Protein AF-0000000074266202 (afdb_homodimer)

Radius of gyration: 32.57 Å; Cα contacts (8 Å, |Δi|>4): 2449; chains: 2; bounding box: 79×122×85 Å

Sequence (1128 aa):
MTNYSHSHICQCLSRIATAHRASSLTIAGNRRQTGEQFVNSVLALARGLLDLGLLPGDVVVISASNSDWYLEWLLAVAFVGGIAAPLNYRWSFEEAISAMVAVQPVMLVIDESCCQWYSKLRNTDIPSLRWQVLIGSHRPGYDKTRGALTTEELKKYHVVSLPLDFLHAPEDAALICFTSGTTGRPKGVVITHSALIVQTLAKVANVGYSEDDVYLHTAPLCHIGGLSSAIAMLMLGARHILIPKFEVKSAVEAIDLYGVTSLITVPAMMADLVSLIRERDNGKRRESVKKILNGGGGLPLELIKDAMKFFPRAKLVSAYGMTETCSSLTFLMLCDPTGETSIPHFQSYAQSNCHSIYQPEGVCVGKPAPHVEMKICLDDSSHVGRILTRGPHLMLRYYDKISPRPSNDVNEVWFDTGDIGSIDDNGNLWLVGRSNGRIKSGGENIYPEEVERILLQHPGVKGCAVVAIPDSRLTEKAVACVQLEEDWQWHETSRELLDGKIKQHLYTAILRKHCNDCNLTGFKIPKEFFKWGKPFPVTTTGKLKRDAIRNEVISQFGLLRSTLMTNYSHSHICQCLSRIATAHRASSLTIAGNRRQTGEQFVNSVLALARGLLDLGLLPGDVVVISASNSDWYLEWLLAVAFVGGIAAPLNYRWSFEEAISAMVAVQPVMLVIDESCCQWYSKLRNTDIPSLRWQVLIGSHRPGYDKTRGALTTEELKKYHVVSLPLDFLHAPEDAALICFTSGTTGRPKGVVITHSALIVQTLAKVANVGYSEDDVYLHTAPLCHIGGLSSAIAMLMLGARHILIPKFEVKSAVEAIDLYGVTSLITVPAMMADLVSLIRERDNGKRRESVKKILNGGGGLPLELIKDAMKFFPRAKLVSAYGMTETCSSLTFLMLCDPTGETSIPHFQSYAQSNCHSIYQPEGVCVGKPAPHVEMKICLDDSSHVGRILTRGPHLMLRYYDKISPRPSNDVNEVWFDTGDIGSIDDNGNLWLVGRSNGRIKSGGENIYPEEVERILLQHPGVKGCAVVAIPDSRLTEKAVACVQLEEDWQWHETSRELLDGKIKQHLYTAILRKHCNDCNLTGFKIPKEFFKWGKPFPVTTTGKLKRDAIRNEVISQFGLLRSTL

Solvent-accessible surface area (backbone atoms only — not comparable to full-atom values): 58442 Å² total; per-residue (Å²): 128,48,66,23,27,52,52,51,72,62,46,20,46,52,52,23,41,47,39,24,38,88,38,73,28,39,38,36,84,92,44,72,31,27,16,35,56,47,44,51,50,23,52,19,38,26,51,26,40,49,73,73,59,60,44,55,53,40,30,35,31,34,29,46,55,39,38,65,63,51,55,33,49,52,44,16,37,31,33,51,2,14,22,36,28,38,36,61,50,83,53,51,55,68,57,50,48,53,43,41,66,52,62,51,25,37,28,42,37,34,30,77,70,35,52,81,42,50,65,55,44,75,76,48,88,56,87,49,50,76,45,39,33,44,46,80,90,64,56,82,80,65,58,76,46,93,82,49,43,42,57,67,69,40,25,66,84,46,86,69,84,71,74,94,73,64,47,62,14,72,92,42,35,34,36,31,42,59,42,84,36,95,83,67,53,61,42,37,31,29,33,33,22,52,16,53,50,52,40,26,35,49,42,26,44,72,65,58,61,48,47,82,34,31,30,40,46,45,47,54,55,41,38,48,63,32,31,45,51,50,50,31,35,46,34,44,48,21,28,38,38,34,42,52,62,74,40,61,68,60,50,54,50,45,38,67,76,67,48,26,20,30,38,52,38,35,47,70,52,48,52,46,45,53,51,50,36,50,67,73,45,78,50,56,62,38,67,51,28,38,28,36,41,29,29,94,50,77,70,55,68,69,56,51,54,50,47,45,61,35,24,55,50,24,30,34,32,36,36,36,63,41,69,58,33,52,18,64,46,19,45,26,76,64,40,54,67,85,60,77,62,79,56,63,46,58,64,42,39,69,67,44,92,45,77,50,57,64,43,75,79,24,34,54,37,23,31,58,44,58,67,48,26,64,47,68,48,60,83,61,102,49,86,46,18,42,37,28,36,33,15,39,37,35,34,54,45,61,64,49,61,74,50,68,63,72,75,75,62,89,78,49,49,50,40,74,72,51,33,25,20,35,66,47,69,80,39,34,34,27,43,31,36,43,60,90,59,48,30,52,37,67,91,37,82,32,41,35,52,34,49,31,56,54,52,54,67,39,86,53,34,67,42,60,48,48,34,61,38,85,30,94,84,30,58,20,40,46,33,34,35,33,22,64,28,92,72,37,43,83,44,94,60,83,71,70,72,67,70,79,73,82,63,54,71,45,35,62,69,58,54,52,49,49,40,48,73,64,64,48,58,71,90,59,53,53,80,43,71,40,84,40,92,64,83,78,60,52,45,99,86,63,47,75,40,58,65,62,52,33,54,52,49,47,52,51,48,51,50,51,52,69,73,93,128,48,66,23,28,52,55,50,72,61,47,21,45,54,52,22,41,48,38,24,38,86,39,72,28,38,40,36,83,89,44,73,32,26,17,34,56,47,43,51,50,23,51,17,37,26,50,26,41,50,72,74,59,60,43,56,53,41,29,35,33,36,30,46,55,38,38,65,64,52,56,35,49,52,45,18,36,32,31,50,2,14,23,34,27,38,36,61,51,82,52,51,55,67,55,50,48,53,42,40,67,52,62,50,25,37,29,42,37,34,30,78,68,34,51,80,43,51,65,56,45,77,77,46,89,55,88,51,50,75,44,41,33,43,44,80,90,64,55,79,81,65,59,74,49,92,82,48,41,41,59,65,69,40,25,66,83,44,85,69,86,71,74,94,71,63,45,63,13,72,93,41,35,34,34,31,42,60,42,82,36,92,86,65,53,61,42,38,32,28,32,31,24,52,17,53,51,53,39,25,36,49,42,27,43,73,67,59,61,49,47,82,34,30,32,39,46,44,47,54,56,42,38,46,64,30,31,46,50,49,50,30,35,46,33,43,48,20,28,40,38,35,42,52,63,76,39,60,68,60,50,54,49,46,38,67,74,66,49,25,20,30,39,52,38,35,47,68,54,47,52,45,46,51,51,49,35,50,68,72,45,79,51,56,61,38,68,51,28,37,30,38,41,30,29,93,50,78,69,55,68,69,55,51,54,49,46,44,60,36,24,56,50,24,29,33,32,38,36,37,64,41,68,59,33,50,18,63,48,19,47,25,76,64,40,53,66,84,60,78,60,78,56,63,46,58,65,40,40,68,67,44,91,46,76,52,58,64,42,77,79,23,36,53,37,23,32,59,43,58,68,48,26,65,45,67,49,61,83,62,102,48,86,46,18,42,36,29,35,33,15,40,37,35,33,56,44,60,63,50,61,72,52,80,64,69,77,73,60,90,79,47,50,49,41,75,70,52,33,24,20,34,67,46,67,81,39,33,34,26,43,32,35,44,59,90,60,50,29,52,36,68,91,38,82,32,42,36,51,35,50,31,56,56,52,52,66,40,86,52,33,64,42,62,49,49,34,62,39,85,30,94,85,31,58,20,40,46,32,32,35,34,22,63,28,91,72,36,42,82,43,94,62,84,71,70,73,67,71,79,74,82,62,52,71,45,36,61,68,56,55,51,48,47,40,49,75,65,65,47,57,72,89,59,52,53,80,42,70,41,86,39,92,61,84,78,59,52,45,97,86,64,46,74,39,59,65,63,52,33,53,52,48,48,53,52,47,51,50,50,52,69,72,93

Organism: Cucurbita moschata (NCBI:txid3662)

Secondary structure (DSSP, 8-state):
--TTS---GGGHHHHHHHHTSSSEEEEETTEEEEHHHHHHHHHHHHHHHHHHT--TT-EEEEE--S-HHHHHHHHHHHHBT-EEEEPPTT--HHHHHHHHHHH--SEEEE-GGGHHHHHHHTTS--TT--EEEE-S---TTTTTSTT-EEHHHHHTT--S---S--B--GGGEEEEEEE--TTSS-EEEEEEHHHHHHHHHHHHHHH---TT-EEEE-S-TTSHHHHHHHHHHHHHT-EEEE-SS--HHHHHHHHHHHT--EEEE-HHHHHHHHHHHHHHSTT---TT--EEEE-SSPPPHHHHHHHHHHSTT-EEEEEEEEGGGTEEEEEEEEE-TTS-S-S--HHHHHHSS---SEETTEEEEEEE-TT-EEEEE--SS-S-EEEEEESTTS-SEESS---SSS---TTTTSEEEEEEEEE-TT--EEEEEESTT-EEETTEEE-HHHHHHHHHTSTTEEEEEEEEEEETTTEEEEEEEEEEPTTEEE-SSGGGGGSSS--EEE-HHHHHHHHHHTT--GGGS-SEEEE--SPPPB-TTS-B-HHHHHHHHHHHHHHHHH--/--TTS---GGGHHHHHHHHTSSSEEEEETTEEEEHHHHHHHHHHHHHHHHHHT--TT-EEEEE--S-HHHHHHHHHHHHBT-EEEEPPTT--HHHHHHHHHHH--SEEEE-GGGHHHHHHHTTS--TT--EEEE-S---HHHHTSTT-EEHHHHHTT--S---S--B--GGGEEEEEEE--TTSS-EEEEEEHHHHHHHHHHHHHHH---TT-EEEE-S-TTSHHHHHHHHHHHHHT-EEEE-SS--HHHHHHHHHHHT--EEEE-HHHHHHHHHHHHHHSTT---TT--EEEE-SSPPPHHHHHHHHHHSTT-EEEEEEEEGGGTEEEEEEEEE-TTS-S-S--HHHHHHS----SEETTEEEEEEE-TT-EEEEE--SS-S-EEEEEESTTS-SEESS---SSS---TTTTSEEEEEEEEE-TT--EEEEEESTT-EEETTEEE-HHHHHHHHHTSTTEEEEEEEEEEETTTEEEEEEEEEEPTTEEE-SSGGGGGSSS--EEE-HHHHHHHHHHTT--GGGS-SEEEE--SPPPB-TTS-B-HHHHHHHHHHHHHHHHH--

pLDDT: mean 84.91, std 16.02, range [32.81, 98.88]

Structure (mmCIF, N/CA/C/O backbone):
data_AF-0000000074266202-model_v1
#
loop_
_entity.id
_entity.type
_entity.pdbx_description
1 polymer '2-succinylbenzoate--CoA ligase, chloroplastic/peroxisomal isoform X3'
#
loop_
_atom_site.group_PDB
_atom_site.id
_atom_site.type_symbol
_atom_site.label_atom_id
_atom_site.label_alt_id
_atom_site.label_comp_id
_atom_site.label_asym_id
_atom_site.label_entity_id
_atom_site.label_seq_id
_atom_site.pdbx_PDB_ins_code
_atom_site.Cartn_x
_atom_site.Cartn_y
_atom_site.Cartn_z
_atom_site.occupancy
_atom_site.B_iso_or_equiv
_atom_site.auth_seq_id
_atom_site.auth_comp_id
_atom_site.auth_asym_id
_atom_site.auth_atom_id
_atom_site.pdbx_PDB_model_num
ATOM 1 N N . MET A 1 1 ? -0.576 14.391 -16.078 1 46.5 1 MET A N 1
ATOM 2 C CA . MET A 1 1 ? -0.196 14.07 -14.703 1 46.5 1 MET A CA 1
ATOM 3 C C . MET A 1 1 ? 1.068 14.82 -14.305 1 46.5 1 MET A C 1
ATOM 5 O O . MET A 1 1 ? 1.944 15.062 -15.133 1 46.5 1 MET A O 1
ATOM 9 N N . THR A 1 2 ? 0.992 15.57 -13.188 1 60.81 2 THR A N 1
ATOM 10 C CA . THR A 1 2 ? 2.176 16.266 -12.695 1 60.81 2 THR A CA 1
ATOM 11 C C . THR A 1 2 ? 3.34 15.297 -12.516 1 60.81 2 THR A C 1
ATOM 13 O O . THR A 1 2 ? 3.131 14.102 -12.312 1 60.81 2 THR A O 1
ATOM 16 N N . ASN A 1 3 ? 4.508 15.68 -12.766 1 79.06 3 ASN A N 1
ATOM 17 C CA . ASN A 1 3 ? 5.723 14.875 -12.859 1 79.06 3 ASN A CA 1
ATOM 18 C C . ASN A 1 3 ? 6.133 14.32 -11.5 1 79.06 3 ASN A C 1
ATOM 20 O O . ASN A 1 3 ? 6.812 13.289 -11.422 1 79.06 3 ASN A O 1
ATOM 24 N N . TYR A 1 4 ? 5.457 14.812 -10.445 1 88.38 4 TYR A N 1
ATOM 25 C CA . TYR A 1 4 ? 5.965 14.383 -9.148 1 88.38 4 TYR A CA 1
ATOM 26 C C . TYR A 1 4 ? 5.129 13.242 -8.586 1 88.38 4 TYR A C 1
ATOM 28 O O . TYR A 1 4 ? 5.535 12.586 -7.625 1 88.38 4 TYR A O 1
ATOM 36 N N . SER A 1 5 ? 4.02 12.906 -9.164 1 90.56 5 SER A N 1
ATOM 37 C CA . SER A 1 5 ? 3.115 11.938 -8.562 1 90.56 5 SER A CA 1
ATOM 38 C C . SER A 1 5 ? 3.25 10.57 -9.234 1 90.56 5 SER A C 1
ATOM 40 O O . SER A 1 5 ? 2.537 9.625 -8.875 1 90.56 5 SER A O 1
ATOM 42 N N . HIS A 1 6 ? 4.168 10.43 -10.102 1 90.81 6 HIS A N 1
ATOM 43 C CA . HIS A 1 6 ? 4.332 9.164 -10.812 1 90.81 6 HIS A CA 1
ATOM 44 C C . HIS A 1 6 ? 5.039 8.133 -9.938 1 90.81 6 HIS A C 1
ATOM 46 O O . HIS A 1 6 ? 5.941 8.484 -9.172 1 90.81 6 HIS A O 1
ATOM 52 N N . SER A 1 7 ? 4.633 6.926 -10.094 1 94.12 7 SER A N 1
ATOM 53 C CA . SER A 1 7 ? 5.262 5.812 -9.398 1 94.12 7 SER A CA 1
ATOM 54 C C . SER A 1 7 ? 6.531 5.355 -10.109 1 94.12 7 SER A C 1
ATOM 56 O O . SER A 1 7 ? 6.578 5.316 -11.344 1 94.12 7 SER A O 1
ATOM 58 N N . HIS A 1 8 ? 7.523 5.062 -9.367 1 96.88 8 HIS A N 1
ATOM 59 C CA . HIS A 1 8 ? 8.75 4.527 -9.945 1 96.88 8 HIS A CA 1
ATOM 60 C C . HIS A 1 8 ? 9.516 3.689 -8.93 1 96.88 8 HIS A C 1
ATOM 62 O O . HIS A 1 8 ? 9.75 4.137 -7.801 1 96.88 8 HIS A O 1
ATOM 68 N N . ILE A 1 9 ? 9.961 2.541 -9.258 1 97.75 9 ILE A N 1
ATOM 69 C CA . ILE A 1 9 ? 10.586 1.64 -8.305 1 97.75 9 ILE A CA 1
ATOM 70 C C . ILE A 1 9 ? 11.938 2.203 -7.871 1 97.75 9 ILE A C 1
ATOM 72 O O . ILE A 1 9 ? 12.453 1.855 -6.809 1 97.75 9 ILE A O 1
ATOM 76 N N . CYS A 1 10 ? 12.586 3.107 -8.672 1 97.12 10 CYS A N 1
ATOM 77 C CA . CYS A 1 10 ? 13.875 3.689 -8.336 1 97.12 10 CYS A CA 1
ATOM 78 C C . CYS A 1 10 ? 13.734 4.738 -7.238 1 97.12 10 CYS A C 1
ATOM 80 O O . CYS A 1 10 ? 14.727 5.297 -6.777 1 97.12 10 CYS A O 1
ATOM 82 N N . GLN A 1 11 ? 12.523 4.953 -6.805 1 95 11 GLN A N 1
ATOM 83 C CA . GLN A 1 11 ? 12.305 5.852 -5.672 1 95 11 GLN A CA 1
ATOM 84 C C . GLN A 1 11 ? 13.023 5.34 -4.426 1 95 11 GLN A C 1
ATOM 86 O O . GLN A 1 11 ? 13.305 6.113 -3.506 1 95 11 GLN A O 1
ATOM 91 N N . CYS A 1 12 ? 13.336 4.125 -4.371 1 96 12 CYS A N 1
ATOM 92 C CA . CYS A 1 12 ? 14 3.512 -3.23 1 96 12 CYS A CA 1
ATOM 93 C C . CYS A 1 12 ? 15.438 4.012 -3.107 1 96 12 CYS A C 1
ATOM 95 O O . CYS A 1 12 ? 16.047 3.91 -2.039 1 96 12 CYS A O 1
ATOM 97 N N . LEU A 1 13 ? 16.031 4.539 -4.188 1 95.19 13 LEU A N 1
ATOM 98 C CA . LEU A 1 13 ? 17.453 4.879 -4.219 1 95.19 13 LEU A CA 1
ATOM 99 C C . LEU A 1 13 ? 17.766 5.992 -3.227 1 95.19 13 LEU A C 1
ATOM 101 O O . LEU A 1 13 ? 18.812 5.965 -2.566 1 95.19 13 LEU A O 1
ATOM 105 N N . SER A 1 14 ? 16.844 6.961 -3.061 1 91.69 14 SER A N 1
ATOM 106 C CA . SER A 1 14 ? 17.062 8.047 -2.113 1 91.69 14 SER A CA 1
ATOM 107 C C . SER A 1 14 ? 17.156 7.527 -0.684 1 91.69 14 SER A C 1
ATOM 109 O O . SER A 1 14 ? 18.047 7.918 0.068 1 91.69 14 SER A O 1
ATOM 111 N N . ARG A 1 15 ? 16.266 6.688 -0.346 1 92 15 ARG A N 1
ATOM 112 C CA . ARG A 1 15 ? 16.25 6.109 0.993 1 92 15 ARG A CA 1
ATOM 113 C C . ARG A 1 15 ? 17.516 5.277 1.243 1 92 15 ARG A C 1
ATOM 115 O O . ARG A 1 15 ? 18.125 5.379 2.307 1 92 15 ARG A O 1
ATOM 122 N N . ILE A 1 16 ? 17.859 4.445 0.306 1 93.44 16 ILE A N 1
ATOM 123 C CA . ILE A 1 16 ? 19.016 3.555 0.448 1 93.44 16 ILE A CA 1
ATOM 124 C C . ILE A 1 16 ? 20.297 4.379 0.577 1 93.44 16 ILE A C 1
ATOM 126 O O . ILE A 1 16 ? 21.172 4.035 1.361 1 93.44 16 ILE A O 1
ATOM 130 N N . ALA A 1 17 ? 20.344 5.449 -0.085 1 89.06 17 ALA A N 1
ATOM 131 C CA . ALA A 1 17 ? 21.531 6.301 -0.073 1 89.06 17 ALA A CA 1
ATOM 132 C C . ALA A 1 17 ? 21.656 7.043 1.254 1 89.06 17 ALA A C 1
ATOM 134 O O . ALA A 1 17 ? 22.766 7.41 1.662 1 89.06 17 ALA A O 1
ATOM 135 N N . THR A 1 18 ? 20.609 7.219 1.931 1 82.38 18 THR A N 1
ATOM 136 C CA . THR A 1 18 ? 20.625 8.055 3.125 1 82.38 18 THR A CA 1
ATOM 137 C C . THR A 1 18 ? 20.594 7.203 4.387 1 82.38 18 THR A C 1
ATOM 139 O O . THR A 1 18 ? 21.375 7.422 5.312 1 82.38 18 THR A O 1
ATOM 142 N N . ALA A 1 19 ? 19.719 6.273 4.508 1 77.69 19 ALA A N 1
ATOM 143 C CA . ALA A 1 19 ? 19.5 5.484 5.719 1 77.69 19 ALA A CA 1
ATOM 144 C C . ALA A 1 19 ? 20.547 4.367 5.832 1 77.69 19 ALA A C 1
ATOM 146 O O . ALA A 1 19 ? 20.844 3.898 6.93 1 77.69 19 ALA A O 1
ATOM 147 N N . HIS A 1 20 ? 21.094 3.926 4.793 1 74.56 20 HIS A N 1
ATOM 148 C CA . HIS A 1 20 ? 22.031 2.803 4.82 1 74.56 20 HIS A CA 1
ATOM 149 C C . HIS A 1 20 ? 23.391 3.207 4.281 1 74.56 20 HIS A C 1
ATOM 151 O O . HIS A 1 20 ? 24.078 2.402 3.648 1 74.56 20 HIS A O 1
ATOM 157 N N . ARG A 1 21 ? 23.641 4.348 4.621 1 79.81 21 ARG A N 1
ATOM 158 C CA . ARG A 1 21 ? 24.844 4.887 4.004 1 79.81 21 ARG A CA 1
ATOM 159 C C . ARG A 1 21 ? 26.062 4.023 4.332 1 79.81 21 ARG A C 1
ATOM 161 O O . ARG A 1 21 ? 26.781 3.6 3.432 1 79.81 21 ARG A O 1
ATOM 168 N N . ALA A 1 22 ? 26.203 3.648 5.578 1 84.19 22 ALA A N 1
ATOM 169 C CA . ALA A 1 22 ? 27.438 2.959 5.961 1 84.19 22 ALA A CA 1
ATOM 170 C C . ALA A 1 22 ? 27.156 1.517 6.371 1 84.19 22 ALA A C 1
ATOM 172 O O . ALA A 1 22 ? 28.078 0.753 6.66 1 84.19 22 ALA A O 1
ATOM 173 N N . SER A 1 23 ? 25.922 1.165 6.254 1 87.38 23 SER A N 1
ATOM 174 C CA . SER A 1 23 ? 25.547 -0.19 6.641 1 87.38 23 SER A CA 1
ATOM 175 C C . SER A 1 23 ? 25.469 -1.111 5.43 1 87.38 23 SER A C 1
ATOM 177 O O . SER A 1 23 ? 25.203 -0.656 4.312 1 87.38 23 SER A O 1
ATOM 179 N N . SER A 1 24 ? 25.719 -2.389 5.672 1 92.25 24 SER A N 1
ATOM 180 C CA . SER A 1 24 ? 25.656 -3.373 4.594 1 92.25 24 SER A CA 1
ATOM 181 C C . SER A 1 24 ? 24.234 -3.521 4.059 1 92.25 24 SER A C 1
ATOM 183 O O . SER A 1 24 ? 23.297 -3.758 4.824 1 92.25 24 SER A O 1
ATOM 185 N N . LEU A 1 25 ? 24.125 -3.361 2.791 1 96.5 25 LEU A N 1
ATOM 186 C CA . LEU A 1 25 ? 22.828 -3.527 2.135 1 96.5 25 LEU A CA 1
ATOM 187 C C . LEU A 1 25 ? 22.734 -4.891 1.46 1 96.5 25 LEU A C 1
ATOM 189 O O . LEU A 1 25 ? 21.75 -5.609 1.635 1 96.5 25 LEU A O 1
ATOM 193 N N . THR A 1 26 ? 23.75 -5.238 0.669 1 98.06 26 THR A N 1
ATOM 194 C CA . THR A 1 26 ? 23.75 -6.52 -0.024 1 98.06 26 THR A CA 1
ATOM 195 C C . THR A 1 26 ? 24.938 -7.371 0.399 1 98.06 26 THR A C 1
ATOM 197 O O . THR A 1 26 ? 26.031 -6.848 0.612 1 98.06 26 THR A O 1
ATOM 200 N N . ILE A 1 27 ? 24.75 -8.594 0.591 1 97.94 27 ILE A N 1
ATOM 201 C CA . ILE A 1 27 ? 25.797 -9.602 0.779 1 97.94 27 ILE A CA 1
ATOM 202 C C . ILE A 1 27 ? 25.578 -10.742 -0.214 1 97.94 27 ILE A C 1
ATOM 204 O O . ILE A 1 27 ? 24.531 -11.398 -0.209 1 97.94 27 ILE A O 1
ATOM 208 N N . ALA A 1 28 ? 26.469 -11 -1.101 1 96.19 28 ALA A N 1
ATOM 209 C CA . ALA A 1 28 ? 26.469 -12.07 -2.1 1 96.19 28 ALA A CA 1
ATOM 210 C C . ALA A 1 28 ? 27.812 -12.797 -2.127 1 96.19 28 ALA A C 1
ATOM 212 O O . ALA A 1 28 ? 28.766 -12.344 -2.77 1 96.19 28 ALA A O 1
ATOM 213 N N . GLY A 1 29 ? 27.859 -13.953 -1.586 1 91.81 29 GLY A N 1
ATOM 214 C CA . GLY A 1 29 ? 29.156 -14.602 -1.429 1 91.81 29 GLY A CA 1
ATOM 215 C C . GLY A 1 29 ? 30.156 -13.773 -0.65 1 91.81 29 GLY A C 1
ATOM 216 O O . GLY A 1 29 ? 29.891 -13.383 0.491 1 91.81 29 GLY A O 1
ATOM 217 N N . ASN A 1 30 ? 31.203 -13.406 -1.345 1 90.44 30 ASN A N 1
ATOM 218 C CA . ASN A 1 30 ? 32.25 -12.617 -0.688 1 90.44 30 ASN A CA 1
ATOM 219 C C . ASN A 1 30 ? 32.062 -11.125 -0.956 1 90.44 30 ASN A C 1
ATOM 221 O O . ASN A 1 30 ? 32.812 -10.297 -0.414 1 90.44 30 ASN A O 1
ATOM 225 N N . ARG A 1 31 ? 31.078 -10.836 -1.647 1 93.5 31 ARG A N 1
ATOM 226 C CA . ARG A 1 31 ? 30.859 -9.438 -1.98 1 93.5 31 ARG A CA 1
ATOM 227 C C . ARG A 1 31 ? 29.875 -8.797 -1.003 1 93.5 31 ARG A C 1
ATOM 229 O O . ARG A 1 31 ? 28.844 -9.391 -0.657 1 93.5 31 ARG A O 1
ATOM 236 N N . ARG A 1 32 ? 30.266 -7.586 -0.565 1 95.69 32 ARG A N 1
ATOM 237 C CA . ARG A 1 32 ? 29.438 -6.77 0.314 1 95.69 32 ARG A CA 1
ATOM 238 C C . ARG A 1 32 ? 29.359 -5.328 -0.18 1 95.69 32 ARG A C 1
ATOM 240 O O . ARG A 1 32 ? 30.375 -4.766 -0.606 1 95.69 32 ARG A O 1
ATOM 247 N N . GLN A 1 33 ? 28.172 -4.832 -0.217 1 95.56 33 GLN A N 1
ATOM 248 C CA . GLN A 1 33 ? 27.984 -3.43 -0.576 1 95.56 33 GLN A CA 1
ATOM 249 C C . GLN A 1 33 ? 27.156 -2.693 0.473 1 95.56 33 GLN A C 1
ATOM 251 O O . GLN A 1 33 ? 26.188 -3.236 0.989 1 95.56 33 GLN A O 1
ATOM 256 N N . THR A 1 34 ? 27.625 -1.485 0.819 1 94.94 34 THR A N 1
ATOM 257 C CA . THR A 1 34 ? 26.797 -0.575 1.602 1 94.94 34 THR A CA 1
ATOM 258 C C . THR A 1 34 ? 25.703 0.049 0.732 1 94.94 34 THR A C 1
ATOM 260 O O . THR A 1 34 ? 25.719 -0.091 -0.493 1 94.94 34 THR A O 1
ATOM 263 N N . GLY A 1 35 ? 24.781 0.687 1.397 1 94.44 35 GLY A N 1
ATOM 264 C CA . GLY A 1 35 ? 23.766 1.389 0.646 1 94.44 35 GLY A CA 1
ATOM 265 C C . GLY A 1 35 ? 24.328 2.408 -0.327 1 94.44 35 GLY A C 1
ATOM 266 O O . GLY A 1 35 ? 23.906 2.465 -1.485 1 94.44 35 GLY A O 1
ATOM 267 N N . GLU A 1 36 ? 25.219 3.162 0.08 1 92.06 36 GLU A N 1
ATOM 268 C CA . GLU A 1 36 ? 25.844 4.184 -0.757 1 92.06 36 GLU A CA 1
ATOM 269 C C . GLU A 1 36 ? 26.562 3.559 -1.951 1 92.06 36 GLU A C 1
ATOM 271 O O . GLU A 1 36 ? 26.438 4.043 -3.078 1 92.06 36 GLU A O 1
ATOM 276 N N . GLN A 1 37 ? 27.328 2.527 -1.663 1 93 37 GLN A N 1
ATOM 277 C CA . GLN A 1 37 ? 28.047 1.844 -2.734 1 93 37 GLN A CA 1
ATOM 278 C C . GLN A 1 37 ? 27.078 1.265 -3.762 1 93 37 GLN A C 1
ATOM 280 O O . GLN A 1 37 ? 27.312 1.358 -4.969 1 93 37 GLN A O 1
ATOM 285 N N . PHE A 1 38 ? 26.031 0.683 -3.293 1 95.69 38 PHE A N 1
ATOM 286 C CA . PHE A 1 38 ? 25.016 0.091 -4.168 1 95.69 38 PHE A CA 1
ATOM 287 C C . PHE A 1 38 ? 24.375 1.154 -5.051 1 95.69 38 PHE A C 1
ATOM 289 O O . PHE A 1 38 ? 24.266 0.977 -6.266 1 95.69 38 PHE A O 1
ATOM 296 N N . VAL A 1 39 ? 23.953 2.271 -4.461 1 94.94 39 VAL A N 1
ATOM 297 C CA . VAL A 1 39 ? 23.281 3.344 -5.195 1 94.94 39 VAL A CA 1
ATOM 298 C C . VAL A 1 39 ? 24.25 3.932 -6.227 1 94.94 39 VAL A C 1
ATOM 300 O O . VAL A 1 39 ? 23.859 4.164 -7.379 1 94.94 39 VAL A O 1
ATOM 303 N N . ASN A 1 40 ? 25.484 4.137 -5.844 1 92.81 40 ASN A N 1
ATOM 304 C CA . ASN A 1 40 ? 26.484 4.645 -6.777 1 92.81 40 ASN A CA 1
ATOM 305 C C . ASN A 1 40 ? 26.688 3.689 -7.949 1 92.81 40 ASN A C 1
ATOM 307 O O . ASN A 1 40 ? 26.859 4.125 -9.094 1 92.81 40 ASN A O 1
ATOM 311 N N . SER A 1 41 ? 26.688 2.426 -7.625 1 93.5 41 SER A N 1
ATOM 312 C CA . SER A 1 41 ? 26.844 1.421 -8.672 1 93.5 41 SER A CA 1
ATOM 313 C C . SER A 1 41 ? 25.672 1.449 -9.648 1 93.5 41 SER A C 1
ATOM 315 O O . SER A 1 41 ? 25.859 1.357 -10.859 1 93.5 41 SER A O 1
ATOM 317 N N . VAL A 1 42 ? 24.453 1.539 -9.164 1 95.81 42 VAL A N 1
ATOM 318 C CA . VAL A 1 42 ? 23.25 1.615 -9.984 1 95.81 42 VAL A CA 1
ATOM 319 C C . VAL A 1 42 ? 23.312 2.85 -10.883 1 95.81 42 VAL A C 1
ATOM 321 O O . VAL A 1 42 ? 23.047 2.768 -12.086 1 95.81 42 VAL A O 1
ATOM 324 N N . LEU A 1 43 ? 23.719 3.979 -10.297 1 94.69 43 LEU A N 1
ATOM 325 C CA . LEU A 1 43 ? 23.734 5.234 -11.039 1 94.69 43 LEU A CA 1
ATOM 326 C C . LEU A 1 43 ? 24.844 5.219 -12.102 1 94.69 43 LEU A C 1
ATOM 328 O O . LEU A 1 43 ? 24.656 5.738 -13.203 1 94.69 43 LEU A O 1
ATOM 332 N N . ALA A 1 44 ? 25.984 4.664 -11.758 1 94 44 ALA A N 1
ATOM 333 C CA . ALA A 1 44 ? 27.062 4.523 -12.734 1 94 44 ALA A CA 1
ATOM 334 C C . ALA A 1 44 ? 26.609 3.66 -13.914 1 94 44 ALA A C 1
ATOM 336 O O . ALA A 1 44 ? 26.891 3.988 -15.07 1 94 44 ALA A O 1
ATOM 337 N N . LEU A 1 45 ? 25.969 2.568 -13.594 1 94.69 45 LEU A N 1
ATOM 338 C CA . LEU A 1 45 ? 25.469 1.693 -14.648 1 94.69 45 LEU A CA 1
ATOM 339 C C . LEU A 1 45 ? 24.422 2.406 -15.484 1 94.69 45 LEU A C 1
ATOM 341 O O . LEU A 1 45 ? 24.422 2.289 -16.719 1 94.69 45 LEU A O 1
ATOM 345 N N . ALA A 1 46 ? 23.484 3.102 -14.875 1 95.69 46 ALA A N 1
ATOM 346 C CA . ALA A 1 46 ? 22.453 3.857 -15.586 1 95.69 46 ALA A CA 1
ATOM 347 C C . ALA A 1 46 ? 23.062 4.859 -16.547 1 95.69 46 ALA A C 1
ATOM 349 O O . ALA A 1 46 ? 22.625 4.98 -17.703 1 95.69 46 ALA A O 1
ATOM 350 N N . ARG A 1 47 ? 24.094 5.543 -16.109 1 93.69 47 ARG A N 1
ATOM 351 C CA . ARG A 1 47 ? 24.781 6.488 -16.969 1 93.69 47 ARG A CA 1
ATOM 352 C C . ARG A 1 47 ? 25.422 5.777 -18.156 1 93.69 47 ARG A C 1
ATOM 354 O O . ARG A 1 47 ? 25.375 6.273 -19.281 1 93.69 47 ARG A O 1
ATOM 361 N N . GLY A 1 48 ? 26.062 4.699 -17.812 1 93.94 48 GLY A N 1
ATOM 362 C CA . GLY A 1 48 ? 26.625 3.9 -18.891 1 93.94 48 GLY A CA 1
ATOM 363 C C . GLY A 1 48 ? 25.594 3.482 -19.922 1 93.94 48 GLY A C 1
ATOM 364 O O . GLY A 1 48 ? 25.875 3.484 -21.125 1 93.94 48 GLY A O 1
ATOM 365 N N . LEU A 1 49 ? 24.422 3.088 -19.5 1 95.69 49 LEU A N 1
ATOM 366 C CA . LEU A 1 49 ? 23.344 2.682 -20.391 1 95.69 49 LEU A CA 1
ATOM 367 C C . LEU A 1 49 ? 22.875 3.859 -21.234 1 95.69 49 LEU A C 1
ATOM 369 O O . LEU A 1 49 ? 22.609 3.703 -22.438 1 95.69 49 LEU A O 1
ATOM 373 N N . LEU A 1 50 ? 22.734 5.02 -20.625 1 93.31 50 LEU A N 1
ATOM 374 C CA . LEU A 1 50 ? 22.359 6.223 -21.375 1 93.31 50 LEU A CA 1
ATOM 375 C C . LEU A 1 50 ? 23.391 6.535 -22.453 1 93.31 50 LEU A C 1
ATOM 377 O O . LEU A 1 50 ? 23.031 6.832 -23.594 1 93.31 50 LEU A O 1
ATOM 381 N N . ASP A 1 51 ? 24.672 6.449 -22.094 1 92.25 51 ASP A N 1
ATOM 382 C CA . ASP A 1 51 ? 25.75 6.738 -23.031 1 92.25 51 ASP A CA 1
ATOM 383 C C . ASP A 1 51 ? 25.766 5.746 -24.188 1 92.25 51 ASP A C 1
ATOM 385 O O . ASP A 1 51 ? 26.141 6.098 -25.312 1 92.25 51 ASP A O 1
ATOM 389 N N . LEU A 1 52 ? 25.422 4.539 -23.812 1 93.44 52 LEU A N 1
ATOM 390 C CA . LEU A 1 52 ? 25.375 3.498 -24.844 1 93.44 52 LEU A CA 1
ATOM 391 C C . LEU A 1 52 ? 24.234 3.766 -25.828 1 93.44 52 LEU A C 1
ATOM 393 O O . LEU A 1 52 ? 24.297 3.309 -26.984 1 93.44 52 LEU A O 1
ATOM 397 N N . GLY A 1 53 ? 23.172 4.465 -25.328 1 95.62 53 GLY A N 1
ATOM 398 C CA . GLY A 1 53 ? 22.094 4.836 -26.219 1 95.62 53 GLY A CA 1
ATOM 399 C C . GLY A 1 53 ? 20.797 4.09 -25.922 1 95.62 53 GLY A C 1
ATOM 400 O O . GLY A 1 53 ? 19.906 4.023 -26.781 1 95.62 53 GLY A O 1
ATOM 401 N N . LEU A 1 54 ? 20.75 3.48 -24.812 1 97.06 54 LEU A N 1
ATOM 402 C CA . LEU A 1 54 ? 19.484 2.875 -24.422 1 97.06 54 LEU A CA 1
ATOM 403 C C . LEU A 1 54 ? 18.391 3.932 -24.297 1 97.06 54 LEU A C 1
ATOM 405 O O . LEU A 1 54 ? 18.625 5.012 -23.75 1 97.06 54 LEU A O 1
ATOM 409 N N . LEU A 1 55 ? 17.219 3.666 -24.797 1 97.62 55 LEU A N 1
ATOM 410 C CA . LEU A 1 55 ? 16.109 4.617 -24.812 1 97.62 55 LEU A CA 1
ATOM 411 C C . LEU A 1 55 ? 14.945 4.125 -23.953 1 97.62 55 LEU A C 1
ATOM 413 O O . LEU A 1 55 ? 14.805 2.922 -23.719 1 97.62 55 LEU A O 1
ATOM 417 N N . PRO A 1 56 ? 14.141 5.094 -23.453 1 97.81 56 PRO A N 1
ATOM 418 C CA . PRO A 1 56 ? 12.922 4.664 -22.766 1 97.81 56 PRO A CA 1
ATOM 419 C C . PRO A 1 56 ? 12.062 3.729 -23.609 1 97.81 56 PRO A C 1
ATOM 421 O O . PRO A 1 56 ? 11.836 3.998 -24.797 1 97.81 56 PRO A O 1
ATOM 424 N N . GLY A 1 57 ? 11.672 2.619 -23.016 1 97.75 57 GLY A N 1
ATOM 425 C CA . GLY A 1 57 ? 10.852 1.652 -23.734 1 97.75 57 GLY A CA 1
ATOM 426 C C . GLY A 1 57 ? 11.648 0.484 -24.281 1 97.75 57 GLY A C 1
ATOM 427 O O . GLY A 1 57 ? 11.086 -0.559 -24.625 1 97.75 57 GLY A O 1
ATOM 428 N N . ASP A 1 58 ? 12.961 0.634 -24.406 1 98.38 58 ASP A N 1
ATOM 429 C CA . ASP A 1 58 ? 13.812 -0.473 -24.844 1 98.38 58 ASP A CA 1
ATOM 430 C C . ASP A 1 58 ? 13.734 -1.636 -23.844 1 98.38 58 ASP A C 1
ATOM 432 O O . ASP A 1 58 ? 13.734 -1.426 -22.641 1 98.38 58 ASP A O 1
ATOM 436 N N . VAL A 1 59 ? 13.664 -2.846 -24.391 1 98.25 59 VAL A N 1
ATOM 437 C CA . VAL A 1 59 ? 13.602 -4.039 -23.547 1 98.25 59 VAL A CA 1
ATOM 438 C C . VAL A 1 59 ? 15 -4.605 -23.344 1 98.25 59 VAL A C 1
ATOM 440 O O . VAL A 1 59 ? 15.758 -4.777 -24.312 1 98.25 59 VAL A O 1
ATOM 443 N N . VAL A 1 60 ? 15.375 -4.84 -22.141 1 98.56 60 VAL A N 1
ATOM 444 C CA . VAL A 1 60 ? 16.625 -5.477 -21.75 1 98.56 60 VAL A CA 1
ATOM 445 C C . VAL A 1 60 ? 16.344 -6.84 -21.125 1 98.56 60 VAL A C 1
ATOM 447 O O . VAL A 1 60 ? 15.742 -6.922 -20.047 1 98.56 60 VAL A O 1
ATOM 450 N N . VAL A 1 61 ? 16.797 -7.883 -21.75 1 97.31 61 VAL A N 1
ATOM 451 C CA . VAL A 1 61 ? 16.609 -9.227 -21.219 1 97.31 61 VAL A CA 1
ATOM 452 C C . VAL A 1 61 ? 17.766 -9.578 -20.297 1 97.31 61 VAL A C 1
ATOM 454 O O . VAL A 1 61 ? 18.922 -9.312 -20.609 1 97.31 61 VAL A O 1
ATOM 457 N N . ILE A 1 62 ? 17.422 -10.117 -19.172 1 97.12 62 ILE A N 1
ATOM 458 C CA . ILE A 1 62 ? 18.406 -10.516 -18.188 1 97.12 62 ILE A CA 1
ATOM 459 C C . ILE A 1 62 ? 18.297 -12.008 -17.891 1 97.12 62 ILE A C 1
ATOM 461 O O . ILE A 1 62 ? 17.234 -12.477 -17.469 1 97.12 62 ILE A O 1
ATOM 465 N N . SER A 1 63 ? 19.281 -12.758 -18.172 1 93.88 63 SER A N 1
ATOM 466 C CA . SER A 1 63 ? 19.375 -14.172 -17.828 1 93.88 63 SER A CA 1
ATOM 467 C C . SER A 1 63 ? 20.562 -14.438 -16.906 1 93.88 63 SER A C 1
ATOM 469 O O . SER A 1 63 ? 21.688 -14.609 -17.375 1 93.88 63 SER A O 1
ATOM 471 N N . ALA A 1 64 ? 20.266 -14.492 -15.664 1 93.81 64 ALA A N 1
ATOM 472 C CA . ALA A 1 64 ? 21.312 -14.609 -14.656 1 93.81 64 ALA A CA 1
ATOM 473 C C . ALA A 1 64 ? 20.766 -15.195 -13.359 1 93.81 64 ALA A C 1
ATOM 475 O O . ALA A 1 64 ? 19.547 -15.234 -13.156 1 93.81 64 ALA A O 1
ATOM 476 N N . SER A 1 65 ? 21.656 -15.727 -12.555 1 93.38 65 SER A N 1
ATOM 477 C CA . SER A 1 65 ? 21.297 -16.172 -11.219 1 93.38 65 SER A CA 1
ATOM 478 C C . SER A 1 65 ? 21.109 -14.984 -10.273 1 93.38 65 SER A C 1
ATOM 480 O O . SER A 1 65 ? 21.484 -13.859 -10.602 1 93.38 65 SER A O 1
ATOM 482 N N . ASN A 1 66 ? 20.531 -15.266 -9.078 1 96.62 66 ASN A N 1
ATOM 483 C CA . ASN A 1 66 ? 20.391 -14.219 -8.07 1 96.62 66 ASN A CA 1
ATOM 484 C C . ASN A 1 66 ? 21.734 -13.602 -7.711 1 96.62 66 ASN A C 1
ATOM 486 O O . ASN A 1 66 ? 22.703 -14.32 -7.457 1 96.62 66 ASN A O 1
ATOM 490 N N . SER A 1 67 ? 21.828 -12.359 -7.719 1 96.81 67 SER A N 1
ATOM 491 C CA . SER A 1 67 ? 23.047 -11.648 -7.336 1 96.81 67 SER A CA 1
ATOM 492 C C . SER A 1 67 ? 22.75 -10.172 -7.07 1 96.81 67 SER A C 1
ATOM 494 O O . SER A 1 67 ? 21.656 -9.68 -7.371 1 96.81 67 SER A O 1
ATOM 496 N N . ASP A 1 68 ? 23.688 -9.508 -6.441 1 96.94 68 ASP A N 1
ATOM 497 C CA . ASP A 1 68 ? 23.578 -8.062 -6.27 1 96.94 68 ASP A CA 1
ATOM 498 C C . ASP A 1 68 ? 23.656 -7.344 -7.617 1 96.94 68 ASP A C 1
ATOM 500 O O . ASP A 1 68 ? 23.016 -6.312 -7.812 1 96.94 68 ASP A O 1
ATOM 504 N N . TRP A 1 69 ? 24.359 -7.953 -8.562 1 96.25 69 TRP A N 1
ATOM 505 C CA . TRP A 1 69 ? 24.391 -7.414 -9.922 1 96.25 69 TRP A CA 1
ATOM 506 C C . TRP A 1 69 ? 23 -7.422 -10.555 1 96.25 69 TRP A C 1
ATOM 508 O O . TRP A 1 69 ? 22.625 -6.473 -11.242 1 96.25 69 TRP A O 1
ATOM 518 N N . TYR A 1 70 ? 22.359 -8.523 -10.359 1 97.5 70 TYR A N 1
ATOM 519 C CA . TYR A 1 70 ? 21 -8.648 -10.883 1 97.5 70 TYR A CA 1
ATOM 520 C C . TYR A 1 70 ? 20.141 -7.484 -10.414 1 97.5 70 TYR A C 1
ATOM 522 O O . TYR A 1 70 ? 19.438 -6.855 -11.219 1 97.5 70 TYR A O 1
ATOM 530 N N . LEU A 1 71 ? 20.172 -7.137 -9.109 1 98.5 71 LEU A N 1
ATOM 531 C CA . LEU A 1 71 ? 19.391 -6.043 -8.539 1 98.5 71 LEU A CA 1
ATOM 532 C C . LEU A 1 71 ? 19.828 -4.703 -9.125 1 98.5 71 LEU A C 1
ATOM 534 O O . LEU A 1 71 ? 18.984 -3.855 -9.43 1 98.5 71 LEU A O 1
ATOM 538 N N . GLU A 1 72 ? 21.125 -4.527 -9.32 1 97.44 72 GLU A N 1
ATOM 539 C CA . GLU A 1 72 ? 21.641 -3.303 -9.922 1 97.44 72 GLU A CA 1
ATOM 540 C C . GLU A 1 72 ? 21.094 -3.104 -11.328 1 97.44 72 GLU A C 1
ATOM 542 O O . GLU A 1 72 ? 20.688 -1.998 -11.688 1 97.44 72 GLU A O 1
ATOM 547 N N . TRP A 1 73 ? 21.109 -4.148 -12.047 1 98.38 73 TRP A N 1
ATOM 548 C CA . TRP A 1 73 ? 20.656 -4.074 -13.438 1 98.38 73 TRP A CA 1
ATOM 549 C C . TRP A 1 73 ? 19.156 -3.783 -13.508 1 98.38 73 TRP A C 1
ATOM 551 O O . TRP A 1 73 ? 18.719 -2.986 -14.344 1 98.38 73 TRP A O 1
ATOM 561 N N . LEU A 1 74 ? 18.391 -4.453 -12.672 1 98.69 74 LEU A N 1
ATOM 562 C CA . LEU A 1 74 ? 16.953 -4.18 -12.641 1 98.69 74 LEU A CA 1
ATOM 563 C C . LEU A 1 74 ? 16.703 -2.691 -12.43 1 98.69 74 LEU A C 1
ATOM 565 O O . LEU A 1 74 ? 15.922 -2.082 -13.18 1 98.69 74 LEU A O 1
ATOM 569 N N . LEU A 1 75 ? 17.344 -2.072 -11.469 1 98.44 75 LEU A N 1
ATOM 570 C CA . LEU A 1 75 ? 17.109 -0.676 -11.117 1 98.44 75 LEU A CA 1
ATOM 571 C C . LEU A 1 75 ? 17.703 0.258 -12.164 1 98.44 75 LEU A C 1
ATOM 573 O O . LEU A 1 75 ? 17.094 1.267 -12.523 1 98.44 75 LEU A O 1
ATOM 577 N N . ALA A 1 76 ? 18.906 -0.073 -12.68 1 97.62 76 ALA A N 1
ATOM 578 C CA . ALA A 1 76 ? 19.547 0.791 -13.672 1 97.62 76 ALA A CA 1
ATOM 579 C C . ALA A 1 76 ? 18.719 0.856 -14.953 1 97.62 76 ALA A C 1
ATOM 581 O O . ALA A 1 76 ? 18.562 1.93 -15.539 1 97.62 76 ALA A O 1
ATOM 582 N N . VAL A 1 77 ? 18.234 -0.296 -15.398 1 98.75 77 VAL A N 1
ATOM 583 C CA . VAL A 1 77 ? 17.406 -0.341 -16.594 1 98.75 77 VAL A CA 1
ATOM 584 C C . VAL A 1 77 ? 16.141 0.499 -16.391 1 98.75 77 VAL A C 1
ATOM 586 O O . VAL A 1 77 ? 15.789 1.322 -17.234 1 98.75 77 VAL A O 1
ATOM 589 N N . ALA A 1 78 ? 15.477 0.34 -15.266 1 98.62 78 ALA A N 1
ATOM 590 C CA . ALA A 1 78 ? 14.281 1.117 -14.945 1 98.62 78 ALA A CA 1
ATOM 591 C C . ALA A 1 78 ? 14.609 2.607 -14.859 1 98.62 78 ALA A C 1
ATOM 593 O O . ALA A 1 78 ? 13.82 3.445 -15.312 1 98.62 78 ALA A O 1
ATOM 594 N N . PHE A 1 79 ? 15.758 2.898 -14.266 1 97.5 79 PHE A N 1
ATOM 595 C CA . PHE A 1 79 ? 16.172 4.281 -14.039 1 97.5 79 PHE A CA 1
ATOM 596 C C . PHE A 1 79 ? 16.203 5.059 -15.344 1 97.5 79 PHE A C 1
ATOM 598 O O . PHE A 1 79 ? 15.805 6.227 -15.391 1 97.5 79 PHE A O 1
ATOM 605 N N . VAL A 1 80 ? 16.625 4.488 -16.406 1 97.19 80 VAL A N 1
ATOM 606 C CA . VAL A 1 80 ? 16.781 5.191 -17.672 1 97.19 80 VAL A CA 1
ATOM 607 C C . VAL A 1 80 ? 15.547 4.977 -18.547 1 97.19 80 VAL A C 1
ATOM 609 O O . VAL A 1 80 ? 15.555 5.289 -19.734 1 97.19 80 VAL A O 1
ATOM 612 N N . GLY A 1 81 ? 14.5 4.355 -17.969 1 98.06 81 GLY A N 1
ATOM 613 C CA . GLY A 1 81 ? 13.227 4.211 -18.656 1 98.06 81 GLY A CA 1
ATOM 614 C C . GLY A 1 81 ? 13.148 2.951 -19.5 1 98.06 81 GLY A C 1
ATOM 615 O O . GLY A 1 81 ? 12.25 2.812 -20.344 1 98.06 81 GLY A O 1
ATOM 616 N N . GLY A 1 82 ? 14.109 2.057 -19.359 1 98.62 82 GLY A N 1
ATOM 617 C CA . GLY A 1 82 ? 14.023 0.762 -20.016 1 98.62 82 GLY A CA 1
ATOM 618 C C . GLY A 1 82 ? 13.094 -0.204 -19.312 1 98.62 82 GLY A C 1
ATOM 619 O O . GLY A 1 82 ? 12.578 0.102 -18.234 1 98.62 82 GLY A O 1
ATOM 620 N N . ILE A 1 83 ? 12.844 -1.344 -19.953 1 98.69 83 ILE A N 1
ATOM 621 C CA . ILE A 1 83 ? 12.016 -2.406 -19.391 1 98.69 83 ILE A CA 1
ATOM 622 C C . ILE A 1 83 ? 12.844 -3.684 -19.25 1 98.69 83 ILE A C 1
ATOM 624 O O . ILE A 1 83 ? 13.344 -4.223 -20.234 1 98.69 83 ILE A O 1
ATOM 628 N N . ALA A 1 84 ? 13.047 -4.121 -18.062 1 98.81 84 ALA A N 1
ATOM 629 C CA . ALA A 1 84 ? 13.766 -5.375 -17.828 1 98.81 84 ALA A CA 1
ATOM 630 C C . ALA A 1 84 ? 12.859 -6.578 -18.078 1 98.81 84 ALA A C 1
ATOM 632 O O . ALA A 1 84 ? 11.688 -6.562 -17.703 1 98.81 84 ALA A O 1
ATOM 633 N N . ALA A 1 85 ? 13.375 -7.551 -18.734 1 98.19 85 ALA A N 1
ATOM 634 C CA . ALA A 1 85 ? 12.68 -8.812 -18.984 1 98.19 85 ALA A CA 1
ATOM 635 C C . ALA A 1 85 ? 13.523 -10 -18.547 1 98.19 85 ALA A C 1
ATOM 637 O O . ALA A 1 85 ? 14.242 -10.602 -19.344 1 98.19 85 ALA A O 1
ATOM 638 N N . PRO A 1 86 ? 13.352 -10.461 -17.328 1 97.12 86 PRO A N 1
ATOM 639 C CA . PRO A 1 86 ? 14.125 -11.586 -16.828 1 97.12 86 PRO A CA 1
ATOM 640 C C . PRO A 1 86 ? 13.75 -12.914 -17.484 1 97.12 86 PRO A C 1
ATOM 642 O O . PRO A 1 86 ? 12.562 -13.219 -17.641 1 97.12 86 PRO A O 1
ATOM 645 N N . LEU A 1 87 ? 14.75 -13.617 -17.891 1 92.69 87 LEU A N 1
ATOM 646 C CA . LEU A 1 87 ? 14.562 -14.977 -18.391 1 92.69 87 LEU A CA 1
ATOM 647 C C . LEU A 1 87 ? 14.922 -16 -17.328 1 92.69 87 LEU A C 1
ATOM 649 O O . LEU A 1 87 ? 15.836 -15.789 -16.531 1 92.69 87 LEU A O 1
ATOM 653 N N . ASN A 1 88 ? 14.188 -17.047 -17.359 1 88.5 88 ASN A N 1
ATOM 654 C CA . ASN A 1 88 ? 14.562 -18.156 -16.484 1 88.5 88 ASN A CA 1
ATOM 655 C C . ASN A 1 88 ? 15.914 -18.75 -16.875 1 88.5 88 ASN A C 1
ATOM 657 O O . ASN A 1 88 ? 16.078 -19.266 -17.984 1 88.5 88 ASN A O 1
ATOM 661 N N . TYR A 1 89 ? 16.844 -18.688 -16.031 1 85.06 89 TYR A N 1
ATOM 662 C CA . TYR A 1 89 ? 18.203 -19.156 -16.344 1 85.06 89 TYR A CA 1
ATOM 663 C C . TYR A 1 89 ? 18.234 -20.656 -16.562 1 85.06 89 TYR A C 1
ATOM 665 O O . TYR A 1 89 ? 19.203 -21.188 -17.094 1 85.06 89 TYR A O 1
ATOM 673 N N . ARG A 1 90 ? 17.141 -21.359 -16.219 1 81.06 90 ARG A N 1
ATOM 674 C CA . ARG A 1 90 ? 17.062 -22.812 -16.391 1 81.06 90 ARG A CA 1
ATOM 675 C C . ARG A 1 90 ? 16.453 -23.172 -17.734 1 81.06 90 ARG A C 1
ATOM 677 O O . ARG A 1 90 ? 16.359 -24.344 -18.094 1 81.06 90 ARG A O 1
ATOM 684 N N . TRP A 1 91 ? 16.062 -22.203 -18.453 1 83.62 91 TRP A N 1
ATOM 685 C CA . TRP A 1 91 ? 15.391 -22.469 -19.734 1 83.62 91 TRP A CA 1
ATOM 686 C C . TRP A 1 91 ? 16.375 -23.031 -20.75 1 83.62 91 TRP A C 1
ATOM 688 O O . TRP A 1 91 ? 17.562 -22.75 -20.703 1 83.62 91 TRP A O 1
ATOM 698 N N . SER A 1 92 ? 15.812 -23.812 -21.641 1 80.56 92 SER A N 1
ATOM 699 C CA . SER A 1 92 ? 16.562 -24.266 -22.812 1 80.56 92 SER A CA 1
ATOM 700 C C . SER A 1 92 ? 16.812 -23.125 -23.781 1 80.56 92 SER A C 1
ATOM 702 O O . SER A 1 92 ? 16.234 -22.047 -23.641 1 80.56 92 SER A O 1
ATOM 704 N N . PHE A 1 93 ? 17.625 -23.438 -24.688 1 84.81 93 PHE A N 1
ATOM 705 C CA . PHE A 1 93 ? 17.922 -22.469 -25.734 1 84.81 93 PHE A CA 1
ATOM 706 C C . PHE A 1 93 ? 16.641 -22.078 -26.484 1 84.81 93 PHE A C 1
ATOM 708 O O . PHE A 1 93 ? 16.406 -20.906 -26.75 1 84.81 93 PHE A O 1
ATOM 715 N N . GLU A 1 94 ? 15.844 -23.062 -26.781 1 83.25 94 GLU A N 1
ATOM 716 C CA . GLU A 1 94 ? 14.625 -22.828 -27.562 1 83.25 94 GLU A CA 1
ATOM 717 C C . GLU A 1 94 ? 13.648 -21.938 -26.797 1 83.25 94 GLU A C 1
ATOM 719 O O . GLU A 1 94 ? 13.023 -21.047 -27.375 1 83.25 94 GLU A O 1
ATOM 724 N N . GLU A 1 95 ? 13.555 -22.203 -25.516 1 83.62 95 GLU A N 1
ATOM 725 C CA . GLU A 1 95 ? 12.672 -21.391 -24.672 1 83.62 95 GLU A CA 1
ATOM 726 C C . GLU A 1 95 ? 13.164 -19.953 -24.578 1 83.62 95 GLU A C 1
ATOM 728 O O . GLU A 1 95 ? 12.375 -19.016 -24.703 1 83.62 95 GLU A O 1
ATOM 733 N N . ALA A 1 96 ? 14.422 -19.766 -24.406 1 87.88 96 ALA A N 1
ATOM 734 C CA . ALA A 1 96 ? 15.016 -18.438 -24.281 1 87.88 96 ALA A CA 1
ATOM 735 C C . ALA A 1 96 ? 14.852 -17.641 -25.562 1 87.88 96 ALA A C 1
ATOM 737 O O . ALA A 1 96 ? 14.484 -16.453 -25.516 1 87.88 96 ALA A O 1
ATOM 738 N N . ILE A 1 97 ? 15.062 -18.312 -26.656 1 88.75 97 ILE A N 1
ATOM 739 C CA . ILE A 1 97 ? 14.969 -17.625 -27.953 1 88.75 97 ILE A CA 1
ATOM 740 C C . ILE A 1 97 ? 13.523 -17.25 -28.234 1 88.75 97 ILE A C 1
ATOM 742 O O . ILE A 1 97 ? 13.25 -16.156 -28.75 1 88.75 97 ILE A O 1
ATOM 746 N N . SER A 1 98 ? 12.664 -18.203 -27.906 1 86.81 98 SER A N 1
ATOM 747 C CA . SER A 1 98 ? 11.242 -17.922 -28.109 1 86.81 98 SER A CA 1
ATOM 748 C C . SER A 1 98 ? 10.82 -16.672 -27.328 1 86.81 98 SER A C 1
ATOM 750 O O . SER A 1 98 ? 10.086 -15.828 -27.859 1 86.81 98 SER A O 1
ATOM 752 N N . ALA A 1 99 ? 11.281 -16.547 -26.141 1 90.19 99 ALA A N 1
ATOM 753 C CA . ALA A 1 99 ? 10.969 -15.383 -25.312 1 90.19 99 ALA A CA 1
ATOM 754 C C . ALA A 1 99 ? 11.586 -14.117 -25.891 1 90.19 99 ALA A C 1
ATOM 756 O O . ALA A 1 99 ? 10.945 -13.07 -25.938 1 90.19 99 ALA A O 1
ATOM 757 N N . MET A 1 100 ? 12.781 -14.18 -26.375 1 92 100 MET A N 1
ATOM 758 C CA . MET A 1 100 ? 13.484 -13.016 -26.906 1 92 100 MET A CA 1
ATOM 759 C C . MET A 1 100 ? 12.828 -12.531 -28.203 1 92 100 MET A C 1
ATOM 761 O O . MET A 1 100 ? 12.711 -11.32 -28.422 1 92 100 MET A O 1
ATOM 765 N N . VAL A 1 101 ? 12.445 -13.469 -28.969 1 89.81 101 VAL A N 1
ATOM 766 C CA . VAL A 1 101 ? 11.773 -13.102 -30.219 1 89.81 101 VAL A CA 1
ATOM 767 C C . VAL A 1 101 ? 10.461 -12.391 -29.906 1 89.81 101 VAL A C 1
ATOM 769 O O . VAL A 1 101 ? 10.078 -11.445 -30.594 1 89.81 101 VAL A O 1
ATOM 772 N N . ALA A 1 102 ? 9.82 -12.852 -28.859 1 88.69 102 ALA A N 1
ATOM 773 C CA . ALA A 1 102 ? 8.516 -12.297 -28.484 1 88.69 102 ALA A CA 1
ATOM 774 C C . ALA A 1 102 ? 8.656 -10.852 -28.016 1 88.69 102 ALA A C 1
ATOM 776 O O . ALA A 1 102 ? 7.773 -10.023 -28.266 1 88.69 102 ALA A O 1
ATOM 777 N N . VAL A 1 103 ? 9.789 -10.5 -27.344 1 94.12 103 VAL A N 1
ATOM 778 C CA . VAL A 1 103 ? 9.852 -9.188 -26.719 1 94.12 103 VAL A CA 1
ATOM 779 C C . VAL A 1 103 ? 10.844 -8.297 -27.469 1 94.12 103 VAL A C 1
ATOM 781 O O . VAL A 1 103 ? 10.984 -7.113 -27.172 1 94.12 103 VAL A O 1
ATOM 784 N N . GLN A 1 104 ? 11.594 -8.844 -28.422 1 94.12 104 GLN A N 1
ATOM 785 C CA . GLN A 1 104 ? 12.516 -8.117 -29.281 1 94.12 104 GLN A CA 1
ATOM 786 C C . GLN A 1 104 ? 13.43 -7.211 -28.469 1 94.12 104 GLN A C 1
ATOM 788 O O . GLN A 1 104 ? 13.453 -5.996 -28.672 1 94.12 104 GLN A O 1
ATOM 793 N N . PRO A 1 105 ? 14.266 -7.801 -27.672 1 96.81 105 PRO A N 1
ATOM 794 C CA . PRO A 1 105 ? 15.141 -7.004 -26.812 1 96.81 105 PRO A CA 1
ATOM 795 C C . PRO A 1 105 ? 16.266 -6.328 -27.594 1 96.81 105 PRO A C 1
ATOM 797 O O . PRO A 1 105 ? 16.688 -6.828 -28.641 1 96.81 105 PRO A O 1
ATOM 800 N N . VAL A 1 106 ? 16.75 -5.203 -27.047 1 97.88 106 VAL A N 1
ATOM 801 C CA . VAL A 1 106 ? 17.891 -4.523 -27.656 1 97.88 106 VAL A CA 1
ATOM 802 C C . VAL A 1 106 ? 19.188 -4.965 -26.984 1 97.88 106 VAL A C 1
ATOM 804 O O . VAL A 1 106 ? 20.281 -4.762 -27.516 1 97.88 106 VAL A O 1
ATOM 807 N N . MET A 1 107 ? 19.031 -5.543 -25.812 1 96.94 107 MET A N 1
ATOM 808 C CA . MET A 1 107 ? 20.203 -5.922 -25.016 1 96.94 107 MET A CA 1
ATOM 809 C C . MET A 1 107 ? 19.953 -7.234 -24.281 1 96.94 107 MET A C 1
ATOM 811 O O . MET A 1 107 ? 18.844 -7.484 -23.797 1 96.94 107 MET A O 1
ATOM 815 N N . LEU A 1 108 ? 20.984 -8.039 -24.234 1 95 108 LEU A N 1
ATOM 816 C CA . LEU A 1 108 ? 21.016 -9.273 -23.453 1 95 108 LEU A CA 1
ATOM 817 C C . LEU A 1 108 ? 22.094 -9.211 -22.375 1 95 108 LEU A C 1
ATOM 819 O O . LEU A 1 108 ? 23.266 -9.008 -22.688 1 95 108 LEU A O 1
ATOM 823 N N . VAL A 1 109 ? 21.688 -9.32 -21.125 1 95.25 109 VAL A N 1
ATOM 824 C CA . VAL A 1 109 ? 22.578 -9.367 -19.984 1 95.25 109 VAL A CA 1
ATOM 825 C C . VAL A 1 109 ? 22.656 -10.789 -19.438 1 95.25 109 VAL A C 1
ATOM 827 O O . VAL A 1 109 ? 21.625 -11.367 -19.062 1 95.25 109 VAL A O 1
ATOM 830 N N . ILE A 1 110 ? 23.859 -11.367 -19.344 1 91.75 110 ILE A N 1
ATOM 831 C CA . ILE A 1 110 ? 23.969 -12.781 -19 1 91.75 110 ILE A CA 1
ATOM 832 C C . ILE A 1 110 ? 25.125 -12.984 -18.016 1 91.75 110 ILE A C 1
ATOM 834 O O . ILE A 1 110 ? 26.078 -12.203 -17.984 1 91.75 110 ILE A O 1
ATOM 838 N N . ASP A 1 111 ? 24.969 -13.914 -17.172 1 90.69 111 ASP A N 1
ATOM 839 C CA . ASP A 1 111 ? 26.078 -14.359 -16.328 1 90.69 111 ASP A CA 1
ATOM 840 C C . ASP A 1 111 ? 26.5 -15.789 -16.688 1 90.69 111 ASP A C 1
ATOM 842 O O . ASP A 1 111 ? 26.156 -16.297 -17.766 1 90.69 111 ASP A O 1
ATOM 846 N N . GLU A 1 112 ? 27.312 -16.438 -15.914 1 83.19 112 GLU A N 1
ATOM 847 C CA . GLU A 1 112 ? 27.922 -17.719 -16.234 1 83.19 112 GLU A CA 1
ATOM 848 C C . GLU A 1 112 ? 26.891 -18.844 -16.172 1 83.19 112 GLU A C 1
ATOM 850 O O . GLU A 1 112 ? 27.125 -19.938 -16.703 1 83.19 112 GLU A O 1
ATOM 855 N N . SER A 1 113 ? 25.766 -18.578 -15.609 1 78.19 113 SER A N 1
ATOM 856 C CA . SER A 1 113 ? 24.75 -19.609 -15.477 1 78.19 113 SER A CA 1
ATOM 857 C C . SER A 1 113 ? 24.156 -19.969 -16.828 1 78.19 113 SER A C 1
ATOM 859 O O . SER A 1 113 ? 23.547 -21.031 -16.984 1 78.19 113 SER A O 1
ATOM 861 N N . CYS A 1 114 ? 24.328 -19.188 -17.828 1 71.5 114 CYS A N 1
ATOM 862 C CA . CYS A 1 114 ? 23.688 -19.406 -19.125 1 71.5 114 CYS A CA 1
ATOM 863 C C . CYS A 1 114 ? 24.719 -19.828 -20.172 1 71.5 114 CYS A C 1
ATOM 865 O O . CYS A 1 114 ? 24.5 -19.672 -21.375 1 71.5 114 CYS A O 1
ATOM 867 N N . CYS A 1 115 ? 25.703 -20.266 -19.781 1 64.44 115 CYS A N 1
ATOM 868 C CA . CYS A 1 115 ? 26.828 -20.562 -20.672 1 64.44 115 CYS A CA 1
ATOM 869 C C . CYS A 1 115 ? 26.422 -21.578 -21.734 1 64.44 115 CYS A C 1
ATOM 871 O O . CYS A 1 115 ? 26.828 -21.469 -22.891 1 64.44 115 CYS A O 1
ATOM 873 N N . GLN A 1 116 ? 25.562 -22.453 -21.344 1 66.56 116 GLN A N 1
ATOM 874 C CA . GLN A 1 116 ? 25.297 -23.547 -22.266 1 66.56 116 GLN A CA 1
ATOM 875 C C . GLN A 1 116 ? 24.562 -23.062 -23.516 1 66.56 116 GLN A C 1
ATOM 877 O O . GLN A 1 116 ? 24.875 -23.484 -24.625 1 66.56 116 GLN A O 1
ATOM 882 N N . TRP A 1 117 ? 23.672 -22.078 -23.297 1 75.44 117 TRP A N 1
ATOM 883 C CA . TRP A 1 117 ? 22.938 -21.719 -24.5 1 75.44 117 TRP A CA 1
ATOM 884 C C . TRP A 1 117 ? 23.5 -20.438 -25.109 1 75.44 117 TRP A C 1
ATOM 886 O O . TRP A 1 117 ? 23.234 -20.125 -26.281 1 75.44 117 TRP A O 1
ATOM 896 N N . TYR A 1 118 ? 24.359 -19.812 -24.391 1 77.56 118 TYR A N 1
ATOM 897 C CA . TYR A 1 118 ? 24.938 -18.578 -24.906 1 77.56 118 TYR A CA 1
ATOM 898 C C . TYR A 1 118 ? 25.75 -18.844 -26.172 1 77.56 118 TYR A C 1
ATOM 900 O O . TYR A 1 118 ? 25.719 -18.047 -27.109 1 77.56 118 TYR A O 1
ATOM 908 N N . SER A 1 119 ? 26.375 -19.938 -26.188 1 74.94 119 SER A N 1
ATOM 909 C CA . SER A 1 119 ? 27.188 -20.297 -27.344 1 74.94 119 SER A CA 1
ATOM 910 C C . SER A 1 119 ? 26.312 -20.484 -28.578 1 74.94 119 SER A C 1
ATOM 912 O O . SER A 1 119 ? 26.719 -20.109 -29.688 1 74.94 119 SER A O 1
ATOM 914 N N . LYS A 1 120 ? 25.188 -20.984 -28.359 1 79.88 120 LYS A N 1
ATOM 915 C CA . LYS A 1 120 ? 24.25 -21.219 -29.453 1 79.88 120 LYS A CA 1
ATOM 916 C C . LYS A 1 120 ? 23.656 -19.891 -29.953 1 79.88 120 LYS A C 1
ATOM 918 O O . LYS A 1 120 ? 23.297 -19.781 -31.125 1 79.88 120 LYS A O 1
ATOM 923 N N . LEU A 1 121 ? 23.578 -19 -29.125 1 81.94 121 LEU A N 1
ATOM 924 C CA . LEU A 1 121 ? 23 -17.703 -29.453 1 81.94 121 LEU A CA 1
ATOM 925 C C . LEU A 1 121 ? 23.859 -16.969 -30.484 1 81.94 121 LEU A C 1
ATOM 927 O O . LEU A 1 121 ? 23.344 -16.203 -31.297 1 81.94 121 LEU A O 1
ATOM 931 N N . ARG A 1 122 ? 25.031 -17.188 -30.422 1 73.31 122 ARG A N 1
ATOM 932 C CA . ARG A 1 122 ? 25.969 -16.516 -31.328 1 73.31 122 ARG A CA 1
ATOM 933 C C . ARG A 1 122 ? 25.672 -16.891 -32.781 1 73.31 122 ARG A C 1
ATOM 935 O O . ARG A 1 122 ? 25.984 -16.125 -33.688 1 73.31 122 ARG A O 1
ATOM 942 N N . ASN A 1 123 ? 25.016 -17.969 -32.844 1 76.75 123 ASN A N 1
ATOM 943 C CA . ASN A 1 123 ? 24.719 -18.453 -34.188 1 76.75 123 ASN A CA 1
ATOM 944 C C . ASN A 1 123 ? 23.266 -18.141 -34.594 1 76.75 123 ASN A C 1
ATOM 946 O O . ASN A 1 123 ? 22.797 -18.609 -35.625 1 76.75 123 ASN A O 1
ATOM 950 N N . THR A 1 124 ? 22.656 -17.531 -33.719 1 80.56 124 THR A N 1
ATOM 951 C CA . THR A 1 124 ? 21.266 -17.172 -33.969 1 80.56 124 THR A CA 1
ATOM 952 C C . THR A 1 124 ? 21.094 -15.664 -34.094 1 80.56 124 THR A C 1
ATOM 954 O O . THR A 1 124 ? 21.578 -14.906 -33.25 1 80.56 124 THR A O 1
ATOM 957 N N . ASP A 1 125 ? 20.484 -15.328 -35.156 1 80.06 125 ASP A N 1
ATOM 958 C CA . ASP A 1 125 ? 20.297 -13.898 -35.406 1 80.06 125 ASP A CA 1
ATOM 959 C C . ASP A 1 125 ? 19.016 -13.383 -34.75 1 80.06 125 ASP A C 1
ATOM 961 O O . ASP A 1 125 ? 17.922 -13.836 -35.094 1 80.06 125 ASP A O 1
ATOM 965 N N . ILE A 1 126 ? 19.172 -12.602 -33.781 1 88.31 126 ILE A N 1
ATOM 966 C CA . ILE A 1 126 ? 18.078 -11.805 -33.25 1 88.31 126 ILE A CA 1
ATOM 967 C C . ILE A 1 126 ? 18.234 -10.352 -33.656 1 88.31 126 ILE A C 1
ATOM 969 O O . ILE A 1 126 ? 19 -9.602 -33.031 1 88.31 126 ILE A O 1
ATOM 973 N N . PRO A 1 127 ? 17.5 -9.898 -34.625 1 91.06 127 PRO A N 1
ATOM 974 C CA . PRO A 1 127 ? 17.75 -8.609 -35.281 1 91.06 127 PRO A CA 1
ATOM 975 C C . PRO A 1 127 ? 17.688 -7.441 -34.281 1 91.06 127 PRO A C 1
ATOM 977 O O . PRO A 1 127 ? 18.406 -6.445 -34.469 1 91.06 127 PRO A O 1
ATOM 980 N N . SER A 1 128 ? 16.859 -7.531 -33.281 1 94.06 128 SER A N 1
ATOM 981 C CA . SER A 1 128 ? 16.672 -6.414 -32.375 1 94.06 128 SER A CA 1
ATOM 982 C C . SER A 1 128 ? 17.859 -6.285 -31.406 1 94.06 128 SER A C 1
ATOM 984 O O . SER A 1 128 ? 18.047 -5.238 -30.781 1 94.06 128 SER A O 1
ATOM 986 N N . LEU A 1 129 ? 18.594 -7.328 -31.266 1 93.81 129 LEU A N 1
ATOM 987 C CA . LEU A 1 129 ? 19.656 -7.371 -30.266 1 93.81 129 LEU A CA 1
ATOM 988 C C . LEU A 1 129 ? 20.875 -6.566 -30.734 1 93.81 129 LEU A C 1
ATOM 990 O O . LEU A 1 129 ? 21.531 -6.93 -31.703 1 93.81 129 LEU A O 1
ATOM 994 N N . ARG A 1 130 ? 21.203 -5.547 -29.984 1 93.81 130 ARG A N 1
ATOM 995 C CA . ARG A 1 130 ? 22.328 -4.676 -30.328 1 93.81 130 ARG A CA 1
ATOM 996 C C . ARG A 1 130 ? 23.516 -4.922 -29.422 1 93.81 130 ARG A C 1
ATOM 998 O O . ARG A 1 130 ? 24.672 -4.801 -29.844 1 93.81 130 ARG A O 1
ATOM 1005 N N . TRP A 1 131 ? 23.188 -5.219 -28.156 1 93.38 131 TRP A N 1
ATOM 1006 C CA . TRP A 1 131 ? 24.281 -5.328 -27.188 1 93.38 131 TRP A CA 1
ATOM 1007 C C . TRP A 1 131 ? 24.156 -6.609 -26.375 1 93.38 131 TRP A C 1
ATOM 1009 O O . TRP A 1 131 ? 23.047 -7.062 -26.094 1 93.38 131 TRP A O 1
ATOM 1019 N N . GLN A 1 132 ? 25.25 -7.152 -26.062 1 91.31 132 GLN A N 1
ATOM 1020 C CA . GLN A 1 132 ? 25.375 -8.234 -25.094 1 91.31 132 GLN A CA 1
ATOM 1021 C C . GLN A 1 132 ? 26.312 -7.855 -23.953 1 91.31 132 GLN A C 1
ATOM 1023 O O . GLN A 1 132 ? 27.375 -7.273 -24.203 1 91.31 132 GLN A O 1
ATOM 1028 N N . VAL A 1 133 ? 25.859 -8.086 -22.734 1 92.38 133 VAL A N 1
ATOM 1029 C CA . VAL A 1 133 ? 26.656 -7.695 -21.578 1 92.38 133 VAL A CA 1
ATOM 1030 C C . VAL A 1 133 ? 26.828 -8.891 -20.641 1 92.38 133 VAL A C 1
ATOM 1032 O O . VAL A 1 133 ? 25.859 -9.57 -20.312 1 92.38 133 VAL A O 1
ATOM 1035 N N . LEU A 1 134 ? 28.047 -9.094 -20.234 1 89.31 134 LEU A N 1
ATOM 1036 C CA . LEU A 1 134 ? 28.359 -10.141 -19.266 1 89.31 134 LEU A CA 1
ATOM 1037 C C . LEU A 1 134 ? 28.453 -9.562 -17.859 1 89.31 134 LEU A C 1
ATOM 1039 O O . LEU A 1 134 ? 29.094 -8.531 -17.641 1 89.31 134 LEU A O 1
ATOM 1043 N N . ILE A 1 135 ? 27.734 -10.227 -16.938 1 88.88 135 ILE A N 1
ATOM 1044 C CA . ILE A 1 135 ? 27.812 -9.758 -15.562 1 88.88 135 ILE A CA 1
ATOM 1045 C C . ILE A 1 135 ? 28.422 -10.852 -14.688 1 88.88 135 ILE A C 1
ATOM 1047 O O . ILE A 1 135 ? 28.359 -12.039 -15.023 1 88.88 135 ILE A O 1
ATOM 1051 N N . GLY A 1 136 ? 29.047 -10.562 -13.531 1 78.31 136 GLY A N 1
ATOM 1052 C CA . GLY A 1 136 ? 29.672 -11.5 -12.617 1 78.31 136 GLY A CA 1
ATOM 1053 C C . GLY A 1 136 ? 31.172 -11.609 -12.828 1 78.31 136 GLY A C 1
ATOM 1054 O O . GLY A 1 136 ? 31.766 -10.789 -13.531 1 78.31 136 GLY A O 1
ATOM 1055 N N . SER A 1 137 ? 31.875 -12.547 -11.898 1 64.5 137 SER A N 1
ATOM 1056 C CA . SER A 1 137 ? 33.312 -12.711 -11.922 1 64.5 137 SER A CA 1
ATOM 1057 C C . SER A 1 137 ? 33.75 -13.656 -13.047 1 64.5 137 SER A C 1
ATOM 1059 O O . SER A 1 137 ? 33.5 -14.859 -12.984 1 64.5 137 SER A O 1
ATOM 1061 N N . HIS A 1 138 ? 33.406 -13.289 -14.242 1 57.38 138 HIS A N 1
ATOM 1062 C CA . HIS A 1 138 ? 33.625 -14.227 -15.328 1 57.38 138 HIS A CA 1
ATOM 1063 C C . HIS A 1 138 ? 35.094 -14.617 -15.398 1 57.38 138 HIS A C 1
ATOM 1065 O O . HIS A 1 138 ? 36 -13.781 -15.203 1 57.38 138 HIS A O 1
ATOM 1071 N N . ARG A 1 139 ? 35.281 -15.906 -15.219 1 49.09 139 ARG A N 1
ATOM 1072 C CA . ARG A 1 139 ? 36.594 -16.5 -15.406 1 49.09 139 ARG A CA 1
ATOM 1073 C C . ARG A 1 139 ? 37.281 -15.961 -16.656 1 49.09 139 ARG A C 1
ATOM 1075 O O . ARG A 1 139 ? 36.594 -15.586 -17.625 1 49.09 139 ARG A O 1
ATOM 1082 N N . PRO A 1 140 ? 38.5 -15.656 -16.594 1 47.78 140 PRO A N 1
ATOM 1083 C CA . PRO A 1 140 ? 39.312 -15.117 -17.688 1 47.78 140 PRO A CA 1
ATOM 1084 C C . PRO A 1 140 ? 38.906 -15.664 -19.047 1 47.78 140 PRO A C 1
ATOM 1086 O O . PRO A 1 140 ? 39 -14.961 -20.062 1 47.78 140 PRO A O 1
ATOM 1089 N N . GLY A 1 141 ? 38.312 -16.781 -19.141 1 46.41 141 GLY A N 1
ATOM 1090 C CA . GLY A 1 141 ? 38.062 -17.422 -20.422 1 46.41 141 GLY A CA 1
ATOM 1091 C C . GLY A 1 141 ? 36.781 -16.984 -21.094 1 46.41 141 GLY A C 1
ATOM 1092 O O . GLY A 1 141 ? 36.531 -17.297 -22.266 1 46.41 141 GLY A O 1
ATOM 1093 N N . TYR A 1 142 ? 35.812 -16.516 -20.359 1 50.66 142 TYR A N 1
ATOM 1094 C CA . TYR A 1 142 ? 34.531 -16.094 -20.891 1 50.66 142 TYR A CA 1
ATOM 1095 C C . TYR A 1 142 ? 34.625 -14.703 -21.531 1 50.66 142 TYR A C 1
ATOM 1097 O O . TYR A 1 142 ? 33.688 -14.227 -22.156 1 50.66 142 TYR A O 1
ATOM 1105 N N . ASP A 1 143 ? 35.594 -14 -21 1 48.84 143 ASP A N 1
ATOM 1106 C CA . ASP A 1 143 ? 35.781 -12.578 -21.297 1 48.84 143 ASP A CA 1
ATOM 1107 C C . ASP A 1 143 ? 35.562 -12.305 -22.781 1 48.84 143 ASP A C 1
ATOM 1109 O O . ASP A 1 143 ? 34.906 -11.328 -23.156 1 48.84 143 ASP A O 1
ATOM 1113 N N . LYS A 1 144 ? 36.719 -12.828 -23.422 1 47.97 144 LYS A N 1
ATOM 1114 C CA . LYS A 1 144 ? 37 -12.289 -24.75 1 47.97 144 LYS A CA 1
ATOM 1115 C C . LYS A 1 144 ? 36 -12.75 -25.781 1 47.97 144 LYS A C 1
ATOM 1117 O O . LYS A 1 144 ? 36.281 -12.75 -26.984 1 47.97 144 LYS A O 1
ATOM 1122 N N . THR A 1 145 ? 35.031 -13.383 -25.234 1 48.94 145 THR A N 1
ATOM 1123 C CA . THR A 1 145 ? 34.25 -13.656 -26.422 1 48.94 145 THR A CA 1
ATOM 1124 C C . THR A 1 145 ? 33.906 -12.367 -27.156 1 48.94 145 THR A C 1
ATOM 1126 O O . THR A 1 145 ? 33.906 -11.289 -26.562 1 48.94 145 THR A O 1
ATOM 1129 N N . ARG A 1 146 ? 33.438 -12.508 -28.516 1 55.28 146 ARG A N 1
ATOM 1130 C CA . ARG A 1 146 ? 33.188 -11.766 -29.734 1 55.28 146 ARG A CA 1
ATOM 1131 C C . ARG A 1 146 ? 32.25 -10.602 -29.516 1 55.28 146 ARG A C 1
ATOM 1133 O O . ARG A 1 146 ? 31.062 -10.672 -29.875 1 55.28 146 ARG A O 1
ATOM 1140 N N . GLY A 1 147 ? 32.719 -9.5 -28.75 1 71 147 GLY A N 1
ATOM 1141 C CA . GLY A 1 147 ? 31.953 -8.281 -28.922 1 71 147 GLY A CA 1
ATOM 1142 C C . GLY A 1 147 ? 31.031 -7.98 -27.766 1 71 147 GLY A C 1
ATOM 1143 O O . GLY A 1 147 ? 30.375 -6.938 -27.75 1 71 147 GLY A O 1
ATOM 1144 N N . ALA A 1 148 ? 31.094 -8.859 -26.641 1 81.75 148 ALA A N 1
ATOM 1145 C CA . ALA A 1 148 ? 30.234 -8.586 -25.5 1 81.75 148 ALA A CA 1
ATOM 1146 C C . ALA A 1 148 ? 30.875 -7.578 -24.562 1 81.75 148 ALA A C 1
ATOM 1148 O O . ALA A 1 148 ? 32.094 -7.578 -24.375 1 81.75 148 ALA A O 1
ATOM 1149 N N . LEU A 1 149 ? 30.094 -6.684 -23.969 1 87 149 LEU A N 1
ATOM 1150 C CA . LEU A 1 149 ? 30.531 -5.707 -22.984 1 87 149 LEU A CA 1
ATOM 1151 C C . LEU A 1 149 ? 30.484 -6.297 -21.578 1 87 149 LEU A C 1
ATOM 1153 O O . LEU A 1 149 ? 29.844 -7.332 -21.359 1 87 149 LEU A O 1
ATOM 1157 N N . THR A 1 150 ? 31.266 -5.707 -20.703 1 87.88 150 THR A N 1
ATOM 1158 C CA . THR A 1 150 ? 31.141 -6.031 -19.281 1 87.88 150 THR A CA 1
ATOM 1159 C C . THR A 1 150 ? 30.453 -4.891 -18.531 1 87.88 150 THR A C 1
ATOM 1161 O O . THR A 1 150 ? 30.484 -3.742 -18.984 1 87.88 150 THR A O 1
ATOM 1164 N N . THR A 1 151 ? 29.875 -5.266 -17.375 1 88.69 151 THR A N 1
ATOM 1165 C CA . THR A 1 151 ? 29.25 -4.242 -16.562 1 88.69 151 THR A CA 1
ATOM 1166 C C . THR A 1 151 ? 30.266 -3.184 -16.141 1 88.69 151 THR A C 1
ATOM 1168 O O . THR A 1 151 ? 29.938 -1.993 -16.094 1 88.69 151 THR A O 1
ATOM 1171 N N . GLU A 1 152 ? 31.469 -3.604 -15.867 1 86.19 152 GLU A N 1
ATOM 1172 C CA . GLU A 1 152 ? 32.531 -2.688 -15.445 1 86.19 152 GLU A CA 1
ATOM 1173 C C . GLU A 1 152 ? 32.875 -1.697 -16.562 1 86.19 152 GLU A C 1
ATOM 1175 O O . GLU A 1 152 ? 33.156 -0.532 -16.281 1 86.19 152 GLU A O 1
ATOM 1180 N N . GLU A 1 153 ? 32.812 -2.17 -17.75 1 86.69 153 GLU A N 1
ATOM 1181 C CA . GLU A 1 153 ? 33.094 -1.297 -18.891 1 86.69 153 GLU A CA 1
ATOM 1182 C C . GLU A 1 153 ? 32 -0.229 -19.016 1 86.69 153 GLU A C 1
ATOM 1184 O O . GLU A 1 153 ? 32.281 0.903 -19.422 1 86.69 153 GLU A O 1
ATOM 1189 N N . LEU A 1 154 ? 30.828 -0.592 -18.688 1 88.44 154 LEU A N 1
ATOM 1190 C CA . LEU A 1 154 ? 29.719 0.348 -18.781 1 88.44 154 LEU A CA 1
ATOM 1191 C C . LEU A 1 154 ? 29.781 1.393 -17.672 1 88.44 154 LEU A C 1
ATOM 1193 O O . LEU A 1 154 ? 29.422 2.551 -17.891 1 88.44 154 LEU A O 1
ATOM 1197 N N . LYS A 1 155 ? 30.266 1.031 -16.484 1 87.81 155 LYS A N 1
ATOM 1198 C CA . LYS A 1 155 ? 30.297 1.913 -15.328 1 87.81 155 LYS A CA 1
ATOM 1199 C C . LYS A 1 155 ? 31.484 2.873 -15.398 1 87.81 155 LYS A C 1
ATOM 1201 O O . LYS A 1 155 ? 31.5 3.895 -14.703 1 87.81 155 LYS A O 1
ATOM 1206 N N . LYS A 1 156 ? 32.656 2.559 -15.938 1 73.56 156 LYS A N 1
ATOM 1207 C CA . LYS A 1 156 ? 33.969 3.189 -15.844 1 73.56 156 LYS A CA 1
ATOM 1208 C C . LYS A 1 156 ? 33.875 4.703 -16.016 1 73.56 156 LYS A C 1
ATOM 1210 O O . LYS A 1 156 ? 34.594 5.457 -15.375 1 73.56 156 LYS A O 1
ATOM 1215 N N . TYR A 1 157 ? 33.188 5.227 -16.859 1 61.84 157 TYR A N 1
ATOM 1216 C CA . TYR A 1 157 ? 33.469 6.621 -17.188 1 61.84 157 TYR A CA 1
ATOM 1217 C C . TYR A 1 157 ? 32.656 7.555 -16.281 1 61.84 157 TYR A C 1
ATOM 1219 O O . TYR A 1 157 ? 32.688 8.773 -16.453 1 61.84 157 TYR A O 1
ATOM 1227 N N . HIS A 1 158 ? 31.969 7.059 -15.281 1 62.94 158 HIS A N 1
ATOM 1228 C CA . HIS A 1 158 ? 31.031 8.062 -14.781 1 62.94 158 HIS A CA 1
ATOM 1229 C C . HIS A 1 158 ? 31.109 8.18 -13.266 1 62.94 158 HIS A C 1
ATOM 1231 O O . HIS A 1 158 ? 30.859 7.211 -12.547 1 62.94 158 HIS A O 1
ATOM 1237 N N . VAL A 1 159 ? 32.125 9.062 -12.852 1 56.31 159 VAL A N 1
ATOM 1238 C CA . VAL A 1 159 ? 32.219 9.438 -11.445 1 56.31 159 VAL A CA 1
ATOM 1239 C C . VAL A 1 159 ? 31.047 10.344 -11.062 1 56.31 159 VAL A C 1
ATOM 1241 O O . VAL A 1 159 ? 30.922 10.742 -9.906 1 56.31 159 VAL A O 1
ATOM 1244 N N . VAL A 1 160 ? 30.266 10.883 -12.039 1 54.94 160 VAL A N 1
ATOM 1245 C CA . VAL A 1 160 ? 29.5 12.062 -11.68 1 54.94 160 VAL A CA 1
ATOM 1246 C C . VAL A 1 160 ? 28.188 11.648 -11.031 1 54.94 160 VAL A C 1
ATOM 1248 O O . VAL A 1 160 ? 27.609 10.625 -11.391 1 54.94 160 VAL A O 1
ATOM 1251 N N . SER A 1 161 ? 27.859 12.359 -10.031 1 62.97 161 SER A N 1
ATOM 1252 C CA . SER A 1 161 ? 26.641 12.273 -9.234 1 62.97 161 SER A CA 1
ATOM 1253 C C . SER A 1 161 ? 25.406 12.547 -10.086 1 62.97 161 SER A C 1
ATOM 1255 O O . SER A 1 161 ? 25.266 13.633 -10.656 1 62.97 161 SER A O 1
ATOM 1257 N N . LEU A 1 162 ? 24.812 11.617 -10.789 1 62.28 162 LEU A N 1
ATOM 1258 C CA . LEU A 1 162 ? 23.531 11.789 -11.477 1 62.28 162 LEU A CA 1
ATOM 1259 C C . LEU A 1 162 ? 22.438 12.172 -10.492 1 62.28 162 LEU A C 1
ATOM 1261 O O . LEU A 1 162 ? 22.328 11.586 -9.414 1 62.28 162 LEU A O 1
ATOM 1265 N N . PRO A 1 163 ? 21.75 13.328 -10.945 1 74.69 163 PRO A N 1
ATOM 1266 C CA . PRO A 1 163 ? 20.547 13.57 -10.148 1 74.69 163 PRO A CA 1
ATOM 1267 C C . PRO A 1 163 ? 19.562 12.398 -10.203 1 74.69 163 PRO A C 1
ATOM 1269 O O . PRO A 1 163 ? 19.562 11.625 -11.164 1 74.69 163 PRO A O 1
ATOM 1272 N N . LEU A 1 164 ? 18.906 12.172 -9.18 1 78.56 164 LEU A N 1
ATOM 1273 C CA . LEU A 1 164 ? 17.922 11.102 -9.109 1 78.56 164 LEU A CA 1
ATOM 1274 C C . LEU A 1 164 ? 16.688 11.453 -9.914 1 78.56 164 LEU A C 1
ATOM 1276 O O . LEU A 1 164 ? 15.578 11.492 -9.375 1 78.56 164 LEU A O 1
ATOM 1280 N N . ASP A 1 165 ? 16.922 11.688 -11.188 1 85.62 165 ASP A N 1
ATOM 1281 C CA . ASP A 1 165 ? 15.844 11.953 -12.125 1 85.62 165 ASP A CA 1
ATOM 1282 C C . ASP A 1 165 ? 15.617 10.758 -13.055 1 85.62 165 ASP A C 1
ATOM 1284 O O . ASP A 1 165 ? 16.312 10.609 -14.055 1 85.62 165 ASP A O 1
ATOM 1288 N N . PHE A 1 166 ? 14.812 9.93 -12.695 1 90 166 PHE A N 1
ATOM 1289 C CA . PHE A 1 166 ? 14.609 8.711 -13.477 1 90 166 PHE A CA 1
ATOM 1290 C C . PHE A 1 166 ? 13.547 8.922 -14.539 1 90 166 PHE A C 1
ATOM 1292 O O . PHE A 1 166 ? 12.68 9.797 -14.398 1 90 166 PHE A O 1
ATOM 1299 N N . LEU A 1 167 ? 13.688 8.219 -15.625 1 94.19 167 LEU A N 1
ATOM 1300 C CA . LEU A 1 167 ? 12.82 8.266 -16.797 1 94.19 167 LEU A CA 1
ATOM 1301 C C . LEU A 1 167 ? 11.773 7.152 -16.734 1 94.19 167 LEU A C 1
ATOM 1303 O O . LEU A 1 167 ? 11.812 6.301 -15.844 1 94.19 167 LEU A O 1
ATOM 1307 N N . HIS A 1 168 ? 10.82 7.25 -17.625 1 95 168 HIS A N 1
ATOM 1308 C CA . HIS A 1 168 ? 9.734 6.281 -17.656 1 95 168 HIS A CA 1
ATOM 1309 C C . HIS A 1 168 ? 9.602 5.641 -19.031 1 95 168 HIS A C 1
ATOM 1311 O O . HIS A 1 168 ? 9.758 6.316 -20.062 1 95 168 HIS A O 1
ATOM 1317 N N . ALA A 1 169 ? 9.375 4.34 -19.031 1 97 169 ALA A N 1
ATOM 1318 C CA . ALA A 1 169 ? 8.945 3.68 -20.266 1 97 169 ALA A CA 1
ATOM 1319 C C . ALA A 1 169 ? 7.496 4.035 -20.594 1 97 169 ALA A C 1
ATOM 1321 O O . ALA A 1 169 ? 6.758 4.523 -19.75 1 97 169 ALA A O 1
ATOM 1322 N N . PRO A 1 170 ? 7.121 3.84 -21.906 1 94.19 170 PRO A N 1
ATOM 1323 C CA . PRO A 1 170 ? 5.711 4.043 -22.234 1 94.19 170 PRO A CA 1
ATOM 1324 C C . PRO A 1 170 ? 4.766 3.273 -21.312 1 94.19 170 PRO A C 1
ATOM 1326 O O . PRO A 1 170 ? 5.059 2.135 -20.938 1 94.19 170 PRO A O 1
ATOM 1329 N N . GLU A 1 171 ? 3.682 3.92 -20.906 1 92.12 171 GLU A N 1
ATOM 1330 C CA . GLU A 1 171 ? 2.625 3.369 -20.062 1 92.12 171 GLU A CA 1
ATOM 1331 C C . GLU A 1 171 ? 3.168 2.959 -18.703 1 92.12 171 GLU A C 1
ATOM 1333 O O . GLU A 1 171 ? 2.572 2.125 -18.016 1 92.12 171 GLU A O 1
ATOM 1338 N N . ASP A 1 172 ? 4.371 3.408 -18.391 1 94.38 172 ASP A N 1
ATOM 1339 C CA . ASP A 1 172 ? 4.996 3.232 -17.078 1 94.38 172 ASP A CA 1
ATOM 1340 C C . ASP A 1 172 ? 5.379 1.771 -16.844 1 94.38 172 ASP A C 1
ATOM 1342 O O . ASP A 1 172 ? 5.371 1.296 -15.711 1 94.38 172 ASP A O 1
ATOM 1346 N N . ALA A 1 173 ? 5.641 1.045 -17.969 1 97 173 ALA A N 1
ATOM 1347 C CA . ALA A 1 173 ? 6.105 -0.337 -17.875 1 97 173 ALA A CA 1
ATOM 1348 C C . ALA A 1 173 ? 7.461 -0.411 -17.172 1 97 173 ALA A C 1
ATOM 1350 O O . ALA A 1 173 ? 8.344 0.415 -17.422 1 97 173 ALA A O 1
ATOM 1351 N N . ALA A 1 174 ? 7.594 -1.382 -16.266 1 98.25 174 ALA A N 1
ATOM 1352 C CA . ALA A 1 174 ? 8.852 -1.563 -15.555 1 98.25 174 ALA A CA 1
ATOM 1353 C C . ALA A 1 174 ? 9.5 -2.9 -15.906 1 98.25 174 ALA A C 1
ATOM 1355 O O . ALA A 1 174 ? 10.711 -2.984 -16.078 1 98.25 174 ALA A O 1
ATOM 1356 N N . LEU A 1 175 ? 8.656 -3.941 -16.031 1 98.38 175 LEU A N 1
ATOM 1357 C CA . LEU A 1 175 ? 9.125 -5.312 -16.203 1 98.38 175 LEU A CA 1
ATOM 1358 C C . LEU A 1 175 ? 8.258 -6.066 -17.203 1 98.38 175 LEU A C 1
ATOM 1360 O O . LEU A 1 175 ? 7.078 -5.746 -17.359 1 98.38 175 LEU A O 1
ATOM 1364 N N . ILE A 1 176 ? 8.898 -6.988 -17.859 1 97.56 176 ILE A N 1
ATOM 1365 C CA . ILE A 1 176 ? 8.18 -8.062 -18.547 1 97.56 176 ILE A CA 1
ATOM 1366 C C . ILE A 1 176 ? 8.539 -9.406 -17.922 1 97.56 176 ILE A C 1
ATOM 1368 O O . ILE A 1 176 ? 9.664 -9.891 -18.062 1 97.56 176 ILE A O 1
ATOM 1372 N N . CYS A 1 177 ? 7.617 -10.031 -17.219 1 96.38 177 CYS A N 1
ATOM 1373 C CA . CYS A 1 177 ? 7.828 -11.344 -16.609 1 96.38 177 CYS A CA 1
ATOM 1374 C C . CYS A 1 177 ? 7.164 -12.445 -17.422 1 96.38 177 CYS A C 1
ATOM 1376 O O . CYS A 1 177 ? 6.02 -12.297 -17.859 1 96.38 177 CYS A O 1
ATOM 1378 N N . PHE A 1 178 ? 7.844 -13.547 -17.578 1 91.31 178 PHE A N 1
ATOM 1379 C CA . PHE A 1 178 ? 7.336 -14.594 -18.453 1 91.31 178 PHE A CA 1
ATOM 1380 C C . PHE A 1 178 ? 6.602 -15.664 -17.656 1 91.31 178 PHE A C 1
ATOM 1382 O O . PHE A 1 178 ? 7.02 -16.016 -16.547 1 91.31 178 PHE A O 1
ATOM 1389 N N . THR A 1 179 ? 5.484 -16.125 -18.234 1 85.44 179 THR A N 1
ATOM 1390 C CA . THR A 1 179 ? 4.758 -17.266 -17.688 1 85.44 179 THR A CA 1
ATOM 1391 C C . THR A 1 179 ? 4.891 -18.469 -18.609 1 85.44 179 THR A C 1
ATOM 1393 O O . THR A 1 179 ? 5.242 -18.328 -19.781 1 85.44 179 THR A O 1
ATOM 1396 N N . SER A 1 180 ? 4.73 -19.766 -17.984 1 72.19 180 SER A N 1
ATOM 1397 C CA . SER A 1 180 ? 4.785 -20.984 -18.781 1 72.19 180 SER A CA 1
ATOM 1398 C C . SER A 1 180 ? 3.443 -21.266 -19.453 1 72.19 180 SER A C 1
ATOM 1400 O O . SER A 1 180 ? 2.412 -21.328 -18.781 1 72.19 180 SER A O 1
ATOM 1402 N N . GLY A 1 181 ? 3.078 -20.719 -20.547 1 57.28 181 GLY A N 1
ATOM 1403 C CA . GLY A 1 181 ? 1.805 -20.891 -21.219 1 57.28 181 GLY A CA 1
ATOM 1404 C C . GLY A 1 181 ? 1.451 -22.359 -21.453 1 57.28 181 GLY A C 1
ATOM 1405 O O . GLY A 1 181 ? 2.326 -23.219 -21.406 1 57.28 181 GLY A O 1
ATOM 1406 N N . THR A 1 182 ? 0.221 -22.656 -21.406 1 52.19 182 THR A N 1
ATOM 1407 C CA . THR A 1 182 ? -0.299 -24 -21.672 1 52.19 182 THR A CA 1
ATOM 1408 C C . THR A 1 182 ? 0.203 -24.516 -23.016 1 52.19 182 THR A C 1
ATOM 1410 O O . THR A 1 182 ? 0.356 -25.719 -23.188 1 52.19 182 THR A O 1
ATOM 1413 N N . THR A 1 183 ? 0.399 -23.5 -23.859 1 52.38 183 THR A N 1
ATOM 1414 C CA . THR A 1 183 ? 0.815 -23.891 -25.203 1 52.38 183 THR A CA 1
ATOM 1415 C C . THR A 1 183 ? 2.311 -24.188 -25.234 1 52.38 183 THR A C 1
ATOM 1417 O O . THR A 1 183 ? 2.848 -24.562 -26.281 1 52.38 183 THR A O 1
ATOM 1420 N N . GLY A 1 184 ? 2.869 -24.016 -24.156 1 60.53 184 GLY A N 1
ATOM 1421 C CA . GLY A 1 184 ? 4.289 -24.328 -24.094 1 60.53 184 GLY A CA 1
ATOM 1422 C C . GLY A 1 184 ? 5.172 -23.125 -24.359 1 60.53 184 GLY A C 1
ATOM 1423 O O . GLY A 1 184 ? 6.355 -23.125 -24.016 1 60.53 184 GLY A O 1
ATOM 1424 N N . ARG A 1 185 ? 4.656 -22.062 -25.031 1 71.25 185 ARG A N 1
ATOM 1425 C CA . ARG A 1 185 ? 5.488 -20.891 -25.281 1 71.25 185 ARG A CA 1
ATOM 1426 C C . ARG A 1 185 ? 5.355 -19.875 -24.156 1 71.25 185 ARG A C 1
ATOM 1428 O O . ARG A 1 185 ? 4.246 -19.594 -23.688 1 71.25 185 ARG A O 1
ATOM 1435 N N . PRO A 1 186 ? 6.465 -19.297 -23.812 1 80.88 186 PRO A N 1
ATOM 1436 C CA . PRO A 1 186 ? 6.41 -18.312 -22.734 1 80.88 186 PRO A CA 1
ATOM 1437 C C . PRO A 1 186 ? 5.664 -17.047 -23.125 1 80.88 186 PRO A C 1
ATOM 1439 O O . PRO A 1 186 ? 5.77 -16.594 -24.281 1 80.88 186 PRO A O 1
ATOM 1442 N N . LYS A 1 187 ? 4.785 -16.516 -22.266 1 86.31 187 LYS A N 1
ATOM 1443 C CA . LYS A 1 187 ? 4.062 -15.266 -22.469 1 86.31 187 LYS A CA 1
ATOM 1444 C C . LYS A 1 187 ? 4.633 -14.156 -21.594 1 86.31 187 LYS A C 1
ATOM 1446 O O . LYS A 1 187 ? 4.812 -14.344 -20.391 1 86.31 187 LYS A O 1
ATOM 1451 N N . GLY A 1 188 ? 4.961 -13.055 -22.25 1 93.19 188 GLY A N 1
ATOM 1452 C CA . GLY A 1 188 ? 5.469 -11.914 -21.5 1 93.19 188 GLY A CA 1
ATOM 1453 C C . GLY A 1 188 ? 4.375 -11.07 -20.875 1 93.19 188 GLY A C 1
ATOM 1454 O O . GLY A 1 188 ? 3.477 -10.602 -21.578 1 93.19 188 GLY A O 1
ATOM 1455 N N . VAL A 1 189 ? 4.391 -10.922 -19.594 1 95.12 189 VAL A N 1
ATOM 1456 C CA . VAL A 1 189 ? 3.426 -10.117 -18.844 1 95.12 189 VAL A CA 1
ATOM 1457 C C . VAL A 1 189 ? 4.031 -8.758 -18.516 1 95.12 189 VAL A C 1
ATOM 1459 O O . VAL A 1 189 ? 5.066 -8.672 -17.844 1 95.12 189 VAL A O 1
ATOM 1462 N N . VAL A 1 190 ? 3.404 -7.66 -18.984 1 96.88 190 VAL A N 1
ATOM 1463 C CA . VAL A 1 190 ? 3.938 -6.324 -18.75 1 96.88 190 VAL A CA 1
ATOM 1464 C C . VAL A 1 190 ? 3.471 -5.816 -17.375 1 96.88 190 VAL A C 1
ATOM 1466 O O . VAL A 1 190 ? 2.268 -5.691 -17.141 1 96.88 190 VAL A O 1
ATOM 1469 N N . ILE A 1 191 ? 4.414 -5.539 -16.484 1 97.69 191 ILE A N 1
ATOM 1470 C CA . ILE A 1 191 ? 4.145 -5.078 -15.133 1 97.69 191 ILE A CA 1
ATOM 1471 C C . ILE A 1 191 ? 4.602 -3.627 -14.984 1 97.69 191 ILE A C 1
ATOM 1473 O O . ILE A 1 191 ? 5.699 -3.268 -15.414 1 97.69 191 ILE A O 1
ATOM 1477 N N . THR A 1 192 ? 3.787 -2.807 -14.367 1 97.56 192 THR A N 1
ATOM 1478 C CA . THR A 1 192 ? 4.074 -1.383 -14.234 1 97.56 192 THR A CA 1
ATOM 1479 C C . THR A 1 192 ? 4.816 -1.102 -12.93 1 97.56 192 THR A C 1
ATOM 1481 O O . THR A 1 192 ? 4.824 -1.935 -12.023 1 97.56 192 THR A O 1
ATOM 1484 N N . HIS A 1 193 ? 5.43 0.125 -12.883 1 97.88 193 HIS A N 1
ATOM 1485 C CA . HIS A 1 193 ? 6.012 0.606 -11.633 1 97.88 193 HIS A CA 1
ATOM 1486 C C . HIS A 1 193 ? 4.973 0.648 -10.516 1 97.88 193 HIS A C 1
ATOM 1488 O O . HIS A 1 193 ? 5.246 0.221 -9.391 1 97.88 193 HIS A O 1
ATOM 1494 N N . SER A 1 194 ? 3.812 1.104 -10.836 1 96.69 194 SER A N 1
ATOM 1495 C CA . SER A 1 194 ? 2.746 1.265 -9.852 1 96.69 194 SER A CA 1
ATOM 1496 C C . SER A 1 194 ? 2.316 -0.082 -9.281 1 96.69 194 SER A C 1
ATOM 1498 O O . SER A 1 194 ? 2.096 -0.208 -8.078 1 96.69 194 SER A O 1
ATOM 1500 N N . ALA A 1 195 ? 2.18 -1.038 -10.109 1 97.69 195 ALA A N 1
ATOM 1501 C CA . ALA A 1 195 ? 1.782 -2.361 -9.641 1 97.69 195 ALA A CA 1
ATOM 1502 C C . ALA A 1 195 ? 2.807 -2.922 -8.656 1 97.69 195 ALA A C 1
ATOM 1504 O O . ALA A 1 195 ? 2.441 -3.531 -7.648 1 97.69 195 ALA A O 1
ATOM 1505 N N . LEU A 1 196 ? 4.066 -2.717 -8.93 1 98.31 196 LEU A N 1
ATOM 1506 C CA . LEU A 1 196 ? 5.133 -3.201 -8.062 1 98.31 196 LEU A CA 1
ATOM 1507 C C . LEU A 1 196 ? 5.098 -2.498 -6.707 1 98.31 196 LEU A C 1
ATOM 1509 O O . LEU A 1 196 ? 5.301 -3.129 -5.668 1 98.31 196 LEU A O 1
ATOM 1513 N N . ILE A 1 197 ? 4.812 -1.246 -6.723 1 97.5 197 ILE A N 1
ATOM 1514 C CA . ILE A 1 197 ? 4.758 -0.475 -5.484 1 97.5 197 ILE A CA 1
ATOM 1515 C C . ILE A 1 197 ? 3.551 -0.909 -4.656 1 97.5 197 ILE A C 1
ATOM 1517 O O . ILE A 1 197 ? 3.658 -1.1 -3.443 1 97.5 197 ILE A O 1
ATOM 1521 N N . VAL A 1 198 ? 2.434 -1.067 -5.301 1 97.06 198 VAL A N 1
ATOM 1522 C CA . VAL A 1 198 ? 1.228 -1.537 -4.625 1 97.06 198 VAL A CA 1
ATOM 1523 C C . VAL A 1 198 ? 1.479 -2.914 -4.02 1 97.06 198 VAL A C 1
ATOM 1525 O O . VAL A 1 198 ? 1.077 -3.182 -2.883 1 97.06 198 VAL A O 1
ATOM 1528 N N . GLN A 1 199 ? 2.129 -3.756 -4.73 1 97.25 199 GLN A N 1
ATOM 1529 C CA . GLN A 1 199 ? 2.453 -5.086 -4.23 1 97.25 199 GLN A CA 1
ATOM 1530 C C . GLN A 1 199 ? 3.398 -5.008 -3.033 1 97.25 199 GLN A C 1
ATOM 1532 O O . GLN A 1 199 ? 3.277 -5.793 -2.09 1 97.25 199 GLN A O 1
ATOM 1537 N N . THR A 1 200 ? 4.352 -4.125 -3.117 1 96.25 200 THR A N 1
ATOM 1538 C CA . THR A 1 200 ? 5.246 -3.889 -1.991 1 96.25 200 THR A CA 1
ATOM 1539 C C . THR A 1 200 ? 4.457 -3.553 -0.729 1 96.25 200 THR A C 1
ATOM 1541 O O . THR A 1 200 ? 4.641 -4.188 0.312 1 96.25 200 THR A O 1
ATOM 1544 N N . LEU A 1 201 ? 3.568 -2.682 -0.881 1 96.12 201 LEU A N 1
ATOM 1545 C CA . LEU A 1 201 ? 2.795 -2.236 0.273 1 96.12 201 LEU A CA 1
ATOM 1546 C C . LEU A 1 201 ? 1.903 -3.357 0.797 1 96.12 201 LEU A C 1
ATOM 1548 O O . LEU A 1 201 ? 1.701 -3.48 2.008 1 96.12 201 LEU A O 1
ATOM 1552 N N . ALA A 1 202 ? 1.39 -4.109 -0.082 1 96.56 202 ALA A N 1
ATOM 1553 C CA . ALA A 1 202 ? 0.582 -5.258 0.326 1 96.56 202 ALA A CA 1
ATOM 1554 C C . ALA A 1 202 ? 1.404 -6.242 1.151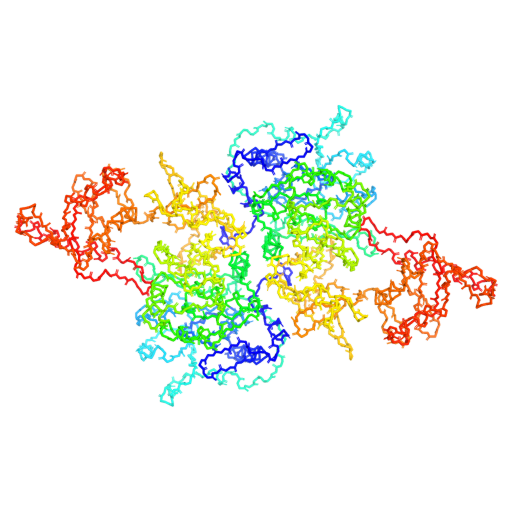 1 96.56 202 ALA A C 1
ATOM 1556 O O . ALA A 1 202 ? 0.927 -6.766 2.16 1 96.56 202 ALA A O 1
ATOM 1557 N N . LYS A 1 203 ? 2.602 -6.527 0.742 1 96.75 203 LYS A N 1
ATOM 1558 C CA . LYS A 1 203 ? 3.457 -7.469 1.459 1 96.75 203 LYS A CA 1
ATOM 1559 C C . LYS A 1 203 ? 3.893 -6.898 2.807 1 96.75 203 LYS A C 1
ATOM 1561 O O . LYS A 1 203 ? 4.023 -7.637 3.785 1 96.75 203 LYS A O 1
ATOM 1566 N N . VAL A 1 204 ? 4.141 -5.629 2.836 1 95.56 204 VAL A N 1
ATOM 1567 C CA . VAL A 1 204 ? 4.469 -4.988 4.105 1 95.56 204 VAL A CA 1
ATOM 1568 C C . VAL A 1 204 ? 3.289 -5.117 5.07 1 95.56 204 VAL A C 1
ATOM 1570 O O . VAL A 1 204 ? 3.471 -5.457 6.238 1 95.56 204 VAL A O 1
ATOM 1573 N N . ALA A 1 205 ? 2.145 -4.957 4.547 1 92.31 205 ALA A N 1
ATOM 1574 C CA . ALA A 1 205 ? 0.931 -4.957 5.359 1 92.31 205 ALA A CA 1
ATOM 1575 C C . ALA A 1 205 ? 0.609 -6.363 5.859 1 92.31 205 ALA A C 1
ATOM 1577 O O . ALA A 1 205 ? 0.166 -6.539 6.996 1 92.31 205 ALA A O 1
ATOM 1578 N N . ASN A 1 206 ? 0.847 -7.352 5.031 1 93 206 ASN A N 1
ATOM 1579 C CA . ASN A 1 206 ? 0.326 -8.68 5.336 1 93 206 ASN A CA 1
ATOM 1580 C C . ASN A 1 206 ? 1.418 -9.602 5.875 1 93 206 ASN A C 1
ATOM 1582 O O . ASN A 1 206 ? 1.153 -10.453 6.723 1 93 206 ASN A O 1
ATOM 1586 N N . VAL A 1 207 ? 2.604 -9.438 5.383 1 95.5 207 VAL A N 1
ATOM 1587 C CA . VAL A 1 207 ? 3.701 -10.305 5.789 1 95.5 207 VAL A CA 1
ATOM 1588 C C . VAL A 1 207 ? 4.473 -9.664 6.938 1 95.5 207 VAL A C 1
ATOM 1590 O O . VAL A 1 207 ? 5.074 -10.367 7.758 1 95.5 207 VAL A O 1
ATOM 1593 N N . GLY A 1 208 ? 4.48 -8.352 6.949 1 93.75 208 GLY A N 1
ATOM 1594 C CA . GLY A 1 208 ? 5.199 -7.625 7.984 1 93.75 208 GLY A CA 1
ATOM 1595 C C . GLY A 1 208 ? 6.637 -7.312 7.602 1 93.75 208 GLY A C 1
ATOM 1596 O O . GLY A 1 208 ? 7.5 -7.176 8.469 1 93.75 208 GLY A O 1
ATOM 1597 N N . TYR A 1 209 ? 6.914 -7.273 6.297 1 96.56 209 TYR A N 1
ATOM 1598 C CA . TYR A 1 209 ? 8.242 -6.844 5.871 1 96.56 209 TYR A CA 1
ATOM 1599 C C . TYR A 1 209 ? 8.578 -5.473 6.445 1 96.56 209 TYR A C 1
ATOM 1601 O O . TYR A 1 209 ? 7.711 -4.609 6.562 1 96.56 209 TYR A O 1
ATOM 1609 N N . SER A 1 210 ? 9.82 -5.297 6.77 1 93.94 210 SER A N 1
ATOM 1610 C CA . SER A 1 210 ? 10.25 -4.02 7.332 1 93.94 210 SER A CA 1
ATOM 1611 C C . SER A 1 210 ? 11.703 -3.723 6.977 1 93.94 210 SER A C 1
ATOM 1613 O O . SER A 1 210 ? 12.398 -4.57 6.406 1 93.94 210 SER A O 1
ATOM 1615 N N . GLU A 1 211 ? 12.133 -2.586 7.312 1 93.12 211 GLU A N 1
ATOM 1616 C CA . GLU A 1 211 ? 13.492 -2.152 7.004 1 93.12 211 GLU A CA 1
ATOM 1617 C C . GLU A 1 211 ? 14.516 -2.945 7.812 1 93.12 211 GLU A C 1
ATOM 1619 O O . GLU A 1 211 ? 15.695 -2.992 7.453 1 93.12 211 GLU A O 1
ATOM 1624 N N . ASP A 1 212 ? 14.055 -3.598 8.844 1 92.69 212 ASP A N 1
ATOM 1625 C CA . ASP A 1 212 ? 14.969 -4.316 9.727 1 92.69 212 ASP A CA 1
ATOM 1626 C C . ASP A 1 212 ? 15.211 -5.738 9.227 1 92.69 212 ASP A C 1
ATOM 1628 O O . ASP A 1 212 ? 16.031 -6.469 9.789 1 92.69 212 ASP A O 1
ATOM 1632 N N . ASP A 1 213 ? 14.602 -6.062 8.211 1 97.06 213 ASP A N 1
ATOM 1633 C CA . ASP A 1 213 ? 14.695 -7.441 7.742 1 97.06 213 ASP A CA 1
ATOM 1634 C C . ASP A 1 213 ? 16.062 -7.711 7.102 1 97.06 213 ASP A C 1
ATOM 1636 O O . ASP A 1 213 ? 16.609 -6.848 6.41 1 97.06 213 ASP A O 1
ATOM 1640 N N . VAL A 1 214 ? 16.578 -8.836 7.461 1 98.5 214 VAL A N 1
ATOM 1641 C CA . VAL A 1 214 ? 17.641 -9.5 6.715 1 98.5 214 VAL A CA 1
ATOM 1642 C C . VAL A 1 214 ? 17.047 -10.578 5.812 1 98.5 214 VAL A C 1
ATOM 1644 O O . VAL A 1 214 ? 16.734 -11.68 6.273 1 98.5 214 VAL A O 1
ATOM 1647 N N . TYR A 1 215 ? 16.922 -10.281 4.516 1 98.81 215 TYR A N 1
ATOM 1648 C CA . TYR A 1 215 ? 16.125 -11.086 3.604 1 98.81 215 TYR A CA 1
ATOM 1649 C C . TYR A 1 215 ? 17 -12.023 2.785 1 98.81 215 TYR A C 1
ATOM 1651 O O . TYR A 1 215 ? 17.906 -11.578 2.08 1 98.81 215 TYR A O 1
ATOM 1659 N N . LEU A 1 216 ? 16.719 -13.289 2.854 1 98.88 216 LEU A N 1
ATOM 1660 C CA . LEU A 1 216 ? 17.422 -14.289 2.057 1 98.88 216 LEU A CA 1
ATOM 1661 C C . LEU A 1 216 ? 16.688 -14.555 0.747 1 98.88 216 LEU A C 1
ATOM 1663 O O . LEU A 1 216 ? 15.539 -15 0.755 1 98.88 216 LEU A O 1
ATOM 1667 N N . HIS A 1 217 ? 17.344 -14.297 -0.344 1 98.62 217 HIS A N 1
ATOM 1668 C CA . HIS A 1 217 ? 16.766 -14.531 -1.656 1 98.62 217 HIS A CA 1
ATOM 1669 C C . HIS A 1 217 ? 16.828 -16.016 -2.035 1 98.62 217 HIS A C 1
ATOM 1671 O O . HIS A 1 217 ? 17.734 -16.422 -2.777 1 98.62 217 HIS A O 1
ATOM 1677 N N . THR A 1 218 ? 15.828 -16.703 -1.622 1 95.94 218 THR A N 1
ATOM 1678 C CA . THR A 1 218 ? 15.75 -18.125 -1.926 1 95.94 218 THR A CA 1
ATOM 1679 C C . THR A 1 218 ? 15.133 -18.359 -3.301 1 95.94 218 THR A C 1
ATOM 1681 O O . THR A 1 218 ? 15.586 -19.219 -4.059 1 95.94 218 THR A O 1
ATOM 1684 N N . ALA A 1 219 ? 14.125 -17.625 -3.623 1 94.19 219 ALA A N 1
ATOM 1685 C CA . ALA A 1 219 ? 13.43 -17.766 -4.898 1 94.19 219 ALA A CA 1
ATOM 1686 C C . ALA A 1 219 ? 14.164 -17.016 -6.012 1 94.19 219 ALA A C 1
ATOM 1688 O O . ALA A 1 219 ? 14.75 -15.961 -5.777 1 94.19 219 ALA A O 1
ATOM 1689 N N . PRO A 1 220 ? 14.102 -17.578 -7.211 1 93.94 220 PRO A N 1
ATOM 1690 C CA . PRO A 1 220 ? 14.766 -16.906 -8.328 1 93.94 220 PRO A CA 1
ATOM 1691 C C . PRO A 1 220 ? 14.188 -15.516 -8.609 1 93.94 220 PRO A C 1
ATOM 1693 O O . PRO A 1 220 ? 12.969 -15.32 -8.523 1 93.94 220 PRO A O 1
ATOM 1696 N N . LEU A 1 221 ? 15.039 -14.594 -9.023 1 97 221 LEU A N 1
ATOM 1697 C CA . LEU A 1 221 ? 14.648 -13.211 -9.305 1 97 221 LEU A CA 1
ATOM 1698 C C . LEU A 1 221 ? 13.969 -13.109 -10.664 1 97 221 LEU A C 1
ATOM 1700 O O . LEU A 1 221 ? 13.383 -12.078 -10.992 1 97 221 LEU A O 1
ATOM 1704 N N . CYS A 1 222 ? 13.969 -14.18 -11.445 1 94 222 CYS A N 1
ATOM 1705 C CA . CYS A 1 222 ? 13.273 -14.148 -12.727 1 94 222 CYS A CA 1
ATOM 1706 C C . CYS A 1 222 ? 11.789 -14.461 -12.562 1 94 222 CYS A C 1
ATOM 1708 O O . CYS A 1 222 ? 11 -14.25 -13.484 1 94 222 CYS A O 1
ATOM 1710 N N . HIS A 1 223 ? 11.445 -14.945 -11.383 1 93.06 223 HIS A N 1
ATOM 1711 C CA . HIS A 1 223 ? 10.047 -15.203 -11.07 1 93.06 223 HIS A CA 1
ATOM 1712 C C . HIS A 1 223 ? 9.43 -14.055 -10.281 1 93.06 223 HIS A C 1
ATOM 1714 O O . HIS A 1 223 ? 10.078 -13.484 -9.398 1 93.06 223 HIS A O 1
ATOM 1720 N N . ILE A 1 224 ? 8.156 -13.812 -10.555 1 96.81 224 ILE A N 1
ATOM 1721 C CA . ILE A 1 224 ? 7.496 -12.625 -10.016 1 96.81 224 ILE A CA 1
ATOM 1722 C C . ILE A 1 224 ? 7.469 -12.703 -8.484 1 96.81 224 ILE A C 1
ATOM 1724 O O . ILE A 1 224 ? 7.531 -11.672 -7.809 1 96.81 224 ILE A O 1
ATOM 1728 N N . GLY A 1 225 ? 7.348 -13.906 -7.906 1 95.69 225 GLY A N 1
ATOM 1729 C CA . GLY A 1 225 ? 7.359 -14.039 -6.457 1 95.69 225 GLY A CA 1
ATOM 1730 C C . GLY A 1 225 ? 8.641 -13.539 -5.828 1 95.69 225 GLY A C 1
ATOM 1731 O O . GLY A 1 225 ? 8.609 -12.703 -4.922 1 95.69 225 GLY A O 1
ATOM 1732 N N . GLY A 1 226 ? 9.789 -14.062 -6.312 1 96.69 226 GLY A N 1
ATOM 1733 C CA . GLY A 1 226 ? 11.078 -13.594 -5.836 1 96.69 226 GLY A CA 1
ATOM 1734 C C . GLY A 1 226 ? 11.344 -12.141 -6.172 1 96.69 226 GLY A C 1
ATOM 1735 O O . GLY A 1 226 ? 11.852 -11.383 -5.336 1 96.69 226 GLY A O 1
ATOM 1736 N N . LEU A 1 227 ? 10.977 -11.789 -7.336 1 98.06 227 LEU A N 1
ATOM 1737 C CA . LEU A 1 227 ? 11.258 -10.445 -7.836 1 98.06 227 LEU A CA 1
ATOM 1738 C C . LEU A 1 227 ? 10.469 -9.398 -7.059 1 98.06 227 LEU A C 1
ATOM 1740 O O . LEU A 1 227 ? 11.023 -8.359 -6.68 1 98.06 227 LEU A O 1
ATOM 1744 N N . SER A 1 228 ? 9.18 -9.609 -6.855 1 98.25 228 SER A N 1
ATOM 1745 C CA . SER A 1 228 ? 8.352 -8.648 -6.141 1 98.25 228 SER A CA 1
ATOM 1746 C C . SER A 1 228 ? 8.812 -8.484 -4.695 1 98.25 228 SER A C 1
ATOM 1748 O O . SER A 1 228 ? 8.766 -7.387 -4.145 1 98.25 228 SER A O 1
ATOM 1750 N N . SER A 1 229 ? 9.273 -9.531 -4.059 1 98.25 229 SER A N 1
ATOM 1751 C CA . SER A 1 229 ? 9.82 -9.43 -2.707 1 98.25 229 SER A CA 1
ATOM 1752 C C . SER A 1 229 ? 11.141 -8.672 -2.697 1 98.25 229 SER A C 1
ATOM 1754 O O . SER A 1 229 ? 11.422 -7.922 -1.762 1 98.25 229 SER A O 1
ATOM 1756 N N . ALA A 1 230 ? 11.922 -8.945 -3.695 1 98.62 230 ALA A N 1
ATOM 1757 C CA . ALA A 1 230 ? 13.18 -8.211 -3.807 1 98.62 230 ALA A CA 1
ATOM 1758 C C . ALA A 1 230 ? 12.93 -6.707 -3.922 1 98.62 230 ALA A C 1
ATOM 1760 O O . ALA A 1 230 ? 13.609 -5.906 -3.273 1 98.62 230 ALA A O 1
ATOM 1761 N N . ILE A 1 231 ? 11.984 -6.355 -4.742 1 98.69 231 ILE A N 1
ATOM 1762 C CA . ILE A 1 231 ? 11.633 -4.949 -4.914 1 98.69 231 ILE A CA 1
ATOM 1763 C C . ILE A 1 231 ? 11.109 -4.379 -3.6 1 98.69 231 ILE A C 1
ATOM 1765 O O . ILE A 1 231 ? 11.445 -3.258 -3.221 1 98.69 231 ILE A O 1
ATOM 1769 N N . ALA A 1 232 ? 10.258 -5.152 -2.932 1 98.31 232 ALA A N 1
ATOM 1770 C CA . ALA A 1 232 ? 9.75 -4.719 -1.633 1 98.31 232 ALA A CA 1
ATOM 1771 C C . ALA A 1 232 ? 10.898 -4.426 -0.668 1 98.31 232 ALA A C 1
ATOM 1773 O O . ALA A 1 232 ? 10.898 -3.393 0.007 1 98.31 232 ALA A O 1
ATOM 1774 N N . MET A 1 233 ? 11.875 -5.281 -0.605 1 98.19 233 MET A N 1
ATOM 1775 C CA . MET A 1 233 ? 13.008 -5.113 0.301 1 98.19 233 MET A CA 1
ATOM 1776 C C . MET A 1 233 ? 13.836 -3.891 -0.081 1 98.19 233 MET A C 1
ATOM 1778 O O . MET A 1 233 ? 14.336 -3.18 0.791 1 98.19 233 MET A O 1
ATOM 1782 N N . LEU A 1 234 ? 13.984 -3.689 -1.385 1 98.19 234 LEU A N 1
ATOM 1783 C CA . LEU A 1 234 ? 14.68 -2.494 -1.849 1 98.19 234 LEU A CA 1
ATOM 1784 C C . LEU A 1 234 ? 13.945 -1.232 -1.413 1 98.19 234 LEU A C 1
ATOM 1786 O O . LEU A 1 234 ? 14.562 -0.293 -0.904 1 98.19 234 LEU A O 1
ATOM 1790 N N . MET A 1 235 ? 12.664 -1.229 -1.574 1 97.06 235 MET A N 1
ATOM 1791 C CA . MET A 1 235 ? 11.859 -0.056 -1.249 1 97.06 235 MET A CA 1
ATOM 1792 C C . MET A 1 235 ? 11.875 0.215 0.252 1 97.06 235 MET A C 1
ATOM 1794 O O . MET A 1 235 ? 11.75 1.364 0.681 1 97.06 235 MET A O 1
ATOM 1798 N N . LEU A 1 236 ? 12.07 -0.816 1.025 1 96.06 236 LEU A N 1
ATOM 1799 C CA . LEU A 1 236 ? 12.117 -0.699 2.479 1 96.06 236 LEU A CA 1
ATOM 1800 C C . LEU A 1 236 ? 13.523 -0.338 2.947 1 96.06 236 LEU A C 1
ATOM 1802 O O . LEU A 1 236 ? 13.711 0.069 4.098 1 96.06 236 LEU A O 1
ATOM 1806 N N . GLY A 1 237 ? 14.492 -0.51 2.076 1 95.12 237 GLY A N 1
ATOM 1807 C CA . GLY A 1 237 ? 15.883 -0.332 2.475 1 95.12 237 GLY A CA 1
ATOM 1808 C C . GLY A 1 237 ? 16.391 -1.446 3.365 1 95.12 237 GLY A C 1
ATOM 1809 O O . GLY A 1 237 ? 17.281 -1.228 4.195 1 95.12 237 GLY A O 1
ATOM 1810 N N . ALA A 1 238 ? 15.828 -2.609 3.232 1 96.5 238 ALA A N 1
ATOM 1811 C CA . ALA A 1 238 ? 16.25 -3.756 4.035 1 96.5 238 ALA A CA 1
ATOM 1812 C C . ALA A 1 238 ? 17.516 -4.398 3.463 1 96.5 238 ALA A C 1
ATOM 1814 O O . ALA A 1 238 ? 17.969 -4.02 2.383 1 96.5 238 ALA A O 1
ATOM 1815 N N . ARG A 1 239 ? 18.047 -5.363 4.219 1 97.12 239 ARG A N 1
ATOM 1816 C CA . ARG A 1 239 ? 19.297 -6.023 3.812 1 97.12 239 ARG A CA 1
ATOM 1817 C C . ARG A 1 239 ? 19 -7.234 2.936 1 97.12 239 ARG A C 1
ATOM 1819 O O . ARG A 1 239 ? 18.047 -7.969 3.178 1 97.12 239 ARG A O 1
ATOM 1826 N N . HIS A 1 240 ? 19.891 -7.426 1.951 1 98.69 240 HIS A N 1
ATOM 1827 C CA . HIS A 1 240 ? 19.719 -8.508 0.983 1 98.69 240 HIS A CA 1
ATOM 1828 C C . HIS A 1 240 ? 20.844 -9.531 1.113 1 98.69 240 HIS A C 1
ATOM 1830 O O . HIS A 1 240 ? 22.016 -9.211 0.92 1 98.69 240 HIS A O 1
ATOM 1836 N N . ILE A 1 241 ? 20.5 -10.695 1.468 1 98.81 241 ILE A N 1
ATOM 1837 C CA . ILE A 1 241 ? 21.406 -11.836 1.385 1 98.81 241 ILE A CA 1
ATOM 1838 C C . ILE A 1 241 ? 21.109 -12.641 0.121 1 98.81 241 ILE A C 1
ATOM 1840 O O . ILE A 1 241 ? 20.031 -13.203 -0.028 1 98.81 241 ILE A O 1
ATOM 1844 N N . LEU A 1 242 ? 22.125 -12.758 -0.774 1 98.31 242 LEU A N 1
ATOM 1845 C CA . LEU A 1 242 ? 21.875 -13.367 -2.078 1 98.31 242 LEU A CA 1
ATOM 1846 C C . LEU A 1 242 ? 22.672 -14.664 -2.227 1 98.31 242 LEU A C 1
ATOM 1848 O O . LEU A 1 242 ? 23.891 -14.664 -2.086 1 98.31 242 LEU A O 1
ATOM 1852 N N . ILE A 1 243 ? 21.984 -15.703 -2.471 1 97.19 243 ILE A N 1
ATOM 1853 C CA . ILE A 1 243 ? 22.547 -16.953 -2.961 1 97.19 243 ILE A CA 1
ATOM 1854 C C . ILE A 1 243 ? 22.125 -17.188 -4.406 1 97.19 243 ILE A C 1
ATOM 1856 O O . ILE A 1 243 ? 21 -16.859 -4.785 1 97.19 243 ILE A O 1
ATOM 1860 N N . PRO A 1 244 ? 22.922 -17.672 -5.242 1 94.56 244 PRO A N 1
ATOM 1861 C CA . PRO A 1 244 ? 22.641 -17.719 -6.68 1 94.56 244 PRO A CA 1
ATOM 1862 C C . PRO A 1 244 ? 21.406 -18.547 -7.016 1 94.56 244 PRO A C 1
ATOM 1864 O O . PRO A 1 244 ? 20.641 -18.188 -7.918 1 94.56 244 PRO A O 1
ATOM 1867 N N . LYS A 1 245 ? 21.297 -19.672 -6.41 1 91.88 245 LYS A N 1
ATOM 1868 C CA . LYS A 1 245 ? 20.156 -20.562 -6.555 1 91.88 245 LYS A CA 1
ATOM 1869 C C . LYS A 1 245 ? 19.828 -21.25 -5.234 1 91.88 245 LYS A C 1
ATOM 1871 O O . LYS A 1 245 ? 20.672 -21.328 -4.336 1 91.88 245 LYS A O 1
ATOM 1876 N N . PHE A 1 246 ? 18.656 -21.75 -5.121 1 93.12 246 PHE A N 1
ATOM 1877 C CA . PHE A 1 246 ? 18.281 -22.453 -3.898 1 93.12 246 PHE A CA 1
ATOM 1878 C C . PHE A 1 246 ? 19 -23.797 -3.797 1 93.12 246 PHE A C 1
ATOM 1880 O O . PHE A 1 246 ? 18.828 -24.656 -4.664 1 93.12 246 PHE A O 1
ATOM 1887 N N . GLU A 1 247 ? 19.781 -23.875 -2.947 1 92.62 247 GLU A N 1
ATOM 1888 C CA . GLU A 1 247 ? 20.359 -25.094 -2.393 1 92.62 247 GLU A CA 1
ATOM 1889 C C . GLU A 1 247 ? 20.172 -25.172 -0.881 1 92.62 247 GLU A C 1
ATOM 1891 O O . GLU A 1 247 ? 20.609 -24.281 -0.151 1 92.62 247 GLU A O 1
ATOM 1896 N N . VAL A 1 248 ? 19.516 -26.188 -0.481 1 93.81 248 VAL A N 1
ATOM 1897 C CA . VAL A 1 248 ? 19 -26.219 0.879 1 93.81 248 VAL A CA 1
ATOM 1898 C C . VAL A 1 248 ? 20.141 -26.031 1.88 1 93.81 248 VAL A C 1
ATOM 1900 O O . VAL A 1 248 ? 19.969 -25.359 2.9 1 93.81 248 VAL A O 1
ATOM 1903 N N . LYS A 1 249 ? 21.297 -26.641 1.673 1 94.69 249 LYS A N 1
ATOM 1904 C CA . LYS A 1 249 ? 22.438 -26.5 2.586 1 94.69 249 LYS A CA 1
ATOM 1905 C C . LYS A 1 249 ? 22.906 -25.047 2.658 1 94.69 249 LYS A C 1
ATOM 1907 O O . LYS A 1 249 ? 23.125 -24.531 3.746 1 94.69 249 LYS A O 1
ATOM 1912 N N . SER A 1 250 ? 23 -24.469 1.468 1 95.69 250 SER A N 1
ATOM 1913 C CA . SER A 1 250 ? 23.422 -23.078 1.399 1 95.69 250 SER A CA 1
ATOM 1914 C C . SER A 1 250 ? 22.422 -22.156 2.086 1 95.69 250 SER A C 1
ATOM 1916 O O . SER A 1 250 ? 22.797 -21.172 2.723 1 95.69 250 SER A O 1
ATOM 1918 N N . ALA A 1 251 ? 21.219 -22.453 1.937 1 97.06 251 ALA A N 1
ATOM 1919 C CA . ALA A 1 251 ? 20.156 -21.641 2.543 1 97.06 251 ALA A CA 1
ATOM 1920 C C . ALA A 1 251 ? 20.219 -21.719 4.066 1 97.06 251 ALA A C 1
ATOM 1922 O O . ALA A 1 251 ? 20.188 -20.688 4.742 1 97.06 251 ALA A O 1
ATOM 1923 N N . VAL A 1 252 ? 20.344 -22.922 4.602 1 96.12 252 VAL A N 1
ATOM 1924 C CA . VAL A 1 252 ? 20.406 -23.109 6.047 1 96.12 252 VAL A CA 1
ATOM 1925 C C . VAL A 1 252 ? 21.656 -22.438 6.609 1 96.12 252 VAL A C 1
ATOM 1927 O O . VAL A 1 252 ? 21.609 -21.797 7.66 1 96.12 252 VAL A O 1
ATOM 1930 N N . GLU A 1 253 ? 22.734 -22.609 5.926 1 95.69 253 GLU A N 1
ATOM 1931 C CA . GLU A 1 253 ? 23.984 -21.969 6.348 1 95.69 253 GLU A CA 1
ATOM 1932 C C . GLU A 1 253 ? 23.844 -20.453 6.359 1 95.69 253 GLU A C 1
ATOM 1934 O O . GLU A 1 253 ? 24.312 -19.781 7.281 1 95.69 253 GLU A O 1
ATOM 1939 N N . ALA A 1 254 ? 23.234 -19.891 5.355 1 97.38 254 ALA A N 1
ATOM 1940 C CA . ALA A 1 254 ? 23.016 -18.438 5.285 1 97.38 254 ALA A CA 1
ATOM 1941 C C . ALA A 1 254 ? 22.125 -17.969 6.426 1 97.38 254 ALA A C 1
ATOM 1943 O O . ALA A 1 254 ? 22.359 -16.891 7 1 97.38 254 ALA A O 1
ATOM 1944 N N . ILE A 1 255 ? 21.078 -18.672 6.719 1 97.5 255 ILE A N 1
ATOM 1945 C CA . ILE A 1 255 ? 20.172 -18.328 7.812 1 97.5 255 ILE A CA 1
ATOM 1946 C C . ILE A 1 255 ? 20.969 -18.188 9.109 1 97.5 255 ILE A C 1
ATOM 1948 O O . ILE A 1 255 ? 20.812 -17.203 9.828 1 97.5 255 ILE A O 1
ATOM 1952 N N . ASP A 1 256 ? 21.828 -19.125 9.359 1 95.94 256 ASP A N 1
ATOM 1953 C CA . ASP A 1 256 ? 22.594 -19.141 10.602 1 95.94 256 ASP A CA 1
ATOM 1954 C C . ASP A 1 256 ? 23.688 -18.078 10.594 1 95.94 256 ASP A C 1
ATOM 1956 O O . ASP A 1 256 ? 23.859 -17.359 11.578 1 95.94 256 ASP A O 1
ATOM 1960 N N . LEU A 1 257 ? 24.375 -17.953 9.531 1 96.69 257 LEU A N 1
ATOM 1961 C CA . LEU A 1 257 ? 25.547 -17.094 9.438 1 96.69 257 LEU A CA 1
ATOM 1962 C C . LEU A 1 257 ? 25.141 -15.625 9.5 1 96.69 257 LEU A C 1
ATOM 1964 O O . LEU A 1 257 ? 25.844 -14.812 10.086 1 96.69 257 LEU A O 1
ATOM 1968 N N . TYR A 1 258 ? 23.969 -15.266 8.906 1 97.5 258 TYR A N 1
ATOM 1969 C CA . TYR A 1 258 ? 23.656 -13.852 8.742 1 97.5 258 TYR A CA 1
ATOM 1970 C C . TYR A 1 258 ? 22.469 -13.453 9.594 1 97.5 258 TYR A C 1
ATOM 1972 O O . TYR A 1 258 ? 22.047 -12.297 9.586 1 97.5 258 TYR A O 1
ATOM 1980 N N . GLY A 1 259 ? 21.922 -14.367 10.281 1 97.88 259 GLY A N 1
ATOM 1981 C CA . GLY A 1 259 ? 20.734 -14.047 11.07 1 97.88 259 GLY A CA 1
ATOM 1982 C C . GLY A 1 259 ? 19.547 -13.633 10.227 1 97.88 259 GLY A C 1
ATOM 1983 O O . GLY A 1 259 ? 18.938 -12.594 10.484 1 97.88 259 GLY A O 1
ATOM 1984 N N . VAL A 1 260 ? 19.281 -14.438 9.227 1 98.62 260 VAL A N 1
ATOM 1985 C CA . VAL A 1 260 ? 18.188 -14.148 8.305 1 98.62 260 VAL A CA 1
ATOM 1986 C C . VAL A 1 260 ? 16.875 -14.039 9.07 1 98.62 260 VAL A C 1
ATOM 1988 O O . VAL A 1 260 ? 16.594 -14.844 9.961 1 98.62 260 VAL A O 1
ATOM 1991 N N . THR A 1 261 ? 16.094 -12.984 8.742 1 98.56 261 THR A N 1
ATOM 1992 C CA . THR A 1 261 ? 14.828 -12.781 9.453 1 98.56 261 THR A CA 1
ATOM 1993 C C . THR A 1 261 ? 13.641 -13.094 8.547 1 98.56 261 THR A C 1
ATOM 1995 O O . THR A 1 261 ? 12.531 -13.32 9.031 1 98.56 261 THR A O 1
ATOM 1998 N N . SER A 1 262 ? 13.82 -13.047 7.266 1 98.69 262 SER A N 1
ATOM 1999 C CA . SER A 1 262 ? 12.711 -13.242 6.344 1 98.69 262 SER A CA 1
ATOM 2000 C C . SER A 1 262 ? 13.156 -13.977 5.082 1 98.69 262 SER A C 1
ATOM 2002 O O . SER A 1 262 ? 14.281 -13.797 4.621 1 98.69 262 SER A O 1
ATOM 2004 N N . LEU A 1 263 ? 12.289 -14.75 4.531 1 98.56 263 LEU A N 1
ATOM 2005 C CA . LEU A 1 263 ? 12.516 -15.414 3.25 1 98.56 263 LEU A CA 1
ATOM 2006 C C . LEU A 1 263 ? 11.203 -15.883 2.641 1 98.56 263 LEU A C 1
ATOM 2008 O O . LEU A 1 263 ? 10.172 -15.891 3.312 1 98.56 263 LEU A O 1
ATOM 2012 N N . ILE A 1 264 ? 11.258 -16.219 1.398 1 97.88 264 ILE A N 1
ATOM 2013 C CA . ILE A 1 264 ? 10.109 -16.797 0.704 1 97.88 264 ILE A CA 1
ATOM 2014 C C . ILE A 1 264 ? 10.375 -18.266 0.413 1 97.88 264 ILE A C 1
ATOM 2016 O O . ILE A 1 264 ? 11.523 -18.672 0.219 1 97.88 264 ILE A O 1
ATOM 2020 N N . THR A 1 265 ? 9.344 -19.031 0.4 1 95.56 265 THR A N 1
ATOM 2021 C CA . THR A 1 265 ? 9.453 -20.453 0.056 1 95.56 265 THR A CA 1
ATOM 2022 C C . THR A 1 265 ? 8.328 -20.859 -0.889 1 95.56 265 THR A C 1
ATOM 2024 O O . THR A 1 265 ? 7.355 -20.125 -1.066 1 95.56 265 THR A O 1
ATOM 2027 N N . VAL A 1 266 ? 8.578 -21.906 -1.562 1 90.19 266 VAL A N 1
ATOM 2028 C CA . VAL A 1 266 ? 7.527 -22.75 -2.125 1 90.19 266 VAL A CA 1
ATOM 2029 C C . VAL A 1 266 ? 7.477 -24.078 -1.374 1 90.19 266 VAL A C 1
ATOM 2031 O O . VAL A 1 266 ? 8.398 -24.422 -0.626 1 90.19 266 VAL A O 1
ATOM 2034 N N . PRO A 1 267 ? 6.445 -24.844 -1.493 1 85.56 267 PRO A N 1
ATOM 2035 C CA . PRO A 1 267 ? 6.309 -26.062 -0.7 1 85.56 267 PRO A CA 1
ATOM 2036 C C . PRO A 1 267 ? 7.523 -26.984 -0.813 1 85.56 267 PRO A C 1
ATOM 2038 O O . PRO A 1 267 ? 7.988 -27.516 0.193 1 85.56 267 PRO A O 1
ATOM 2041 N N . ALA A 1 268 ? 8.062 -27.078 -1.994 1 83.19 268 ALA A N 1
ATOM 2042 C CA . ALA A 1 268 ? 9.234 -27.938 -2.18 1 83.19 268 ALA A CA 1
ATOM 2043 C C . ALA A 1 268 ? 10.43 -27.406 -1.386 1 83.19 268 ALA A C 1
ATOM 2045 O O . ALA A 1 268 ? 11.172 -28.188 -0.782 1 83.19 268 ALA A O 1
ATOM 2046 N N . MET A 1 269 ? 10.625 -26.141 -1.376 1 91.62 269 MET A N 1
ATOM 2047 C CA . MET A 1 269 ? 11.703 -25.516 -0.614 1 91.62 269 MET A CA 1
ATOM 2048 C C . MET A 1 269 ? 11.508 -25.734 0.882 1 91.62 269 MET A C 1
ATOM 2050 O O . MET A 1 269 ? 12.461 -26.062 1.596 1 91.62 269 MET A O 1
ATOM 2054 N N . MET A 1 270 ? 10.273 -25.531 1.328 1 93 270 MET A N 1
ATOM 2055 C CA . MET A 1 270 ? 9.969 -25.734 2.742 1 93 270 MET A CA 1
ATOM 2056 C C . MET A 1 270 ? 10.242 -27.172 3.16 1 93 270 MET A C 1
ATOM 2058 O O . MET A 1 270 ? 10.82 -27.422 4.219 1 93 270 MET A O 1
ATOM 2062 N N . ALA A 1 271 ? 9.828 -28.125 2.35 1 87.38 271 ALA A N 1
ATOM 2063 C CA . ALA A 1 271 ? 10.07 -29.547 2.627 1 87.38 271 ALA A CA 1
ATOM 2064 C C . ALA A 1 271 ? 11.57 -29.828 2.74 1 87.38 271 ALA A C 1
ATOM 2066 O O . ALA A 1 271 ? 12 -30.547 3.639 1 87.38 271 ALA A O 1
ATOM 2067 N N . ASP A 1 272 ? 12.32 -29.25 1.814 1 90.75 272 ASP A N 1
ATOM 2068 C CA . ASP A 1 272 ? 13.773 -29.422 1.832 1 90.75 272 ASP A CA 1
ATOM 2069 C C . ASP A 1 272 ? 14.383 -28.844 3.107 1 90.75 272 ASP A C 1
ATOM 2071 O O . ASP A 1 272 ? 15.242 -29.469 3.729 1 90.75 272 ASP A O 1
ATOM 2075 N N . LEU A 1 273 ? 13.969 -27.672 3.479 1 94.81 273 LEU A N 1
ATOM 2076 C CA . LEU A 1 273 ? 14.477 -27.016 4.684 1 94.81 273 LEU A CA 1
ATOM 2077 C C . LEU A 1 273 ? 14.172 -27.859 5.922 1 94.81 273 LEU A C 1
ATOM 2079 O O . LEU A 1 273 ? 15.062 -28.109 6.73 1 94.81 273 LEU A O 1
ATOM 2083 N N . VAL A 1 274 ? 12.961 -28.297 6.02 1 93 274 VAL A N 1
ATOM 2084 C CA . VAL A 1 274 ? 12.508 -29.078 7.172 1 93 274 VAL A CA 1
ATOM 2085 C C . VAL A 1 274 ? 13.305 -30.375 7.254 1 93 274 VAL A C 1
ATOM 2087 O O . VAL A 1 274 ? 13.781 -30.75 8.328 1 93 274 VAL A O 1
ATOM 2090 N N . SER A 1 275 ? 13.414 -31.016 6.137 1 88.69 275 SER A N 1
ATOM 2091 C CA . SER A 1 275 ? 14.125 -32.281 6.09 1 88.69 275 SER A CA 1
ATOM 2092 C C . SER A 1 275 ? 15.578 -32.125 6.527 1 88.69 275 SER A C 1
ATOM 2094 O O . SER A 1 275 ? 16.078 -32.906 7.344 1 88.69 275 SER A O 1
ATOM 2096 N N . LEU A 1 276 ? 16.219 -31.188 5.977 1 91.44 276 LEU A N 1
ATOM 2097 C CA . LEU A 1 276 ? 17.625 -30.969 6.312 1 91.44 276 LEU A CA 1
ATOM 2098 C C . LEU A 1 276 ? 17.781 -30.609 7.785 1 91.44 276 LEU A C 1
ATOM 2100 O O . LEU A 1 276 ? 18.688 -31.094 8.461 1 91.44 276 LEU A O 1
ATOM 2104 N N . ILE A 1 277 ? 16.969 -29.75 8.25 1 92.69 277 ILE A N 1
ATOM 2105 C CA . ILE A 1 277 ? 17.062 -29.297 9.633 1 92.69 277 ILE A CA 1
ATOM 2106 C C . ILE A 1 277 ? 16.812 -30.469 10.586 1 92.69 277 ILE A C 1
ATOM 2108 O O . ILE A 1 277 ? 17.484 -30.594 11.602 1 92.69 277 ILE A O 1
ATOM 2112 N N . ARG A 1 278 ? 15.875 -31.297 10.273 1 89.25 278 ARG A N 1
ATOM 2113 C CA . ARG A 1 278 ? 15.57 -32.469 11.078 1 89.25 278 ARG A CA 1
ATOM 2114 C C . ARG A 1 278 ? 16.766 -33.406 11.148 1 89.25 278 ARG A C 1
ATOM 2116 O O . ARG A 1 278 ? 17.094 -33.938 12.219 1 89.25 278 ARG A O 1
ATOM 2123 N N . GLU A 1 279 ? 17.344 -33.656 10.133 1 87.62 279 GLU A N 1
ATOM 2124 C CA . GLU A 1 279 ? 18.422 -34.625 10.023 1 87.62 279 GLU A CA 1
ATOM 2125 C C . GLU A 1 279 ? 19.719 -34.062 10.609 1 87.62 279 GLU A C 1
ATOM 2127 O O . GLU A 1 279 ? 20.406 -34.781 11.359 1 87.62 279 GLU A O 1
ATOM 2132 N N . ARG A 1 280 ? 20.109 -33 10.172 1 77.12 280 ARG A N 1
ATOM 2133 C CA . ARG A 1 280 ? 21.453 -32.5 10.461 1 77.12 280 ARG A CA 1
ATOM 2134 C C . ARG A 1 280 ? 21.484 -31.781 11.805 1 77.12 280 ARG A C 1
ATOM 2136 O O . ARG A 1 280 ? 22.484 -31.828 12.516 1 77.12 280 ARG A O 1
ATOM 2143 N N . ASP A 1 281 ? 20.484 -31.125 12.086 1 70.19 281 ASP A N 1
ATOM 2144 C CA . ASP A 1 281 ? 20.656 -30.141 13.156 1 70.19 281 ASP A CA 1
ATOM 2145 C C . ASP A 1 281 ? 19.875 -30.547 14.406 1 70.19 281 ASP A C 1
ATOM 2147 O O . ASP A 1 281 ? 19.562 -29.703 15.25 1 70.19 281 ASP A O 1
ATOM 2151 N N . ASN A 1 282 ? 19.688 -31.906 14.422 1 72.06 282 ASN A N 1
ATOM 2152 C CA . ASN A 1 282 ? 18.938 -32.438 15.555 1 72.06 282 ASN A CA 1
ATOM 2153 C C . ASN A 1 282 ? 17.75 -31.562 15.906 1 72.06 282 ASN A C 1
ATOM 2155 O O . ASN A 1 282 ? 17.453 -31.328 17.078 1 72.06 282 ASN A O 1
ATOM 2159 N N . GLY A 1 283 ? 17.344 -30.844 14.867 1 74.38 283 GLY A N 1
ATOM 2160 C CA . GLY A 1 283 ? 16.125 -30.078 15.047 1 74.38 283 GLY A CA 1
ATOM 2161 C C . GLY A 1 283 ? 16.359 -28.703 15.672 1 74.38 283 GLY A C 1
ATOM 2162 O O . GLY A 1 283 ? 15.508 -28.188 16.391 1 74.38 283 GLY A O 1
ATOM 2163 N N . LYS A 1 284 ? 17.516 -28.156 15.383 1 85.88 284 LYS A N 1
ATOM 2164 C CA . LYS A 1 284 ? 17.828 -26.844 15.93 1 85.88 284 LYS A CA 1
ATOM 2165 C C . LYS A 1 284 ? 16.812 -25.812 15.469 1 85.88 284 LYS A C 1
ATOM 2167 O O . LYS A 1 284 ? 16.5 -25.719 14.273 1 85.88 284 LYS A O 1
ATOM 2172 N N . ARG A 1 285 ? 16.359 -25.031 16.359 1 89.94 285 ARG A N 1
ATOM 2173 C CA . ARG A 1 285 ? 15.383 -23.969 16.109 1 89.94 285 ARG A CA 1
ATOM 2174 C C . ARG A 1 285 ? 16.078 -22.703 15.602 1 89.94 285 ARG A C 1
ATOM 2176 O O . ARG A 1 285 ? 17.141 -22.344 16.094 1 89.94 285 ARG A O 1
ATOM 2183 N N . ARG A 1 286 ? 15.547 -22.219 14.594 1 94.12 286 ARG A N 1
ATOM 2184 C CA . ARG A 1 286 ? 16.062 -20.969 14.047 1 94.12 286 ARG A CA 1
ATOM 2185 C C . ARG A 1 286 ? 15.203 -19.781 14.453 1 94.12 286 ARG A C 1
ATOM 2187 O O . ARG A 1 286 ? 14.281 -19.406 13.734 1 94.12 286 ARG A O 1
ATOM 2194 N N . GLU A 1 287 ? 15.656 -19.109 15.445 1 94.62 287 GLU A N 1
ATOM 2195 C CA . GLU A 1 287 ? 14.859 -18.062 16.078 1 94.62 287 GLU A CA 1
ATOM 2196 C C . GLU A 1 287 ? 15.016 -16.734 15.344 1 94.62 287 GLU A C 1
ATOM 2198 O O . GLU A 1 287 ? 14.219 -15.812 15.539 1 94.62 287 GLU A O 1
ATOM 2203 N N . SER A 1 288 ? 16.016 -16.656 14.508 1 97.06 288 SER A N 1
ATOM 2204 C CA . SER A 1 288 ? 16.219 -15.398 13.797 1 97.06 288 SER A CA 1
ATOM 2205 C C . SER A 1 288 ? 15.125 -15.164 12.758 1 97.06 288 SER A C 1
ATOM 2207 O O . SER A 1 288 ? 14.789 -14.016 12.461 1 97.06 288 SER A O 1
ATOM 2209 N N . VAL A 1 289 ? 14.609 -16.266 12.211 1 97.88 289 VAL A N 1
ATOM 2210 C CA . VAL A 1 289 ? 13.594 -16.156 11.164 1 97.88 289 VAL A CA 1
ATOM 2211 C C . VAL A 1 289 ? 12.266 -15.742 11.781 1 97.88 289 VAL A C 1
ATOM 2213 O O . VAL A 1 289 ? 11.719 -16.453 12.633 1 97.88 289 VAL A O 1
ATOM 2216 N N . LYS A 1 290 ? 11.789 -14.641 11.273 1 97 290 LYS A N 1
ATOM 2217 C CA . LYS A 1 290 ? 10.578 -14.086 11.867 1 97 290 LYS A CA 1
ATOM 2218 C C . LYS A 1 290 ? 9.422 -14.109 10.867 1 97 290 LYS A C 1
ATOM 2220 O O . LYS A 1 290 ? 8.258 -13.992 11.258 1 97 290 LYS A O 1
ATOM 2225 N N . LYS A 1 291 ? 9.727 -14.188 9.602 1 97.88 291 LYS A N 1
ATOM 2226 C CA . LYS A 1 291 ? 8.703 -14.133 8.555 1 97.88 291 LYS A CA 1
ATOM 2227 C C . LYS A 1 291 ? 9.008 -15.125 7.438 1 97.88 291 LYS A C 1
ATOM 2229 O O . LYS A 1 291 ? 10.086 -15.086 6.844 1 97.88 291 LYS A O 1
ATOM 2234 N N . ILE A 1 292 ? 8.109 -15.938 7.074 1 98.12 292 ILE A N 1
ATOM 2235 C CA . ILE A 1 292 ? 8.188 -16.844 5.934 1 98.12 292 ILE A CA 1
ATOM 2236 C C . ILE A 1 292 ? 6.945 -16.688 5.062 1 98.12 292 ILE A C 1
ATOM 2238 O O . ILE A 1 292 ? 5.82 -16.891 5.531 1 98.12 292 ILE A O 1
ATOM 2242 N N . LEU A 1 293 ? 7.125 -16.25 3.893 1 98.25 293 LEU A N 1
ATOM 2243 C CA . LEU A 1 293 ? 6.055 -16.172 2.904 1 98.25 293 LEU A CA 1
ATOM 2244 C C . LEU A 1 293 ? 6.094 -17.359 1.95 1 98.25 293 LEU A C 1
ATOM 2246 O O . LEU A 1 293 ? 7.074 -17.547 1.229 1 98.25 293 LEU A O 1
ATOM 2250 N N . ASN A 1 294 ? 5.078 -18.094 1.955 1 95.56 294 ASN A N 1
ATOM 2251 C CA . ASN A 1 294 ? 4.98 -19.234 1.052 1 95.56 294 ASN A CA 1
ATOM 2252 C C . ASN A 1 294 ? 4.078 -18.938 -0.141 1 95.56 294 ASN A C 1
ATOM 2254 O O . ASN A 1 294 ? 3.014 -18.344 0.018 1 95.56 294 ASN A O 1
ATOM 2258 N N . GLY A 1 295 ? 4.59 -19.234 -1.278 1 92.69 295 GLY A N 1
ATOM 2259 C CA . GLY A 1 295 ? 3.809 -19.109 -2.498 1 92.69 295 GLY A CA 1
ATOM 2260 C C . GLY A 1 295 ? 3.961 -20.312 -3.424 1 92.69 295 GLY A C 1
ATOM 2261 O O . GLY A 1 295 ? 4.703 -21.25 -3.119 1 92.69 295 GLY A O 1
ATOM 2262 N N . GLY A 1 296 ? 3.189 -20.312 -4.512 1 85.31 296 GLY A N 1
ATOM 2263 C CA . GLY A 1 296 ? 3.32 -21.344 -5.535 1 85.31 296 GLY A CA 1
ATOM 2264 C C . GLY A 1 296 ? 2.566 -22.609 -5.199 1 85.31 296 GLY A C 1
ATOM 2265 O O . GLY A 1 296 ? 2.557 -23.562 -5.988 1 85.31 296 GLY A O 1
ATOM 2266 N N . GLY A 1 297 ? 2.023 -22.672 -4.074 1 81.94 297 GLY A N 1
ATOM 2267 C CA . GLY A 1 297 ? 1.259 -23.828 -3.641 1 81.94 297 GLY A CA 1
ATOM 2268 C C . GLY A 1 297 ? 0.961 -23.828 -2.154 1 81.94 297 GLY A C 1
ATOM 2269 O O . GLY A 1 297 ? 1.606 -23.109 -1.389 1 81.94 297 GLY A O 1
ATOM 2270 N N . GLY A 1 298 ? 0.008 -24.609 -1.797 1 82.5 298 GLY A N 1
ATOM 2271 C CA . GLY A 1 298 ? -0.318 -24.75 -0.386 1 82.5 298 GLY A CA 1
ATOM 2272 C C . GLY A 1 298 ? 0.659 -25.625 0.372 1 82.5 298 GLY A C 1
ATOM 2273 O O . GLY A 1 298 ? 1.335 -26.469 -0.222 1 82.5 298 GLY A O 1
ATOM 2274 N N . LEU A 1 299 ? 0.725 -25.391 1.646 1 82.44 299 LEU A N 1
ATOM 2275 C CA . LEU A 1 299 ? 1.556 -26.219 2.514 1 82.44 299 LEU A CA 1
ATOM 2276 C C . LEU A 1 299 ? 0.725 -27.312 3.178 1 82.44 299 LEU A C 1
ATOM 2278 O O . LEU A 1 299 ? -0.315 -27.031 3.777 1 82.44 299 LEU A O 1
ATOM 2282 N N . PRO A 1 300 ? 1.23 -28.562 3.035 1 76.06 300 PRO A N 1
ATOM 2283 C CA . PRO A 1 300 ? 0.568 -29.594 3.834 1 76.06 300 PRO A CA 1
ATOM 2284 C C . PRO A 1 300 ? 0.653 -29.328 5.336 1 76.06 300 PRO A C 1
ATOM 2286 O O . PRO A 1 300 ? 1.594 -28.672 5.797 1 76.06 300 PRO A O 1
ATOM 2289 N N . LEU A 1 301 ? -0.281 -29.828 6.062 1 78.5 301 LEU A N 1
ATOM 2290 C CA . LEU A 1 301 ? -0.395 -29.594 7.496 1 78.5 301 LEU A CA 1
ATOM 2291 C C . LEU A 1 301 ? 0.879 -30.016 8.219 1 78.5 301 LEU A C 1
ATOM 2293 O O . LEU A 1 301 ? 1.346 -29.312 9.125 1 78.5 301 LEU A O 1
ATOM 2297 N N . GLU A 1 302 ? 1.374 -31.141 7.816 1 79.44 302 GLU A N 1
ATOM 2298 C CA . GLU A 1 302 ? 2.58 -31.656 8.469 1 79.44 302 GLU A CA 1
ATOM 2299 C C . GLU A 1 302 ? 3.754 -30.703 8.266 1 79.44 302 GLU A C 1
ATOM 2301 O O . GLU A 1 302 ? 4.57 -30.516 9.172 1 79.44 302 GLU A O 1
ATOM 2306 N N . LEU A 1 303 ? 3.855 -30.125 7.121 1 85.81 303 LEU A N 1
ATOM 2307 C CA . LEU A 1 303 ? 4.93 -29.172 6.836 1 85.81 303 LEU A CA 1
ATOM 2308 C C . LEU A 1 303 ? 4.742 -27.891 7.629 1 85.81 303 LEU A C 1
ATOM 2310 O O . LEU A 1 303 ? 5.719 -27.25 8.039 1 85.81 303 LEU A O 1
ATOM 2314 N N . ILE A 1 304 ? 3.49 -27.453 7.801 1 89.75 304 ILE A N 1
ATOM 2315 C CA . ILE A 1 304 ? 3.186 -26.281 8.609 1 89.75 304 ILE A CA 1
ATOM 2316 C C . ILE A 1 304 ? 3.646 -26.516 10.047 1 89.75 304 ILE A C 1
ATOM 2318 O O . ILE A 1 304 ? 4.32 -25.656 10.633 1 89.75 304 ILE A O 1
ATOM 2322 N N . LYS A 1 305 ? 3.326 -27.656 10.578 1 87.31 305 LYS A N 1
ATOM 2323 C CA . LYS A 1 305 ? 3.711 -28 11.945 1 87.31 305 LYS A CA 1
ATOM 2324 C C . LYS A 1 305 ? 5.23 -28 12.102 1 87.31 305 LYS A C 1
ATOM 2326 O O . LYS A 1 305 ? 5.758 -27.469 13.078 1 87.31 305 LYS A O 1
ATOM 2331 N N . ASP A 1 306 ? 5.855 -28.656 11.148 1 90.56 306 ASP A N 1
ATOM 2332 C CA . ASP A 1 306 ? 7.312 -28.703 11.188 1 90.56 306 ASP A CA 1
ATOM 2333 C C . ASP A 1 306 ? 7.918 -27.312 11.086 1 90.56 306 ASP A C 1
ATOM 2335 O O . ASP A 1 306 ? 8.883 -26.984 11.789 1 90.56 306 ASP A O 1
ATOM 2339 N N . ALA A 1 307 ? 7.406 -26.516 10.164 1 93.19 307 ALA A N 1
ATOM 2340 C CA . ALA A 1 307 ? 7.895 -25.156 10.008 1 93.19 307 ALA A CA 1
ATOM 2341 C C . ALA A 1 307 ? 7.777 -24.375 11.32 1 93.19 307 ALA A C 1
ATOM 2343 O O . ALA A 1 307 ? 8.688 -23.641 11.695 1 93.19 307 ALA A O 1
ATOM 2344 N N . MET A 1 308 ? 6.707 -24.531 12.016 1 91.88 308 MET A N 1
ATOM 2345 C CA . MET A 1 308 ? 6.48 -23.844 13.281 1 91.88 308 MET A CA 1
ATOM 2346 C C . MET A 1 308 ? 7.484 -24.312 14.336 1 91.88 308 MET A C 1
ATOM 2348 O O . MET A 1 308 ? 7.898 -23.516 15.188 1 91.88 308 MET A O 1
ATOM 2352 N N . LYS A 1 309 ? 7.777 -25.531 14.273 1 92.25 309 LYS A N 1
ATOM 2353 C CA . LYS A 1 309 ? 8.727 -26.109 15.227 1 92.25 309 LYS A CA 1
ATOM 2354 C C . LYS A 1 309 ? 10.133 -25.562 14.984 1 92.25 309 LYS A C 1
ATOM 2356 O O . LYS A 1 309 ? 10.82 -25.156 15.93 1 92.25 309 LYS A O 1
ATOM 2361 N N . PHE A 1 310 ? 10.555 -25.547 13.758 1 94.88 310 PHE A N 1
ATOM 2362 C CA . PHE A 1 310 ? 11.938 -25.234 13.438 1 94.88 310 PHE A CA 1
ATOM 2363 C C . PHE A 1 310 ? 12.141 -23.719 13.336 1 94.88 310 PHE A C 1
ATOM 2365 O O . PHE A 1 310 ? 13.258 -23.234 13.469 1 94.88 310 PHE A O 1
ATOM 2372 N N . PHE A 1 311 ? 11.078 -22.984 13.047 1 96.38 311 PHE A N 1
ATOM 2373 C CA . PHE A 1 311 ? 11.078 -21.531 13.008 1 96.38 311 PHE A CA 1
ATOM 2374 C C . PHE A 1 311 ? 10.031 -20.969 13.961 1 96.38 311 PHE A C 1
ATOM 2376 O O . PHE A 1 311 ? 9.078 -20.312 13.531 1 96.38 311 PHE A O 1
ATOM 2383 N N . PRO A 1 312 ? 10.242 -21 15.211 1 94.12 312 PRO A N 1
ATOM 2384 C CA . PRO A 1 312 ? 9.195 -20.766 16.203 1 94.12 312 PRO A CA 1
ATOM 2385 C C . PRO A 1 312 ? 8.781 -19.297 16.297 1 94.12 312 PRO A C 1
ATOM 2387 O O . PRO A 1 312 ? 7.711 -18.969 16.812 1 94.12 312 PRO A O 1
ATOM 2390 N N . ARG A 1 313 ? 9.578 -18.422 15.797 1 94.56 313 ARG A N 1
ATOM 2391 C CA . ARG A 1 313 ? 9.25 -17 15.891 1 94.56 313 ARG A CA 1
ATOM 2392 C C . ARG A 1 313 ? 8.695 -16.469 14.57 1 94.56 313 ARG A C 1
ATOM 2394 O O . ARG A 1 313 ? 8.344 -15.297 14.461 1 94.56 313 ARG A O 1
ATOM 2401 N N . ALA A 1 314 ? 8.594 -17.328 13.617 1 95.94 314 ALA A N 1
ATOM 2402 C CA . ALA A 1 314 ? 8.242 -16.891 12.273 1 95.94 314 ALA A CA 1
ATOM 2403 C C . ALA A 1 314 ? 6.727 -16.828 12.094 1 95.94 314 ALA A C 1
ATOM 2405 O O . ALA A 1 314 ? 6.016 -17.781 12.43 1 95.94 314 ALA A O 1
ATOM 2406 N N . LYS A 1 315 ? 6.293 -15.695 11.617 1 94.81 315 LYS A N 1
ATOM 2407 C CA . LYS A 1 315 ? 4.988 -15.68 10.961 1 94.81 315 LYS A CA 1
ATOM 2408 C C . LYS A 1 315 ? 5.016 -16.484 9.672 1 94.81 315 LYS A C 1
ATOM 2410 O O . LYS A 1 315 ? 5.898 -16.297 8.828 1 94.81 315 LYS A O 1
ATOM 2415 N N . LEU A 1 316 ? 4.141 -17.438 9.562 1 95.25 316 LEU A N 1
ATOM 2416 C CA . LEU A 1 316 ? 4.008 -18.203 8.328 1 95.25 316 LEU A CA 1
ATOM 2417 C C . LEU A 1 316 ? 2.773 -17.766 7.547 1 95.25 316 LEU A C 1
ATOM 2419 O O . LEU A 1 316 ? 1.645 -17.953 8.008 1 95.25 316 LEU A O 1
ATOM 2423 N N . VAL A 1 317 ? 3 -17.172 6.383 1 96.38 317 VAL A N 1
ATOM 2424 C CA . VAL A 1 317 ? 1.928 -16.625 5.551 1 96.38 317 VAL A CA 1
ATOM 2425 C C . VAL A 1 317 ? 1.921 -17.344 4.199 1 96.38 317 VAL A C 1
ATOM 2427 O O . VAL A 1 317 ? 2.979 -17.578 3.605 1 96.38 317 VAL A O 1
ATOM 2430 N N . SER A 1 318 ? 0.768 -17.75 3.764 1 94.38 318 SER A N 1
ATOM 2431 C CA . SER A 1 318 ? 0.603 -18.281 2.416 1 94.38 318 SER A CA 1
ATOM 2432 C C . SER A 1 318 ? -0.054 -17.266 1.494 1 94.38 318 SER A C 1
ATOM 2434 O O . SER A 1 318 ? -1.009 -16.594 1.886 1 94.38 318 SER A O 1
ATOM 2436 N N . ALA A 1 319 ? 0.505 -17.125 0.34 1 97 319 ALA A N 1
ATOM 2437 C CA . ALA A 1 319 ? -0.065 -16.203 -0.637 1 97 319 ALA A CA 1
ATOM 2438 C C . ALA A 1 319 ? -0.501 -16.938 -1.899 1 97 319 ALA A C 1
ATOM 2440 O O . ALA A 1 319 ? 0.177 -17.859 -2.352 1 97 319 ALA A O 1
ATOM 2441 N N . TYR A 1 320 ? -1.683 -16.578 -2.379 1 96.56 320 TYR A N 1
ATOM 2442 C CA . TYR A 1 320 ? -2.16 -16.969 -3.703 1 96.56 320 TYR A CA 1
ATOM 2443 C C . TYR A 1 320 ? -2.039 -15.805 -4.684 1 96.56 320 TYR A C 1
ATOM 2445 O O . TYR A 1 320 ? -2.365 -14.664 -4.352 1 96.56 320 TYR A O 1
ATOM 2453 N N . GLY A 1 321 ? -1.498 -16.078 -5.859 1 96.5 321 GLY A N 1
ATOM 2454 C CA . GLY A 1 321 ? -1.327 -15.078 -6.902 1 96.5 321 GLY A CA 1
ATOM 2455 C C . GLY A 1 321 ? -0.728 -15.648 -8.18 1 96.5 321 GLY A C 1
ATOM 2456 O O . GLY A 1 321 ? -0.681 -16.859 -8.359 1 96.5 321 GLY A O 1
ATOM 2457 N N . MET A 1 322 ? -0.34 -14.812 -9.047 1 94.62 322 MET A N 1
ATOM 2458 C CA . MET A 1 322 ? 0.221 -15.164 -10.344 1 94.62 322 MET A CA 1
ATOM 2459 C C . MET A 1 322 ? 0.994 -14 -10.938 1 94.62 322 MET A C 1
ATOM 2461 O O . MET A 1 322 ? 0.973 -12.891 -10.398 1 94.62 322 MET A O 1
ATOM 2465 N N . THR A 1 323 ? 1.704 -14.258 -12.008 1 95.25 323 THR A N 1
ATOM 2466 C CA . THR A 1 323 ? 2.518 -13.227 -12.648 1 95.25 323 THR A CA 1
ATOM 2467 C C . THR A 1 323 ? 1.65 -12.062 -13.109 1 95.25 323 THR A C 1
ATOM 2469 O O . THR A 1 323 ? 2.016 -10.898 -12.93 1 95.25 323 THR A O 1
ATOM 2472 N N . GLU A 1 324 ? 0.453 -12.359 -13.641 1 95.62 324 GLU A N 1
ATOM 2473 C CA . GLU A 1 324 ? -0.463 -11.367 -14.195 1 95.62 324 GLU A CA 1
ATOM 2474 C C . GLU A 1 324 ? -0.957 -10.406 -13.117 1 95.62 324 GLU A C 1
ATOM 2476 O O . GLU A 1 324 ? -1.452 -9.32 -13.422 1 95.62 324 GLU A O 1
ATOM 2481 N N . THR A 1 325 ? -0.851 -10.766 -11.844 1 97.62 325 THR A N 1
ATOM 2482 C CA . THR A 1 325 ? -1.334 -9.938 -10.75 1 97.62 325 THR A CA 1
ATOM 2483 C C . THR A 1 325 ? -0.167 -9.328 -9.977 1 97.62 325 THR A C 1
ATOM 2485 O O . THR A 1 325 ? -0.326 -8.922 -8.82 1 97.62 325 THR A O 1
ATOM 2488 N N . CYS A 1 326 ? 0.989 -9.375 -10.609 1 97.94 326 CYS A N 1
ATOM 2489 C CA . CYS A 1 326 ? 2.201 -8.852 -9.984 1 97.94 326 CYS A CA 1
ATOM 2490 C C . CYS A 1 326 ? 2.496 -9.562 -8.672 1 97.94 326 CYS A C 1
ATOM 2492 O O . CYS A 1 326 ? 2.83 -8.922 -7.676 1 97.94 326 CYS A O 1
ATOM 2494 N N . SER A 1 327 ? 2.232 -10.883 -8.609 1 96.31 327 SER A N 1
ATOM 2495 C CA . SER A 1 327 ? 2.51 -11.789 -7.496 1 96.31 327 SER A CA 1
ATOM 2496 C C . SER A 1 327 ? 1.257 -12.039 -6.66 1 96.31 327 SER A C 1
ATOM 2498 O O . SER A 1 327 ? 0.314 -12.688 -7.125 1 96.31 327 SER A O 1
ATOM 2500 N N . SER A 1 328 ? 0.985 -11.453 -5.523 1 97.12 328 SER A N 1
ATOM 2501 C CA . SER A 1 328 ? 0.015 -11.93 -4.543 1 97.12 328 SER A CA 1
ATOM 2502 C C . SER A 1 328 ? -1.336 -11.25 -4.727 1 97.12 328 SER A C 1
ATOM 2504 O O . SER A 1 328 ? -1.403 -10.031 -4.906 1 97.12 328 SER A O 1
ATOM 2506 N N . LEU A 1 329 ? -2.414 -12.055 -4.668 1 97.31 329 LEU A N 1
ATOM 2507 C CA . LEU A 1 329 ? -3.799 -11.602 -4.621 1 97.31 329 LEU A CA 1
ATOM 2508 C C . LEU A 1 329 ? -4.352 -11.68 -3.199 1 97.31 329 LEU A C 1
ATOM 2510 O O . LEU A 1 329 ? -4.945 -10.719 -2.709 1 97.31 329 LEU A O 1
ATOM 2514 N N . THR A 1 330 ? -4.176 -12.859 -2.674 1 97.44 330 THR A N 1
ATOM 2515 C CA . THR A 1 330 ? -4.695 -13.102 -1.333 1 97.44 330 THR A CA 1
ATOM 2516 C C . THR A 1 330 ? -3.58 -13.539 -0.39 1 97.44 330 THR A C 1
ATOM 2518 O O . THR A 1 330 ? -2.516 -13.969 -0.838 1 97.44 330 THR A O 1
ATOM 2521 N N . PHE A 1 331 ? -3.779 -13.391 0.866 1 96.25 331 PHE A N 1
ATOM 2522 C CA . PHE A 1 331 ? -2.879 -13.805 1.933 1 96.25 331 PHE A CA 1
ATOM 2523 C C . PHE A 1 331 ? -3.629 -14.609 2.992 1 96.25 331 PHE A C 1
ATOM 2525 O O . PHE A 1 331 ? -4.762 -14.266 3.346 1 96.25 331 PHE A O 1
ATOM 2532 N N . LEU A 1 332 ? -3.037 -15.641 3.434 1 94.19 332 LEU A N 1
ATOM 2533 C CA . LEU A 1 332 ? -3.559 -16.484 4.508 1 94.19 332 LEU A CA 1
ATOM 2534 C C . LEU A 1 332 ? -2.525 -16.641 5.617 1 94.19 332 LEU A C 1
ATOM 2536 O O . LEU A 1 332 ? -1.444 -17.188 5.391 1 94.19 332 LEU A O 1
ATOM 2540 N N . MET A 1 333 ? -2.799 -16.125 6.781 1 92.75 333 MET A N 1
ATOM 2541 C CA . MET A 1 333 ? -1.932 -16.328 7.938 1 92.75 333 MET A CA 1
ATOM 2542 C C . MET A 1 333 ? -2.061 -17.766 8.461 1 92.75 333 MET A C 1
ATOM 2544 O O . MET A 1 333 ? -3.115 -18.141 8.969 1 92.75 333 MET A O 1
ATOM 2548 N N . LEU A 1 334 ? -1.045 -18.484 8.328 1 90.81 334 LEU A N 1
ATOM 2549 C CA . LEU A 1 334 ? -1.065 -19.875 8.766 1 90.81 334 LEU A CA 1
ATOM 2550 C C . LEU A 1 334 ? -0.656 -19.984 10.234 1 90.81 334 LEU A C 1
ATOM 2552 O O . LEU A 1 334 ? -1.181 -20.828 10.969 1 90.81 334 LEU A O 1
ATOM 2556 N N . CYS A 1 335 ? 0.294 -19.125 10.555 1 88.31 335 CYS A N 1
ATOM 2557 C CA . CYS A 1 335 ? 0.794 -19.078 11.922 1 88.31 335 CYS A CA 1
ATOM 2558 C C . CYS A 1 335 ? 1.28 -17.688 12.281 1 88.31 335 CYS A C 1
ATOM 2560 O O . CYS A 1 335 ? 1.905 -17.016 11.461 1 88.31 335 CYS A O 1
ATOM 2562 N N . ASP A 1 336 ? 0.876 -17.234 13.5 1 85.25 336 ASP A N 1
ATOM 2563 C CA . ASP A 1 336 ? 1.383 -16 14.07 1 85.25 336 ASP A CA 1
ATOM 2564 C C . ASP A 1 336 ? 1.785 -16.188 15.531 1 85.25 336 ASP A C 1
ATOM 2566 O O . ASP A 1 336 ? 0.926 -16.281 16.406 1 85.25 336 ASP A O 1
ATOM 2570 N N . PRO A 1 337 ? 3.016 -16.266 15.742 1 79.75 337 PRO A N 1
ATOM 2571 C CA . PRO A 1 337 ? 3.469 -16.547 17.109 1 79.75 337 PRO A CA 1
ATOM 2572 C C . PRO A 1 337 ? 3.088 -15.445 18.094 1 79.75 337 PRO A C 1
ATOM 2574 O O . PRO A 1 337 ? 3.072 -15.68 19.312 1 79.75 337 PRO A O 1
ATOM 2577 N N . THR A 1 338 ? 2.918 -14.188 17.609 1 69.25 338 THR A N 1
ATOM 2578 C CA . THR A 1 338 ? 2.604 -13.086 18.516 1 69.25 338 THR A CA 1
ATOM 2579 C C . THR A 1 338 ? 1.152 -13.164 18.984 1 69.25 338 THR A C 1
ATOM 2581 O O . THR A 1 338 ? 0.776 -12.531 19.969 1 69.25 338 THR A O 1
ATOM 2584 N N . GLY A 1 339 ? 0.388 -14.102 18.516 1 62.28 339 GLY A N 1
ATOM 2585 C CA . GLY A 1 339 ? -0.989 -14.32 18.922 1 62.28 339 GLY A CA 1
ATOM 2586 C C . GLY A 1 339 ? -1.938 -13.242 18.438 1 62.28 339 GLY A C 1
ATOM 2587 O O . GLY A 1 339 ? -3.08 -13.164 18.891 1 62.28 339 GLY A O 1
ATOM 2588 N N . GLU A 1 340 ? -1.513 -12.234 17.797 1 51.66 340 GLU A N 1
ATOM 2589 C CA . GLU A 1 340 ? -2.375 -11.117 17.438 1 51.66 340 GLU A CA 1
ATOM 2590 C C . GLU A 1 340 ? -3.441 -11.531 16.438 1 51.66 340 GLU A C 1
ATOM 2592 O O . GLU A 1 340 ? -4.508 -10.922 16.359 1 51.66 340 GLU A O 1
ATOM 2597 N N . THR A 1 341 ? -3.131 -12.414 15.516 1 50.69 341 THR A N 1
ATOM 2598 C CA . THR A 1 341 ? -4.141 -12.727 14.508 1 50.69 341 THR A CA 1
ATOM 2599 C C . THR A 1 341 ? -5.062 -13.844 14.992 1 50.69 341 THR A C 1
ATOM 2601 O O . THR A 1 341 ? -4.605 -14.805 15.617 1 50.69 341 THR A O 1
ATOM 2604 N N . SER A 1 342 ? -6.324 -13.492 15.125 1 41.5 342 SER A N 1
ATOM 2605 C CA . SER A 1 342 ? -7.418 -14.383 15.508 1 41.5 342 SER A CA 1
ATOM 2606 C C . SER A 1 342 ? -7.438 -15.633 14.641 1 41.5 342 SER A C 1
ATOM 2608 O O . SER A 1 342 ? -8.43 -16.359 14.609 1 41.5 342 SER A O 1
ATOM 2610 N N . ILE A 1 343 ? -6.582 -15.758 13.672 1 42.84 343 ILE A N 1
ATOM 2611 C CA . ILE A 1 343 ? -6.844 -17.016 12.961 1 42.84 343 ILE A CA 1
ATOM 2612 C C . ILE A 1 343 ? -6.793 -18.172 13.945 1 42.84 343 ILE A C 1
ATOM 2614 O O . ILE A 1 343 ? -5.871 -18.281 14.758 1 42.84 343 ILE A O 1
ATOM 2618 N N . PRO A 1 344 ? -7.887 -18.75 14.219 1 40.81 344 PRO A N 1
ATOM 2619 C CA . PRO A 1 344 ? -7.781 -19.969 15.031 1 40.81 344 PRO A CA 1
ATOM 2620 C C . PRO A 1 344 ? -6.449 -20.688 14.852 1 40.81 344 PRO A C 1
ATOM 2622 O O . PRO A 1 344 ? -6 -20.891 13.719 1 40.81 344 PRO A O 1
ATOM 2625 N N . HIS A 1 345 ? -5.52 -20.406 15.688 1 39.09 345 HIS A N 1
ATOM 2626 C CA . HIS A 1 345 ? -4.32 -21.234 15.781 1 39.09 345 HIS A CA 1
ATOM 2627 C C . HIS A 1 345 ? -4.562 -22.625 15.203 1 39.09 345 HIS A C 1
ATOM 2629 O O . HIS A 1 345 ? -5.691 -23.125 15.234 1 39.09 345 HIS A O 1
ATOM 2635 N N . PHE A 1 346 ? -3.66 -23.047 14.43 1 39.81 346 PHE A N 1
ATOM 2636 C CA . PHE A 1 346 ? -3.645 -24.453 14.055 1 39.81 346 PHE A CA 1
ATOM 2637 C C . PHE A 1 346 ? -4.23 -25.312 15.172 1 39.81 346 PHE A C 1
ATOM 2639 O O . PHE A 1 346 ? -4.887 -26.328 14.898 1 39.81 346 PHE A O 1
ATOM 2646 N N . GLN A 1 347 ? -3.934 -24.891 16.281 1 40.03 347 GLN A N 1
ATOM 2647 C CA . GLN A 1 347 ? -4.504 -25.703 17.344 1 40.03 347 GLN A CA 1
ATOM 2648 C C . GLN A 1 347 ? -6.027 -25.641 17.344 1 40.03 347 GLN A C 1
ATOM 2650 O O . GLN A 1 347 ? -6.699 -26.641 17.625 1 40.03 347 GLN A O 1
ATOM 2655 N N . SER A 1 348 ? -6.52 -24.469 17.281 1 38.66 348 SER A N 1
ATOM 2656 C CA . SER A 1 348 ? -7.973 -24.438 17.141 1 38.66 348 SER A CA 1
ATOM 2657 C C . SER A 1 348 ? -8.406 -24.969 15.773 1 38.66 348 SER A C 1
ATOM 2659 O O . SER A 1 348 ? -9.578 -25.266 15.562 1 38.66 348 SER A O 1
ATOM 2661 N N . TYR A 1 349 ? -7.688 -24.75 14.773 1 36.47 349 TYR A N 1
ATOM 2662 C CA . TYR A 1 349 ? -7.961 -25.438 13.516 1 36.47 349 TYR A CA 1
ATOM 2663 C C . TYR A 1 349 ? -8.031 -26.938 13.727 1 36.47 349 TYR A C 1
ATOM 2665 O O . TYR A 1 349 ? -8.812 -27.625 13.055 1 36.47 349 TYR A O 1
ATOM 2673 N N . ALA A 1 350 ? -7.211 -27.547 14.586 1 36.03 350 ALA A N 1
ATOM 2674 C CA . ALA A 1 350 ? -7.312 -28.969 14.906 1 36.03 350 ALA A CA 1
ATOM 2675 C C . ALA A 1 350 ? -8.586 -29.266 15.695 1 36.03 350 ALA A C 1
ATOM 2677 O O . ALA A 1 350 ? -9.195 -30.328 15.539 1 36.03 350 ALA A O 1
ATOM 2678 N N . GLN A 1 351 ? -8.812 -28.547 16.75 1 36.97 351 GLN A N 1
ATOM 2679 C CA . GLN A 1 351 ? -9.922 -28.938 17.625 1 36.97 351 GLN A CA 1
ATOM 2680 C C . GLN A 1 351 ? -11.25 -28.469 17.047 1 36.97 351 GLN A C 1
ATOM 2682 O O . GLN A 1 351 ? -12.305 -29.016 17.391 1 36.97 351 GLN A O 1
ATOM 2687 N N . SER A 1 352 ? -11.406 -27.078 16.922 1 35.28 352 SER A N 1
ATOM 2688 C CA . SER A 1 352 ? -12.758 -26.672 16.547 1 35.28 352 SER A CA 1
ATOM 2689 C C . SER A 1 352 ? -13.109 -27.156 15.141 1 35.28 352 SER A C 1
ATOM 2691 O O . SER A 1 352 ? -12.219 -27.391 14.32 1 35.28 352 SER A O 1
ATOM 2693 N N . ASN A 1 353 ? -14.273 -27.656 14.898 1 36.53 353 ASN A N 1
ATOM 2694 C CA . ASN A 1 353 ? -14.844 -27.844 13.57 1 36.53 353 ASN A CA 1
ATOM 2695 C C . ASN A 1 353 ? -14.359 -26.781 12.594 1 36.53 353 ASN A C 1
ATOM 2697 O O . ASN A 1 353 ? -15.102 -26.375 11.703 1 36.53 353 ASN A O 1
ATOM 2701 N N . CYS A 1 354 ? -13.617 -25.812 13.008 1 40.91 354 CYS A N 1
ATOM 2702 C CA . CYS A 1 354 ? -13.055 -24.734 12.195 1 40.91 354 CYS A CA 1
ATOM 2703 C C . CYS A 1 354 ? -12.383 -25.297 10.945 1 40.91 354 CYS A C 1
ATOM 2705 O O . CYS A 1 354 ? -11.578 -26.234 11.039 1 40.91 354 CYS A O 1
ATOM 2707 N N . HIS A 1 355 ? -12.914 -25.016 9.828 1 49.97 355 HIS A N 1
ATOM 2708 C CA . HIS A 1 355 ? -12.773 -25.391 8.43 1 49.97 355 HIS A CA 1
ATOM 2709 C C . HIS A 1 355 ? -11.312 -25.391 8 1 49.97 355 HIS A C 1
ATOM 2711 O O . HIS A 1 355 ? -10.625 -24.375 8.141 1 49.97 355 HIS A O 1
ATOM 2717 N N . SER A 1 356 ? -10.75 -26.531 8.023 1 63 356 SER A N 1
ATOM 2718 C CA . SER A 1 356 ? -9.461 -26.891 7.441 1 63 356 SER A CA 1
ATOM 2719 C C . SER A 1 356 ? -9.164 -26.078 6.195 1 63 356 SER A C 1
ATOM 2721 O O . SER A 1 356 ? -10.078 -25.688 5.461 1 63 356 SER A O 1
ATOM 2723 N N . ILE A 1 357 ? -8.023 -25.438 6.305 1 70.38 357 ILE A N 1
ATOM 2724 C CA . ILE A 1 357 ? -7.578 -24.734 5.105 1 70.38 357 ILE A CA 1
ATOM 2725 C C . ILE A 1 357 ? -7.629 -25.672 3.906 1 70.38 357 ILE A C 1
ATOM 2727 O O . ILE A 1 357 ? -7.539 -25.234 2.758 1 70.38 357 ILE A O 1
ATOM 2731 N N . TYR A 1 358 ? -7.918 -26.953 4.309 1 66.69 358 TYR A N 1
ATOM 2732 C CA . TYR A 1 358 ? -8.102 -27.953 3.264 1 66.69 358 TYR A CA 1
ATOM 2733 C C . TYR A 1 358 ? -9.438 -28.656 3.42 1 66.69 358 TYR A C 1
ATOM 2735 O O . TYR A 1 358 ? -9.703 -29.281 4.449 1 66.69 358 TYR A O 1
ATOM 2743 N N . GLN A 1 359 ? -10.352 -28.328 2.559 1 69.12 359 GLN A N 1
ATOM 2744 C CA . GLN A 1 359 ? -11.641 -29 2.498 1 69.12 359 GLN A CA 1
ATOM 2745 C C . GLN A 1 359 ? -11.836 -29.703 1.159 1 69.12 359 GLN A C 1
ATOM 2747 O O . GLN A 1 359 ? -11.203 -29.344 0.165 1 69.12 359 GLN A O 1
ATOM 2752 N N . PRO A 1 360 ? -12.531 -30.75 1.195 1 62.69 360 PRO A N 1
ATOM 2753 C CA . PRO A 1 360 ? -12.781 -31.453 -0.064 1 62.69 360 PRO A CA 1
ATOM 2754 C C . PRO A 1 360 ? -13.273 -30.531 -1.172 1 62.69 360 PRO A C 1
ATOM 2756 O O . PRO A 1 360 ? -12.969 -30.75 -2.348 1 62.69 360 PRO A O 1
ATOM 2759 N N . GLU A 1 361 ? -13.883 -29.484 -0.723 1 69.12 361 GLU A N 1
ATOM 2760 C CA . GLU A 1 361 ? -14.5 -28.609 -1.707 1 69.12 361 GLU A CA 1
ATOM 2761 C C . GLU A 1 361 ? -13.508 -27.562 -2.213 1 69.12 361 GLU A C 1
ATOM 2763 O O . GLU A 1 361 ? -13.766 -26.875 -3.203 1 69.12 361 GLU A O 1
ATOM 2768 N N . GLY A 1 362 ? -12.383 -27.531 -1.464 1 81.81 362 GLY A N 1
ATOM 2769 C CA . GLY A 1 362 ? -11.422 -26.547 -1.935 1 81.81 362 GLY A CA 1
ATOM 2770 C C . GLY A 1 362 ? -10.328 -26.25 -0.925 1 81.81 362 GLY A C 1
ATOM 2771 O O . GLY A 1 362 ? -10.32 -26.797 0.175 1 81.81 362 GLY A O 1
ATOM 2772 N N . VAL A 1 363 ? -9.375 -25.484 -1.404 1 85.81 363 VAL A N 1
ATOM 2773 C CA . VAL A 1 363 ? -8.273 -25.031 -0.553 1 85.81 363 VAL A CA 1
ATOM 2774 C C . VAL A 1 363 ? -8.422 -23.547 -0.251 1 85.81 363 VAL A C 1
ATOM 2776 O O . VAL A 1 363 ? -8.578 -22.734 -1.166 1 85.81 363 VAL A O 1
ATOM 2779 N N . CYS A 1 364 ? -8.391 -23.266 1.022 1 91 364 CYS A N 1
ATOM 2780 C CA . CYS A 1 364 ? -8.484 -21.875 1.415 1 91 364 CYS A CA 1
ATOM 2781 C C . CYS A 1 364 ? -7.18 -21.141 1.133 1 91 364 CYS A C 1
ATOM 2783 O O . CYS A 1 364 ? -6.109 -21.594 1.53 1 91 364 CYS A O 1
ATOM 2785 N N . VAL A 1 365 ? -7.289 -20.047 0.455 1 94.44 365 VAL A N 1
ATOM 2786 C CA . VAL A 1 365 ? -6.066 -19.312 0.129 1 94.44 365 VAL A CA 1
ATOM 2787 C C . VAL A 1 365 ? -6.125 -17.906 0.736 1 94.44 365 VAL A C 1
ATOM 2789 O O . VAL A 1 365 ? -5.328 -17.047 0.378 1 94.44 365 VAL A O 1
ATOM 2792 N N . GLY A 1 366 ? -7.02 -17.672 1.6 1 94.12 366 GLY A N 1
ATOM 2793 C CA . GLY A 1 366 ? -7.023 -16.469 2.398 1 94.12 366 GLY A CA 1
ATOM 2794 C C . GLY A 1 366 ? -7.855 -15.352 1.79 1 94.12 366 GLY A C 1
ATOM 2795 O O . GLY A 1 366 ? -8.797 -15.609 1.039 1 94.12 366 GLY A O 1
ATOM 2796 N N . LYS A 1 367 ? -7.633 -14.156 2.207 1 93.94 367 LYS A N 1
ATOM 2797 C CA . LYS A 1 367 ? -8.43 -12.992 1.835 1 93.94 367 LYS A CA 1
ATOM 2798 C C . LYS A 1 367 ? -7.645 -12.055 0.923 1 93.94 367 LYS A C 1
ATOM 2800 O O . LYS A 1 367 ? -6.422 -11.945 1.039 1 93.94 367 LYS A O 1
ATOM 2805 N N . PRO A 1 368 ? -8.367 -11.391 0.008 1 96.19 368 PRO A N 1
ATOM 2806 C CA . PRO A 1 368 ? -7.68 -10.414 -0.848 1 96.19 368 PRO A CA 1
ATOM 2807 C C . PRO A 1 368 ? -7.129 -9.227 -0.065 1 96.19 368 PRO A C 1
ATOM 2809 O O . PRO A 1 368 ? -7.734 -8.789 0.916 1 96.19 368 PRO A O 1
ATOM 2812 N N . ALA A 1 369 ? -5.977 -8.734 -0.49 1 95.88 369 ALA A N 1
ATOM 2813 C CA . ALA A 1 369 ? -5.508 -7.449 0.019 1 95.88 369 ALA A CA 1
ATOM 2814 C C . ALA A 1 369 ? -6.516 -6.344 -0.27 1 95.88 369 ALA A C 1
ATOM 2816 O O . ALA A 1 369 ? -7.355 -6.48 -1.164 1 95.88 369 ALA A O 1
ATOM 2817 N N . PRO A 1 370 ? -6.445 -5.223 0.428 1 92.81 370 PRO A N 1
ATOM 2818 C CA . PRO A 1 370 ? -7.484 -4.195 0.334 1 92.81 370 PRO A CA 1
ATOM 2819 C C . PRO A 1 370 ? -7.637 -3.637 -1.078 1 92.81 370 PRO A C 1
ATOM 2821 O O . PRO A 1 370 ? -8.734 -3.25 -1.479 1 92.81 370 PRO A O 1
ATOM 2824 N N . HIS A 1 371 ? -6.559 -3.562 -1.801 1 95.44 371 HIS A N 1
ATOM 2825 C CA . HIS A 1 371 ? -6.602 -2.941 -3.119 1 95.44 371 HIS A CA 1
ATOM 2826 C C . HIS A 1 371 ? -7.09 -3.924 -4.176 1 95.44 371 HIS A C 1
ATOM 2828 O O . HIS A 1 371 ? -7.273 -3.553 -5.34 1 95.44 371 HIS A O 1
ATOM 2834 N N . VAL A 1 372 ? -7.316 -5.176 -3.795 1 97.06 372 VAL A N 1
ATOM 2835 C CA . VAL A 1 372 ? -7.703 -6.238 -4.719 1 97.06 372 VAL A CA 1
ATOM 2836 C C . VAL A 1 372 ? -9.219 -6.426 -4.688 1 97.06 372 VAL A C 1
ATOM 2838 O O . VAL A 1 372 ? -9.789 -6.738 -3.639 1 97.06 372 VAL A O 1
ATOM 2841 N N . GLU A 1 373 ? -9.812 -6.211 -5.785 1 96.19 373 GLU A N 1
ATOM 2842 C CA . GLU A 1 373 ? -11.219 -6.559 -5.93 1 96.19 373 GLU A CA 1
ATOM 2843 C C . GLU A 1 373 ? -11.391 -7.93 -6.582 1 96.19 373 GLU A C 1
ATOM 2845 O O . GLU A 1 373 ? -10.711 -8.242 -7.566 1 96.19 373 GLU A O 1
ATOM 2850 N N . MET A 1 374 ? -12.227 -8.734 -6.008 1 94.06 374 MET A N 1
ATOM 2851 C CA . MET A 1 374 ? -12.484 -10.07 -6.535 1 94.06 374 MET A CA 1
ATOM 2852 C C . MET A 1 374 ? -13.984 -10.305 -6.723 1 94.06 374 MET A C 1
ATOM 2854 O O . MET A 1 374 ? -14.797 -9.758 -5.973 1 94.06 374 MET A O 1
ATOM 2858 N N . LYS A 1 375 ? -14.25 -11.102 -7.719 1 91 375 LYS A N 1
ATOM 2859 C CA . LYS A 1 375 ? -15.617 -11.516 -8.016 1 91 375 LYS A CA 1
ATOM 2860 C C . LYS A 1 375 ? -15.664 -12.953 -8.523 1 91 375 LYS A C 1
ATOM 2862 O O . LYS A 1 375 ? -14.766 -13.391 -9.242 1 91 375 LYS A O 1
ATOM 2867 N N . ILE A 1 376 ? -16.734 -13.664 -8.07 1 91.81 376 ILE A N 1
ATOM 2868 C CA . ILE A 1 376 ? -16.953 -15.016 -8.57 1 91.81 376 ILE A CA 1
ATOM 2869 C C . ILE A 1 376 ? -18.016 -14.992 -9.664 1 91.81 376 ILE A C 1
ATOM 2871 O O . ILE A 1 376 ? -19.141 -14.547 -9.43 1 91.81 376 ILE A O 1
ATOM 2875 N N . CYS A 1 377 ? -17.625 -15.352 -10.844 1 90 377 CYS A N 1
ATOM 2876 C CA . CYS A 1 377 ? -18.578 -15.484 -11.945 1 90 377 CYS A CA 1
ATOM 2877 C C . CYS A 1 377 ? -19.156 -16.891 -11.992 1 90 377 CYS A C 1
ATOM 2879 O O . CYS A 1 377 ? -18.484 -17.828 -12.43 1 90 377 CYS A O 1
ATOM 2881 N N . LEU A 1 378 ? -20.422 -16.922 -11.648 1 86.19 378 LEU A N 1
ATOM 2882 C CA . LEU A 1 378 ? -21.078 -18.219 -11.531 1 86.19 378 LEU A CA 1
ATOM 2883 C C . LEU A 1 378 ? -21.609 -18.688 -12.883 1 86.19 378 LEU A C 1
ATOM 2885 O O . LEU A 1 378 ? -22.125 -17.875 -13.664 1 86.19 378 LEU A O 1
ATOM 2889 N N . ASP A 1 379 ? -21.312 -19.734 -13.461 1 69.81 379 ASP A N 1
ATOM 2890 C CA . ASP A 1 379 ? -21.922 -20.234 -14.68 1 69.81 379 ASP A CA 1
ATOM 2891 C C . ASP A 1 379 ? -23.219 -20.984 -14.375 1 69.81 379 ASP A C 1
ATOM 2893 O O . ASP A 1 379 ? -24.219 -20.828 -15.094 1 69.81 379 ASP A O 1
ATOM 2897 N N . ASP A 1 380 ? -23.25 -22.062 -13.57 1 61.44 380 ASP A N 1
ATOM 2898 C CA . ASP A 1 380 ? -24.406 -22.891 -13.305 1 61.44 380 ASP A CA 1
ATOM 2899 C C . ASP A 1 380 ? -24.797 -22.844 -11.828 1 61.44 380 ASP A C 1
ATOM 2901 O O . ASP A 1 380 ? -24.391 -21.938 -11.102 1 61.44 380 ASP A O 1
ATOM 2905 N N . SER A 1 381 ? -25.75 -23.672 -11.406 1 57.47 381 SER A N 1
ATOM 2906 C CA . SER A 1 381 ? -26.359 -23.828 -10.086 1 57.47 381 SER A CA 1
ATOM 2907 C C . SER A 1 381 ? -25.297 -24.062 -9.016 1 57.47 381 SER A C 1
ATOM 2909 O O . SER A 1 381 ? -25.625 -24.266 -7.844 1 57.47 381 SER A O 1
ATOM 2911 N N . SER A 1 382 ? -23.984 -23.766 -9.469 1 66.44 382 SER A N 1
ATOM 2912 C CA . SER A 1 382 ? -22.922 -24.109 -8.531 1 66.44 382 SER A CA 1
ATOM 2913 C C . SER A 1 382 ? -22.516 -22.891 -7.695 1 66.44 382 SER A C 1
ATOM 2915 O O . SER A 1 382 ? -22.75 -21.75 -8.102 1 66.44 382 SER A O 1
ATOM 2917 N N . HIS A 1 383 ? -22.156 -23.141 -6.426 1 78.88 383 HIS A N 1
ATOM 2918 C CA . HIS A 1 383 ? -21.625 -22.094 -5.547 1 78.88 383 HIS A CA 1
ATOM 2919 C C . HIS A 1 383 ? -20.188 -21.734 -5.914 1 78.88 383 HIS A C 1
ATOM 2921 O O . HIS A 1 383 ? -19.594 -20.844 -5.312 1 78.88 383 HIS A O 1
ATOM 2927 N N . VAL A 1 384 ? -19.672 -22.469 -6.938 1 87.56 384 VAL A N 1
ATOM 2928 C CA . VAL A 1 384 ? -18.297 -22.219 -7.391 1 87.56 384 VAL A CA 1
ATOM 2929 C C . VAL A 1 384 ? -18.328 -21.641 -8.805 1 87.56 384 VAL A C 1
ATOM 2931 O O . VAL A 1 384 ? -19.234 -21.938 -9.586 1 87.56 384 VAL A O 1
ATOM 2934 N N . GLY A 1 385 ? -17.391 -20.781 -9.133 1 91.25 385 GLY A N 1
ATOM 2935 C CA . GLY A 1 385 ? -17.297 -20.156 -10.445 1 91.25 385 GLY A CA 1
ATOM 2936 C C . GLY A 1 385 ? -15.906 -19.609 -10.742 1 91.25 385 GLY A C 1
ATOM 2937 O O . GLY A 1 385 ? -14.961 -19.859 -9.992 1 91.25 385 GLY A O 1
ATOM 2938 N N . ARG A 1 386 ? -15.789 -18.969 -11.898 1 93.25 386 ARG A N 1
ATOM 2939 C CA . ARG A 1 386 ? -14.531 -18.359 -12.297 1 93.25 386 ARG A CA 1
ATOM 2940 C C . ARG A 1 386 ? -14.156 -17.203 -11.359 1 93.25 386 ARG A C 1
ATOM 2942 O O . ARG A 1 386 ? -15.008 -16.391 -11 1 93.25 386 ARG A O 1
ATOM 2949 N N . ILE A 1 387 ? -12.93 -17.188 -10.961 1 94.44 387 ILE A N 1
ATOM 2950 C CA . ILE A 1 387 ? -12.422 -16.125 -10.109 1 94.44 387 ILE A CA 1
ATOM 2951 C C . ILE A 1 387 ? -11.945 -14.953 -10.977 1 94.44 387 ILE A C 1
ATOM 2953 O O . ILE A 1 387 ? -11 -15.094 -11.75 1 94.44 387 ILE A O 1
ATOM 2957 N N . LEU A 1 388 ? -12.602 -13.828 -10.875 1 94.44 388 LEU A N 1
ATOM 2958 C CA . LEU A 1 388 ? -12.227 -12.609 -11.586 1 94.44 388 LEU A CA 1
ATOM 2959 C C . LEU A 1 388 ? -11.648 -11.578 -10.633 1 94.44 388 LEU A C 1
ATOM 2961 O O . LEU A 1 388 ? -11.977 -11.57 -9.445 1 94.44 388 LEU A O 1
ATOM 2965 N N . THR A 1 389 ? -10.75 -10.773 -11.141 1 96.12 389 THR A N 1
ATOM 2966 C CA . THR A 1 389 ? -10.172 -9.742 -10.289 1 96.12 389 THR A CA 1
ATOM 2967 C C . THR A 1 389 ? -9.953 -8.453 -11.07 1 96.12 389 THR A C 1
ATOM 2969 O O . THR A 1 389 ? -9.898 -8.469 -12.305 1 96.12 389 THR A O 1
ATOM 2972 N N . ARG A 1 390 ? -9.922 -7.363 -10.352 1 95.19 390 ARG A N 1
ATOM 2973 C CA . ARG A 1 390 ? -9.648 -6.031 -10.867 1 95.19 390 ARG A CA 1
ATOM 2974 C C . ARG A 1 390 ? -8.938 -5.168 -9.836 1 95.19 390 ARG A C 1
ATOM 2976 O O . ARG A 1 390 ? -9.141 -5.344 -8.633 1 95.19 390 ARG A O 1
ATOM 2983 N N . GLY A 1 391 ? -8 -4.312 -10.32 1 95.5 391 GLY A N 1
ATOM 2984 C CA . GLY A 1 391 ? -7.312 -3.412 -9.406 1 95.5 391 GLY A CA 1
ATOM 2985 C C . GLY A 1 391 ? -5.898 -3.088 -9.852 1 95.5 391 GLY A C 1
ATOM 2986 O O . GLY A 1 391 ? -5.418 -3.617 -10.852 1 95.5 391 GLY A O 1
ATOM 2987 N N . PRO A 1 392 ? -5.242 -2.244 -9.094 1 96.06 392 PRO A N 1
ATOM 2988 C CA . PRO A 1 392 ? -3.936 -1.72 -9.492 1 96.06 392 PRO A CA 1
ATOM 2989 C C . PRO A 1 392 ? -2.826 -2.768 -9.398 1 96.06 392 PRO A C 1
ATOM 2991 O O . PRO A 1 392 ? -1.701 -2.521 -9.836 1 96.06 392 PRO A O 1
ATOM 2994 N N . HIS A 1 393 ? -3.102 -3.926 -8.914 1 97.19 393 HIS A N 1
ATOM 2995 C CA . HIS A 1 393 ? -2.131 -5.008 -8.82 1 97.19 393 HIS A CA 1
ATOM 2996 C C . HIS A 1 393 ? -1.972 -5.727 -10.156 1 97.19 393 HIS A C 1
ATOM 2998 O O . HIS A 1 393 ? -1.039 -6.516 -10.336 1 97.19 393 HIS A O 1
ATOM 3004 N N . LEU A 1 394 ? -2.803 -5.449 -11.133 1 96.81 394 LEU A N 1
ATOM 3005 C CA . LEU A 1 394 ? -2.867 -6.234 -12.359 1 96.81 394 LEU A CA 1
ATOM 3006 C C . LEU A 1 394 ? -1.87 -5.715 -13.391 1 96.81 394 LEU A C 1
ATOM 3008 O O . LEU A 1 394 ? -1.52 -4.531 -13.375 1 96.81 394 LEU A O 1
ATOM 3012 N N . MET A 1 395 ? -1.504 -6.598 -14.234 1 95.81 395 MET A N 1
ATOM 3013 C CA . MET A 1 395 ? -0.65 -6.289 -15.375 1 95.81 395 MET A CA 1
ATOM 3014 C C . MET A 1 395 ? -1.329 -5.293 -16.312 1 95.81 395 MET A C 1
ATOM 3016 O O . MET A 1 395 ? -2.545 -5.102 -16.25 1 95.81 395 MET A O 1
ATOM 3020 N N . LEU A 1 396 ? -0.46 -4.711 -17.125 1 93.31 396 LEU A N 1
ATOM 3021 C CA . LEU A 1 396 ? -1.015 -3.896 -18.188 1 93.31 396 LEU A CA 1
ATOM 3022 C C . LEU A 1 396 ? -1.646 -4.77 -19.266 1 93.31 396 LEU A C 1
ATOM 3024 O O . LEU A 1 396 ? -2.781 -4.527 -19.688 1 93.31 396 LEU A O 1
ATOM 3028 N N . ARG A 1 397 ? -0.799 -5.715 -19.719 1 91.5 397 ARG A N 1
ATOM 3029 C CA . ARG A 1 397 ? -1.173 -6.617 -20.797 1 91.5 397 ARG A CA 1
ATOM 3030 C C . ARG A 1 397 ? -0.092 -7.668 -21.031 1 91.5 397 ARG A C 1
ATOM 3032 O O . ARG A 1 397 ? 1.008 -7.57 -20.484 1 91.5 397 ARG A O 1
ATOM 3039 N N . TYR A 1 398 ? -0.429 -8.695 -21.859 1 90.5 398 TYR A N 1
ATOM 3040 C CA . TYR A 1 398 ? 0.618 -9.539 -22.422 1 90.5 398 TYR A CA 1
ATOM 3041 C C . TYR A 1 398 ? 1.384 -8.805 -23.516 1 90.5 398 TYR A C 1
ATOM 3043 O O . TYR A 1 398 ? 0.799 -8.031 -24.266 1 90.5 398 TYR A O 1
ATOM 3051 N N . TYR A 1 399 ? 2.717 -8.867 -23.453 1 85.94 399 TYR A N 1
ATOM 3052 C CA . TYR A 1 399 ? 3.557 -8.086 -24.359 1 85.94 399 TYR A CA 1
ATOM 3053 C C . TYR A 1 399 ? 3.273 -8.445 -25.812 1 85.94 399 TYR A C 1
ATOM 3055 O O . TYR A 1 399 ? 3.25 -7.574 -26.688 1 85.94 399 TYR A O 1
ATOM 3063 N N . ASP A 1 400 ? 3.699 -9.773 -26.391 1 67.62 400 ASP A N 1
ATOM 3064 C CA . ASP A 1 400 ? 3.572 -10.203 -27.781 1 67.62 400 ASP A CA 1
ATOM 3065 C C . ASP A 1 400 ? 2.139 -10.031 -28.281 1 67.62 400 ASP A C 1
ATOM 3067 O O . ASP A 1 400 ? 1.842 -10.312 -29.438 1 67.62 400 ASP A O 1
ATOM 3071 N N . LYS A 1 401 ? 1.304 -10.547 -27.547 1 50.75 401 LYS A N 1
ATOM 3072 C CA . LYS A 1 401 ? 0.068 -10.852 -28.25 1 50.75 401 LYS A CA 1
ATOM 3073 C C . LYS A 1 401 ? -0.391 -9.664 -29.094 1 50.75 401 LYS A C 1
ATOM 3075 O O . LYS A 1 401 ? -0.7 -8.594 -28.562 1 50.75 401 LYS A O 1
ATOM 3080 N N . ILE A 1 402 ? 0.404 -9.469 -30.219 1 43.25 402 ILE A N 1
ATOM 3081 C CA . ILE A 1 402 ? -0.406 -8.914 -31.297 1 43.25 402 ILE A CA 1
ATOM 3082 C C . ILE A 1 402 ? -1.888 -9.109 -30.984 1 43.25 402 ILE A C 1
ATOM 3084 O O . ILE A 1 402 ? -2.453 -10.172 -31.234 1 43.25 402 ILE A O 1
ATOM 3088 N N . SER A 1 403 ? -1.913 -9.414 -29.969 1 36.81 403 SER A N 1
ATOM 3089 C CA . SER A 1 403 ? -3.316 -9.773 -29.781 1 36.81 403 SER A CA 1
ATOM 3090 C C . SER A 1 403 ? -4.234 -8.812 -30.531 1 36.81 403 SER A C 1
ATOM 3092 O O . SER A 1 403 ? -3.957 -7.613 -30.609 1 36.81 403 SER A O 1
ATOM 3094 N N . PRO A 1 404 ? -4.906 -9.523 -31.625 1 35.06 404 PRO A N 1
ATOM 3095 C CA . PRO A 1 404 ? -6.008 -8.68 -32.094 1 35.06 404 PRO A CA 1
ATOM 3096 C C . PRO A 1 404 ? -6.465 -7.656 -31.078 1 35.06 404 PRO A C 1
ATOM 3098 O O . PRO A 1 404 ? -6.102 -7.75 -29.891 1 35.06 404 PRO A O 1
ATOM 3101 N N . ARG A 1 405 ? -7.625 -7.137 -31.484 1 32.84 405 ARG A N 1
ATOM 3102 C CA . ARG A 1 405 ? -8.477 -6.156 -30.812 1 32.84 405 ARG A CA 1
ATOM 3103 C C . ARG A 1 405 ? -8.562 -6.445 -29.328 1 32.84 405 ARG A C 1
ATOM 3105 O O . ARG A 1 405 ? -8.609 -7.605 -28.906 1 32.84 405 ARG A O 1
ATOM 3112 N N . PRO A 1 406 ? -7.949 -5.609 -28.5 1 37.72 406 PRO A N 1
ATOM 3113 C CA . PRO A 1 406 ? -8.656 -5.816 -27.234 1 37.72 406 PRO A CA 1
ATOM 3114 C C . PRO A 1 406 ? -9.922 -6.652 -27.391 1 37.72 406 PRO A C 1
ATOM 3116 O O . PRO A 1 406 ? -10.703 -6.426 -28.312 1 37.72 406 PRO A O 1
ATOM 3119 N N . SER A 1 407 ? -9.898 -7.961 -27.438 1 32.81 407 SER A N 1
ATOM 3120 C CA . SER A 1 407 ? -11.25 -8.508 -27.531 1 32.81 407 SER A CA 1
ATOM 3121 C C . SER A 1 407 ? -12.289 -7.48 -27.109 1 32.81 407 SER A C 1
ATOM 3123 O O . SER A 1 407 ? -12.07 -6.711 -26.172 1 32.81 407 SER A O 1
ATOM 3125 N N . ASN A 1 408 ? -13.062 -6.996 -28.047 1 34.34 408 ASN A N 1
ATOM 3126 C CA . ASN A 1 408 ? -14.25 -6.152 -28.062 1 34.34 408 ASN A CA 1
ATOM 3127 C C . ASN A 1 408 ? -14.992 -6.195 -26.734 1 34.34 408 ASN A C 1
ATOM 3129 O O . ASN A 1 408 ? -16.062 -5.598 -26.578 1 34.34 408 ASN A O 1
ATOM 3133 N N . ASP A 1 409 ? -15.07 -7.355 -25.984 1 36.81 409 ASP A N 1
ATOM 3134 C CA . ASP A 1 409 ? -16.266 -7.379 -25.156 1 36.81 409 ASP A CA 1
ATOM 3135 C C . ASP A 1 409 ? -16.234 -6.273 -24.109 1 36.81 409 ASP A C 1
ATOM 3137 O O . ASP A 1 409 ? -15.25 -6.137 -23.375 1 36.81 409 ASP A O 1
ATOM 3141 N N . VAL A 1 410 ? -16.859 -5.219 -24.281 1 41.53 410 VAL A N 1
ATOM 3142 C CA . VAL A 1 410 ? -17.469 -4.184 -23.453 1 41.53 410 VAL A CA 1
ATOM 3143 C C . VAL A 1 410 ? -17.422 -4.609 -21.984 1 41.53 410 VAL A C 1
ATOM 3145 O O . VAL A 1 410 ? -17.484 -3.766 -21.094 1 41.53 410 VAL A O 1
ATOM 3148 N N . ASN A 1 411 ? -17.391 -5.945 -21.625 1 51.34 411 ASN A N 1
ATOM 3149 C CA . ASN A 1 411 ? -17.469 -6.527 -20.281 1 51.34 411 ASN A CA 1
ATOM 3150 C C . ASN A 1 411 ? -16.094 -6.715 -19.672 1 51.34 411 ASN A C 1
ATOM 3152 O O . ASN A 1 411 ? -15.938 -7.445 -18.688 1 51.34 411 ASN A O 1
ATOM 3156 N N . GLU A 1 412 ? -14.953 -6.223 -20.172 1 68.81 412 GLU A N 1
ATOM 3157 C CA . GLU A 1 412 ? -13.562 -6.508 -19.859 1 68.81 412 GLU A CA 1
ATOM 3158 C C . GLU A 1 412 ? -13.07 -5.645 -18.688 1 68.81 412 GLU A C 1
ATOM 3160 O O . GLU A 1 412 ? -11.914 -5.215 -18.672 1 68.81 412 GLU A O 1
ATOM 3165 N N . VAL A 1 413 ? -13.734 -5.48 -17.922 1 85.69 413 VAL A N 1
ATOM 3166 C CA . VAL A 1 413 ? -13.305 -4.699 -16.766 1 85.69 413 VAL A CA 1
ATOM 3167 C C . VAL A 1 413 ? -12.789 -5.633 -15.68 1 85.69 413 VAL A C 1
ATOM 3169 O O . VAL A 1 413 ? -12.234 -5.176 -14.68 1 85.69 413 VAL A O 1
ATOM 3172 N N . TRP A 1 414 ? -12.875 -6.891 -16.016 1 91.88 414 TRP A N 1
ATOM 3173 C CA . TRP A 1 414 ? -12.375 -7.891 -15.078 1 91.88 414 TRP A CA 1
ATOM 3174 C C . TRP A 1 414 ? -11.312 -8.758 -15.727 1 91.88 414 TRP A C 1
ATOM 3176 O O . TRP A 1 414 ? -11.43 -9.125 -16.906 1 91.88 414 TRP A O 1
ATOM 3186 N N . PHE A 1 415 ? -10.359 -9.07 -15.055 1 94.5 415 PHE A N 1
ATOM 3187 C CA . PHE A 1 415 ? -9.375 -10.055 -15.477 1 94.5 415 PHE A CA 1
ATOM 3188 C C . PHE A 1 415 ? -9.766 -11.453 -15.016 1 94.5 415 PHE A C 1
ATOM 3190 O O . PHE A 1 415 ? -10.055 -11.656 -13.828 1 94.5 415 PHE A O 1
ATOM 3197 N N . ASP A 1 416 ? -9.773 -12.305 -15.922 1 93.81 416 ASP A N 1
ATOM 3198 C CA . ASP A 1 416 ? -10.047 -13.703 -15.609 1 93.81 416 ASP A CA 1
ATOM 3199 C C . ASP A 1 416 ? -8.766 -14.438 -15.195 1 93.81 416 ASP A C 1
ATOM 3201 O O . ASP A 1 416 ? -7.859 -14.617 -16 1 93.81 416 ASP A O 1
ATOM 3205 N N . THR A 1 417 ? -8.727 -14.938 -13.953 1 93.88 417 THR A N 1
ATOM 3206 C CA . THR A 1 417 ? -7.52 -15.562 -13.438 1 93.88 417 THR A CA 1
ATOM 3207 C C . THR A 1 417 ? -7.309 -16.938 -14.07 1 93.88 417 THR A C 1
ATOM 3209 O O . THR A 1 417 ? -6.215 -17.5 -13.992 1 93.88 417 THR A O 1
ATOM 3212 N N . GLY A 1 418 ? -8.375 -17.5 -14.602 1 91.88 418 GLY A N 1
ATOM 3213 C CA . GLY A 1 418 ? -8.328 -18.875 -15.102 1 91.88 418 GLY A CA 1
ATOM 3214 C C . GLY A 1 418 ? -8.531 -19.906 -14.023 1 91.88 418 GLY A C 1
ATOM 3215 O O . GLY A 1 418 ? -8.555 -21.109 -14.297 1 91.88 418 GLY A O 1
ATOM 3216 N N . ASP A 1 419 ? -8.766 -19.5 -12.797 1 91.38 419 ASP A N 1
ATOM 3217 C CA . ASP A 1 419 ? -9 -20.391 -11.664 1 91.38 419 ASP A CA 1
ATOM 3218 C C . ASP A 1 419 ? -10.477 -20.422 -11.289 1 91.38 419 ASP A C 1
ATOM 3220 O O . ASP A 1 419 ? -11.219 -19.484 -11.594 1 91.38 419 ASP A O 1
ATOM 3224 N N . ILE A 1 420 ? -10.859 -21.5 -10.664 1 91.94 420 ILE A N 1
ATOM 3225 C CA . ILE A 1 420 ? -12.234 -21.719 -10.227 1 91.94 420 ILE A CA 1
ATOM 3226 C C . ILE A 1 420 ? -12.281 -21.797 -8.695 1 91.94 420 ILE A C 1
ATOM 3228 O O . ILE A 1 420 ? -11.438 -22.438 -8.078 1 91.94 420 ILE A O 1
ATOM 3232 N N . GLY A 1 421 ? -13.211 -21.094 -8.141 1 92.75 421 GLY A N 1
ATOM 3233 C CA . GLY A 1 421 ? -13.328 -21.125 -6.691 1 92.75 421 GLY A CA 1
ATOM 3234 C C . GLY A 1 421 ? -14.57 -20.422 -6.176 1 92.75 421 GLY A C 1
ATOM 3235 O O . GLY A 1 421 ? -15.555 -20.266 -6.906 1 92.75 421 GLY A O 1
ATOM 3236 N N . SER A 1 422 ? -14.578 -20.172 -4.895 1 91.5 422 SER A N 1
ATOM 3237 C CA . SER A 1 422 ? -15.664 -19.484 -4.199 1 91.5 422 SER A CA 1
ATOM 3238 C C . SER A 1 422 ? -15.125 -18.594 -3.082 1 91.5 422 SER A C 1
ATOM 3240 O O . SER A 1 422 ? -13.961 -18.703 -2.699 1 91.5 422 SER A O 1
ATOM 3242 N N . ILE A 1 423 ? -15.938 -17.641 -2.65 1 90.94 423 ILE A N 1
ATOM 3243 C CA . ILE A 1 423 ? -15.641 -16.828 -1.484 1 90.94 423 ILE A CA 1
ATOM 3244 C C . ILE A 1 423 ? -16.625 -17.141 -0.365 1 90.94 423 ILE A C 1
ATOM 3246 O O . ILE A 1 423 ? -17.844 -17.141 -0.585 1 90.94 423 ILE A O 1
ATOM 3250 N N . ASP A 1 424 ? -16.109 -17.453 0.784 1 87.44 424 ASP A N 1
ATOM 3251 C CA . ASP A 1 424 ? -17 -17.812 1.878 1 87.44 424 ASP A CA 1
ATOM 3252 C C . ASP A 1 424 ? -17.516 -16.578 2.609 1 87.44 424 ASP A C 1
ATOM 3254 O O . ASP A 1 424 ? -17.203 -15.445 2.219 1 87.44 424 ASP A O 1
ATOM 3258 N N . ASP A 1 425 ? -18.25 -16.734 3.701 1 82.31 425 ASP A N 1
ATOM 3259 C CA . ASP A 1 425 ? -18.938 -15.648 4.395 1 82.31 425 ASP A CA 1
ATOM 3260 C C . ASP A 1 425 ? -17.953 -14.789 5.18 1 82.31 425 ASP A C 1
ATOM 3262 O O . ASP A 1 425 ? -18.297 -13.672 5.59 1 82.31 425 ASP A O 1
ATOM 3266 N N . ASN A 1 426 ? -16.812 -15.344 5.324 1 83.81 426 ASN A N 1
ATOM 3267 C CA . ASN A 1 426 ? -15.773 -14.578 6.02 1 83.81 426 ASN A CA 1
ATOM 3268 C C . ASN A 1 426 ? -14.875 -13.836 5.035 1 83.81 426 ASN A C 1
ATOM 3270 O O . ASN A 1 426 ? -13.961 -13.117 5.445 1 83.81 426 ASN A O 1
ATOM 3274 N N . GLY A 1 427 ? -15.117 -14.031 3.781 1 87.88 427 GLY A N 1
ATOM 3275 C CA . GLY A 1 427 ? -14.367 -13.328 2.752 1 87.88 427 GLY A CA 1
ATOM 3276 C C . GLY A 1 427 ? -13.141 -14.094 2.285 1 87.88 427 GLY A C 1
ATOM 3277 O O . GLY A 1 427 ? -12.344 -13.578 1.503 1 87.88 427 GLY A O 1
ATOM 3278 N N . ASN A 1 428 ? -12.984 -15.328 2.756 1 91 428 ASN A N 1
ATOM 3279 C CA . ASN A 1 428 ? -11.867 -16.141 2.301 1 91 428 ASN A CA 1
ATOM 3280 C C . ASN A 1 428 ? -12.117 -16.719 0.91 1 91 428 ASN A C 1
ATOM 3282 O O . ASN A 1 428 ? -13.227 -17.172 0.608 1 91 428 ASN A O 1
ATOM 3286 N N . LEU A 1 429 ? -11.062 -16.688 0.165 1 94 429 LEU A N 1
ATOM 3287 C CA . LEU A 1 429 ? -11.109 -17.312 -1.151 1 94 429 LEU A CA 1
ATOM 3288 C C . LEU A 1 429 ? -10.75 -18.797 -1.063 1 94 429 LEU A C 1
ATOM 3290 O O . LEU A 1 429 ? -9.789 -19.172 -0.383 1 94 429 LEU A O 1
ATOM 3294 N N . TRP A 1 430 ? -11.562 -19.594 -1.693 1 91.69 430 TRP A N 1
ATOM 3295 C CA . TRP A 1 430 ? -11.336 -21.031 -1.785 1 91.69 430 TRP A CA 1
ATOM 3296 C C . TRP A 1 430 ? -11.102 -21.453 -3.23 1 91.69 430 TRP A C 1
ATOM 3298 O O . TRP A 1 430 ? -11.906 -21.156 -4.113 1 91.69 430 TRP A O 1
ATOM 3308 N N . LEU A 1 431 ? -9.992 -22.141 -3.465 1 91.56 431 LEU A N 1
ATOM 3309 C CA . LEU A 1 431 ? -9.648 -22.625 -4.797 1 91.56 431 LEU A CA 1
ATOM 3310 C C . LEU A 1 431 ? -10.141 -24.062 -5 1 91.56 431 LEU A C 1
ATOM 3312 O O . LEU A 1 431 ? -9.953 -24.906 -4.129 1 91.56 431 LEU A O 1
ATOM 3316 N N . VAL A 1 432 ? -10.688 -24.281 -6.094 1 88 432 VAL A N 1
ATOM 3317 C CA . VAL A 1 432 ? -11.195 -25.609 -6.418 1 88 432 VAL A CA 1
ATOM 3318 C C . VAL A 1 432 ? -10.367 -26.219 -7.547 1 88 432 VAL A C 1
ATOM 3320 O O . VAL A 1 432 ? -10.07 -27.406 -7.535 1 88 432 VAL A O 1
ATOM 3323 N N . GLY A 1 433 ? -10.047 -25.438 -8.562 1 87.69 433 GLY A N 1
ATOM 3324 C CA . GLY A 1 433 ? -9.281 -25.922 -9.703 1 87.69 433 GLY A CA 1
ATOM 3325 C C . GLY A 1 433 ? -9.086 -24.859 -10.781 1 87.69 433 GLY A C 1
ATOM 3326 O O . GLY A 1 433 ? -9.125 -23.672 -10.492 1 87.69 433 GLY A O 1
ATOM 3327 N N . ARG A 1 434 ? -8.75 -25.344 -11.992 1 85.69 434 ARG A N 1
ATOM 3328 C CA . ARG A 1 434 ? -8.531 -24.453 -13.133 1 85.69 434 ARG A CA 1
ATOM 3329 C C . ARG A 1 434 ? -9.633 -24.625 -14.172 1 85.69 434 ARG A C 1
ATOM 3331 O O . ARG A 1 434 ? -10.133 -25.734 -14.391 1 85.69 434 ARG A O 1
ATOM 3338 N N . SER A 1 435 ? -9.898 -23.531 -14.836 1 83.75 435 SER A N 1
ATOM 3339 C CA . SER A 1 435 ? -10.938 -23.547 -15.859 1 83.75 435 SER A CA 1
ATOM 3340 C C . SER A 1 435 ? -10.516 -24.391 -17.062 1 83.75 435 SER A C 1
ATOM 3342 O O . SER A 1 435 ? -11.312 -25.172 -17.594 1 83.75 435 SER A O 1
ATOM 3344 N N . ASN A 1 436 ? -9.297 -24.219 -17.484 1 78.06 436 ASN A N 1
ATOM 3345 C CA . ASN A 1 436 ? -8.82 -24.906 -18.672 1 78.06 436 ASN A CA 1
ATOM 3346 C C . ASN A 1 436 ? -8.484 -26.375 -18.391 1 78.06 436 ASN A C 1
ATOM 3348 O O . ASN A 1 436 ? -8.297 -27.172 -19.312 1 78.06 436 ASN A O 1
ATOM 3352 N N . GLY A 1 437 ? -8.594 -26.859 -17.234 1 77.69 437 GLY A N 1
ATOM 3353 C CA . GLY A 1 437 ? -8.266 -28.234 -16.891 1 77.69 437 GLY A CA 1
ATOM 3354 C C . GLY A 1 437 ? -9.477 -29.047 -16.484 1 77.69 437 GLY A C 1
ATOM 3355 O O . GLY A 1 437 ? -9.352 -30.219 -16.141 1 77.69 437 GLY A O 1
ATOM 3356 N N . ARG A 1 438 ? -10.609 -28.484 -16.734 1 83 438 ARG A N 1
ATOM 3357 C CA . ARG A 1 438 ? -11.812 -29.172 -16.281 1 83 438 ARG A CA 1
ATOM 3358 C C . ARG A 1 438 ? -12.148 -30.344 -17.188 1 83 438 ARG A C 1
ATOM 3360 O O . ARG A 1 438 ? -11.922 -30.297 -18.391 1 83 438 ARG A O 1
ATOM 3367 N N . ILE A 1 439 ? -12.617 -31.422 -16.594 1 87.19 439 ILE A N 1
ATOM 3368 C CA . ILE A 1 439 ? -13.062 -32.625 -17.281 1 87.19 439 ILE A CA 1
ATOM 3369 C C . ILE A 1 439 ? -14.586 -32.594 -17.438 1 87.19 439 ILE A C 1
ATOM 3371 O O . ILE A 1 439 ? -15.305 -32.469 -16.438 1 87.19 439 ILE A O 1
ATOM 3375 N N . LYS A 1 440 ? -15.031 -32.594 -18.625 1 86.5 440 LYS A N 1
ATOM 3376 C CA . LYS A 1 440 ? -16.469 -32.656 -18.859 1 86.5 440 LYS A CA 1
ATOM 3377 C C . LYS A 1 440 ? -16.938 -34.094 -19.016 1 86.5 440 LYS A C 1
ATOM 3379 O O . LYS A 1 440 ? -16.766 -34.719 -20.078 1 86.5 440 LYS A O 1
ATOM 3384 N N . SER A 1 441 ? -17.531 -34.625 -18 1 88.56 441 SER A N 1
ATOM 3385 C CA . SER A 1 441 ? -17.969 -36 -17.969 1 88.56 441 SER A CA 1
ATOM 3386 C C . SER A 1 441 ? -19.484 -36.125 -17.828 1 88.56 441 SER A C 1
ATOM 3388 O O . SER A 1 441 ? -20.047 -35.75 -16.781 1 88.56 441 SER A O 1
ATOM 3390 N N . GLY A 1 442 ? -20.203 -36.562 -18.812 1 83 442 GLY A N 1
ATOM 3391 C CA . GLY A 1 442 ? -21.656 -36.719 -18.766 1 83 442 GLY A CA 1
ATOM 3392 C C . GLY A 1 442 ? -22.375 -35.406 -18.531 1 83 442 GLY A C 1
ATOM 3393 O O . GLY A 1 442 ? -23.359 -35.375 -17.781 1 83 442 GLY A O 1
ATOM 3394 N N . GLY A 1 443 ? -21.875 -34.375 -19 1 77.25 443 GLY A N 1
ATOM 3395 C CA . GLY A 1 443 ? -22.5 -33.062 -18.859 1 77.25 443 GLY A CA 1
ATOM 3396 C C . GLY A 1 443 ? -22.125 -32.375 -17.578 1 77.25 443 GLY A C 1
ATOM 3397 O O . GLY A 1 443 ? -22.547 -31.234 -17.344 1 77.25 443 GLY A O 1
ATOM 3398 N N . GLU A 1 444 ? -21.344 -33.062 -16.734 1 83.94 444 GLU A N 1
ATOM 3399 C CA . GLU A 1 444 ? -20.922 -32.469 -15.469 1 83.94 444 GLU A CA 1
ATOM 3400 C C . GLU A 1 444 ? -19.453 -32.062 -15.508 1 83.94 444 GLU A C 1
ATOM 3402 O O . GLU A 1 444 ? -18.672 -32.656 -16.281 1 83.94 444 GLU A O 1
ATOM 3407 N N . ASN A 1 445 ? -19.156 -31.094 -14.719 1 84.44 445 ASN A N 1
ATOM 3408 C CA . ASN A 1 445 ? -17.766 -30.625 -14.641 1 84.44 445 ASN A CA 1
ATOM 3409 C C . ASN A 1 445 ? -17.031 -31.266 -13.469 1 84.44 445 ASN A C 1
ATOM 3411 O O . ASN A 1 445 ? -17.531 -31.297 -12.352 1 84.44 445 ASN A O 1
ATOM 3415 N N . ILE A 1 446 ? -15.875 -31.891 -13.805 1 87.56 446 ILE A N 1
ATOM 3416 C CA . ILE A 1 446 ? -14.969 -32.438 -12.797 1 87.56 446 ILE A CA 1
ATOM 3417 C C . ILE A 1 446 ? -13.664 -31.641 -12.797 1 87.56 446 ILE A C 1
ATOM 3419 O O . ILE A 1 446 ? -13.016 -31.484 -13.828 1 87.56 446 ILE A O 1
ATOM 3423 N N . TYR A 1 447 ? -13.344 -31.109 -11.68 1 87.31 447 TYR A N 1
ATOM 3424 C CA . TYR A 1 447 ? -12.047 -30.453 -11.539 1 87.31 447 TYR A CA 1
ATOM 3425 C C . TYR A 1 447 ? -11.008 -31.422 -10.992 1 87.31 447 TYR A C 1
ATOM 3427 O O . TYR A 1 447 ? -11.102 -31.859 -9.844 1 87.31 447 TYR A O 1
ATOM 3435 N N . PRO A 1 448 ? -9.945 -31.656 -11.797 1 90.94 448 PRO A N 1
ATOM 3436 C CA . PRO A 1 448 ? -8.969 -32.656 -11.406 1 90.94 448 PRO A CA 1
ATOM 3437 C C . PRO A 1 448 ? -8.344 -32.406 -10.039 1 90.94 448 PRO A C 1
ATOM 3439 O O . PRO A 1 448 ? -8.117 -33.312 -9.266 1 90.94 448 PRO A O 1
ATOM 3442 N N . GLU A 1 449 ? -8.141 -31.141 -9.758 1 87.81 449 GLU A N 1
ATOM 3443 C CA . GLU A 1 449 ? -7.469 -30.766 -8.516 1 87.81 449 GLU A CA 1
ATOM 3444 C C . GLU A 1 449 ? -8.305 -31.156 -7.301 1 87.81 449 GLU A C 1
ATOM 3446 O O . GLU A 1 449 ? -7.754 -31.516 -6.258 1 87.81 449 GLU A O 1
ATOM 3451 N N . GLU A 1 450 ? -9.539 -31.047 -7.402 1 85.44 450 GLU A N 1
ATOM 3452 C CA . GLU A 1 450 ? -10.422 -31.484 -6.324 1 85.44 450 GLU A CA 1
ATOM 3453 C C . GLU A 1 450 ? -10.266 -32.969 -6.035 1 85.44 450 GLU A C 1
ATOM 3455 O O . GLU A 1 450 ? -10.141 -33.375 -4.879 1 85.44 450 GLU A O 1
ATOM 3460 N N . VAL A 1 451 ? -10.258 -33.75 -7.039 1 90.44 451 VAL A N 1
ATOM 3461 C CA . VAL A 1 451 ? -10.141 -35.219 -6.93 1 90.44 451 VAL A CA 1
ATOM 3462 C C . VAL A 1 451 ? -8.758 -35.562 -6.398 1 90.44 451 VAL A C 1
ATOM 3464 O O . VAL A 1 451 ? -8.625 -36.438 -5.531 1 90.44 451 VAL A O 1
ATOM 3467 N N . GLU A 1 452 ? -7.789 -34.906 -6.938 1 91.31 452 GLU A N 1
ATOM 3468 C CA . GLU A 1 452 ? -6.41 -35.156 -6.516 1 91.31 452 GLU A CA 1
ATOM 3469 C C . GLU A 1 452 ? -6.238 -34.875 -5.02 1 91.31 452 GLU A C 1
ATOM 3471 O O . GLU A 1 452 ? -5.598 -35.688 -4.32 1 91.31 452 GLU A O 1
ATOM 3476 N N . ARG A 1 453 ? -6.797 -33.844 -4.543 1 86.12 453 ARG A N 1
ATOM 3477 C CA . ARG A 1 453 ? -6.699 -33.5 -3.127 1 86.12 453 ARG A CA 1
ATOM 3478 C C . ARG A 1 453 ? -7.297 -34.594 -2.254 1 86.12 453 ARG A C 1
ATOM 3480 O O . ARG A 1 453 ? -6.75 -34.906 -1.195 1 86.12 453 ARG A O 1
ATOM 3487 N N . ILE A 1 454 ? -8.383 -35.125 -2.645 1 86.56 454 ILE A N 1
ATOM 3488 C CA . ILE A 1 454 ? -9.055 -36.188 -1.9 1 86.56 454 ILE A CA 1
ATOM 3489 C C . ILE A 1 454 ? -8.203 -37.469 -1.908 1 86.56 454 ILE A C 1
ATOM 3491 O O . ILE A 1 454 ? -7.98 -38.062 -0.862 1 86.56 454 ILE A O 1
ATOM 3495 N N . LEU A 1 455 ? -7.707 -37.781 -3.025 1 90.62 455 LEU A N 1
ATOM 3496 C CA . LEU A 1 455 ? -6.906 -39 -3.162 1 90.62 455 LEU A CA 1
ATOM 3497 C C . LEU A 1 455 ? -5.613 -38.906 -2.361 1 90.62 455 LEU A C 1
ATOM 3499 O O . LEU A 1 455 ? -5.152 -39.875 -1.787 1 90.62 455 LEU A O 1
ATOM 3503 N N . LEU A 1 456 ? -5.07 -37.719 -2.297 1 87.69 456 LEU A N 1
ATOM 3504 C CA . LEU A 1 456 ? -3.805 -37.469 -1.607 1 87.69 456 LEU A CA 1
ATOM 3505 C C . LEU A 1 456 ? -3.975 -37.594 -0.098 1 87.69 456 LEU A C 1
ATOM 3507 O O . LEU A 1 456 ? -2.99 -37.719 0.635 1 87.69 456 LEU A O 1
ATOM 3511 N N . GLN A 1 457 ? -5.191 -37.594 0.346 1 83.69 457 GLN A N 1
ATOM 3512 C CA . GLN A 1 457 ? -5.461 -37.781 1.77 1 83.69 457 GLN A CA 1
ATOM 3513 C C . GLN A 1 457 ? -5.289 -39.219 2.184 1 83.69 457 GLN A C 1
ATOM 3515 O O . GLN A 1 457 ? -5.172 -39.531 3.373 1 83.69 457 GLN A O 1
ATOM 3520 N N . HIS A 1 458 ? -5.32 -40.125 1.272 1 88.19 458 HIS A N 1
ATOM 3521 C CA . HIS A 1 458 ? -5.113 -41.531 1.603 1 88.19 458 HIS A CA 1
ATOM 3522 C C . HIS A 1 458 ? -3.662 -41.812 1.984 1 88.19 458 HIS A C 1
ATOM 3524 O O . HIS A 1 458 ? -2.744 -41.406 1.264 1 88.19 458 HIS A O 1
ATOM 3530 N N . PRO A 1 459 ? -3.414 -42.5 2.971 1 86.81 459 PRO A N 1
ATOM 3531 C CA . PRO A 1 459 ? -2.057 -42.719 3.473 1 86.81 459 PRO A CA 1
ATOM 3532 C C . PRO A 1 459 ? -1.171 -43.438 2.477 1 86.81 459 PRO A C 1
ATOM 3534 O O . PRO A 1 459 ? 0.055 -43.312 2.51 1 86.81 459 PRO A O 1
ATOM 3537 N N . GLY A 1 460 ? -1.764 -44.188 1.606 1 88.69 460 GLY A N 1
ATOM 3538 C CA . GLY A 1 460 ? -0.992 -44.969 0.654 1 88.69 460 GLY A CA 1
ATOM 3539 C C . GLY A 1 460 ? -0.657 -44.219 -0.613 1 88.69 460 GLY A C 1
ATOM 3540 O O . GLY A 1 460 ? 0.067 -44.719 -1.475 1 88.69 460 GLY A O 1
ATOM 3541 N N . VAL A 1 461 ? -1.152 -43.062 -0.754 1 91.12 461 VAL A N 1
ATOM 3542 C CA . VAL A 1 461 ? -0.966 -42.281 -1.972 1 91.12 461 VAL A CA 1
ATOM 3543 C C . VAL A 1 461 ? 0.087 -41.188 -1.736 1 91.12 461 VAL A C 1
ATOM 3545 O O . VAL A 1 461 ? -0.1 -40.312 -0.9 1 91.12 461 VAL A O 1
ATOM 3548 N N . LYS A 1 462 ? 1.143 -41.25 -2.475 1 87.12 462 LYS A N 1
ATOM 3549 C CA . LYS A 1 462 ? 2.238 -40.281 -2.408 1 87.12 462 LYS A CA 1
ATOM 3550 C C . LYS A 1 462 ? 2.004 -39.125 -3.367 1 87.12 462 LYS A C 1
ATOM 3552 O O . LYS A 1 462 ? 2.346 -37.969 -3.057 1 87.12 462 LYS A O 1
ATOM 3557 N N . GLY A 1 463 ? 1.517 -39.406 -4.492 1 89.75 463 GLY A N 1
ATOM 3558 C CA . GLY A 1 463 ? 1.229 -38.438 -5.547 1 89.75 463 GLY A CA 1
ATOM 3559 C C . GLY A 1 463 ? 0.066 -38.875 -6.43 1 89.75 463 GLY A C 1
ATOM 3560 O O . GLY A 1 463 ? -0.257 -40.062 -6.52 1 89.75 463 GLY A O 1
ATOM 3561 N N . CYS A 1 464 ? -0.548 -37.938 -7 1 92.38 464 CYS A N 1
ATOM 3562 C CA . CYS A 1 464 ? -1.703 -38.25 -7.832 1 92.38 464 CYS A CA 1
ATOM 3563 C C . CYS A 1 464 ? -1.904 -37.219 -8.914 1 92.38 464 CYS A C 1
ATOM 3565 O O . CYS A 1 464 ? -1.685 -36.031 -8.672 1 92.38 464 CYS A O 1
ATOM 3567 N N . ALA A 1 465 ? -2.172 -37.594 -10.07 1 93.69 465 ALA A N 1
ATOM 3568 C CA . ALA A 1 465 ? -2.588 -36.75 -11.18 1 93.69 465 ALA A CA 1
ATOM 3569 C C . ALA A 1 465 ? -3.852 -37.281 -11.844 1 93.69 465 ALA A C 1
ATOM 3571 O O . ALA A 1 465 ? -3.932 -38.469 -12.164 1 93.69 465 ALA A O 1
ATOM 3572 N N . VAL A 1 466 ? -4.844 -36.469 -11.977 1 93.62 466 VAL A N 1
ATOM 3573 C CA . VAL A 1 466 ? -6.094 -36.844 -12.625 1 93.62 466 VAL A CA 1
ATOM 3574 C C . VAL A 1 466 ? -6.168 -36.188 -14.008 1 93.62 466 VAL A C 1
ATOM 3576 O O . VAL A 1 466 ? -5.926 -35 -14.164 1 93.62 466 VAL A O 1
ATOM 3579 N N . VAL A 1 467 ? -6.453 -36.969 -14.969 1 93.19 467 VAL A N 1
ATOM 3580 C CA . VAL A 1 467 ? -6.48 -36.469 -16.344 1 93.19 467 VAL A CA 1
ATOM 3581 C C . VAL A 1 467 ? -7.785 -36.906 -17.016 1 93.19 467 VAL A C 1
ATOM 3583 O O . VAL A 1 467 ? -8.453 -37.844 -16.562 1 93.19 467 VAL A O 1
ATOM 3586 N N . ALA A 1 468 ? -8.117 -36.156 -18.078 1 91.12 468 ALA A N 1
ATOM 3587 C CA . ALA A 1 468 ? -9.297 -36.469 -18.891 1 91.12 468 ALA A CA 1
ATOM 3588 C C . ALA A 1 468 ? -8.93 -37.406 -20.047 1 91.12 468 ALA A C 1
ATOM 3590 O O . ALA A 1 468 ? -7.953 -37.156 -20.75 1 91.12 468 ALA A O 1
ATOM 3591 N N . ILE A 1 469 ? -9.703 -38.438 -20.156 1 90.12 469 ILE A N 1
ATOM 3592 C CA . ILE A 1 469 ? -9.57 -39.312 -21.312 1 90.12 469 ILE A CA 1
ATOM 3593 C C . ILE A 1 469 ? -10.883 -39.344 -22.094 1 90.12 469 ILE A C 1
ATOM 3595 O O . ILE A 1 469 ? -11.961 -39.375 -21.5 1 90.12 469 ILE A O 1
ATOM 3599 N N . PRO A 1 470 ? -10.75 -39.406 -23.422 1 88 470 PRO A N 1
ATOM 3600 C CA . PRO A 1 470 ? -11.992 -39.469 -24.203 1 88 470 PRO A CA 1
ATOM 3601 C C . PRO A 1 470 ? -12.805 -40.719 -23.875 1 88 470 PRO A C 1
ATOM 3603 O O . PRO A 1 470 ? -12.242 -41.812 -23.672 1 88 470 PRO A O 1
ATOM 3606 N N . ASP A 1 471 ? -14.102 -40.5 -23.797 1 86.69 471 ASP A N 1
ATOM 3607 C CA . ASP A 1 471 ? -15.039 -41.562 -23.531 1 86.69 471 ASP A CA 1
ATOM 3608 C C . ASP A 1 471 ? -16.266 -41.469 -24.438 1 86.69 471 ASP A C 1
ATOM 3610 O O . ASP A 1 471 ? -16.828 -40.375 -24.609 1 86.69 471 ASP A O 1
ATOM 3614 N N . SER A 1 472 ? -16.609 -42.562 -25.016 1 81.69 472 SER A N 1
ATOM 3615 C CA . SER A 1 472 ? -17.688 -42.562 -26 1 81.69 472 SER A CA 1
ATOM 3616 C C . SER A 1 472 ? -19.031 -42.188 -25.359 1 81.69 472 SER A C 1
ATOM 3618 O O . SER A 1 472 ? -19.875 -41.531 -25.969 1 81.69 472 SER A O 1
ATOM 3620 N N . ARG A 1 473 ? -19.234 -42.562 -24.141 1 83 473 ARG A N 1
ATOM 3621 C CA . ARG A 1 473 ? -20.516 -42.344 -23.469 1 83 473 ARG A CA 1
ATOM 3622 C C . ARG A 1 473 ? -20.516 -41 -22.734 1 83 473 ARG A C 1
ATOM 3624 O O . ARG A 1 473 ? -21.516 -40.281 -22.797 1 83 473 ARG A O 1
ATOM 3631 N N . LEU A 1 474 ? -19.484 -40.688 -22.109 1 86.69 474 LEU A N 1
ATOM 3632 C CA . LEU A 1 474 ? -19.438 -39.531 -21.219 1 86.69 474 LEU A CA 1
ATOM 3633 C C . LEU A 1 474 ? -18.766 -38.344 -21.875 1 86.69 474 LEU A C 1
ATOM 3635 O O . LEU A 1 474 ? -18.641 -37.281 -21.281 1 86.69 474 LEU A O 1
ATOM 3639 N N . THR A 1 475 ? -18.297 -38.438 -23.094 1 83.81 475 THR A N 1
ATOM 3640 C CA . THR A 1 475 ? -17.453 -37.469 -23.781 1 83.81 475 THR A CA 1
ATOM 3641 C C . THR A 1 475 ? -16.016 -37.531 -23.266 1 83.81 475 THR A C 1
ATOM 3643 O O . THR A 1 475 ? -15.078 -37.75 -24.031 1 83.81 475 THR A O 1
ATOM 3646 N N . GLU A 1 476 ? -15.867 -37.312 -21.859 1 90.44 476 GLU A N 1
ATOM 3647 C CA . GLU A 1 476 ? -14.602 -37.531 -21.156 1 90.44 476 GLU A CA 1
ATOM 3648 C C . GLU A 1 476 ? -14.812 -38.281 -19.844 1 90.44 476 GLU A C 1
ATOM 3650 O O . GLU A 1 476 ? -15.883 -38.188 -19.234 1 90.44 476 GLU A O 1
ATOM 3655 N N . LYS A 1 477 ? -13.859 -39.031 -19.516 1 90.94 477 LYS A N 1
ATOM 3656 C CA . LYS A 1 477 ? -13.867 -39.625 -18.188 1 90.94 477 LYS A CA 1
ATOM 3657 C C . LYS A 1 477 ? -12.594 -39.281 -17.422 1 90.94 477 LYS A C 1
ATOM 3659 O O . LYS A 1 477 ? -11.539 -39.094 -18.031 1 90.94 477 LYS A O 1
ATOM 3664 N N . ALA A 1 478 ? -12.711 -39.219 -16.125 1 93.88 478 ALA A N 1
ATOM 3665 C CA . ALA A 1 478 ? -11.562 -38.938 -15.266 1 93.88 478 ALA A CA 1
ATOM 3666 C C . ALA A 1 478 ? -10.766 -40.219 -14.977 1 93.88 478 ALA A C 1
ATOM 3668 O O . ALA A 1 478 ? -11.344 -41.25 -14.648 1 93.88 478 ALA A O 1
ATOM 3669 N N . VAL A 1 479 ? -9.5 -40.125 -15.141 1 94 479 VAL A N 1
ATOM 3670 C CA . VAL A 1 479 ? -8.578 -41.188 -14.812 1 94 479 VAL A CA 1
ATOM 3671 C C . VAL A 1 479 ? -7.527 -40.688 -13.82 1 94 479 VAL A C 1
ATOM 3673 O O . VAL A 1 479 ? -6.953 -39.625 -14.016 1 94 479 VAL A O 1
ATOM 3676 N N . ALA A 1 480 ? -7.312 -41.469 -12.766 1 95.44 480 ALA A N 1
ATOM 3677 C CA . ALA A 1 480 ? -6.34 -41.094 -11.742 1 95.44 480 ALA A CA 1
ATOM 3678 C C . ALA A 1 480 ? -5.051 -41.875 -11.883 1 95.44 480 ALA A C 1
ATOM 3680 O O . ALA A 1 480 ? -5.074 -43.125 -11.914 1 95.44 480 ALA A O 1
ATOM 3681 N N . CYS A 1 481 ? -3.99 -41.188 -12.031 1 94.44 481 CYS A N 1
ATOM 3682 C CA . CYS A 1 481 ? -2.654 -41.781 -11.938 1 94.44 481 CYS A CA 1
ATOM 3683 C C . CYS A 1 481 ? -2.08 -41.594 -10.539 1 94.44 481 CYS A C 1
ATOM 3685 O O . CYS A 1 481 ? -1.888 -40.469 -10.078 1 94.44 481 CYS A O 1
ATOM 3687 N N . VAL A 1 482 ? -1.742 -42.719 -9.883 1 94.06 482 VAL A N 1
ATOM 3688 C CA . VAL A 1 482 ? -1.418 -42.656 -8.461 1 94.06 482 VAL A CA 1
ATOM 3689 C C . VAL A 1 482 ? -0.002 -43.188 -8.234 1 94.06 482 VAL A C 1
ATOM 3691 O O . VAL A 1 482 ? 0.405 -44.188 -8.828 1 94.06 482 VAL A O 1
ATOM 3694 N N . GLN A 1 483 ? 0.734 -42.438 -7.484 1 92.5 483 GLN A N 1
ATOM 3695 C CA . GLN A 1 483 ? 2.014 -42.906 -6.953 1 92.5 483 GLN A CA 1
ATOM 3696 C C . GLN A 1 483 ? 1.866 -43.406 -5.523 1 92.5 483 GLN A C 1
ATOM 3698 O O . GLN A 1 483 ? 1.166 -42.812 -4.711 1 92.5 483 GLN A O 1
ATOM 3703 N N . LEU A 1 484 ? 2.521 -44.531 -5.246 1 90.12 484 LEU A N 1
ATOM 3704 C CA . LEU A 1 484 ? 2.34 -45.188 -3.957 1 90.12 484 LEU A CA 1
ATOM 3705 C C . LEU A 1 484 ? 3.445 -44.781 -2.984 1 90.12 484 LEU A C 1
ATOM 3707 O O . LEU A 1 484 ? 4.574 -44.5 -3.398 1 90.12 484 LEU A O 1
ATOM 3711 N N . GLU A 1 485 ? 3.006 -44.75 -1.76 1 88 485 GLU A N 1
ATOM 3712 C CA . GLU A 1 485 ? 4 -44.625 -0.698 1 88 485 GLU A CA 1
ATOM 3713 C C . GLU A 1 485 ? 4.902 -45.875 -0.644 1 88 485 GLU A C 1
ATOM 3715 O O . GLU A 1 485 ? 4.504 -46.938 -1.068 1 88 485 GLU A O 1
ATOM 3720 N N . GLU A 1 486 ? 6.125 -45.75 -0.159 1 82.12 486 GLU A N 1
ATOM 3721 C CA . GLU A 1 486 ? 7.164 -46.781 -0.213 1 82.12 486 GLU A CA 1
ATOM 3722 C C . GLU A 1 486 ? 6.68 -48.094 0.399 1 82.12 486 GLU A C 1
ATOM 3724 O O . GLU A 1 486 ? 6.969 -49.156 -0.122 1 82.12 486 GLU A O 1
ATOM 3729 N N . ASP A 1 487 ? 5.871 -48.125 1.36 1 82.38 487 ASP A N 1
ATOM 3730 C CA . ASP A 1 487 ? 5.496 -49.312 2.074 1 82.38 487 ASP A CA 1
ATOM 3731 C C . ASP A 1 487 ? 4.172 -49.875 1.556 1 82.38 487 ASP A C 1
ATOM 3733 O O . ASP A 1 487 ? 3.633 -50.844 2.111 1 82.38 487 ASP A O 1
ATOM 3737 N N . TRP A 1 488 ? 3.781 -49.344 0.444 1 86.88 488 TRP A N 1
ATOM 3738 C CA . TRP A 1 488 ? 2.496 -49.781 -0.091 1 86.88 488 TRP A CA 1
ATOM 3739 C C . TRP A 1 488 ? 2.676 -50.5 -1.421 1 86.88 488 TRP A C 1
ATOM 3741 O O . TRP A 1 488 ? 3.611 -50.219 -2.172 1 86.88 488 TRP A O 1
ATOM 3751 N N . GLN A 1 489 ? 1.854 -51.469 -1.679 1 86.19 489 GLN A N 1
ATOM 3752 C CA . GLN A 1 489 ? 1.876 -52.219 -2.934 1 86.19 489 GLN A CA 1
ATOM 3753 C C . GLN A 1 489 ? 0.543 -52.094 -3.666 1 86.19 489 GLN A C 1
ATOM 3755 O O . GLN A 1 489 ? -0.513 -52 -3.035 1 86.19 489 GLN A O 1
ATOM 3760 N N . TRP A 1 490 ? 0.712 -52 -4.973 1 86.06 490 TRP A N 1
ATOM 3761 C CA . TRP A 1 490 ? -0.481 -51.906 -5.809 1 86.06 490 TRP A CA 1
ATOM 3762 C C . TRP A 1 490 ? -0.975 -53.312 -6.199 1 86.06 490 TRP A C 1
ATOM 3764 O O . TRP A 1 490 ? -0.188 -54.156 -6.633 1 86.06 490 TRP A O 1
ATOM 3774 N N . HIS A 1 491 ? -2.236 -53.594 -5.988 1 77 491 HIS A N 1
ATOM 3775 C CA . HIS A 1 491 ? -2.785 -54.875 -6.414 1 77 491 HIS A CA 1
ATOM 3776 C C . HIS A 1 491 ? -3.949 -54.656 -7.379 1 77 491 HIS A C 1
ATOM 3778 O O . HIS A 1 491 ? -4.75 -53.75 -7.215 1 77 491 HIS A O 1
ATOM 3784 N N . GLU A 1 492 ? -3.967 -55.312 -8.523 1 62.81 492 GLU A N 1
ATOM 3785 C CA . GLU A 1 492 ? -5.051 -55.219 -9.492 1 62.81 492 GLU A CA 1
ATOM 3786 C C . GLU A 1 492 ? -6.305 -55.938 -9 1 62.81 492 GLU A C 1
ATOM 3788 O O . GLU A 1 492 ? -7.426 -55.469 -9.258 1 62.81 492 GLU A O 1
ATOM 3793 N N . THR A 1 493 ? -6.207 -57.281 -8.477 1 56 493 THR A N 1
ATOM 3794 C CA . THR A 1 493 ? -7.34 -58.125 -8.07 1 56 493 THR A CA 1
ATOM 3795 C C . THR A 1 493 ? -7.285 -58.406 -6.57 1 56 493 THR A C 1
ATOM 3797 O O . THR A 1 493 ? -6.215 -58.344 -5.961 1 56 493 THR A O 1
ATOM 3800 N N . SER A 1 494 ? -8.492 -58.281 -5.84 1 49.59 494 SER A N 1
ATOM 3801 C CA . SER A 1 494 ? -8.648 -58.594 -4.422 1 49.59 494 SER A CA 1
ATOM 3802 C C . SER A 1 494 ? -7.895 -59.875 -4.047 1 49.59 494 SER A C 1
ATOM 3804 O O . SER A 1 494 ? -7.797 -60.219 -2.867 1 49.59 494 SER A O 1
ATOM 3806 N N . ARG A 1 495 ? -7.66 -60.781 -4.961 1 50.84 495 ARG A N 1
ATOM 3807 C CA . ARG A 1 495 ? -7.32 -62.125 -4.559 1 50.84 495 ARG A CA 1
ATOM 3808 C C . ARG A 1 495 ? -5.965 -62.188 -3.861 1 50.84 495 ARG A C 1
ATOM 3810 O O . ARG A 1 495 ? -5.648 -63.156 -3.172 1 50.84 495 ARG A O 1
ATOM 3817 N N . GLU A 1 496 ? -5.168 -61.375 -4.184 1 48.16 496 GLU A N 1
ATOM 3818 C CA . GLU A 1 496 ? -3.846 -61.656 -3.637 1 48.16 496 GLU A CA 1
ATOM 3819 C C . GLU A 1 496 ? -3.75 -61.25 -2.17 1 48.16 496 GLU A C 1
ATOM 3821 O O . GLU A 1 496 ? -2.658 -61.188 -1.602 1 48.16 496 GLU A O 1
ATOM 3826 N N . LEU A 1 497 ? -4.773 -60.812 -1.631 1 47.62 497 LEU A N 1
ATOM 3827 C CA . LEU A 1 497 ? -4.723 -60.375 -0.237 1 47.62 497 LEU A CA 1
ATOM 3828 C C . LEU A 1 497 ? -4.293 -61.531 0.669 1 47.62 497 LEU A C 1
ATOM 3830 O O . LEU A 1 497 ? -4.223 -61.375 1.891 1 47.62 497 LEU A O 1
ATOM 3834 N N . LEU A 1 498 ? -4.402 -62.812 0.195 1 42.41 498 LEU A N 1
ATOM 3835 C CA . LEU A 1 498 ? -4.383 -63.906 1.166 1 42.41 498 LEU A CA 1
ATOM 3836 C C . LEU A 1 498 ? -3.002 -64.062 1.794 1 42.41 498 LEU A C 1
ATOM 3838 O O . LEU A 1 498 ? -2.803 -64.875 2.68 1 42.41 498 LEU A O 1
ATOM 3842 N N . ASP A 1 499 ? -1.939 -63.875 1.058 1 44.19 499 ASP A N 1
ATOM 3843 C CA . ASP A 1 499 ? -0.763 -64.562 1.604 1 44.19 499 ASP A CA 1
ATOM 3844 C C . ASP A 1 499 ? -0.152 -63.719 2.746 1 44.19 499 ASP A C 1
ATOM 3846 O O . ASP A 1 499 ? 0.182 -62.562 2.572 1 44.19 499 ASP A O 1
ATOM 3850 N N . GLY A 1 500 ? -0.504 -63.656 4.023 1 46.69 500 GLY A N 1
ATOM 3851 C CA . GLY A 1 500 ? -0.178 -63.375 5.418 1 46.69 500 GLY A CA 1
ATOM 3852 C C . GLY A 1 500 ? 0.689 -62.156 5.609 1 46.69 500 GLY A C 1
ATOM 3853 O O . GLY A 1 500 ? 0.985 -61.781 6.742 1 46.69 500 GLY A O 1
ATOM 3854 N N . LYS A 1 501 ? 1.802 -61.906 4.949 1 47.91 501 LYS A N 1
ATOM 3855 C CA . LYS A 1 501 ? 2.666 -60.781 5.289 1 47.91 501 LYS A CA 1
ATOM 3856 C C . LYS A 1 501 ? 2.031 -59.469 4.875 1 47.91 501 LYS A C 1
ATOM 3858 O O . LYS A 1 501 ? 1.701 -59.281 3.703 1 47.91 501 LYS A O 1
ATOM 3863 N N . ILE A 1 502 ? 1.316 -58.625 5.715 1 48.91 502 ILE A N 1
ATOM 3864 C CA . ILE A 1 502 ? 0.398 -57.5 5.648 1 48.91 502 ILE A CA 1
ATOM 3865 C C . ILE A 1 502 ? 1.054 -56.344 4.891 1 48.91 502 ILE A C 1
ATOM 3867 O O . ILE A 1 502 ? 1.805 -55.562 5.469 1 48.91 502 ILE A O 1
ATOM 3871 N N . LYS A 1 503 ? 1.784 -56.438 3.895 1 57.62 503 LYS A N 1
ATOM 3872 C CA . LYS A 1 503 ? 2.105 -55.188 3.195 1 57.62 503 LYS A CA 1
ATOM 3873 C C . LYS A 1 503 ? 0.841 -54.406 2.857 1 57.62 503 LYS A C 1
ATOM 3875 O O . LYS A 1 503 ? -0.2 -55 2.561 1 57.62 503 LYS A O 1
ATOM 3880 N N . GLN A 1 504 ? 0.708 -53.031 3.344 1 74.56 504 GLN A N 1
ATOM 3881 C CA . GLN A 1 504 ? -0.427 -52.156 3.057 1 74.56 504 GLN A CA 1
ATOM 3882 C C . GLN A 1 504 ? -0.717 -52.094 1.559 1 74.56 504 GLN A C 1
ATOM 3884 O O . GLN A 1 504 ? 0.207 -52.062 0.744 1 74.56 504 GLN A O 1
ATOM 3889 N N . HIS A 1 505 ? -1.804 -52.531 1.193 1 80.69 505 HIS A N 1
ATOM 3890 C CA . HIS A 1 505 ? -2.164 -52.656 -0.215 1 80.69 505 HIS A CA 1
ATOM 3891 C C . HIS A 1 505 ? -3.131 -51.562 -0.634 1 80.69 505 HIS A C 1
ATOM 3893 O O . HIS A 1 505 ? -3.945 -51.094 0.172 1 80.69 505 HIS A O 1
ATOM 3899 N N . LEU A 1 506 ? -2.797 -51.062 -1.82 1 86.81 506 LEU A N 1
ATOM 3900 C CA . LEU A 1 506 ? -3.693 -50.125 -2.469 1 86.81 506 LEU A CA 1
ATOM 3901 C C . LEU A 1 506 ? -4.223 -50.688 -3.783 1 86.81 506 LEU A C 1
ATOM 3903 O O . LEU A 1 506 ? -3.479 -51.312 -4.539 1 86.81 506 LEU A O 1
ATOM 3907 N N . TYR A 1 507 ? -5.445 -50.688 -4.004 1 83.25 507 TYR A N 1
ATOM 3908 C CA . TYR A 1 507 ? -6.008 -51.031 -5.309 1 83.25 507 TYR A CA 1
ATOM 3909 C C . TYR A 1 507 ? -7.25 -50.188 -5.598 1 83.25 507 TYR A C 1
ATOM 3911 O O . TYR A 1 507 ? -7.684 -49.406 -4.75 1 83.25 507 TYR A O 1
ATOM 3919 N N . THR A 1 508 ? -7.793 -50.344 -6.742 1 88.31 508 THR A N 1
ATOM 3920 C CA . THR A 1 508 ? -8.828 -49.5 -7.301 1 88.31 508 THR A CA 1
ATOM 3921 C C . THR A 1 508 ? -10.016 -49.375 -6.352 1 88.31 508 THR A C 1
ATOM 3923 O O . THR A 1 508 ? -10.508 -48.281 -6.074 1 88.31 508 THR A O 1
ATOM 3926 N N . ALA A 1 509 ? -10.414 -50.469 -5.836 1 88.31 509 ALA A N 1
ATOM 3927 C CA . ALA A 1 509 ? -11.602 -50.469 -4.984 1 88.31 509 ALA A CA 1
ATOM 3928 C C . ALA A 1 509 ? -11.367 -49.688 -3.695 1 88.31 509 ALA A C 1
ATOM 3930 O O . ALA A 1 509 ? -12.281 -49.062 -3.172 1 88.31 509 ALA A O 1
ATOM 3931 N N . ILE A 1 510 ? -10.219 -49.781 -3.17 1 90.19 510 ILE A N 1
ATOM 3932 C CA . ILE A 1 510 ? -9.883 -49.062 -1.946 1 90.19 510 ILE A CA 1
ATOM 3933 C C . ILE A 1 510 ? -9.914 -47.562 -2.205 1 90.19 510 ILE A C 1
ATOM 3935 O O . ILE A 1 510 ? -10.438 -46.812 -1.393 1 90.19 510 ILE A O 1
ATOM 3939 N N . LEU A 1 511 ? -9.367 -47.156 -3.332 1 93.5 511 LEU A N 1
ATOM 3940 C CA . LEU A 1 511 ? -9.32 -45.75 -3.656 1 93.5 511 LEU A CA 1
ATOM 3941 C C . LEU A 1 511 ? -10.711 -45.219 -3.965 1 93.5 511 LEU A C 1
ATOM 3943 O O . LEU A 1 511 ? -11.039 -44.062 -3.604 1 93.5 511 LEU A O 1
ATOM 3947 N N . ARG A 1 512 ? -11.516 -46 -4.609 1 92.56 512 ARG A N 1
ATOM 3948 C CA . ARG A 1 512 ? -12.891 -45.594 -4.863 1 92.56 512 ARG A CA 1
ATOM 3949 C C . ARG A 1 512 ? -13.664 -45.438 -3.559 1 92.56 512 ARG A C 1
ATOM 3951 O O . ARG A 1 512 ? -14.414 -44.469 -3.396 1 92.56 512 ARG A O 1
ATOM 3958 N N . LYS A 1 513 ? -13.492 -46.375 -2.713 1 92 513 LYS A N 1
ATOM 3959 C CA . LYS A 1 513 ? -14.133 -46.281 -1.404 1 92 513 LYS A CA 1
ATOM 3960 C C . LYS A 1 513 ? -13.672 -45.031 -0.646 1 92 513 LYS A C 1
ATOM 3962 O O . LYS A 1 513 ? -14.477 -44.375 0.006 1 92 513 LYS A O 1
ATOM 3967 N N . HIS A 1 514 ? -12.422 -44.844 -0.762 1 92.62 514 HIS A N 1
ATOM 3968 C CA . HIS A 1 514 ? -11.883 -43.656 -0.115 1 92.62 514 HIS A CA 1
ATOM 3969 C C . HIS A 1 514 ? -12.547 -42.375 -0.638 1 92.62 514 HIS A C 1
ATOM 3971 O O . HIS A 1 514 ? -12.891 -41.5 0.142 1 92.62 514 HIS A O 1
ATOM 3977 N N . CYS A 1 515 ? -12.703 -42.25 -1.918 1 92.75 515 CYS A N 1
ATOM 3978 C CA . CYS A 1 515 ? -13.375 -41.125 -2.516 1 92.75 515 CYS A CA 1
ATOM 3979 C C . CYS A 1 515 ? -14.797 -40.969 -1.98 1 92.75 515 CYS A C 1
ATOM 3981 O O . CYS A 1 515 ? -15.234 -39.875 -1.663 1 92.75 515 CYS A O 1
ATOM 3983 N N . ASN A 1 516 ? -15.438 -42.094 -1.855 1 89.75 516 ASN A N 1
ATOM 3984 C CA . ASN A 1 516 ? -16.797 -42.094 -1.323 1 89.75 516 ASN A CA 1
ATOM 3985 C C . ASN A 1 516 ? -16.828 -41.688 0.141 1 89.75 516 ASN A C 1
ATOM 3987 O O . ASN A 1 516 ? -17.688 -40.906 0.547 1 89.75 516 ASN A O 1
ATOM 3991 N N . ASP A 1 517 ? -15.938 -42.156 0.834 1 90.06 517 ASP A N 1
ATOM 3992 C CA . ASP A 1 517 ? -15.859 -41.844 2.258 1 90.06 517 ASP A CA 1
ATOM 3993 C C . ASP A 1 517 ? -15.594 -40.375 2.482 1 90.06 517 ASP A C 1
ATOM 3995 O O . ASP A 1 517 ? -16.016 -39.781 3.488 1 90.06 517 ASP A O 1
ATOM 3999 N N . CYS A 1 518 ? -14.922 -39.812 1.514 1 87.19 518 CYS A N 1
ATOM 4000 C CA . CYS A 1 518 ? -14.617 -38.375 1.607 1 87.19 518 CYS A CA 1
ATOM 4001 C C . CYS A 1 518 ? -15.719 -37.531 0.979 1 87.19 518 CYS A C 1
ATOM 4003 O O . CYS A 1 518 ? -15.531 -36.344 0.723 1 87.19 518 CYS A O 1
ATOM 4005 N N . ASN A 1 519 ? -16.812 -38.188 0.636 1 82.31 519 ASN A N 1
ATOM 4006 C CA . ASN A 1 519 ? -18.031 -37.562 0.148 1 82.31 519 ASN A CA 1
ATOM 4007 C C . ASN A 1 519 ? -17.812 -36.906 -1.205 1 82.31 519 ASN A C 1
ATOM 4009 O O . ASN A 1 519 ? -18.344 -35.812 -1.461 1 82.31 519 ASN A O 1
ATOM 4013 N N . LEU A 1 520 ? -16.922 -37.406 -1.938 1 88.19 520 LEU A N 1
ATOM 4014 C CA . LEU A 1 520 ? -16.828 -36.969 -3.324 1 88.19 520 LEU A CA 1
ATOM 4015 C C . LEU A 1 520 ? -18.031 -37.438 -4.133 1 88.19 520 LEU A C 1
ATOM 4017 O O . LEU A 1 520 ? -18.406 -38.594 -4.082 1 88.19 520 LEU A O 1
ATOM 4021 N N . THR A 1 521 ? -18.672 -36.5 -4.789 1 85.19 521 THR A N 1
ATOM 4022 C CA . THR A 1 521 ? -19.844 -36.844 -5.582 1 85.19 521 THR A CA 1
ATOM 4023 C C . THR A 1 521 ? -19.531 -37.938 -6.582 1 85.19 521 THR A C 1
ATOM 4025 O O . THR A 1 521 ? -18.453 -37.969 -7.172 1 85.19 521 THR A O 1
ATOM 4028 N N . GLY A 1 522 ? -20.359 -38.844 -6.824 1 86.81 522 GLY A N 1
ATOM 4029 C CA . GLY A 1 522 ? -20.188 -40.062 -7.602 1 86.81 522 GLY A CA 1
ATOM 4030 C C . GLY A 1 522 ? -19.594 -39.812 -8.969 1 86.81 522 GLY A C 1
ATOM 4031 O O . GLY A 1 522 ? -18.625 -40.469 -9.359 1 86.81 522 GLY A O 1
ATOM 4032 N N . PHE A 1 523 ? -20.125 -38.875 -9.664 1 87.38 523 PHE A N 1
ATOM 4033 C CA . PHE A 1 523 ? -19.672 -38.656 -11.031 1 87.38 523 PHE A CA 1
ATOM 4034 C C . PHE A 1 523 ? -18.25 -38.094 -11.039 1 87.38 523 PHE A C 1
ATOM 4036 O O . PHE A 1 523 ? -17.562 -38.125 -12.07 1 87.38 523 PHE A O 1
ATOM 4043 N N . LYS A 1 524 ? -17.719 -37.625 -9.922 1 91.06 524 LYS A N 1
ATOM 4044 C CA . LYS A 1 524 ? -16.375 -37.031 -9.844 1 91.06 524 LYS A CA 1
ATOM 4045 C C . LYS A 1 524 ? -15.328 -38.125 -9.594 1 91.06 524 LYS A C 1
ATOM 4047 O O . LYS A 1 524 ? -14.125 -37.875 -9.766 1 91.06 524 LYS A O 1
ATOM 4052 N N . ILE A 1 525 ? -15.781 -39.25 -9.133 1 93.31 525 ILE A N 1
ATOM 4053 C CA . ILE A 1 525 ? -14.867 -40.344 -8.828 1 93.31 525 ILE A CA 1
ATOM 4054 C C . ILE A 1 525 ? -14.25 -40.875 -10.117 1 93.31 525 ILE A C 1
ATOM 4056 O O . ILE A 1 525 ? -14.969 -41.188 -11.07 1 93.31 525 ILE A O 1
ATOM 4060 N N . PRO A 1 526 ? -12.922 -40.969 -10.141 1 95.25 526 PRO A N 1
ATOM 4061 C CA . PRO A 1 526 ? -12.289 -41.469 -11.352 1 95.25 526 PRO A CA 1
ATOM 4062 C C . PRO A 1 526 ? -12.82 -42.844 -11.766 1 95.25 526 PRO A C 1
ATOM 4064 O O . PRO A 1 526 ? -13.07 -43.688 -10.906 1 95.25 526 PRO A O 1
ATOM 4067 N N . LYS A 1 527 ? -12.984 -43.031 -13 1 90.44 527 LYS A N 1
ATOM 4068 C CA . LYS A 1 527 ? -13.492 -44.281 -13.508 1 90.44 527 LYS A CA 1
ATOM 4069 C C . LYS A 1 527 ? -12.406 -45.344 -13.531 1 90.44 527 LYS A C 1
ATOM 4071 O O . LYS A 1 527 ? -12.695 -46.562 -13.484 1 90.44 527 LYS A O 1
ATOM 4076 N N . GLU A 1 528 ? -11.234 -44.875 -13.656 1 91 528 GLU A N 1
ATOM 4077 C CA . GLU A 1 528 ? -10.078 -45.75 -13.672 1 91 528 GLU A CA 1
ATOM 4078 C C . GLU A 1 528 ? -8.938 -45.188 -12.828 1 91 528 GLU A C 1
ATOM 4080 O O . GLU A 1 528 ? -8.797 -43.969 -12.711 1 91 528 GLU A O 1
ATOM 4085 N N . PHE A 1 529 ? -8.156 -46.125 -12.25 1 92.75 529 PHE A N 1
ATOM 4086 C CA . PHE A 1 529 ? -6.961 -45.781 -11.484 1 92.75 529 PHE A CA 1
ATOM 4087 C C . PHE A 1 529 ? -5.742 -46.531 -12.016 1 92.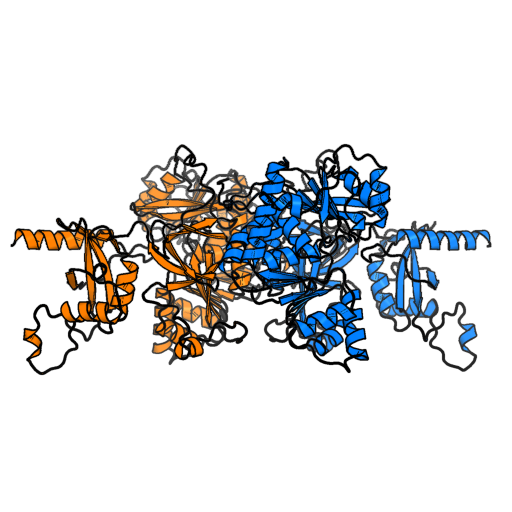75 529 PHE A C 1
ATOM 4089 O O . PHE A 1 529 ? -5.816 -47.719 -12.32 1 92.75 529 PHE A O 1
ATOM 4096 N N . PHE A 1 530 ? -4.699 -45.781 -12.211 1 88.62 530 PHE A N 1
ATOM 4097 C CA . PHE A 1 530 ? -3.457 -46.344 -12.711 1 88.62 530 PHE A CA 1
ATOM 4098 C C . PHE A 1 530 ? -2.312 -46.094 -11.734 1 88.62 530 PHE A C 1
ATOM 4100 O O . PHE A 1 530 ? -2.205 -45 -11.172 1 88.62 530 PHE A O 1
ATOM 4107 N N . LYS A 1 531 ? -1.508 -47.125 -11.562 1 89.56 531 LYS A N 1
ATOM 4108 C CA . LYS A 1 531 ? -0.257 -46.906 -10.844 1 89.56 531 LYS A CA 1
ATOM 4109 C C . LYS A 1 531 ? 0.751 -46.156 -11.711 1 89.56 531 LYS A C 1
ATOM 4111 O O . LYS A 1 531 ? 0.991 -46.531 -12.859 1 89.56 531 LYS A O 1
ATOM 4116 N N . TRP A 1 532 ? 1.206 -45.156 -11.203 1 90.81 532 TRP A N 1
ATOM 4117 C CA . TRP 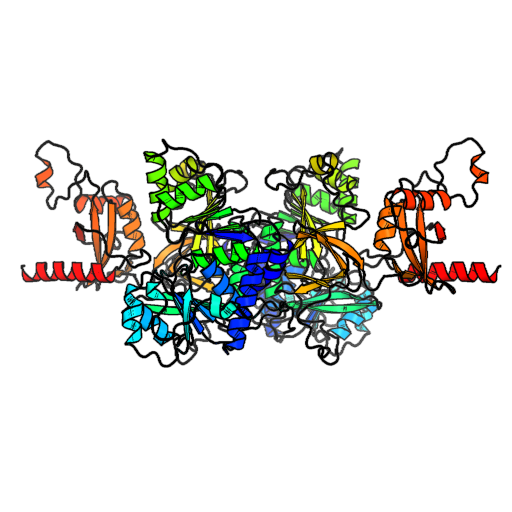A 1 532 ? 2.246 -44.375 -11.867 1 90.81 532 TRP A CA 1
ATOM 4118 C C . TRP A 1 532 ? 3.598 -44.562 -11.188 1 90.81 532 TRP A C 1
ATOM 4120 O O . TRP A 1 532 ? 3.811 -44.125 -10.055 1 90.81 532 TRP A O 1
ATOM 4130 N N . GLY A 1 533 ? 4.566 -45.156 -11.773 1 86.19 533 GLY A N 1
ATOM 4131 C CA . GLY A 1 533 ? 5.785 -45.656 -11.141 1 86.19 533 GLY A CA 1
ATOM 4132 C C . GLY A 1 533 ? 6.953 -44.688 -11.297 1 86.19 533 GLY A C 1
ATOM 4133 O O . GLY A 1 533 ? 8.078 -45 -10.898 1 86.19 533 GLY A O 1
ATOM 4134 N N . LYS A 1 534 ? 6.828 -43.656 -11.922 1 89.06 534 LYS A N 1
ATOM 4135 C CA . LYS A 1 534 ? 7.895 -42.656 -12.133 1 89.06 534 LYS A CA 1
ATOM 4136 C C . LYS A 1 534 ? 7.445 -41.281 -11.711 1 89.06 534 LYS A C 1
ATOM 4138 O O . LYS A 1 534 ? 6.262 -41.062 -11.445 1 89.06 534 LYS A O 1
ATOM 4143 N N . PRO A 1 535 ? 8.398 -40.375 -11.555 1 88.38 535 PRO A N 1
ATOM 4144 C CA . PRO A 1 535 ? 8.008 -39.031 -11.188 1 88.38 535 PRO A CA 1
ATOM 4145 C C . PRO A 1 535 ? 7.105 -38.375 -12.227 1 88.38 535 PRO A C 1
ATOM 4147 O O . PRO A 1 535 ? 7.289 -38.594 -13.43 1 88.38 535 PRO A O 1
ATOM 4150 N N . PHE A 1 536 ? 6.164 -37.656 -11.773 1 90.38 536 PHE A N 1
ATOM 4151 C CA . PHE A 1 536 ? 5.293 -36.938 -12.695 1 90.38 536 PHE A CA 1
ATOM 4152 C C . PHE A 1 536 ? 6.074 -35.844 -13.445 1 90.38 536 PHE A C 1
ATOM 4154 O O . PHE A 1 536 ? 6.949 -35.188 -12.875 1 90.38 536 PHE A O 1
ATOM 4161 N N . PRO A 1 537 ? 5.785 -35.688 -14.695 1 88 537 PRO A N 1
ATOM 4162 C CA . PRO A 1 537 ? 6.41 -34.594 -15.438 1 88 537 PRO A CA 1
ATOM 4163 C C . PRO A 1 537 ? 5.965 -33.219 -14.945 1 88 537 PRO A C 1
ATOM 4165 O O . PRO A 1 537 ? 4.766 -32.969 -14.789 1 88 537 PRO A O 1
ATOM 4168 N N . VAL A 1 538 ? 6.93 -32.344 -14.68 1 80.94 538 VAL A N 1
ATOM 4169 C CA . VAL A 1 538 ? 6.633 -31 -14.195 1 80.94 538 VAL A CA 1
ATOM 4170 C C . VAL A 1 538 ? 7.395 -29.969 -15.031 1 80.94 538 VAL A C 1
ATOM 4172 O O . VAL A 1 538 ? 8.391 -30.297 -15.672 1 80.94 538 VAL A O 1
ATOM 4175 N N . THR A 1 539 ? 6.867 -28.781 -15.016 1 73.31 539 THR A N 1
ATOM 4176 C CA . THR A 1 539 ? 7.566 -27.656 -15.648 1 73.31 539 THR A CA 1
ATOM 4177 C C . THR A 1 539 ? 8.789 -27.25 -14.828 1 73.31 539 THR A C 1
ATOM 4179 O O . THR A 1 539 ? 9.031 -27.797 -13.75 1 73.31 539 THR A O 1
ATOM 4182 N N . THR A 1 540 ? 9.5 -26.25 -15.398 1 65.88 540 THR A N 1
ATOM 4183 C CA . THR A 1 540 ? 10.688 -25.766 -14.711 1 65.88 540 THR A CA 1
ATOM 4184 C C . THR A 1 540 ? 10.32 -25.078 -13.398 1 65.88 540 THR A C 1
ATOM 4186 O O . THR A 1 540 ? 11.156 -24.953 -12.5 1 65.88 540 THR A O 1
ATOM 4189 N N . THR A 1 541 ? 9.039 -24.703 -13.359 1 65.75 541 THR A N 1
ATOM 4190 C CA . THR A 1 541 ? 8.602 -24.047 -12.133 1 65.75 541 THR A CA 1
ATOM 4191 C C . THR A 1 541 ? 7.918 -25.047 -11.195 1 65.75 541 THR A C 1
ATOM 4193 O O . THR A 1 541 ? 7.402 -24.672 -10.148 1 65.75 541 THR A O 1
ATOM 4196 N N . GLY A 1 542 ? 7.867 -26.297 -11.641 1 67.75 542 GLY A N 1
ATOM 4197 C CA . GLY A 1 542 ? 7.352 -27.344 -10.758 1 67.75 542 GLY A CA 1
ATOM 4198 C C . GLY A 1 542 ? 5.879 -27.625 -10.969 1 67.75 542 GLY A C 1
ATOM 4199 O O . GLY A 1 542 ? 5.281 -28.422 -10.234 1 67.75 542 GLY A O 1
ATOM 4200 N N . LYS A 1 543 ? 5.355 -26.984 -11.938 1 73.5 543 LYS A N 1
ATOM 4201 C CA . LYS A 1 543 ? 3.939 -27.219 -12.211 1 73.5 543 LYS A CA 1
ATOM 4202 C C . LYS A 1 543 ? 3.732 -28.516 -12.984 1 73.5 543 LYS A C 1
ATOM 4204 O O . LYS A 1 543 ? 4.516 -28.844 -13.875 1 73.5 543 LYS A O 1
ATOM 4209 N N . LEU A 1 544 ? 2.684 -29.297 -12.688 1 80.69 544 LEU A N 1
ATOM 4210 C CA . LEU A 1 544 ? 2.357 -30.562 -13.32 1 80.69 544 LEU A CA 1
ATOM 4211 C C . LEU A 1 544 ? 2.062 -30.375 -14.805 1 80.69 544 LEU A C 1
ATOM 4213 O O . LEU A 1 544 ? 1.283 -29.5 -15.18 1 80.69 544 LEU A O 1
ATOM 4217 N N . LYS A 1 545 ? 2.727 -31.156 -15.641 1 84.69 545 LYS A N 1
ATOM 4218 C CA . LYS A 1 545 ? 2.398 -31.203 -17.062 1 84.69 545 LYS A CA 1
ATOM 4219 C C . LYS A 1 545 ? 1.29 -32.219 -17.328 1 84.69 545 LYS A C 1
ATOM 4221 O O . LYS A 1 545 ? 1.558 -33.344 -17.781 1 84.69 545 LYS A O 1
ATOM 4226 N N . ARG A 1 546 ? 0.121 -31.844 -17.172 1 87.06 546 ARG A N 1
ATOM 4227 C CA . ARG A 1 546 ? -1.034 -32.719 -17.234 1 87.06 546 ARG A CA 1
ATOM 4228 C C . ARG A 1 546 ? -1.204 -33.312 -18.625 1 87.06 546 ARG A C 1
ATOM 4230 O O . ARG A 1 546 ? -1.612 -34.469 -18.781 1 87.06 546 ARG A O 1
ATOM 4237 N N . ASP A 1 547 ? -0.875 -32.562 -19.625 1 85.5 547 ASP A N 1
ATOM 4238 C CA . ASP A 1 547 ? -1.016 -33.031 -21 1 85.5 547 ASP A CA 1
ATOM 4239 C C . ASP A 1 547 ? -0.074 -34.219 -21.281 1 85.5 547 ASP A C 1
ATOM 4241 O O . ASP A 1 547 ? -0.442 -35.156 -21.984 1 85.5 547 ASP A O 1
ATOM 4245 N N . ALA A 1 548 ? 1.083 -34.031 -20.781 1 87.75 548 ALA A N 1
ATOM 4246 C CA . ALA A 1 548 ? 2.045 -35.094 -20.953 1 87.75 548 ALA A CA 1
ATOM 4247 C C . ALA A 1 548 ? 1.554 -36.406 -20.297 1 87.75 548 ALA A C 1
ATOM 4249 O O . ALA A 1 548 ? 1.699 -37.469 -20.859 1 87.75 548 ALA A O 1
ATOM 4250 N N . ILE A 1 549 ? 0.973 -36.281 -19.188 1 90.19 549 ILE A N 1
ATOM 4251 C CA . ILE A 1 549 ? 0.438 -37.438 -18.469 1 90.19 549 ILE A CA 1
ATOM 4252 C C . ILE A 1 549 ? -0.739 -38.031 -19.234 1 90.19 549 ILE A C 1
ATOM 4254 O O . ILE A 1 549 ? -0.821 -39.25 -19.422 1 90.19 549 ILE A O 1
ATOM 4258 N N . ARG A 1 550 ? -1.576 -37.188 -19.703 1 90.06 550 ARG A N 1
ATOM 4259 C CA . ARG A 1 550 ? -2.744 -37.594 -20.484 1 90.06 550 ARG A CA 1
ATOM 4260 C C . ARG A 1 550 ? -2.332 -38.406 -21.703 1 90.06 550 ARG A C 1
ATOM 4262 O O . ARG A 1 550 ? -2.9 -39.469 -21.984 1 90.06 550 ARG A O 1
ATOM 4269 N N . ASN A 1 551 ? -1.343 -37.875 -22.406 1 89.69 551 ASN A N 1
ATOM 4270 C CA . ASN A 1 551 ? -0.866 -38.531 -23.609 1 89.69 551 ASN A CA 1
ATOM 4271 C C . ASN A 1 551 ? -0.307 -39.938 -23.297 1 89.69 551 ASN A C 1
ATOM 4273 O O . ASN A 1 551 ? -0.527 -40.875 -24.047 1 89.69 551 ASN A O 1
ATOM 4277 N N . GLU A 1 552 ? 0.344 -39.969 -22.25 1 89.62 552 GLU A N 1
ATOM 4278 C CA . GLU A 1 552 ? 0.892 -41.281 -21.844 1 89.62 552 GLU A CA 1
ATOM 4279 C C . GLU A 1 552 ? -0.219 -42.25 -21.469 1 89.62 552 GLU A C 1
ATOM 4281 O O . GLU A 1 552 ? -0.157 -43.438 -21.797 1 89.62 552 GLU A O 1
ATOM 4286 N N . VAL A 1 553 ? -1.195 -41.781 -20.781 1 89.5 553 VAL A N 1
ATOM 4287 C CA . VAL A 1 553 ? -2.312 -42.625 -20.359 1 89.5 553 VAL A CA 1
ATOM 4288 C C . VAL A 1 553 ? -3.092 -43.094 -21.594 1 89.5 553 VAL A C 1
ATOM 4290 O O . VAL A 1 553 ? -3.484 -44.25 -21.672 1 89.5 553 VAL A O 1
ATOM 4293 N N . ILE A 1 554 ? -3.291 -42.25 -22.531 1 87.12 554 ILE A N 1
ATOM 4294 C CA . ILE A 1 554 ? -4.008 -42.594 -23.75 1 87.12 554 ILE A CA 1
ATOM 4295 C C . ILE A 1 554 ? -3.238 -43.656 -24.516 1 87.12 554 ILE A C 1
ATOM 4297 O O . ILE A 1 554 ? -3.832 -44.594 -25.031 1 87.12 554 ILE A O 1
ATOM 4301 N N . SER A 1 555 ? -1.952 -43.406 -24.531 1 83.75 555 SER A N 1
ATOM 4302 C CA . SER A 1 555 ? -1.116 -44.375 -25.203 1 83.75 555 SER A CA 1
ATOM 4303 C C . SER A 1 555 ? -1.213 -45.75 -24.531 1 83.75 555 SER A C 1
ATOM 4305 O O . SER A 1 555 ? -1.227 -46.781 -25.203 1 83.75 555 SER A O 1
ATOM 4307 N N . GLN A 1 556 ? -1.313 -45.719 -23.281 1 78.19 556 GLN A N 1
ATOM 4308 C CA . GLN A 1 556 ? -1.442 -46.969 -22.531 1 78.19 556 GLN A CA 1
ATOM 4309 C C . GLN A 1 556 ? -2.826 -47.562 -22.719 1 78.19 556 GLN A C 1
ATOM 4311 O O . GLN A 1 556 ? -2.961 -48.781 -22.812 1 78.19 556 GLN A O 1
ATOM 4316 N N . PHE A 1 557 ? -3.836 -46.719 -22.75 1 69.81 557 PHE A N 1
ATOM 4317 C CA . PHE A 1 557 ? -5.203 -47.156 -22.984 1 69.81 557 PHE A CA 1
ATOM 4318 C C . PHE A 1 557 ? -5.367 -47.688 -24.391 1 69.81 557 PHE A C 1
ATOM 4320 O O . PHE A 1 557 ? -6.082 -48.688 -24.625 1 69.81 557 PHE A O 1
ATOM 4327 N N . GLY A 1 558 ? -4.895 -46.906 -25.406 1 57.84 558 GLY A N 1
ATOM 4328 C CA . GLY A 1 558 ? -4.918 -47.406 -26.766 1 57.84 558 GLY A CA 1
ATOM 4329 C C . GLY A 1 558 ? -4.219 -48.719 -26.938 1 57.84 558 GLY A C 1
ATOM 4330 O O . GLY A 1 558 ? -4.688 -49.594 -27.672 1 57.84 558 GLY A O 1
ATOM 4331 N N . LEU A 1 559 ? -3.129 -48.781 -26.234 1 50.53 559 LEU A N 1
ATOM 4332 C CA . LEU A 1 559 ? -2.432 -50.062 -26.266 1 50.53 559 LEU A CA 1
ATOM 4333 C C . LEU A 1 559 ? -3.27 -51.156 -25.609 1 50.53 559 LEU A C 1
ATOM 4335 O O . LEU A 1 559 ? -3.266 -52.312 -26.062 1 50.53 559 LEU A O 1
ATOM 4339 N N . LEU A 1 560 ? -3.873 -50.75 -24.609 1 47.75 560 LEU A N 1
ATOM 4340 C CA . LEU A 1 560 ? -4.688 -51.75 -23.922 1 47.75 560 LEU A CA 1
ATOM 4341 C C . LEU A 1 560 ? -5.914 -52.094 -24.766 1 47.75 560 LEU A C 1
ATOM 4343 O O . LEU A 1 560 ? -6.344 -53.25 -24.781 1 47.75 560 LEU A O 1
ATOM 4347 N N . ARG A 1 561 ? -6.469 -51.219 -25.531 1 49.38 561 ARG A N 1
ATOM 4348 C CA . ARG A 1 561 ? -7.609 -51.562 -26.391 1 49.38 561 ARG A CA 1
ATOM 4349 C C . ARG A 1 561 ? -7.168 -52.344 -27.625 1 49.38 561 ARG A C 1
ATOM 4351 O O . ARG A 1 561 ? -7.938 -53.125 -28.172 1 49.38 561 ARG A O 1
ATOM 4358 N N . SER A 1 562 ? -6.012 -51.938 -28.109 1 45.41 562 SER A N 1
ATOM 4359 C CA . SER A 1 562 ? -5.562 -52.719 -29.25 1 45.41 562 SER A CA 1
ATOM 4360 C C . SER A 1 562 ? -5.273 -54.156 -28.859 1 45.41 562 SER A C 1
ATOM 4362 O O . SER A 1 562 ? -5.293 -55.062 -29.703 1 45.41 562 SER A O 1
ATOM 4364 N N . THR A 1 563 ? -4.828 -54.375 -27.672 1 39.72 563 THR A N 1
ATOM 4365 C CA . THR A 1 563 ? -4.566 -55.75 -27.281 1 39.72 563 THR A CA 1
ATOM 4366 C C . THR A 1 563 ? -5.848 -56.438 -26.828 1 39.72 563 THR A C 1
ATOM 4368 O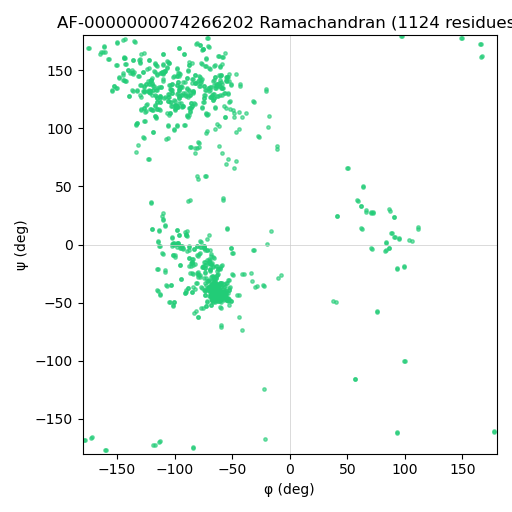 O . THR A 1 563 ? -5.832 -57.625 -26.469 1 39.72 563 THR A O 1
ATOM 4371 N N . LEU A 1 564 ? -6.84 -55.719 -26.531 1 34.06 564 LEU A N 1
ATOM 4372 C CA . LEU A 1 564 ? -8.094 -56.438 -26.312 1 34.06 564 LEU A CA 1
ATOM 4373 C C . LEU A 1 564 ? -8.82 -56.688 -27.641 1 34.06 564 LEU A C 1
ATOM 4375 O O . LEU A 1 564 ? -8.812 -55.812 -28.516 1 34.06 564 LEU A O 1
ATOM 4379 N N . MET B 1 1 ? -4.203 1.792 -21.281 1 46.88 1 MET B N 1
ATOM 4380 C CA . MET B 1 1 ? -4.227 0.962 -20.078 1 46.88 1 MET B CA 1
ATOM 4381 C C . MET B 1 1 ? -5.438 0.037 -20.078 1 46.88 1 MET B C 1
ATOM 4383 O O . MET B 1 1 ? -6.5 0.399 -20.594 1 46.88 1 MET B O 1
ATOM 4387 N N . THR B 1 2 ? -5.195 -1.275 -19.938 1 61.38 2 THR B N 1
ATOM 4388 C CA . THR B 1 2 ? -6.305 -2.221 -19.875 1 61.38 2 THR B CA 1
ATOM 4389 C C . THR B 1 2 ? -7.289 -1.824 -18.781 1 61.38 2 THR B C 1
ATOM 4391 O O . THR B 1 2 ? -6.922 -1.134 -17.828 1 61.38 2 THR B O 1
ATOM 4394 N N . ASN B 1 3 ? -8.539 -2.002 -18.953 1 79.5 3 ASN B N 1
ATOM 4395 C CA . ASN B 1 3 ? -9.648 -1.512 -18.141 1 79.5 3 ASN B CA 1
ATOM 4396 C C . ASN B 1 3 ? -9.688 -2.189 -16.781 1 79.5 3 ASN B C 1
ATOM 4398 O O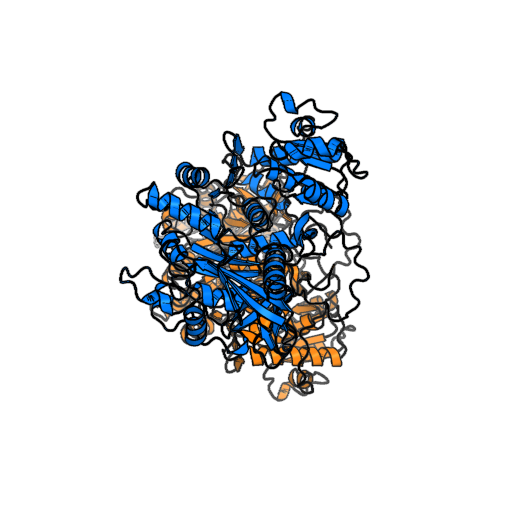 . ASN B 1 3 ? -10.258 -1.646 -15.828 1 79.5 3 ASN B O 1
ATOM 4402 N N . TYR B 1 4 ? -8.828 -3.209 -16.625 1 88.38 4 TYR B N 1
ATOM 4403 C CA . TYR B 1 4 ? -8.984 -3.936 -15.367 1 88.38 4 TYR B CA 1
ATOM 4404 C C . TYR B 1 4 ? -7.926 -3.512 -14.359 1 88.38 4 TYR B C 1
ATOM 4406 O O . TYR B 1 4 ? -8.031 -3.824 -13.172 1 88.38 4 TYR B O 1
ATOM 4414 N N . SER B 1 5 ? -6.953 -2.75 -14.727 1 90.62 5 SER B N 1
ATOM 4415 C CA . SER B 1 5 ? -5.84 -2.459 -13.836 1 90.62 5 SER B CA 1
ATOM 4416 C C . SER B 1 5 ? -5.977 -1.07 -13.219 1 90.62 5 SER B C 1
ATOM 4418 O O . SER B 1 5 ? -5.105 -0.633 -12.461 1 90.62 5 SER B O 1
ATOM 4420 N N . HIS B 1 6 ? -7.059 -0.423 -13.445 1 90.69 6 HIS B N 1
ATOM 4421 C CA . HIS B 1 6 ? -7.242 0.924 -12.922 1 90.69 6 HIS B CA 1
ATOM 4422 C C . HIS B 1 6 ? -7.629 0.89 -11.445 1 90.69 6 HIS B C 1
ATOM 4424 O O . HIS B 1 6 ? -8.359 -0.006 -11.008 1 90.69 6 HIS B O 1
ATOM 4430 N N . SER B 1 7 ? -7.156 1.856 -10.742 1 94.19 7 SER B N 1
ATOM 4431 C CA . SER B 1 7 ? -7.5 2.016 -9.328 1 94.19 7 SER B CA 1
ATOM 4432 C C . SER B 1 7 ? -8.844 2.717 -9.164 1 94.19 7 SER B C 1
ATOM 4434 O O . SER B 1 7 ? -9.156 3.648 -9.906 1 94.19 7 SER B O 1
ATOM 4436 N N . HIS B 1 8 ? -9.602 2.266 -8.258 1 96.94 8 HIS B N 1
ATOM 4437 C CA . HIS B 1 8 ? -10.867 2.92 -7.949 1 96.94 8 HIS B CA 1
ATOM 4438 C C . HIS B 1 8 ? -11.297 2.648 -6.512 1 96.94 8 HIS B C 1
ATOM 4440 O O . HIS B 1 8 ? -11.32 1.495 -6.074 1 96.94 8 HIS B O 1
ATOM 4446 N N . ILE B 1 9 ? -11.68 3.607 -5.781 1 97.75 9 ILE B N 1
ATOM 4447 C CA . ILE B 1 9 ? -11.984 3.438 -4.363 1 97.75 9 ILE B CA 1
ATOM 4448 C C . ILE B 1 9 ? -13.25 2.607 -4.203 1 97.75 9 ILE B C 1
ATOM 4450 O O . ILE B 1 9 ? -13.477 2.004 -3.15 1 97.75 9 ILE B O 1
ATOM 4454 N N . CYS B 1 10 ? -14.148 2.539 -5.23 1 97.19 10 CYS B N 1
ATOM 4455 C CA . CYS B 1 10 ? -15.383 1.771 -5.152 1 97.19 10 CYS B CA 1
ATOM 4456 C C . CYS B 1 10 ? -15.109 0.276 -5.258 1 97.19 10 CYS B C 1
ATOM 4458 O O . CYS B 1 10 ? -16.031 -0.54 -5.152 1 97.19 10 CYS B O 1
ATOM 4460 N N . GLN B 1 11 ? -13.852 -0.072 -5.422 1 95 11 GLN B N 1
ATOM 4461 C CA . GLN B 1 11 ? -13.484 -1.482 -5.414 1 95 11 GLN B CA 1
ATOM 4462 C C . GLN B 1 11 ? -13.836 -2.139 -4.082 1 95 11 GLN B C 1
ATOM 4464 O O . GLN B 1 11 ? -13.984 -3.359 -4.004 1 95 11 GLN B O 1
ATOM 4469 N N . CYS B 1 12 ? -14 -1.403 -3.078 1 96.06 12 CYS B N 1
ATOM 4470 C CA . CYS B 1 12 ? -14.328 -1.908 -1.749 1 96.06 12 CYS B CA 1
ATOM 4471 C C . CYS B 1 12 ? -15.742 -2.477 -1.715 1 96.06 12 CYS B C 1
ATOM 4473 O O . CYS B 1 12 ? -16.078 -3.26 -0.826 1 96.06 12 CYS B O 1
ATOM 4475 N N . LEU B 1 13 ? -16.625 -2.084 -2.658 1 95.19 13 LEU B N 1
ATOM 4476 C CA . LEU B 1 13 ? -18.031 -2.434 -2.609 1 95.19 13 LEU B CA 1
ATOM 4477 C C . LEU B 1 13 ? -18.234 -3.941 -2.734 1 95.19 13 LEU B C 1
ATOM 4479 O O . LEU B 1 13 ? -19.078 -4.52 -2.059 1 95.19 13 LEU B O 1
ATOM 4483 N N . SER B 1 14 ? -17.391 -4.605 -3.555 1 91.62 14 SER B N 1
ATOM 4484 C CA . SER B 1 14 ? -17.5 -6.051 -3.713 1 91.62 14 SER B CA 1
ATOM 4485 C C . SER B 1 14 ? -17.203 -6.773 -2.4 1 91.62 14 SER B C 1
ATOM 4487 O O . SER B 1 14 ? -17.938 -7.684 -2.014 1 91.62 14 SER B O 1
ATOM 4489 N N . ARG B 1 15 ? -16.188 -6.379 -1.771 1 92 15 ARG B N 1
ATOM 4490 C CA . ARG B 1 15 ? -15.812 -6.984 -0.498 1 92 15 ARG B CA 1
ATOM 4491 C C . ARG B 1 15 ? -16.891 -6.75 0.561 1 92 15 ARG B C 1
ATOM 4493 O O . ARG B 1 15 ? -17.25 -7.668 1.297 1 92 15 ARG B O 1
ATOM 4500 N N . ILE B 1 16 ? -17.359 -5.531 0.671 1 93.5 16 ILE B N 1
ATOM 4501 C CA . ILE B 1 16 ? -18.344 -5.164 1.681 1 93.5 16 ILE B CA 1
ATOM 4502 C C . ILE B 1 16 ? -19.641 -5.941 1.443 1 93.5 16 ILE B C 1
ATOM 4504 O O . ILE B 1 16 ? -20.281 -6.395 2.393 1 93.5 16 ILE B O 1
ATOM 4508 N N . ALA B 1 17 ? -19.953 -6.172 0.24 1 88.94 17 ALA B N 1
ATOM 4509 C CA . ALA B 1 17 ? -21.188 -6.871 -0.116 1 88.94 17 ALA B CA 1
ATOM 4510 C C . ALA B 1 17 ? -21.078 -8.359 0.201 1 88.94 17 ALA B C 1
ATOM 4512 O O . ALA B 1 17 ? -22.094 -9.016 0.447 1 88.94 17 ALA B O 1
ATOM 4513 N N . THR B 1 18 ? -19.922 -8.867 0.248 1 82.44 18 THR B N 1
ATOM 4514 C CA . THR B 1 18 ? -19.75 -10.305 0.387 1 82.44 18 THR B CA 1
ATOM 4515 C C . THR B 1 18 ? -19.344 -10.672 1.813 1 82.44 18 THR B C 1
ATOM 4517 O O . THR B 1 18 ? -19.938 -11.57 2.418 1 82.44 18 THR B O 1
ATOM 4520 N N . ALA B 1 19 ? -18.375 -10.047 2.373 1 77.81 19 ALA B N 1
ATOM 4521 C CA . ALA B 1 19 ? -17.828 -10.398 3.678 1 77.81 19 ALA B CA 1
ATOM 4522 C C . ALA B 1 19 ? -18.688 -9.852 4.809 1 77.81 19 ALA B C 1
ATOM 4524 O O . ALA B 1 19 ? -18.688 -10.391 5.914 1 77.81 19 ALA B O 1
ATOM 4525 N N . HIS B 1 20 ? -19.422 -8.836 4.617 1 74.94 20 HIS B N 1
ATOM 4526 C CA . HIS B 1 20 ? -20.203 -8.203 5.676 1 74.94 20 HIS B CA 1
ATOM 4527 C C . HIS B 1 20 ? -21.688 -8.211 5.344 1 74.94 20 HIS B C 1
ATOM 4529 O O . HIS B 1 20 ? -22.406 -7.277 5.699 1 74.94 20 HIS B O 1
ATOM 4535 N N . ARG B 1 21 ? -21.953 -9.25 4.758 1 79.88 21 ARG B N 1
ATOM 4536 C CA . ARG B 1 21 ? -23.312 -9.273 4.246 1 79.88 21 ARG B CA 1
ATOM 4537 C C . ARG B 1 21 ? -24.328 -9.062 5.367 1 79.88 21 ARG B C 1
ATOM 4539 O O . ARG B 1 21 ? -25.188 -8.188 5.277 1 79.88 21 ARG B O 1
ATOM 4546 N N . ALA B 1 22 ? -24.141 -9.742 6.469 1 84.31 22 ALA B N 1
ATOM 4547 C CA . ALA B 1 22 ? -25.188 -9.703 7.5 1 84.31 22 ALA B CA 1
ATOM 4548 C C . ALA B 1 22 ? -24.672 -9.016 8.766 1 84.31 22 ALA B C 1
ATOM 4550 O O . ALA B 1 22 ? -25.422 -8.82 9.719 1 84.31 22 ALA B O 1
ATOM 4551 N N . SER B 1 23 ? -23.469 -8.57 8.68 1 87.5 23 SER B N 1
ATOM 4552 C CA . SER B 1 23 ? -22.875 -7.918 9.844 1 87.5 23 SER B CA 1
ATOM 4553 C C . SER B 1 23 ? -22.969 -6.402 9.742 1 87.5 23 SER B C 1
ATOM 4555 O O . SER B 1 23 ? -23.016 -5.852 8.641 1 87.5 23 SER B O 1
ATOM 4557 N N . SER B 1 24 ? -23.031 -5.762 10.898 1 92.25 24 SER B N 1
ATOM 4558 C CA . SER B 1 24 ? -23.125 -4.305 10.93 1 92.25 24 SER B CA 1
ATOM 4559 C C . SER B 1 24 ? -21.859 -3.664 10.383 1 92.25 24 SER B C 1
ATOM 4561 O O . SER B 1 24 ? -20.75 -3.975 10.836 1 92.25 24 SER B O 1
ATOM 4563 N N . LEU B 1 25 ? -22.047 -2.818 9.43 1 96.56 25 LEU B N 1
ATOM 4564 C CA . LEU B 1 25 ? -20.922 -2.09 8.844 1 96.56 25 LEU B CA 1
ATOM 4565 C C . LEU B 1 25 ? -20.844 -0.672 9.406 1 96.56 25 LEU B C 1
ATOM 4567 O O . LEU B 1 25 ? -19.781 -0.222 9.812 1 96.56 25 LEU B O 1
ATOM 4571 N N . THR B 1 26 ? -21.984 0.034 9.398 1 98.12 26 THR B N 1
ATOM 4572 C CA . THR B 1 26 ? -22 1.401 9.906 1 98.12 26 THR B CA 1
ATOM 4573 C C . THR B 1 26 ? -22.969 1.534 11.078 1 98.12 26 THR B C 1
ATOM 4575 O O . THR B 1 26 ? -24.031 0.915 11.078 1 98.12 26 THR B O 1
ATOM 4578 N N . ILE B 1 27 ? -22.625 2.232 12.055 1 98 27 ILE B N 1
ATOM 4579 C CA . ILE B 1 27 ? -23.484 2.662 13.156 1 98 27 ILE B CA 1
ATOM 4580 C C . ILE B 1 27 ? -23.391 4.176 13.32 1 98 27 ILE B C 1
ATOM 4582 O O . ILE B 1 27 ? -22.297 4.715 13.562 1 98 27 ILE B O 1
ATOM 4586 N N . ALA B 1 28 ? -24.422 4.91 13.156 1 96.25 28 ALA B N 1
ATOM 4587 C CA . ALA B 1 28 ? -24.531 6.359 13.312 1 96.25 28 ALA B CA 1
ATOM 4588 C C . ALA B 1 28 ? -25.766 6.73 14.141 1 96.25 28 ALA B C 1
ATOM 4590 O O . ALA B 1 28 ? -26.875 6.805 13.617 1 96.25 28 ALA B O 1
ATOM 4591 N N . GLY B 1 29 ? -25.562 7.09 15.344 1 91.81 29 GLY B N 1
ATOM 4592 C CA . GLY B 1 29 ? -26.703 7.277 16.219 1 91.81 29 GLY B CA 1
ATOM 4593 C C . GLY B 1 29 ? -27.578 6.047 16.328 1 91.81 29 GLY B C 1
ATOM 4594 O O . GLY B 1 29 ? -27.109 4.973 16.719 1 91.81 29 GLY B O 1
ATOM 4595 N N . ASN B 1 30 ? -28.797 6.207 15.852 1 90.44 30 ASN B N 1
ATOM 4596 C CA . ASN B 1 30 ? -29.734 5.09 15.922 1 90.44 30 ASN B CA 1
ATOM 4597 C C . ASN B 1 30 ? -29.781 4.316 14.609 1 90.44 30 ASN B C 1
ATOM 4599 O O . ASN B 1 30 ? -30.469 3.289 14.516 1 90.44 30 ASN B O 1
ATOM 4603 N N . ARG B 1 31 ? -29.016 4.738 13.734 1 93.62 31 ARG B N 1
ATOM 4604 C CA . ARG B 1 31 ? -29.016 4.074 12.438 1 93.62 31 ARG B CA 1
ATOM 4605 C C . ARG B 1 31 ? -27.906 3.025 12.359 1 93.62 31 ARG B C 1
ATOM 4607 O O . ARG B 1 31 ? -26.781 3.271 12.789 1 93.62 31 ARG B O 1
ATOM 4614 N N . ARG B 1 32 ? -28.312 1.854 11.836 1 95.75 32 ARG B N 1
ATOM 4615 C CA . ARG B 1 32 ? -27.391 0.747 11.594 1 95.75 32 ARG B CA 1
ATOM 4616 C C . ARG B 1 32 ? -27.594 0.163 10.203 1 95.75 32 ARG B C 1
ATOM 4618 O O . ARG B 1 32 ? -28.719 0.002 9.742 1 95.75 32 ARG B O 1
ATOM 4625 N N . GLN B 1 33 ? -26.5 -0.027 9.531 1 95.69 33 GLN B N 1
ATOM 4626 C CA . GLN B 1 33 ? -26.547 -0.674 8.227 1 95.69 33 GLN B CA 1
ATOM 4627 C C . GLN B 1 33 ? -25.594 -1.855 8.156 1 95.69 33 GLN B C 1
ATOM 4629 O O . GLN B 1 33 ? -24.469 -1.78 8.664 1 95.69 33 GLN B O 1
ATOM 4634 N N . THR B 1 34 ? -26.078 -2.957 7.582 1 95 34 THR B N 1
ATOM 4635 C CA . THR B 1 34 ? -25.203 -4.059 7.215 1 95 34 THR B CA 1
ATOM 4636 C C . THR B 1 34 ? -24.406 -3.719 5.957 1 95 34 THR B C 1
ATOM 4638 O O . THR B 1 34 ? -24.688 -2.721 5.289 1 95 34 THR B O 1
ATOM 4641 N N . GLY B 1 35 ? -23.438 -4.547 5.703 1 94.44 35 GLY B N 1
ATOM 4642 C CA . GLY B 1 35 ? -22.672 -4.355 4.473 1 94.44 35 GLY B CA 1
ATOM 4643 C C . GLY B 1 35 ? -23.547 -4.371 3.232 1 94.44 35 GLY B C 1
ATOM 4644 O O . GLY B 1 35 ? -23.406 -3.504 2.363 1 94.44 35 GLY B O 1
ATOM 4645 N N . GLU B 1 36 ? -24.406 -5.254 3.143 1 92.12 36 GLU B N 1
ATOM 4646 C CA . GLU B 1 36 ? -25.297 -5.379 1.997 1 92.12 36 GLU B CA 1
ATOM 4647 C C . GLU B 1 36 ? -26.203 -4.152 1.865 1 92.12 36 GLU B C 1
ATOM 4649 O O . GLU B 1 36 ? -26.391 -3.627 0.765 1 92.12 36 GLU B O 1
ATOM 4654 N N . GLN B 1 37 ? -26.781 -3.762 2.982 1 93.06 37 GLN B N 1
ATOM 4655 C CA . GLN B 1 37 ? -27.641 -2.586 2.973 1 93.06 37 GLN B CA 1
ATOM 4656 C C . GLN B 1 37 ? -26.875 -1.343 2.531 1 93.06 37 GLN B C 1
ATOM 4658 O O . GLN B 1 37 ? -27.391 -0.539 1.747 1 93.06 37 GLN B O 1
ATOM 4663 N N . PHE B 1 38 ? -25.688 -1.198 3.021 1 95.69 38 PHE B N 1
ATOM 4664 C CA . PHE B 1 38 ? -24.859 -0.056 2.676 1 95.69 38 PHE B CA 1
ATOM 4665 C C . PHE B 1 38 ? -24.547 -0.047 1.185 1 95.69 38 PHE B C 1
ATOM 4667 O O . PHE B 1 38 ? -24.688 0.98 0.52 1 95.69 38 PHE B O 1
ATOM 4674 N N . VAL B 1 39 ? -24.109 -1.182 0.638 1 94.94 39 VAL B N 1
ATOM 4675 C CA . VAL B 1 39 ? -23.734 -1.285 -0.771 1 94.94 39 VAL B CA 1
ATOM 4676 C C . VAL B 1 39 ? -24.969 -1.009 -1.643 1 94.94 39 VAL B C 1
ATOM 4678 O O . VAL B 1 39 ? -24.875 -0.275 -2.629 1 94.94 39 VAL B O 1
ATOM 4681 N N . ASN B 1 40 ? -26.094 -1.551 -1.27 1 92.81 40 ASN B N 1
ATOM 4682 C CA . ASN B 1 40 ? -27.328 -1.299 -2.014 1 92.81 40 ASN B CA 1
ATOM 4683 C C . ASN B 1 40 ? -27.688 0.182 -2.002 1 92.81 40 ASN B C 1
ATOM 4685 O O . ASN B 1 40 ? -28.156 0.716 -3.008 1 92.81 40 ASN B O 1
ATOM 4689 N N . SER B 1 41 ? -27.5 0.776 -0.862 1 93.5 41 SER B N 1
ATOM 4690 C CA . SER B 1 41 ? -27.781 2.203 -0.747 1 93.5 41 SER B CA 1
ATOM 4691 C C . SER B 1 41 ? -26.859 3.025 -1.651 1 93.5 41 SER B C 1
ATOM 4693 O O . SER B 1 41 ? -27.312 3.965 -2.309 1 93.5 41 SER B O 1
ATOM 4695 N N . VAL B 1 42 ? -25.578 2.725 -1.69 1 95.69 42 VAL B N 1
ATOM 4696 C CA . VAL B 1 42 ? -24.609 3.408 -2.541 1 95.69 42 VAL B CA 1
ATOM 4697 C C . VAL B 1 42 ? -25.016 3.244 -4.008 1 95.69 42 VAL B C 1
ATOM 4699 O O . VAL B 1 42 ? -25.016 4.215 -4.77 1 95.69 42 VAL B O 1
ATOM 4702 N N . LEU B 1 43 ? -25.375 2.031 -4.383 1 94.62 43 LEU B N 1
ATOM 4703 C CA . LEU B 1 43 ? -25.703 1.739 -5.773 1 94.62 43 LEU B CA 1
ATOM 4704 C C . LEU B 1 43 ? -27.016 2.422 -6.18 1 94.62 43 LEU B C 1
ATOM 4706 O O . LEU B 1 43 ? -27.141 2.91 -7.305 1 94.62 43 LEU B O 1
ATOM 4710 N N . ALA B 1 44 ? -27.969 2.428 -5.297 1 94 44 ALA B N 1
ATOM 4711 C CA . ALA B 1 44 ? -29.219 3.137 -5.566 1 94 44 ALA B CA 1
ATOM 4712 C C . ALA B 1 44 ? -28.969 4.629 -5.773 1 94 44 ALA B C 1
ATOM 4714 O O . ALA B 1 44 ? -29.547 5.234 -6.688 1 94 44 ALA B O 1
ATOM 4715 N N . LEU B 1 45 ? -28.172 5.168 -4.91 1 94.62 45 LEU B N 1
ATOM 4716 C CA . LEU B 1 45 ? -27.828 6.582 -5.043 1 94.62 45 LEU B CA 1
ATOM 4717 C C . LEU B 1 45 ? -27.078 6.836 -6.344 1 94.62 45 LEU B C 1
ATOM 4719 O O . LEU B 1 45 ? -27.344 7.82 -7.039 1 94.62 45 LEU B O 1
ATOM 4723 N N . ALA B 1 46 ? -26.094 6.016 -6.688 1 95.5 46 ALA B N 1
ATOM 4724 C CA . ALA B 1 46 ? -25.328 6.141 -7.93 1 95.5 46 ALA B CA 1
ATOM 4725 C C . ALA B 1 46 ? -26.25 6.129 -9.141 1 95.5 46 ALA B C 1
ATOM 4727 O O . ALA B 1 46 ? -26.094 6.941 -10.055 1 95.5 46 ALA B O 1
ATOM 4728 N N . ARG B 1 47 ? -27.219 5.242 -9.133 1 93.62 47 ARG B N 1
ATOM 4729 C CA . ARG B 1 47 ? -28.188 5.184 -10.219 1 93.62 47 ARG B CA 1
ATOM 4730 C C . ARG B 1 47 ? -29 6.473 -10.297 1 93.62 47 ARG B C 1
ATOM 4732 O O . ARG B 1 47 ? -29.25 6.984 -11.391 1 93.62 47 ARG B O 1
ATOM 4739 N N . GLY B 1 48 ? -29.422 6.867 -9.141 1 93.88 48 GLY B N 1
ATOM 4740 C CA . GLY B 1 48 ? -30.125 8.133 -9.102 1 93.88 48 GLY B CA 1
ATOM 4741 C C . GLY B 1 48 ? -29.328 9.281 -9.68 1 93.88 48 GLY B C 1
ATOM 4742 O O . GLY B 1 48 ? -29.875 10.141 -10.375 1 93.88 48 GLY B O 1
ATOM 4743 N N . LEU B 1 49 ? -28.062 9.344 -9.375 1 95.69 49 LEU B N 1
ATOM 4744 C CA . LEU B 1 49 ? -27.172 10.383 -9.891 1 95.69 49 LEU B CA 1
ATOM 4745 C C . LEU B 1 49 ? -27.031 10.281 -11.398 1 95.69 49 LEU B C 1
ATOM 4747 O O . LEU B 1 49 ? -27.031 11.297 -12.102 1 95.69 49 LEU B O 1
ATOM 4751 N N . LEU B 1 50 ? -26.875 9.07 -11.914 1 93.19 50 LEU B N 1
ATOM 4752 C CA . LEU B 1 50 ? -26.812 8.859 -13.352 1 93.19 50 LEU B CA 1
ATOM 4753 C C . LEU B 1 50 ? -28.094 9.344 -14.039 1 93.19 50 LEU B C 1
ATOM 4755 O O . LEU B 1 50 ? -28.031 10.031 -15.055 1 93.19 50 LEU B O 1
ATOM 4759 N N . ASP B 1 51 ? -29.219 9.008 -13.461 1 92.19 51 ASP B N 1
ATOM 4760 C CA . ASP B 1 51 ? -30.516 9.391 -14.016 1 92.19 51 ASP B CA 1
ATOM 4761 C C . ASP B 1 51 ? -30.703 10.906 -14.008 1 92.19 51 ASP B C 1
ATOM 4763 O O . ASP B 1 51 ? -31.344 11.461 -14.891 1 92.19 51 ASP B O 1
ATOM 4767 N N . LEU B 1 52 ? -30.156 11.484 -12.969 1 93.44 52 LEU B N 1
ATOM 4768 C CA . LEU B 1 52 ? -30.234 12.938 -12.852 1 93.44 52 LEU B CA 1
ATOM 4769 C C . LEU B 1 52 ? -29.391 13.609 -13.93 1 93.44 52 LEU B C 1
ATOM 4771 O O . LEU B 1 52 ? -29.656 14.758 -14.305 1 93.44 52 LEU B O 1
ATOM 4775 N N . GLY B 1 53 ? -28.328 12.883 -14.367 1 95.62 53 GLY B N 1
ATOM 4776 C CA . GLY B 1 53 ? -27.5 13.406 -15.453 1 95.62 53 GLY B CA 1
ATOM 4777 C C . GLY B 1 53 ? -26.109 13.812 -15.016 1 95.62 53 GLY B C 1
ATOM 4778 O O . GLY B 1 53 ? -25.438 14.578 -15.703 1 95.62 53 GLY B O 1
ATOM 4779 N N . LEU B 1 54 ? -25.734 13.391 -13.875 1 97 54 LEU B N 1
ATOM 4780 C CA . LEU B 1 54 ? -24.359 13.633 -13.469 1 97 54 LEU B CA 1
ATOM 4781 C C . LEU B 1 54 ? -23.391 12.953 -14.422 1 97 54 LEU B C 1
ATOM 4783 O O . LEU B 1 54 ? -23.594 11.805 -14.82 1 97 54 LEU B O 1
ATOM 4787 N N . LEU B 1 55 ? -22.328 13.617 -14.812 1 97.62 55 LEU B N 1
ATOM 4788 C CA . LEU B 1 55 ? -21.359 13.109 -15.781 1 97.62 55 LEU B CA 1
ATOM 4789 C C . LEU B 1 55 ? -20 12.922 -15.133 1 97.62 55 LEU B C 1
ATOM 4791 O O . LEU B 1 55 ? -19.672 13.562 -14.133 1 97.62 55 LEU B O 1
ATOM 4795 N N . PRO B 1 56 ? -19.203 11.984 -15.719 1 97.88 56 PRO B N 1
ATOM 4796 C CA . PRO B 1 56 ? -17.812 11.883 -15.242 1 97.88 56 PRO B CA 1
ATOM 4797 C C . PRO B 1 56 ? -17.078 13.227 -15.281 1 97.88 56 PRO B C 1
ATOM 4799 O O . PRO B 1 56 ? -17.156 13.945 -16.281 1 97.88 56 PRO B O 1
ATOM 4802 N N . GLY B 1 57 ? -16.453 13.57 -14.164 1 97.75 57 GLY B N 1
ATOM 4803 C CA . GLY B 1 57 ? -15.734 14.828 -14.086 1 97.75 57 GLY B CA 1
ATOM 4804 C C . GLY B 1 57 ? -16.516 15.922 -13.391 1 97.75 57 GLY B C 1
ATOM 4805 O O . GLY B 1 57 ? -15.93 16.922 -12.953 1 97.75 57 GLY B O 1
ATOM 4806 N N . ASP B 1 58 ? -17.812 15.773 -13.273 1 98.38 58 ASP B N 1
ATOM 4807 C CA . ASP B 1 58 ? -18.625 16.75 -12.539 1 98.38 58 ASP B CA 1
ATOM 4808 C C . ASP B 1 58 ? -18.219 16.797 -11.07 1 98.38 58 ASP B C 1
ATOM 4810 O O . ASP B 1 58 ? -17.953 15.758 -10.453 1 98.38 58 ASP B O 1
ATOM 4814 N N . VAL B 1 59 ? -18.141 18.016 -10.531 1 98.25 59 VAL B N 1
ATOM 4815 C CA . VAL B 1 59 ? -17.766 18.188 -9.141 1 98.25 59 VAL B CA 1
ATOM 4816 C C . VAL B 1 59 ? -19.016 18.266 -8.266 1 98.25 59 VAL B C 1
ATOM 4818 O O . VAL B 1 59 ? -19.953 19.016 -8.578 1 98.25 59 VAL B O 1
ATOM 4821 N N . VAL B 1 60 ? -19.078 17.5 -7.246 1 98.56 60 VAL B N 1
ATOM 4822 C CA . VAL B 1 60 ? -20.141 17.516 -6.242 1 98.56 60 VAL B CA 1
ATOM 4823 C C . VAL B 1 60 ? -19.578 17.984 -4.902 1 98.56 60 VAL B C 1
ATOM 4825 O O . VAL B 1 60 ? -18.75 17.297 -4.297 1 98.56 60 VAL B O 1
ATOM 4828 N N . VAL B 1 61 ? -20.047 19.094 -4.422 1 97.31 61 VAL B N 1
ATOM 4829 C CA . VAL B 1 61 ? -19.594 19.609 -3.131 1 97.31 61 VAL B CA 1
ATOM 4830 C C . VAL B 1 61 ? -20.469 19.047 -2.02 1 97.31 61 VAL B C 1
ATOM 4832 O O . VAL B 1 61 ? -21.703 18.969 -2.16 1 97.31 61 VAL B O 1
ATOM 4835 N N . ILE B 1 62 ? -19.828 18.609 -0.996 1 97.12 62 ILE B N 1
ATOM 4836 C CA . ILE B 1 62 ? -20.531 18.031 0.151 1 97.12 62 ILE B CA 1
ATOM 4837 C C . ILE B 1 62 ? -20.203 18.828 1.409 1 97.12 62 ILE B C 1
ATOM 4839 O O . ILE B 1 62 ? -19.031 18.938 1.79 1 97.12 62 ILE B O 1
ATOM 4843 N N . SER B 1 63 ? -21.141 19.438 2.012 1 93.88 63 SER B N 1
ATOM 4844 C CA . SER B 1 63 ? -21 20.109 3.299 1 93.88 63 SER B CA 1
ATOM 4845 C C . SER B 1 63 ? -21.922 19.5 4.352 1 93.88 63 SER B C 1
ATOM 4847 O O . SER B 1 63 ? -23.094 19.828 4.438 1 93.88 63 SER B O 1
ATOM 4849 N N . ALA B 1 64 ? -21.344 18.641 5.105 1 93.88 64 ALA B N 1
ATOM 4850 C CA . ALA B 1 64 ? -22.109 17.859 6.066 1 93.88 64 ALA B CA 1
ATOM 4851 C C . ALA B 1 64 ? -21.234 17.344 7.199 1 93.88 64 ALA B C 1
ATOM 4853 O O . ALA B 1 64 ? -20 17.344 7.082 1 93.88 64 ALA B O 1
ATOM 4854 N N . SER B 1 65 ? -21.859 17 8.297 1 93.44 65 SER B N 1
ATOM 4855 C CA . SER B 1 65 ? -21.156 16.344 9.391 1 93.44 65 SER B CA 1
ATOM 4856 C C . SER B 1 65 ? -20.891 14.883 9.078 1 93.44 65 SER B C 1
ATOM 4858 O O . SER B 1 65 ? -21.453 14.336 8.117 1 93.44 65 SER B O 1
ATOM 4860 N N . ASN B 1 66 ? -20.016 14.242 9.898 1 96.69 66 ASN B N 1
ATOM 4861 C CA . ASN B 1 66 ? -19.766 12.812 9.734 1 96.69 66 ASN B CA 1
ATOM 4862 C C . ASN B 1 66 ? -21.062 12 9.812 1 96.69 66 ASN B C 1
ATOM 4864 O O . ASN B 1 66 ? -21.859 12.195 10.727 1 96.69 66 ASN B O 1
ATOM 4868 N N . SER B 1 67 ? -21.266 11.18 8.914 1 96.88 67 SER B N 1
ATOM 4869 C CA . SER B 1 67 ? -22.438 10.297 8.898 1 96.88 67 SER B CA 1
ATOM 4870 C C . SER B 1 67 ? -22.25 9.156 7.91 1 96.88 67 SER B C 1
ATOM 4872 O O . SER B 1 67 ? -21.312 9.164 7.105 1 96.88 67 SER B O 1
ATOM 4874 N N . ASP B 1 68 ? -23.078 8.141 8.039 1 97 68 ASP B N 1
ATOM 4875 C CA . ASP B 1 68 ? -23.094 7.066 7.051 1 97 68 ASP B CA 1
ATOM 4876 C C . ASP B 1 68 ? -23.562 7.578 5.688 1 97 68 ASP B C 1
ATOM 4878 O O . ASP B 1 68 ? -23.094 7.102 4.652 1 97 68 ASP B O 1
ATOM 4882 N N . TRP B 1 69 ? -24.375 8.617 5.691 1 96.31 69 TRP B N 1
ATOM 4883 C CA . TRP B 1 69 ? -24.781 9.258 4.445 1 96.31 69 TRP B CA 1
ATOM 4884 C C . TRP B 1 69 ? -23.578 9.875 3.736 1 96.31 69 TRP B C 1
ATOM 4886 O O . TRP B 1 69 ? -23.469 9.797 2.512 1 96.31 69 TRP B O 1
ATOM 4896 N N . TYR B 1 70 ? -22.797 10.531 4.531 1 97.56 70 TYR B N 1
ATOM 4897 C CA . TYR B 1 70 ? -21.578 11.133 3.98 1 97.56 70 TYR B CA 1
ATOM 4898 C C . TYR B 1 70 ? -20.766 10.102 3.217 1 97.56 70 TYR B C 1
ATOM 4900 O O . TYR B 1 70 ? -20.328 10.352 2.086 1 97.56 70 TYR B O 1
ATOM 4908 N N . LEU B 1 71 ? -20.531 8.906 3.791 1 98.5 71 LEU B N 1
ATOM 4909 C CA . LEU B 1 71 ? -19.766 7.828 3.172 1 98.5 71 LEU B CA 1
ATOM 4910 C C . LEU B 1 71 ? -20.453 7.332 1.905 1 98.5 71 LEU B C 1
ATOM 4912 O O . LEU B 1 71 ? -19.797 7.074 0.896 1 98.5 71 LEU B O 1
ATOM 4916 N N . GLU B 1 72 ? -21.781 7.223 1.951 1 97.56 72 GLU B N 1
ATOM 4917 C CA . GLU B 1 72 ? -22.547 6.801 0.781 1 97.56 72 GLU B CA 1
ATOM 4918 C C . GLU B 1 72 ? -22.344 7.766 -0.383 1 97.56 72 GLU B C 1
ATOM 4920 O O . GLU B 1 72 ? -22.141 7.34 -1.523 1 97.56 72 GLU B O 1
ATOM 4925 N N . TRP B 1 73 ? -22.406 8.992 -0.072 1 98.38 73 TRP B N 1
ATOM 4926 C CA . TRP B 1 73 ? -22.297 10.016 -1.107 1 98.38 73 TRP B CA 1
ATOM 4927 C C . TRP B 1 73 ? -20.891 10.031 -1.708 1 98.38 73 TRP B C 1
ATOM 4929 O O . TRP B 1 73 ? -20.734 10.164 -2.924 1 98.38 73 TRP B O 1
ATOM 4939 N N . LEU B 1 74 ? -19.891 9.93 -0.856 1 98.69 74 LEU B N 1
ATOM 4940 C CA . LEU B 1 74 ? -18.531 9.875 -1.364 1 98.69 74 LEU B CA 1
ATOM 4941 C C . LEU B 1 74 ? -18.375 8.758 -2.391 1 98.69 74 LEU B C 1
ATOM 4943 O O . LEU B 1 74 ? -17.859 8.977 -3.488 1 98.69 74 LEU B O 1
ATOM 4947 N N . LEU B 1 75 ? -18.859 7.559 -2.09 1 98.5 75 LEU B N 1
ATOM 4948 C CA . LEU B 1 75 ? -18.688 6.395 -2.955 1 98.5 75 LEU B CA 1
ATOM 4949 C C . LEU B 1 75 ? -19.609 6.488 -4.176 1 98.5 75 LEU B C 1
ATOM 4951 O O . LEU B 1 75 ? -19.188 6.145 -5.285 1 98.5 75 LEU B O 1
ATOM 4955 N N . ALA B 1 76 ? -20.844 6.973 -3.982 1 97.62 76 ALA B N 1
ATOM 4956 C CA . ALA B 1 76 ? -21.781 7.062 -5.102 1 97.62 76 ALA B CA 1
ATOM 4957 C C . ALA B 1 76 ? -21.281 8.055 -6.152 1 97.62 76 ALA B C 1
ATOM 4959 O O . ALA B 1 76 ? -21.375 7.793 -7.352 1 97.62 76 ALA B O 1
ATOM 4960 N N . VAL B 1 77 ? -20.781 9.195 -5.691 1 98.75 77 VAL B N 1
ATOM 4961 C CA . VAL B 1 77 ? -20.25 10.195 -6.605 1 98.75 77 VAL B CA 1
ATOM 4962 C C . VAL B 1 77 ? -19.078 9.609 -7.379 1 98.75 77 VAL B C 1
ATOM 4964 O O . VAL B 1 77 ? -19 9.727 -8.609 1 98.75 77 VAL B O 1
ATOM 4967 N N . ALA B 1 78 ? -18.156 8.953 -6.703 1 98.62 78 ALA B N 1
ATOM 4968 C CA . ALA B 1 78 ? -17 8.32 -7.348 1 98.62 78 ALA B CA 1
ATOM 4969 C C . ALA B 1 78 ? -17.453 7.234 -8.32 1 98.62 78 ALA B C 1
ATOM 4971 O O . ALA B 1 78 ? -16.875 7.09 -9.406 1 98.62 78 ALA B O 1
ATOM 4972 N N . PHE B 1 79 ? -18.469 6.488 -7.906 1 97.5 79 PHE B N 1
ATOM 4973 C CA . PHE B 1 79 ? -18.953 5.359 -8.688 1 97.5 79 PHE B CA 1
ATOM 4974 C C . PHE B 1 79 ? -19.359 5.805 -10.086 1 97.5 79 PHE B C 1
ATOM 4976 O O . PHE B 1 79 ? -19.109 5.102 -11.062 1 97.5 79 PHE B O 1
ATOM 4983 N N . VAL B 1 80 ? -19.953 6.926 -10.234 1 97.19 80 VAL B N 1
ATOM 4984 C CA . VAL B 1 80 ? -20.469 7.383 -11.523 1 97.19 80 VAL B CA 1
ATOM 4985 C C . VAL B 1 80 ? -19.438 8.297 -12.195 1 97.19 80 VAL B C 1
ATOM 4987 O O . VAL B 1 80 ? -19.766 8.977 -13.18 1 97.19 80 VAL B O 1
ATOM 4990 N N . GLY B 1 81 ? -18.234 8.383 -11.617 1 98.06 81 GLY B N 1
ATOM 4991 C CA . GLY B 1 81 ? -17.141 9.117 -12.234 1 98.06 81 GLY B CA 1
ATOM 4992 C C . GLY B 1 81 ? -17.125 10.586 -11.852 1 98.06 81 GLY B C 1
ATOM 4993 O O . GLY B 1 81 ? -16.422 11.383 -12.484 1 98.06 81 GLY B O 1
ATOM 4994 N N . GLY B 1 82 ? -17.938 10.984 -10.883 1 98.62 82 GLY B N 1
ATOM 4995 C CA . GLY B 1 82 ? -17.875 12.336 -10.359 1 98.62 82 GLY B CA 1
ATOM 4996 C C . GLY B 1 82 ? -16.719 12.555 -9.406 1 98.62 82 GLY B C 1
ATOM 4997 O O . GLY B 1 82 ? -16 11.602 -9.062 1 98.62 82 GLY B O 1
ATOM 4998 N N . ILE B 1 83 ? -16.5 13.812 -9.023 1 98.69 83 ILE B N 1
ATOM 4999 C CA . ILE B 1 83 ? -15.461 14.188 -8.078 1 98.69 83 ILE B CA 1
ATOM 5000 C C . ILE B 1 83 ? -16.094 14.844 -6.852 1 98.69 83 ILE B C 1
ATOM 5002 O O . ILE B 1 83 ? -16.75 15.883 -6.961 1 98.69 83 ILE B O 1
ATOM 5006 N N . ALA B 1 84 ? -15.977 14.242 -5.723 1 98.81 84 ALA B N 1
ATOM 5007 C CA . ALA B 1 84 ? -16.484 14.836 -4.488 1 98.81 84 ALA B CA 1
ATOM 5008 C C . ALA B 1 84 ? -15.547 15.906 -3.961 1 98.81 84 ALA B C 1
ATOM 5010 O O . ALA B 1 84 ? -14.32 15.742 -4.004 1 98.81 84 ALA B O 1
ATOM 5011 N N . ALA B 1 85 ? -16.078 16.984 -3.537 1 98.19 85 ALA B N 1
ATOM 5012 C CA . ALA B 1 85 ? -15.336 18.078 -2.926 1 98.19 85 ALA B CA 1
ATOM 5013 C C . ALA B 1 85 ? -15.93 18.453 -1.569 1 98.19 85 ALA B C 1
ATOM 5015 O O . ALA B 1 85 ? -16.734 19.375 -1.475 1 98.19 85 ALA B O 1
ATOM 5016 N N . PRO B 1 86 ? -15.445 17.875 -0.515 1 97.19 86 PRO B N 1
ATOM 5017 C CA . PRO B 1 86 ? -15.961 18.172 0.821 1 97.19 86 PRO B CA 1
ATOM 5018 C C . PRO B 1 86 ? -15.609 19.594 1.294 1 97.19 86 PRO B C 1
ATOM 5020 O O . PRO B 1 86 ? -14.461 20.016 1.156 1 97.19 86 PRO B O 1
ATOM 5023 N N . LEU B 1 87 ? -16.594 20.266 1.801 1 92.81 87 LEU B N 1
ATOM 5024 C CA . LEU B 1 87 ? -16.391 21.547 2.443 1 92.81 87 LEU B CA 1
ATOM 5025 C C . LEU B 1 87 ? -16.391 21.406 3.963 1 92.81 87 LEU B C 1
ATOM 5027 O O . LEU B 1 87 ? -17.125 20.594 4.516 1 92.81 87 LEU B O 1
ATOM 5031 N N . ASN B 1 88 ? -15.57 22.203 4.543 1 88.69 88 ASN B N 1
ATOM 5032 C CA . ASN B 1 88 ? -15.625 22.25 6.004 1 88.69 88 ASN B CA 1
ATOM 5033 C C . ASN B 1 88 ? -16.953 22.797 6.5 1 88.69 88 ASN B C 1
ATOM 5035 O O . ASN B 1 88 ? -17.312 23.938 6.207 1 88.69 88 ASN B O 1
ATOM 5039 N N . TYR B 1 89 ? -17.672 22.047 7.203 1 85.19 89 TYR B N 1
ATOM 5040 C CA . TYR B 1 89 ? -19 22.438 7.652 1 85.19 89 TYR B CA 1
ATOM 5041 C C . TYR B 1 89 ? -18.938 23.594 8.633 1 85.19 89 TYR B C 1
ATOM 5043 O O . TYR B 1 89 ? -19.938 24.25 8.914 1 85.19 89 TYR B O 1
ATOM 5051 N N . ARG B 1 90 ? -17.734 23.938 9.125 1 81.38 90 ARG B N 1
ATOM 5052 C CA . ARG B 1 90 ? -17.547 25.031 10.062 1 81.38 90 ARG B CA 1
ATOM 5053 C C . ARG B 1 90 ? -17.234 26.328 9.328 1 81.38 90 ARG B C 1
ATOM 5055 O O . ARG B 1 90 ? -17.109 27.391 9.953 1 81.38 90 ARG B O 1
ATOM 5062 N N . TRP B 1 91 ? -17.109 26.25 8.07 1 83.75 91 TRP B N 1
ATOM 5063 C CA . TRP B 1 91 ? -16.719 27.422 7.305 1 83.75 91 TRP B CA 1
ATOM 5064 C C . TRP B 1 91 ? -17.844 28.469 7.301 1 83.75 91 TRP B C 1
ATOM 5066 O O . TRP B 1 91 ? -19.016 28.109 7.391 1 83.75 91 TRP B O 1
ATOM 5076 N N . SER B 1 92 ? -17.422 29.703 7.188 1 80.75 92 SER B N 1
ATOM 5077 C CA . SER B 1 92 ? -18.375 30.781 6.953 1 80.75 92 SER B CA 1
ATOM 5078 C C . SER B 1 92 ? -18.953 30.719 5.547 1 80.75 92 SER B C 1
ATOM 5080 O O . SER B 1 92 ? -18.469 29.953 4.703 1 80.75 92 SER B O 1
ATOM 5082 N N . PHE B 1 93 ? -19.906 31.516 5.387 1 85.06 93 PHE B N 1
ATOM 5083 C CA . PHE B 1 93 ? -20.531 31.625 4.074 1 85.06 93 PHE B CA 1
ATOM 5084 C C . PHE B 1 93 ? -19.516 32.031 3.023 1 85.06 93 PHE B C 1
ATOM 5086 O O . PHE B 1 93 ? -19.469 31.469 1.932 1 85.06 93 PHE B O 1
ATOM 5093 N N . GLU B 1 94 ? -18.703 33 3.371 1 83.31 94 GLU B N 1
ATOM 5094 C CA . GLU B 1 94 ? -17.719 33.531 2.432 1 83.31 94 GLU B CA 1
ATOM 5095 C C . GLU B 1 94 ? -16.688 32.5 2.043 1 83.31 94 GLU B C 1
ATOM 5097 O O . GLU B 1 94 ? -16.312 32.375 0.875 1 83.31 94 GLU B O 1
ATOM 5102 N N . GLU B 1 95 ? -16.297 31.719 3.025 1 83.75 95 GLU B N 1
ATOM 5103 C CA . GLU B 1 95 ? -15.328 30.656 2.76 1 83.75 95 GLU B CA 1
ATOM 5104 C C . GLU B 1 95 ? -15.93 29.578 1.868 1 83.75 95 GLU B C 1
ATOM 5106 O O . GLU B 1 95 ? -15.289 29.125 0.918 1 83.75 95 GLU B O 1
ATOM 5111 N N . ALA B 1 96 ? -17.125 29.188 2.133 1 88 96 ALA B N 1
ATOM 5112 C CA . ALA B 1 96 ? -17.812 28.156 1.368 1 88 96 ALA B CA 1
ATOM 5113 C C . ALA B 1 96 ? -18.016 28.594 -0.079 1 88 96 ALA B C 1
ATOM 5115 O O . ALA B 1 96 ? -17.781 27.812 -1.009 1 88 96 ALA B O 1
ATOM 5116 N N . ILE B 1 97 ? -18.406 29.828 -0.228 1 88.81 97 ILE B N 1
ATOM 5117 C CA . ILE B 1 97 ? -18.672 30.344 -1.565 1 88.81 97 ILE B CA 1
ATOM 5118 C C . ILE B 1 97 ? -17.375 30.453 -2.355 1 88.81 97 ILE B C 1
ATOM 5120 O O . ILE B 1 97 ? -17.344 30.141 -3.549 1 88.81 97 ILE B O 1
ATOM 5124 N N . SER B 1 98 ? -16.375 30.922 -1.647 1 86.81 98 SER B N 1
ATOM 5125 C CA . SER B 1 98 ? -15.078 31.016 -2.307 1 86.81 98 SER B CA 1
ATOM 5126 C C . SER B 1 98 ? -14.617 29.672 -2.838 1 86.81 98 SER B C 1
ATOM 5128 O O . SER B 1 98 ? -14.109 29.562 -3.957 1 86.81 98 SER B O 1
ATOM 5130 N N . ALA B 1 99 ? -14.797 28.656 -2.061 1 90.31 99 ALA B N 1
ATOM 5131 C CA . ALA B 1 99 ? -14.43 27.297 -2.469 1 90.31 99 ALA B CA 1
ATOM 5132 C C . ALA B 1 99 ? -15.297 26.828 -3.635 1 90.31 99 ALA B C 1
ATOM 5134 O O . ALA B 1 99 ? -14.789 26.234 -4.59 1 90.31 99 ALA B O 1
ATOM 5135 N N . MET B 1 100 ? -16.547 27.109 -3.629 1 92 100 MET B N 1
ATOM 5136 C CA . MET B 1 100 ? -17.469 26.656 -4.668 1 92 100 MET B CA 1
ATOM 5137 C C . MET B 1 100 ? -17.188 27.359 -5.992 1 92 100 MET B C 1
ATOM 5139 O O . MET B 1 100 ? -17.25 26.734 -7.055 1 92 100 MET B O 1
ATOM 5143 N N . VAL B 1 101 ? -16.891 28.594 -5.871 1 89.75 101 VAL B N 1
ATOM 5144 C CA . VAL B 1 101 ? -16.547 29.344 -7.078 1 89.75 101 VAL B CA 1
ATOM 5145 C C . VAL B 1 101 ? -15.281 28.766 -7.703 1 89.75 101 VAL B C 1
ATOM 5147 O O . VAL B 1 101 ? -15.164 28.688 -8.93 1 89.75 101 VAL B O 1
ATOM 5150 N N . ALA B 1 102 ? -14.375 28.359 -6.855 1 88.75 102 ALA B N 1
ATOM 5151 C CA . ALA B 1 102 ? -13.094 27.844 -7.316 1 88.75 102 ALA B CA 1
ATOM 5152 C C . ALA B 1 102 ? -13.266 26.516 -8.062 1 88.75 102 ALA B C 1
ATOM 5154 O O . ALA B 1 102 ? -12.555 26.25 -9.031 1 88.75 102 ALA B O 1
ATOM 5155 N N . VAL B 1 103 ? -14.258 25.688 -7.629 1 94.12 103 VAL B N 1
ATOM 5156 C CA . VAL B 1 103 ? -14.305 24.344 -8.195 1 94.12 103 VAL B CA 1
ATOM 5157 C C . VAL B 1 103 ? -15.531 24.203 -9.094 1 94.12 103 VAL B C 1
ATOM 5159 O O . VAL B 1 103 ? -15.711 23.172 -9.758 1 94.12 103 VAL B O 1
ATOM 5162 N N . GLN B 1 104 ? -16.422 25.188 -9.117 1 94.12 104 GLN B N 1
ATOM 5163 C CA . GLN B 1 104 ? -17.578 25.25 -9.992 1 94.12 104 GLN B CA 1
ATOM 5164 C C . GLN B 1 104 ? -18.375 23.953 -9.938 1 94.12 104 GLN B C 1
ATOM 5166 O O . GLN B 1 104 ? -18.562 23.297 -10.961 1 94.12 104 GLN B O 1
ATOM 5171 N N . PRO B 1 105 ? -18.938 23.672 -8.812 1 96.81 105 PRO B N 1
ATOM 5172 C CA . PRO B 1 105 ? -19.688 22.422 -8.656 1 96.81 105 PRO B CA 1
ATOM 5173 C C . PRO B 1 105 ? -21.016 22.438 -9.391 1 96.81 105 PRO B C 1
ATOM 5175 O O . PRO B 1 105 ? -21.609 23.5 -9.594 1 96.81 105 PRO B O 1
ATOM 5178 N N . VAL B 1 106 ? -21.484 21.234 -9.766 1 97.88 106 VAL B N 1
ATOM 5179 C CA . VAL B 1 106 ? -22.797 21.125 -10.398 1 97.88 106 VAL B CA 1
ATOM 5180 C C . VAL B 1 106 ? -23.844 20.781 -9.352 1 97.88 106 VAL B C 1
ATOM 5182 O O . VAL B 1 106 ? -25.047 20.938 -9.594 1 97.88 106 VAL B O 1
ATOM 5185 N N . MET B 1 107 ? -23.375 20.297 -8.219 1 96.94 107 MET B N 1
ATOM 5186 C CA . MET B 1 107 ? -24.281 19.844 -7.176 1 96.94 107 MET B CA 1
ATOM 5187 C C . MET B 1 107 ? -23.75 20.203 -5.793 1 96.94 107 MET B C 1
ATOM 5189 O O . MET B 1 107 ? -22.531 20.125 -5.555 1 96.94 107 MET B O 1
ATOM 5193 N N . LEU B 1 108 ? -24.656 20.609 -4.93 1 95.06 108 LEU B N 1
ATOM 5194 C CA . LEU B 1 108 ? -24.375 20.844 -3.516 1 95.06 108 LEU B CA 1
ATOM 5195 C C . LEU B 1 108 ? -25.188 19.891 -2.635 1 95.06 108 LEU B C 1
ATOM 5197 O O . LEU B 1 108 ? -26.422 19.859 -2.721 1 95.06 108 LEU B O 1
ATOM 5201 N N . VAL B 1 109 ? -24.484 19.078 -1.855 1 95.31 109 VAL B N 1
ATOM 5202 C CA . VAL B 1 109 ? -25.094 18.172 -0.889 1 95.31 109 VAL B CA 1
ATOM 5203 C C . VAL B 1 109 ? -24.891 18.719 0.526 1 95.31 109 VAL B C 1
ATOM 5205 O O . VAL B 1 109 ? -23.75 18.922 0.954 1 95.31 109 VAL B O 1
ATOM 5208 N N . ILE B 1 110 ? -26 18.922 1.274 1 91.81 110 ILE B N 1
ATOM 5209 C CA . ILE B 1 110 ? -25.875 19.594 2.562 1 91.81 110 ILE B CA 1
ATOM 5210 C C . ILE B 1 110 ? -26.734 18.875 3.602 1 91.81 110 ILE B C 1
ATOM 5212 O O . ILE B 1 110 ? -27.734 18.25 3.256 1 91.81 110 ILE B O 1
ATOM 5216 N N . ASP B 1 111 ? -26.297 18.891 4.793 1 90.81 111 ASP B N 1
ATOM 5217 C CA . ASP B 1 111 ? -27.141 18.453 5.91 1 90.81 111 ASP B CA 1
ATOM 5218 C C . ASP B 1 111 ? -27.469 19.625 6.832 1 90.81 111 ASP B C 1
ATOM 5220 O O . ASP B 1 111 ? -27.328 20.781 6.449 1 90.81 111 ASP B O 1
ATOM 5224 N N . GLU B 1 112 ? -28.031 19.406 7.98 1 83.31 112 GLU B N 1
ATOM 5225 C CA . GLU B 1 112 ? -28.547 20.438 8.875 1 83.31 112 GLU B CA 1
ATOM 5226 C C . GLU B 1 112 ? -27.422 21.25 9.5 1 83.31 112 GLU B C 1
ATOM 5228 O O . GLU B 1 112 ? -27.656 22.344 10.031 1 83.31 112 GLU B O 1
ATOM 5233 N N . SER B 1 113 ? -26.234 20.766 9.406 1 78.5 113 SER B N 1
ATOM 5234 C CA . SER B 1 113 ? -25.109 21.453 10.023 1 78.5 113 SER B CA 1
ATOM 5235 C C . SER B 1 113 ? -24.797 22.766 9.297 1 78.5 113 SER B C 1
ATOM 5237 O O . SER B 1 113 ? -24.141 23.641 9.852 1 78.5 113 SER B O 1
ATOM 5239 N N . CYS B 1 114 ? -25.281 22.953 8.117 1 72.12 114 CYS B N 1
ATOM 5240 C CA . CYS B 1 114 ? -24.938 24.109 7.312 1 72.12 114 CYS B CA 1
ATOM 5241 C C . CYS B 1 114 ? -26.141 25.047 7.188 1 72.12 114 CYS B C 1
ATOM 5243 O O . CYS B 1 114 ? -26.203 25.859 6.254 1 72.12 114 CYS B O 1
ATOM 5245 N N . CYS B 1 115 ? -26.953 24.969 7.98 1 64.56 115 CYS B N 1
ATOM 5246 C CA . CYS B 1 115 ? -28.203 25.703 7.891 1 64.56 115 CYS B CA 1
ATOM 5247 C C . CYS B 1 115 ? -27.969 27.203 7.875 1 64.56 115 CYS B C 1
ATOM 5249 O O . CYS B 1 115 ? -28.625 27.938 7.137 1 64.56 115 CYS B O 1
ATOM 5251 N N . GLN B 1 116 ? -26.969 27.594 8.578 1 66.94 116 GLN B N 1
ATOM 5252 C CA . GLN B 1 116 ? -26.797 29.047 8.734 1 66.94 116 GLN B CA 1
ATOM 5253 C C . GLN B 1 116 ? -26.406 29.703 7.41 1 66.94 116 GLN B C 1
ATOM 5255 O O . GLN B 1 116 ? -26.922 30.766 7.066 1 66.94 116 GLN B O 1
ATOM 5260 N N . TRP B 1 117 ? -25.594 28.969 6.645 1 75.75 117 TRP B N 1
ATOM 5261 C CA . TRP B 1 117 ? -25.188 29.672 5.438 1 75.75 117 TRP B CA 1
ATOM 5262 C C . TRP B 1 117 ? -26.016 29.234 4.234 1 75.75 117 TRP B C 1
ATOM 5264 O O . TRP B 1 117 ? -26.047 29.906 3.207 1 75.75 117 TRP B O 1
ATOM 5274 N N . TYR B 1 118 ? -26.75 28.203 4.43 1 77.75 118 TYR B N 1
ATOM 5275 C CA . TYR B 1 118 ? -27.547 27.703 3.312 1 77.75 118 TYR B CA 1
ATOM 5276 C C . TYR B 1 118 ? -28.594 28.734 2.898 1 77.75 118 TYR B C 1
ATOM 5278 O O . TYR B 1 118 ? -28.875 28.891 1.708 1 77.75 118 TYR B O 1
ATOM 5286 N N . SER B 1 119 ? -29.094 29.406 3.852 1 75 119 SER B N 1
ATOM 5287 C CA . SER B 1 119 ? -30.109 30.422 3.566 1 75 119 SER B CA 1
ATOM 5288 C C . SER B 1 119 ? -29.531 31.547 2.723 1 75 119 SER B C 1
ATOM 5290 O O . SER B 1 119 ? -30.203 32.094 1.846 1 75 119 SER B O 1
ATOM 5292 N N . LYS B 1 120 ? -28.328 31.828 2.979 1 80.19 120 LYS B N 1
ATOM 5293 C CA . LYS B 1 120 ? -27.656 32.906 2.236 1 80.19 120 LYS B CA 1
ATOM 5294 C C . LYS B 1 120 ? -27.328 32.438 0.813 1 80.19 120 LYS B C 1
ATOM 5296 O O . LYS B 1 120 ? -27.266 33.281 -0.102 1 80.19 120 LYS B O 1
ATOM 5301 N N . LEU B 1 121 ? -27.141 31.25 0.655 1 82.06 121 LEU B N 1
ATOM 5302 C CA . LEU B 1 121 ? -26.797 30.688 -0.645 1 82.06 121 LEU B CA 1
ATOM 5303 C C . LEU B 1 121 ? -27.938 30.859 -1.638 1 82.06 121 LEU B C 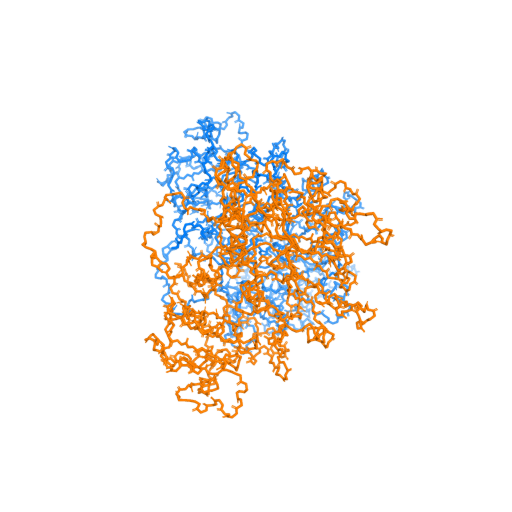1
ATOM 5305 O O . LEU B 1 121 ? -27.703 31.031 -2.836 1 82.06 121 LEU B O 1
ATOM 5309 N N . ARG B 1 122 ? -29.031 30.844 -1.176 1 73.31 122 ARG B N 1
ATOM 5310 C CA . ARG B 1 122 ? -30.203 30.984 -2.027 1 73.31 122 ARG B CA 1
ATOM 5311 C C . ARG B 1 122 ? -30.219 32.344 -2.736 1 73.31 122 ARG B C 1
ATOM 5313 O O . ARG B 1 122 ? -30.797 32.469 -3.814 1 73.31 122 ARG B O 1
ATOM 5320 N N . ASN B 1 123 ? -29.5 33.188 -2.129 1 76.81 123 ASN B N 1
ATOM 5321 C CA . ASN B 1 123 ? -29.453 34.531 -2.689 1 76.81 123 ASN B CA 1
ATOM 5322 C C . ASN B 1 123 ? -28.172 34.75 -3.494 1 76.81 123 ASN B C 1
ATOM 5324 O O . ASN B 1 123 ? -27.891 35.875 -3.916 1 76.81 123 ASN B O 1
ATOM 5328 N N . THR B 1 124 ? -27.438 33.75 -3.547 1 80.44 124 THR B N 1
ATOM 5329 C CA . THR B 1 124 ? -26.172 33.844 -4.27 1 80.44 124 THR B CA 1
ATOM 5330 C C . THR B 1 124 ? -26.203 32.969 -5.508 1 80.44 124 THR B C 1
ATOM 5332 O O . THR B 1 124 ? -26.562 31.781 -5.43 1 80.44 124 THR B O 1
ATOM 5335 N N . ASP B 1 125 ? -25.875 33.594 -6.562 1 80.06 125 ASP B N 1
ATOM 5336 C CA . ASP B 1 125 ? -25.906 32.844 -7.82 1 80.06 125 ASP B CA 1
ATOM 5337 C C . ASP B 1 125 ? -24.562 32.156 -8.086 1 80.06 125 ASP B C 1
ATOM 5339 O O . ASP B 1 125 ? -23.531 32.812 -8.211 1 80.06 125 ASP B O 1
ATOM 5343 N N . ILE B 1 126 ? -24.578 30.875 -8.008 1 88.25 126 ILE B N 1
ATOM 5344 C CA . ILE B 1 126 ? -23.484 30.062 -8.5 1 88.25 126 ILE B CA 1
ATOM 5345 C C . ILE B 1 126 ? -23.891 29.375 -9.805 1 88.25 126 ILE B C 1
ATOM 5347 O O . ILE B 1 126 ? -24.562 28.359 -9.789 1 88.25 126 ILE B O 1
ATOM 5351 N N . PRO B 1 127 ? -23.438 29.891 -10.922 1 90.94 127 PRO B N 1
ATOM 5352 C CA . PRO B 1 127 ? -23.953 29.484 -12.234 1 90.94 127 PRO B CA 1
ATOM 5353 C C . PRO B 1 127 ? -23.812 27.984 -12.477 1 90.94 127 PRO B C 1
ATOM 5355 O O . PRO B 1 127 ? -24.641 27.375 -13.156 1 90.94 127 PRO B O 1
ATOM 5358 N N . SER B 1 128 ? -22.766 27.375 -11.961 1 94 128 SER B N 1
ATOM 5359 C CA . SER B 1 128 ? -22.5 25.969 -12.25 1 94 128 SER B CA 1
ATOM 5360 C C . SER B 1 128 ? -23.438 25.062 -11.469 1 94 128 SER B C 1
ATOM 5362 O O . SER B 1 128 ? -23.578 23.875 -11.805 1 94 128 SER B O 1
ATOM 5364 N N . LEU B 1 129 ? -24.016 25.578 -10.445 1 93.75 129 LEU B N 1
ATOM 5365 C CA . LEU B 1 129 ? -24.812 24.766 -9.539 1 93.75 129 LEU B CA 1
ATOM 5366 C C . LEU B 1 129 ? -26.172 24.438 -10.148 1 93.75 129 LEU B C 1
ATOM 5368 O O . LEU B 1 129 ? -27 25.328 -10.336 1 93.75 129 LEU B O 1
ATOM 5372 N N . ARG B 1 130 ? -26.438 23.172 -10.359 1 93.75 130 ARG B N 1
ATOM 5373 C CA . ARG B 1 130 ? -27.688 22.75 -10.977 1 93.75 130 ARG B CA 1
ATOM 5374 C C . ARG B 1 130 ? -28.609 22.109 -9.945 1 93.75 130 ARG B C 1
ATOM 5376 O O . ARG B 1 130 ? -29.828 22.219 -10.039 1 93.75 130 ARG B O 1
ATOM 5383 N N . TRP B 1 131 ? -27.969 21.406 -9 1 93.31 131 TRP B N 1
ATOM 5384 C CA . TRP B 1 131 ? -28.797 20.656 -8.062 1 93.31 131 TRP B CA 1
ATOM 5385 C C . TRP B 1 131 ? -28.344 20.906 -6.625 1 93.31 131 TRP B C 1
ATOM 5387 O O . TRP B 1 131 ? -27.156 21.109 -6.359 1 93.31 131 TRP B O 1
ATOM 5397 N N . GLN B 1 132 ? -29.281 20.922 -5.777 1 91.44 132 GLN B N 1
ATOM 5398 C CA . GLN B 1 132 ? -29.078 20.922 -4.332 1 91.44 132 GLN B CA 1
ATOM 5399 C C . GLN B 1 132 ? -29.781 19.734 -3.682 1 91.44 132 GLN B C 1
ATOM 5401 O O . GLN B 1 132 ? -30.922 19.406 -4.027 1 91.44 132 GLN B O 1
ATOM 5406 N N . VAL B 1 133 ? -29.031 19.031 -2.84 1 92.5 133 VAL B N 1
ATOM 5407 C CA . VAL B 1 133 ? -29.578 17.828 -2.213 1 92.5 133 VAL B CA 1
ATOM 5408 C C . VAL B 1 133 ? -29.422 17.922 -0.698 1 92.5 133 VAL B C 1
ATOM 5410 O O . VAL B 1 133 ? -28.328 18.234 -0.201 1 92.5 133 VAL B O 1
ATOM 5413 N N . LEU B 1 134 ? -30.484 17.641 -0.011 1 89.5 134 LEU B N 1
ATOM 5414 C CA . LEU B 1 134 ? -30.453 17.594 1.446 1 89.5 134 LEU B CA 1
ATOM 5415 C C . LEU B 1 134 ? -30.297 16.156 1.937 1 89.5 134 LEU B C 1
ATOM 5417 O O . LEU B 1 134 ? -30.984 15.25 1.463 1 89.5 134 LEU B O 1
ATOM 5421 N N . ILE B 1 135 ? -29.312 15.992 2.838 1 88.94 135 ILE B N 1
ATOM 5422 C CA . ILE B 1 135 ? -29.141 14.648 3.391 1 88.94 135 ILE B CA 1
ATOM 5423 C C . ILE B 1 135 ? -29.406 14.672 4.891 1 88.94 135 ILE B C 1
ATOM 5425 O O . ILE B 1 135 ? -29.297 15.719 5.535 1 88.94 135 ILE B O 1
ATOM 5429 N N . GLY B 1 136 ? -29.781 13.57 5.551 1 78.38 136 GLY B N 1
ATOM 5430 C CA . GLY B 1 136 ? -30.094 13.461 6.969 1 78.38 136 GLY B CA 1
ATOM 5431 C C . GLY B 1 136 ? -31.578 13.555 7.262 1 78.38 136 GLY B C 1
ATOM 5432 O O . GLY B 1 136 ? -32.406 13.484 6.352 1 78.38 136 GLY B O 1
ATOM 5433 N N . SER B 1 137 ? -31.938 13.43 8.695 1 64.31 137 SER B N 1
ATOM 5434 C CA . SER B 1 137 ? -33.312 13.43 9.133 1 64.31 137 SER B CA 1
ATOM 5435 C C . SER B 1 137 ? -33.875 14.852 9.203 1 64.31 137 SER B C 1
ATOM 5437 O O . SER B 1 137 ? -33.5 15.617 10.102 1 64.31 137 SER B O 1
ATOM 5439 N N . HIS B 1 138 ? -33.812 15.539 8.102 1 57 138 HIS B N 1
ATOM 5440 C CA . HIS B 1 138 ? -34.188 16.938 8.141 1 57 138 HIS B CA 1
ATOM 5441 C C . HIS B 1 138 ? -35.594 17.109 8.711 1 57 138 HIS B C 1
ATOM 5443 O O . HIS B 1 138 ? -36.5 16.328 8.398 1 57 138 HIS B O 1
ATOM 5449 N N . ARG B 1 139 ? -35.625 17.797 9.805 1 48.66 139 ARG B N 1
ATOM 5450 C CA . ARG B 1 139 ? -36.875 18.188 10.406 1 48.66 139 ARG B CA 1
ATOM 5451 C C . ARG B 1 139 ? -37.844 18.688 9.344 1 48.66 139 ARG B C 1
ATOM 5453 O O . ARG B 1 139 ? -37.438 19.234 8.312 1 48.66 139 ARG B O 1
ATOM 5460 N N . PRO B 1 140 ? -39.062 18.328 9.414 1 47.62 140 PRO B N 1
ATOM 5461 C CA . PRO B 1 140 ? -40.125 18.719 8.492 1 47.62 140 PRO B CA 1
ATOM 5462 C C . PRO B 1 140 ? -39.938 20.125 7.934 1 47.62 140 PRO B C 1
ATOM 5464 O O . PRO B 1 140 ? -40.312 20.391 6.789 1 47.62 140 PRO B O 1
ATOM 5467 N N . GLY B 1 141 ? -39.375 21 8.648 1 45.91 141 GLY B N 1
ATOM 5468 C CA . GLY B 1 141 ? -39.375 22.391 8.266 1 45.91 141 GLY B CA 1
ATOM 5469 C C . GLY B 1 141 ? -38.344 22.75 7.219 1 45.91 141 GLY B C 1
ATOM 5470 O O . GLY B 1 141 ? -38.344 23.844 6.66 1 45.91 141 GLY B O 1
ATOM 5471 N N . TYR B 1 142 ? -37.281 21.984 7.094 1 50.53 142 TYR B N 1
ATOM 5472 C CA . TYR B 1 142 ? -36.219 22.234 6.137 1 50.53 142 TYR B CA 1
ATOM 5473 C C . TYR B 1 142 ? -36.594 21.766 4.742 1 50.53 142 TYR B C 1
ATOM 5475 O O . TYR B 1 142 ? -35.875 22.016 3.771 1 50.53 142 TYR B O 1
ATOM 5483 N N . ASP B 1 143 ? -37.438 20.781 4.766 1 49 143 ASP B N 1
ATOM 5484 C CA . ASP B 1 143 ? -37.844 20.031 3.58 1 49 143 ASP B CA 1
ATOM 5485 C C . ASP B 1 143 ? -38.125 20.969 2.404 1 49 143 ASP B C 1
ATOM 5487 O O . ASP B 1 143 ? -37.812 20.641 1.256 1 49 143 ASP B O 1
ATOM 5491 N N . LYS B 1 144 ? -39.188 21.766 2.797 1 47.94 144 LYS B N 1
ATOM 5492 C CA . LYS B 1 144 ? -39.875 22.422 1.692 1 47.94 144 LYS B CA 1
ATOM 5493 C C . LYS B 1 144 ? -39.031 23.531 1.083 1 47.94 144 LYS B C 1
ATOM 5495 O O . LYS B 1 144 ? -39.531 24.422 0.405 1 47.94 144 LYS B O 1
ATOM 5500 N N . THR B 1 145 ? -37.844 23.562 1.64 1 49.19 145 THR B N 1
ATOM 5501 C CA . THR B 1 145 ? -37.281 24.672 0.883 1 49.19 145 THR B CA 1
ATOM 5502 C C . THR B 1 145 ? -37.281 24.375 -0.612 1 49.19 145 THR B C 1
ATOM 5504 O O . THR B 1 145 ? -37.25 23.203 -1.011 1 49.19 145 THR B O 1
ATOM 5507 N N . ARG B 1 146 ? -37.281 25.469 -1.481 1 55.47 146 ARG B N 1
ATOM 5508 C CA . ARG B 1 146 ? -37.469 25.844 -2.877 1 55.47 146 ARG B CA 1
ATOM 5509 C C . ARG B 1 146 ? -36.562 25.031 -3.799 1 55.47 146 ARG B C 1
ATOM 5511 O O . ARG B 1 146 ? -35.5 25.516 -4.223 1 55.47 146 ARG B O 1
ATOM 5518 N N . GLY B 1 147 ? -36.906 23.672 -4.02 1 71.19 147 GLY B N 1
ATOM 5519 C CA . GLY B 1 147 ? -36.344 23.094 -5.215 1 71.19 147 GLY B CA 1
ATOM 5520 C C . GLY B 1 147 ? -35.188 22.125 -4.914 1 71.19 147 GLY B C 1
ATOM 5521 O O . GLY B 1 147 ? -34.656 21.484 -5.82 1 71.19 147 GLY B O 1
ATOM 5522 N N . ALA B 1 148 ? -34.906 21.906 -3.543 1 82 148 ALA B N 1
ATOM 5523 C CA . ALA B 1 148 ? -33.844 20.953 -3.229 1 82 148 ALA B CA 1
ATOM 5524 C C . ALA B 1 148 ? -34.344 19.531 -3.223 1 82 148 ALA B C 1
ATOM 5526 O O . ALA B 1 148 ? -35.469 19.266 -2.818 1 82 148 ALA B O 1
ATOM 5527 N N . LEU B 1 149 ? -33.562 18.594 -3.693 1 87.19 149 LEU B N 1
ATOM 5528 C CA . LEU B 1 149 ? -33.844 17.156 -3.688 1 87.19 149 LEU B CA 1
ATOM 5529 C C . LEU B 1 149 ? -33.438 16.516 -2.375 1 87.19 149 LEU B C 1
ATOM 5531 O O . LEU B 1 149 ? -32.656 17.109 -1.615 1 87.19 149 LEU B O 1
ATOM 5535 N N . THR B 1 150 ? -34.062 15.398 -2.08 1 88 150 THR B N 1
ATOM 5536 C CA . THR B 1 150 ? -33.562 14.578 -0.974 1 88 150 THR B CA 1
ATOM 5537 C C . THR B 1 150 ? -32.875 13.328 -1.495 1 88 150 THR B C 1
ATOM 5539 O O . THR B 1 150 ? -33.094 12.898 -2.623 1 88 150 THR B O 1
ATOM 5542 N N . THR B 1 151 ? -32 12.781 -0.626 1 89 151 THR B N 1
ATOM 5543 C CA . THR B 1 151 ? -31.312 11.562 -1.01 1 89 151 THR B CA 1
ATOM 5544 C C . THR B 1 151 ? -32.312 10.438 -1.287 1 89 151 THR B C 1
ATOM 5546 O O . THR B 1 151 ? -32.094 9.641 -2.203 1 89 151 THR B O 1
ATOM 5549 N N . GLU B 1 152 ? -33.375 10.406 -0.522 1 86.5 152 GLU B N 1
ATOM 5550 C CA . GLU B 1 152 ? -34.406 9.383 -0.692 1 86.5 152 GLU B CA 1
ATOM 5551 C C . GLU B 1 152 ? -35.094 9.508 -2.051 1 86.5 152 GLU B C 1
ATOM 5553 O O . GLU B 1 152 ? -35.438 8.5 -2.672 1 86.5 152 GLU B O 1
ATOM 5558 N N . GLU B 1 153 ? -35.25 10.711 -2.463 1 87 153 GLU B N 1
ATOM 5559 C CA . GLU B 1 153 ? -35.875 10.938 -3.773 1 87 153 GLU B CA 1
ATOM 5560 C C . GLU B 1 153 ? -34.969 10.438 -4.895 1 87 153 GLU B C 1
ATOM 5562 O O . GLU B 1 153 ? -35.438 9.945 -5.914 1 87 153 GLU B O 1
ATOM 5567 N N . LEU B 1 154 ? -33.719 10.562 -4.684 1 88.88 154 LEU B N 1
ATOM 5568 C CA . LEU B 1 154 ? -32.75 10.117 -5.691 1 88.88 154 LEU B CA 1
ATOM 5569 C C . LEU B 1 154 ? -32.688 8.594 -5.746 1 88.88 154 LEU B C 1
ATOM 5571 O O . LEU B 1 154 ? -32.469 8.016 -6.816 1 88.88 154 LEU B O 1
ATOM 5575 N N . LYS B 1 155 ? -32.844 7.906 -4.609 1 88.06 155 LYS B N 1
ATOM 5576 C CA . LYS B 1 155 ? -32.688 6.457 -4.516 1 88.06 155 LYS B CA 1
ATOM 5577 C C . LYS B 1 155 ? -33.969 5.746 -4.988 1 88.06 155 LYS B C 1
ATOM 5579 O O . LYS B 1 155 ? -33.938 4.555 -5.297 1 88.06 155 LYS B O 1
ATOM 5584 N N . LYS B 1 156 ? -35.188 6.25 -4.805 1 73.88 156 LYS B N 1
ATOM 5585 C CA . LYS B 1 156 ? -36.5 5.633 -4.898 1 73.88 156 LYS B CA 1
ATOM 5586 C C . LYS B 1 156 ? -36.625 4.742 -6.133 1 73.88 156 LYS B C 1
ATOM 5588 O O . LYS B 1 156 ? -37.25 3.686 -6.09 1 73.88 156 LYS B O 1
ATOM 5593 N N . TYR B 1 157 ? -36.219 5.074 -7.215 1 62.62 157 TYR B N 1
ATOM 5594 C CA . TYR B 1 157 ? -36.688 4.336 -8.375 1 62.62 157 TYR B CA 1
ATOM 5595 C C . TYR B 1 157 ? -35.781 3.162 -8.703 1 62.62 157 TYR B C 1
ATOM 5597 O O . TYR B 1 157 ? -36 2.467 -9.695 1 62.62 157 TYR B O 1
ATOM 5605 N N . HIS B 1 158 ? -34.812 2.84 -7.852 1 63.34 158 HIS B N 1
ATOM 5606 C CA . HIS B 1 158 ? -33.875 1.945 -8.508 1 63.34 158 HIS B CA 1
ATOM 5607 C C . HIS B 1 158 ? -33.531 0.743 -7.629 1 63.34 158 HIS B C 1
ATOM 5609 O O . HIS B 1 158 ? -32.938 0.894 -6.555 1 63.34 158 HIS B O 1
ATOM 5615 N N . VAL B 1 159 ? -34.469 -0.26 -7.629 1 56.97 159 VAL B N 1
ATOM 5616 C CA . VAL B 1 159 ? -34.156 -1.53 -6.984 1 56.97 159 VAL B CA 1
ATOM 5617 C C . VAL B 1 159 ? -33.094 -2.27 -7.793 1 56.97 159 VAL B C 1
ATOM 5619 O O . VAL B 1 159 ? -32.844 -3.449 -7.551 1 56.97 159 VAL B O 1
ATOM 5622 N N . VAL B 1 160 ? -32.625 -1.806 -8.992 1 55 160 VAL B N 1
ATOM 5623 C CA . VAL B 1 160 ? -32 -2.775 -9.875 1 55 160 VAL B CA 1
ATOM 5624 C C . VAL B 1 160 ? -30.547 -2.994 -9.453 1 55 160 VAL B C 1
ATOM 5626 O O . VAL B 1 160 ? -29.906 -2.08 -8.938 1 55 160 VAL B O 1
ATOM 5629 N N . SER B 1 161 ? -30.172 -4.199 -9.492 1 63.09 161 SER B N 1
ATOM 5630 C CA . SER B 1 161 ? -28.828 -4.73 -9.273 1 63.09 161 SER B CA 1
ATOM 5631 C C . SER B 1 161 ? -27.828 -4.133 -10.266 1 63.09 161 SER B C 1
ATOM 5633 O O . SER B 1 161 ? -27.906 -4.395 -11.469 1 63.09 161 SER B O 1
ATOM 5635 N N . LEU B 1 162 ? -27.328 -2.926 -10.102 1 62.91 162 LEU B N 1
ATOM 5636 C CA . LEU B 1 162 ? -26.266 -2.385 -10.945 1 62.91 162 LEU B CA 1
ATOM 5637 C C . LEU B 1 162 ? -25.016 -3.238 -10.844 1 62.91 162 LEU B C 1
ATOM 5639 O O . LEU B 1 162 ? -24.594 -3.621 -9.75 1 62.91 162 LEU B O 1
ATOM 5643 N N . PRO B 1 163 ? -24.562 -3.594 -12.141 1 75.62 163 PRO B N 1
ATOM 5644 C CA . PRO B 1 163 ? -23.234 -4.199 -12.086 1 75.62 163 PRO B CA 1
ATOM 5645 C C . PRO B 1 163 ? -22.188 -3.264 -11.492 1 75.62 163 PRO B C 1
ATOM 5647 O O . PRO B 1 163 ? -22.344 -2.041 -11.531 1 75.62 163 PRO B O 1
ATOM 5650 N N . LEU B 1 164 ? -21.281 -3.783 -10.82 1 79.56 164 LEU B N 1
ATOM 5651 C CA . LEU B 1 164 ? -20.219 -2.998 -10.211 1 79.56 164 LEU B CA 1
ATOM 5652 C C . LEU B 1 164 ? -19.234 -2.506 -11.266 1 79.56 164 LEU B C 1
ATOM 5654 O O . LEU B 1 164 ? -18.047 -2.811 -11.203 1 79.56 164 LEU B O 1
ATOM 5658 N N . ASP B 1 165 ? -19.797 -1.758 -12.195 1 85.69 165 ASP B N 1
ATOM 5659 C CA . ASP B 1 165 ? -18.984 -1.124 -13.234 1 85.69 165 ASP B CA 1
ATOM 5660 C C . ASP B 1 165 ? -18.844 0.376 -12.984 1 85.69 165 ASP B C 1
ATOM 5662 O O . ASP B 1 165 ? -19.734 1.155 -13.352 1 85.69 165 ASP B O 1
ATOM 5666 N N . PHE B 1 166 ? -17.891 0.732 -12.328 1 90.06 166 PHE B N 1
ATOM 5667 C CA . PHE B 1 166 ? -17.75 2.137 -11.969 1 90.06 166 PHE B CA 1
ATOM 5668 C C . PHE B 1 166 ? -17 2.902 -13.047 1 90.06 166 PHE B C 1
ATOM 5670 O O . PHE B 1 166 ? -16.203 2.318 -13.789 1 90.06 166 PHE B O 1
ATOM 5677 N N . LEU B 1 167 ? -17.312 4.156 -13.172 1 94.31 167 LEU B N 1
ATOM 5678 C CA . LEU B 1 167 ? -16.75 5.09 -14.141 1 94.31 167 LEU B CA 1
ATOM 5679 C C . LEU B 1 167 ? -15.609 5.895 -13.523 1 94.31 167 LEU B C 1
ATOM 5681 O O . LEU B 1 167 ? -15.359 5.797 -12.32 1 94.31 167 LEU B O 1
ATOM 5685 N N . HIS B 1 168 ? -14.898 6.586 -14.375 1 95.06 168 HIS B N 1
ATOM 5686 C CA . HIS B 1 168 ? -13.75 7.363 -13.93 1 95.06 168 HIS B CA 1
ATOM 5687 C C . HIS B 1 168 ? -13.867 8.82 -14.359 1 95.06 168 HIS B C 1
ATOM 5689 O O . HIS B 1 168 ? -14.32 9.109 -15.469 1 95.06 168 HIS B O 1
ATOM 5695 N N . ALA B 1 169 ? -13.516 9.711 -13.445 1 97.06 169 ALA B N 1
ATOM 5696 C CA . ALA B 1 169 ? -13.312 11.109 -13.836 1 97.06 169 ALA B CA 1
ATOM 5697 C C . ALA B 1 169 ? -12.023 11.266 -14.633 1 97.06 169 ALA B C 1
ATOM 5699 O O . ALA B 1 169 ? -11.156 10.383 -14.609 1 97.06 169 ALA B O 1
ATOM 5700 N N . PRO B 1 170 ? -11.93 12.391 -15.398 1 94.25 170 PRO B N 1
ATOM 5701 C CA . PRO B 1 170 ? -10.656 12.648 -16.078 1 94.25 170 PRO B CA 1
ATOM 5702 C C . PRO B 1 170 ? -9.461 12.578 -15.148 1 94.25 170 PRO B C 1
ATOM 5704 O O . PRO B 1 170 ? -9.539 13.023 -14 1 94.25 170 PRO B O 1
ATOM 5707 N N . GLU B 1 171 ? -8.383 11.945 -15.609 1 92.12 171 GLU B N 1
ATOM 5708 C CA . GLU B 1 171 ? -7.109 11.797 -14.906 1 92.12 171 GLU B CA 1
ATOM 5709 C C . GLU B 1 171 ? -7.285 11 -13.617 1 92.12 171 GLU B C 1
ATOM 5711 O O . GLU B 1 171 ? -6.465 11.109 -12.703 1 92.12 171 GLU B O 1
ATOM 5716 N N . ASP B 1 172 ? -8.43 10.352 -13.469 1 94.5 172 ASP B N 1
ATOM 5717 C CA . ASP B 1 172 ? -8.727 9.438 -12.367 1 94.5 172 ASP B CA 1
ATOM 5718 C C . ASP B 1 172 ? -8.891 10.203 -11.055 1 94.5 172 ASP B C 1
ATOM 5720 O O . ASP B 1 172 ? -8.57 9.68 -9.984 1 94.5 172 ASP B O 1
ATOM 5724 N N . ALA B 1 173 ? -9.328 11.484 -11.172 1 97 173 ALA B N 1
ATOM 5725 C CA . ALA B 1 173 ? -9.609 12.281 -9.977 1 97 173 ALA B CA 1
ATOM 5726 C C . ALA B 1 173 ? -10.758 11.68 -9.172 1 97 173 ALA B C 1
ATOM 5728 O O . ALA B 1 173 ? -11.758 11.234 -9.742 1 97 173 ALA B O 1
ATOM 5729 N N . ALA B 1 174 ? -10.57 11.641 -7.859 1 98.25 174 ALA B N 1
ATOM 5730 C CA . ALA B 1 174 ? -11.609 11.102 -6.984 1 98.25 174 ALA B CA 1
ATOM 5731 C C . ALA B 1 174 ? -12.18 12.188 -6.074 1 98.25 174 ALA B C 1
ATOM 5733 O O . ALA B 1 174 ? -13.391 12.25 -5.844 1 98.25 174 ALA B O 1
ATOM 5734 N N . LEU B 1 175 ? -11.281 13.062 -5.578 1 98.38 175 LEU B N 1
ATOM 5735 C CA . LEU B 1 175 ? -11.633 14.047 -4.562 1 98.38 175 LEU B CA 1
ATOM 5736 C C . LEU B 1 175 ? -10.938 15.375 -4.836 1 98.38 175 LEU B C 1
ATOM 5738 O O . LEU B 1 175 ? -9.867 15.414 -5.453 1 98.38 175 LEU B O 1
ATOM 5742 N N . ILE B 1 176 ? -11.609 16.422 -4.418 1 97.56 176 ILE B N 1
ATOM 5743 C CA . ILE B 1 176 ? -10.969 17.719 -4.227 1 97.56 176 ILE B CA 1
ATOM 5744 C C . ILE B 1 176 ? -11.031 18.109 -2.752 1 97.56 176 ILE B C 1
ATOM 5746 O O . ILE B 1 176 ? -12.102 18.422 -2.232 1 97.56 176 ILE B O 1
ATOM 5750 N N . CYS B 1 177 ? -9.914 18.094 -2.057 1 96.38 177 CYS B N 1
ATOM 5751 C CA . CYS B 1 177 ? -9.844 18.484 -0.653 1 96.38 177 CYS B CA 1
ATOM 5752 C C . CYS B 1 177 ? -9.273 19.891 -0.509 1 96.38 177 CYS B C 1
ATOM 5754 O O . CYS B 1 177 ? -8.281 20.234 -1.154 1 96.38 177 CYS B O 1
ATOM 5756 N N . PHE B 1 178 ? -9.852 20.672 0.368 1 91.38 178 PHE B N 1
ATOM 5757 C CA . PHE B 1 178 ? -9.453 22.062 0.472 1 91.38 178 PHE B CA 1
ATOM 5758 C C . PHE B 1 178 ? -8.445 22.266 1.604 1 91.38 178 PHE B C 1
ATOM 5760 O O . PHE B 1 178 ? -8.562 21.641 2.656 1 91.38 178 PHE B O 1
ATOM 5767 N N . THR B 1 179 ? -7.445 23.109 1.329 1 85.38 179 THR B N 1
ATOM 5768 C CA . THR B 1 179 ? -6.5 23.547 2.352 1 85.38 179 THR B CA 1
ATOM 5769 C C . THR B 1 179 ? -6.715 25.016 2.695 1 85.38 179 THR B C 1
ATOM 5771 O O . THR B 1 179 ? -7.34 25.75 1.927 1 85.38 179 THR B O 1
ATOM 5774 N N . SER B 1 180 ? -6.297 25.453 4.012 1 72.25 180 SER B N 1
ATOM 5775 C CA . SER B 1 180 ? -6.422 26.844 4.414 1 72.25 180 SER B CA 1
ATOM 5776 C C . SER B 1 180 ? -5.246 27.672 3.906 1 72.25 180 SER B C 1
ATOM 5778 O O . SER B 1 180 ? -4.09 27.328 4.137 1 72.25 180 SER B O 1
ATOM 5780 N N . GLY B 1 181 ? -5.16 28.078 2.717 1 57.38 181 GLY B N 1
ATOM 5781 C CA . GLY B 1 181 ? -4.062 28.844 2.141 1 57.38 181 GLY B CA 1
ATOM 5782 C C . GLY B 1 181 ? -3.623 30.016 3.008 1 57.38 181 GLY B C 1
ATOM 5783 O O . GLY B 1 181 ? -4.375 30.469 3.871 1 57.38 181 GLY B O 1
ATOM 5784 N N . THR B 1 182 ? -2.396 30.312 2.982 1 52.09 182 THR B N 1
ATOM 5785 C CA . THR B 1 182 ? -1.818 31.438 3.695 1 52.09 182 THR B CA 1
ATOM 5786 C C . THR B 1 182 ? -2.549 32.75 3.34 1 52.09 182 THR B C 1
ATOM 5788 O O . THR B 1 182 ? -2.621 33.656 4.156 1 52.09 182 THR B O 1
ATOM 5791 N N . THR B 1 183 ? -3.027 32.688 2.08 1 52.31 183 THR B N 1
ATOM 5792 C CA . THR B 1 183 ? -3.682 33.906 1.609 1 52.31 183 THR B CA 1
ATOM 5793 C C . THR B 1 183 ? -5.109 33.969 2.143 1 52.31 183 THR B C 1
ATOM 5795 O O . THR B 1 183 ? -5.816 34.969 1.886 1 52.31 183 THR B O 1
ATOM 5798 N N . GLY B 1 184 ? -5.438 33 2.826 1 60.62 184 GLY B N 1
ATOM 5799 C CA . GLY B 1 184 ? -6.766 33.031 3.41 1 60.62 184 GLY B CA 1
ATOM 5800 C C . GLY B 1 184 ? -7.809 32.344 2.547 1 60.62 184 GLY B C 1
ATOM 5801 O O . GLY B 1 184 ? -8.883 31.969 3.031 1 60.62 184 GLY B O 1
ATOM 5802 N N . ARG B 1 185 ? -7.562 32.156 1.233 1 71.44 185 ARG B N 1
ATOM 5803 C CA . ARG B 1 185 ? -8.547 31.5 0.392 1 71.44 185 ARG B CA 1
ATOM 5804 C C . ARG B 1 185 ? -8.266 30 0.323 1 71.44 185 ARG B C 1
ATOM 5806 O O . ARG B 1 185 ? -7.121 29.578 0.162 1 71.44 185 ARG B O 1
ATOM 5813 N N . PRO B 1 186 ? -9.336 29.25 0.362 1 81.12 186 PRO B N 1
ATOM 5814 C CA . PRO B 1 186 ? -9.141 27.812 0.303 1 81.12 186 PRO B CA 1
ATOM 5815 C C . PRO B 1 186 ? -8.641 27.328 -1.06 1 81.12 186 PRO B C 1
ATOM 5817 O O . PRO B 1 186 ? -9.047 27.875 -2.092 1 81.12 186 PRO B O 1
ATOM 5820 N N . LYS B 1 187 ? -7.652 26.438 -1.1 1 86.5 187 LYS B N 1
ATOM 5821 C CA . LYS B 1 187 ? -7.125 25.828 -2.316 1 86.5 187 LYS B CA 1
ATOM 5822 C C . LYS B 1 187 ? -7.598 24.375 -2.449 1 86.5 187 LYS B C 1
ATOM 5824 O O . LYS B 1 187 ? -7.48 23.594 -1.508 1 86.5 187 LYS B O 1
ATOM 5829 N N . GLY B 1 188 ? -8.172 24.094 -3.609 1 93.19 188 GLY B N 1
ATOM 5830 C CA . GLY B 1 188 ? -8.617 22.734 -3.863 1 93.19 188 GLY B CA 1
ATOM 5831 C C . GLY B 1 188 ? -7.5 21.828 -4.348 1 93.19 188 GLY B C 1
ATOM 5832 O O . GLY B 1 188 ? -6.84 22.125 -5.344 1 93.19 188 GLY B O 1
ATOM 5833 N N . VAL B 1 189 ? -7.242 20.766 -3.639 1 95.12 189 VAL B N 1
ATOM 5834 C CA . VAL B 1 189 ? -6.223 19.781 -3.977 1 95.12 189 VAL B CA 1
ATOM 5835 C C . VAL B 1 189 ? -6.871 18.578 -4.637 1 95.12 189 VAL B C 1
ATOM 5837 O O . VAL B 1 189 ? -7.73 17.922 -4.039 1 95.12 189 VAL B O 1
ATOM 5840 N N . VAL B 1 190 ? -6.48 18.266 -5.887 1 96.88 190 VAL B N 1
ATOM 5841 C CA . VAL B 1 190 ? -7.078 17.141 -6.602 1 96.88 190 VAL B CA 1
ATOM 5842 C C . VAL B 1 190 ? -6.367 15.844 -6.219 1 96.88 190 VAL B C 1
ATOM 5844 O O . VAL B 1 190 ? -5.16 15.703 -6.43 1 96.88 190 VAL B O 1
ATOM 5847 N N . ILE B 1 191 ? -7.109 14.906 -5.645 1 97.75 191 ILE B N 1
ATOM 5848 C CA . ILE B 1 191 ? -6.59 13.617 -5.191 1 97.75 191 ILE B CA 1
ATOM 5849 C C . ILE B 1 191 ? -7.148 12.5 -6.066 1 97.75 191 ILE B C 1
ATOM 5851 O O . ILE B 1 191 ? -8.344 12.469 -6.355 1 97.75 191 ILE B O 1
ATOM 5855 N N . THR B 1 192 ? -6.301 11.586 -6.465 1 97.56 192 THR B N 1
ATOM 5856 C CA . THR B 1 192 ? -6.695 10.508 -7.371 1 97.56 192 THR B CA 1
ATOM 5857 C C . THR B 1 192 ? -7.148 9.281 -6.586 1 97.56 192 THR B C 1
ATOM 5859 O O . THR B 1 192 ? -6.863 9.164 -5.391 1 97.56 192 THR B O 1
ATOM 5862 N N . HIS B 1 193 ? -7.859 8.367 -7.32 1 97.88 193 HIS B N 1
ATOM 5863 C CA . HIS B 1 193 ? -8.188 7.062 -6.758 1 97.88 193 HIS B CA 1
ATOM 5864 C C . HIS B 1 193 ? -6.934 6.316 -6.316 1 97.88 193 HIS B C 1
ATOM 5866 O O . HIS B 1 193 ? -6.898 5.742 -5.227 1 97.88 193 HIS B O 1
ATOM 5872 N N . SER B 1 194 ? -5.926 6.363 -7.117 1 96.69 194 SER B N 1
ATOM 5873 C CA . SER B 1 194 ? -4.688 5.637 -6.855 1 96.69 194 SER B CA 1
ATOM 5874 C C . SER B 1 194 ? -4.004 6.152 -5.594 1 96.69 194 SER B C 1
ATOM 5876 O O . SER B 1 194 ? -3.504 5.367 -4.785 1 96.69 194 SER B O 1
ATOM 5878 N N . ALA B 1 195 ? -3.963 7.422 -5.438 1 97.75 195 ALA B N 1
ATOM 5879 C CA . ALA B 1 195 ? -3.336 7.988 -4.25 1 97.75 195 ALA B CA 1
ATOM 5880 C C . ALA B 1 195 ? -4.047 7.527 -2.98 1 97.75 195 ALA B C 1
ATOM 5882 O O . ALA B 1 195 ? -3.402 7.219 -1.976 1 97.75 195 ALA B O 1
ATOM 5883 N N . LEU B 1 196 ? -5.352 7.465 -3.02 1 98.31 196 LEU B N 1
ATOM 5884 C CA . LEU B 1 196 ? -6.141 7.039 -1.868 1 98.31 196 LEU B CA 1
ATOM 5885 C C . LEU B 1 196 ? -5.875 5.57 -1.544 1 98.31 196 LEU B C 1
ATOM 5887 O O . LEU B 1 196 ? -5.77 5.199 -0.372 1 98.31 196 LEU B O 1
ATOM 5891 N N . ILE B 1 197 ? -5.723 4.785 -2.545 1 97.56 197 ILE B N 1
ATOM 5892 C CA . ILE B 1 197 ? -5.473 3.361 -2.346 1 97.56 197 ILE B CA 1
ATOM 5893 C C . ILE B 1 197 ? -4.07 3.158 -1.775 1 97.56 197 ILE B C 1
ATOM 5895 O O . ILE B 1 197 ? -3.881 2.377 -0.841 1 97.56 197 ILE B O 1
ATOM 5899 N N . VAL B 1 198 ? -3.113 3.85 -2.316 1 97.12 198 VAL B N 1
ATOM 5900 C CA . VAL B 1 198 ? -1.744 3.779 -1.816 1 97.12 198 VAL B CA 1
ATOM 5901 C C . VAL B 1 198 ? -1.704 4.223 -0.355 1 97.12 198 VAL B C 1
ATOM 5903 O O . VAL B 1 198 ? -1.026 3.602 0.468 1 97.12 198 VAL B O 1
ATOM 5906 N N . GLN B 1 199 ? -2.414 5.254 -0.041 1 97.31 199 GLN B N 1
ATOM 5907 C CA . GLN B 1 199 ? -2.477 5.734 1.335 1 97.31 199 GLN B CA 1
ATOM 5908 C C . GLN B 1 199 ? -3.129 4.699 2.25 1 97.31 199 GLN B C 1
ATOM 5910 O O . GLN B 1 199 ? -2.717 4.535 3.4 1 97.31 199 GLN B O 1
ATOM 5915 N N . THR B 1 200 ? -4.16 4.078 1.76 1 96.38 200 THR B N 1
ATOM 5916 C CA . THR B 1 200 ? -4.797 2.996 2.5 1 96.38 200 THR B CA 1
ATOM 5917 C C . THR B 1 200 ? -3.783 1.918 2.867 1 96.38 200 THR B C 1
ATOM 5919 O O . THR B 1 200 ? -3.662 1.545 4.035 1 96.38 200 THR B O 1
ATOM 5922 N N . LEU B 1 201 ? -3.047 1.541 1.924 1 96.25 201 LEU B N 1
ATOM 5923 C CA . LEU B 1 201 ? -2.084 0.469 2.146 1 96.25 201 LEU B CA 1
ATOM 5924 C C . LEU B 1 201 ? -0.986 0.913 3.107 1 96.25 201 LEU B C 1
ATOM 5926 O O . LEU B 1 201 ? -0.507 0.118 3.92 1 96.25 201 LEU B O 1
ATOM 5930 N N . ALA B 1 202 ? -0.608 2.117 2.992 1 96.56 202 ALA B N 1
ATOM 5931 C CA . ALA B 1 202 ? 0.388 2.654 3.916 1 96.56 202 ALA B CA 1
ATOM 5932 C C . ALA B 1 202 ? -0.12 2.615 5.355 1 96.56 202 ALA B C 1
ATOM 5934 O O . ALA B 1 202 ? 0.625 2.268 6.273 1 96.56 202 ALA B O 1
ATOM 5935 N N . LYS B 1 203 ? -1.342 2.99 5.586 1 96.69 203 LYS B N 1
ATOM 5936 C CA . LYS B 1 203 ? -1.913 2.998 6.93 1 96.69 203 LYS B CA 1
ATOM 5937 C C . LYS B 1 203 ? -2.09 1.579 7.457 1 96.69 203 LYS B C 1
ATOM 5939 O O . LYS B 1 203 ? -1.922 1.332 8.656 1 96.69 203 LYS B O 1
ATOM 5944 N N . VAL B 1 204 ? -2.457 0.692 6.59 1 95.62 204 VAL B N 1
ATOM 5945 C CA . VAL B 1 204 ? -2.555 -0.706 6.996 1 95.62 204 VAL B CA 1
ATOM 5946 C C . VAL B 1 204 ? -1.182 -1.214 7.434 1 95.62 204 VAL B C 1
ATOM 5948 O O . VAL B 1 204 ? -1.054 -1.869 8.469 1 95.62 204 VAL B O 1
ATOM 5951 N N . ALA B 1 205 ? -0.202 -0.823 6.715 1 92.38 205 ALA B N 1
ATOM 5952 C CA . ALA B 1 205 ? 1.159 -1.298 6.957 1 92.38 205 ALA B CA 1
ATOM 5953 C C . ALA B 1 205 ? 1.73 -0.703 8.242 1 92.38 205 ALA B C 1
ATOM 5955 O O . ALA B 1 205 ? 2.434 -1.385 8.984 1 92.38 205 ALA B O 1
ATOM 5956 N N . ASN B 1 206 ? 1.417 0.542 8.508 1 92.94 206 ASN B N 1
ATOM 5957 C CA . ASN B 1 206 ? 2.127 1.254 9.562 1 92.94 206 ASN B CA 1
ATOM 5958 C C . ASN B 1 206 ? 1.286 1.354 10.836 1 92.94 206 ASN B C 1
ATOM 5960 O O . ASN B 1 206 ? 1.822 1.311 11.945 1 92.94 206 ASN B O 1
ATOM 5964 N N . VAL B 1 207 ? 0.009 1.485 10.672 1 95.44 207 VAL B N 1
ATOM 5965 C CA . VAL B 1 207 ? -0.872 1.655 11.82 1 95.44 207 VAL B CA 1
ATOM 5966 C C . VAL B 1 207 ? -1.426 0.299 12.25 1 95.44 207 VAL B C 1
ATOM 5968 O O . VAL B 1 207 ? -1.746 0.097 13.422 1 95.44 207 VAL B O 1
ATOM 5971 N N . GLY B 1 208 ? -1.566 -0.58 11.289 1 93.69 208 GLY B N 1
ATOM 5972 C CA . GLY B 1 208 ? -2.107 -1.899 11.57 1 93.69 208 GLY B CA 1
ATOM 5973 C C . GLY B 1 208 ? -3.615 -1.971 11.43 1 93.69 208 GLY B C 1
ATOM 5974 O O . GLY B 1 208 ? -4.27 -2.791 12.078 1 93.69 208 GLY B O 1
ATOM 5975 N N . TYR B 1 209 ? -4.184 -1.061 10.641 1 96.56 209 TYR B N 1
ATOM 5976 C CA . TYR B 1 209 ? -5.609 -1.165 10.352 1 96.56 209 TYR B CA 1
ATOM 5977 C C . TYR B 1 209 ? -5.953 -2.535 9.781 1 96.56 209 TYR B C 1
ATOM 5979 O O . TYR B 1 209 ? -5.172 -3.107 9.016 1 96.56 209 TYR B O 1
ATOM 5987 N N . SER B 1 210 ? -7.098 -3.021 10.141 1 94 210 SER B N 1
ATOM 5988 C CA . SER B 1 210 ? -7.523 -4.328 9.648 1 94 210 SER B CA 1
ATOM 5989 C C . SER B 1 210 ? -9.039 -4.406 9.531 1 94 210 SER B C 1
ATOM 5991 O O . SER B 1 210 ? -9.75 -3.492 9.953 1 94 210 SER B O 1
ATOM 5993 N N . GLU B 1 211 ? -9.492 -5.457 9 1 93.12 211 GLU B N 1
ATOM 5994 C CA . GLU B 1 211 ? -10.93 -5.66 8.797 1 93.12 211 GLU B CA 1
ATOM 5995 C C . GLU B 1 211 ? -11.656 -5.836 10.125 1 93.12 211 GLU B C 1
ATOM 5997 O O . GLU B 1 211 ? -12.875 -5.664 10.203 1 93.12 211 GLU B O 1
ATOM 6002 N N . ASP B 1 212 ? -10.914 -6.113 11.156 1 92.75 212 ASP B N 1
ATOM 6003 C CA . ASP B 1 212 ? -11.516 -6.383 12.461 1 92.75 212 ASP B CA 1
ATOM 6004 C C . ASP B 1 212 ? -11.719 -5.09 13.242 1 92.75 212 ASP B C 1
ATOM 6006 O O . ASP B 1 212 ? -12.312 -5.102 14.328 1 92.75 212 ASP B O 1
ATOM 6010 N N . ASP B 1 213 ? -11.328 -4.066 12.703 1 97.12 213 ASP B N 1
ATOM 6011 C CA . ASP B 1 213 ? -11.383 -2.811 13.445 1 97.12 213 ASP B CA 1
ATOM 6012 C C . ASP B 1 213 ? -12.82 -2.299 13.547 1 97.12 213 ASP B C 1
ATOM 6014 O O . ASP B 1 213 ? -13.594 -2.416 12.594 1 97.12 213 ASP B O 1
ATOM 6018 N N . VAL B 1 214 ? -13.125 -1.869 14.719 1 98.5 214 VAL B N 1
ATOM 6019 C CA . VAL B 1 214 ? -14.258 -0.982 14.977 1 98.5 214 VAL B CA 1
ATOM 6020 C C . VAL B 1 214 ? -13.766 0.462 15.07 1 98.5 214 VAL B C 1
ATOM 6022 O O . VAL B 1 214 ? -13.242 0.884 16.094 1 98.5 214 VAL B O 1
ATOM 6025 N N . TYR B 1 215 ? -13.977 1.23 14 1 98.81 215 TYR B N 1
ATOM 6026 C CA . TYR B 1 215 ? -13.32 2.521 13.836 1 98.81 215 TYR B CA 1
ATOM 6027 C C . TYR B 1 215 ? -14.258 3.662 14.211 1 98.81 215 TYR B C 1
ATOM 6029 O O . TYR B 1 215 ? -15.344 3.793 13.648 1 98.81 215 TYR B O 1
ATOM 6037 N N . LEU B 1 216 ? -13.828 4.496 15.125 1 98.88 216 LEU B N 1
ATOM 6038 C CA . LEU B 1 216 ? -14.586 5.676 15.516 1 98.88 216 LEU B CA 1
ATOM 6039 C C . LEU B 1 216 ? -14.141 6.898 14.719 1 98.88 216 LEU B C 1
ATOM 6041 O O . LEU B 1 216 ? -12.984 7.305 14.797 1 98.88 216 LEU B O 1
ATOM 6045 N N . HIS B 1 217 ? -15.07 7.457 13.992 1 98.62 217 HIS B N 1
ATOM 6046 C CA . HIS B 1 217 ? -14.773 8.648 13.203 1 98.62 217 HIS B CA 1
ATOM 6047 C C . HIS B 1 217 ? -14.781 9.898 14.078 1 98.62 217 HIS B C 1
ATOM 6049 O O . HIS B 1 217 ? -15.773 10.625 14.109 1 98.62 217 HIS B O 1
ATOM 6055 N N . THR B 1 218 ? -13.633 10.156 14.625 1 96 218 THR B N 1
ATOM 6056 C CA . THR B 1 218 ? -13.477 11.336 15.469 1 96 218 THR B CA 1
ATOM 6057 C C . THR B 1 218 ? -13.164 12.57 14.633 1 96 218 THR B C 1
ATOM 6059 O O . THR B 1 218 ? -13.68 13.656 14.898 1 96 218 THR B O 1
ATOM 6062 N N . ALA B 1 219 ? -12.336 12.414 13.641 1 94.19 219 ALA B N 1
ATOM 6063 C CA . ALA B 1 219 ? -11.938 13.523 12.781 1 94.19 219 ALA B CA 1
ATOM 6064 C C . ALA B 1 219 ? -12.984 13.781 11.695 1 94.19 219 ALA B C 1
ATOM 6066 O O . ALA B 1 219 ? -13.609 12.844 11.195 1 94.19 219 ALA B O 1
ATOM 6067 N N . PRO B 1 220 ? -13.141 15.047 11.344 1 93.94 220 PRO B N 1
ATOM 6068 C CA . PRO B 1 220 ? -14.102 15.367 10.281 1 93.94 220 PRO B CA 1
ATOM 6069 C C . PRO B 1 220 ? -13.75 14.711 8.953 1 93.94 220 PRO B C 1
ATOM 6071 O O . PRO B 1 220 ? -12.578 14.641 8.586 1 93.94 220 PRO B O 1
ATOM 6074 N N . LEU B 1 221 ? -14.773 14.305 8.195 1 97.06 221 LEU B N 1
ATOM 6075 C CA . LEU B 1 221 ? -14.602 13.641 6.914 1 97.06 221 LEU B CA 1
ATOM 6076 C C . LEU B 1 221 ? -14.266 14.648 5.816 1 97.06 221 LEU B C 1
ATOM 6078 O O . LEU B 1 221 ? -13.875 14.258 4.715 1 97.06 221 LEU B O 1
ATOM 6082 N N . CYS B 1 222 ? -14.328 15.945 6.121 1 94.06 222 CYS B N 1
ATOM 6083 C CA . CYS B 1 222 ? -13.953 16.938 5.129 1 94.06 222 CYS B CA 1
ATOM 6084 C C . CYS B 1 222 ? -12.445 17.172 5.125 1 94.06 222 CYS B C 1
ATOM 6086 O O . CYS B 1 222 ? -11.906 17.797 4.207 1 94.06 222 CYS B O 1
ATOM 6088 N N . HIS B 1 223 ? -11.797 16.656 6.148 1 93.06 223 HIS B N 1
ATOM 6089 C CA . HIS B 1 223 ? -10.344 16.75 6.219 1 93.06 223 HIS B CA 1
ATOM 6090 C C . HIS B 1 223 ? -9.688 15.461 5.727 1 93.06 223 HIS B C 1
ATOM 6092 O O . HIS B 1 223 ? -10.172 14.367 6.012 1 93.06 223 HIS B O 1
ATOM 6098 N N . ILE B 1 224 ? -8.539 15.633 5.078 1 96.75 224 ILE B N 1
ATOM 6099 C CA . ILE B 1 224 ? -7.898 14.516 4.395 1 96.75 224 ILE B CA 1
ATOM 6100 C C . ILE B 1 224 ? -7.512 13.438 5.41 1 96.75 224 ILE B C 1
ATOM 6102 O O . ILE B 1 224 ? -7.523 12.25 5.094 1 96.75 224 ILE B O 1
ATOM 6106 N N . GLY B 1 225 ? -7.137 13.82 6.645 1 95.62 225 GLY B N 1
ATOM 6107 C CA . GLY B 1 225 ? -6.809 12.836 7.664 1 95.62 225 GLY B CA 1
ATOM 6108 C C . GLY B 1 225 ? -7.957 11.898 7.984 1 95.62 225 GLY B C 1
ATOM 6109 O O . GLY B 1 225 ? -7.805 10.68 7.922 1 95.62 225 GLY B O 1
ATOM 6110 N N . GLY B 1 226 ? -9.117 12.492 8.336 1 96.62 226 GLY B N 1
ATOM 6111 C CA . GLY B 1 226 ? -10.305 11.695 8.586 1 96.62 226 GLY B CA 1
ATOM 6112 C C . GLY B 1 226 ? -10.789 10.953 7.359 1 96.62 226 GLY B C 1
ATOM 6113 O O . GLY B 1 226 ? -11.172 9.781 7.445 1 96.62 226 GLY B O 1
ATOM 6114 N N . LEU B 1 227 ? -10.734 11.609 6.273 1 98.06 227 LEU B N 1
ATOM 6115 C CA . LEU B 1 227 ? -11.266 11.062 5.031 1 98.06 227 LEU B CA 1
ATOM 6116 C C . LEU B 1 227 ? -10.438 9.867 4.566 1 98.06 227 LEU B C 1
ATOM 6118 O O . LEU B 1 227 ? -10.984 8.844 4.164 1 98.06 227 LEU B O 1
ATOM 6122 N N . SER B 1 228 ? -9.117 10 4.555 1 98.25 228 SER B N 1
ATOM 6123 C CA . SER B 1 228 ? -8.25 8.914 4.105 1 98.25 228 SER B CA 1
ATOM 6124 C C . SER B 1 228 ? -8.391 7.691 5.004 1 98.25 228 SER B C 1
ATOM 6126 O O . SER B 1 228 ? -8.336 6.555 4.527 1 98.25 228 SER B O 1
ATOM 6128 N N . SER B 1 229 ? -8.578 7.859 6.289 1 98.25 229 SER B N 1
ATOM 6129 C CA . SER B 1 229 ? -8.805 6.734 7.188 1 98.25 229 SER B CA 1
ATOM 6130 C C . SER B 1 229 ? -10.164 6.09 6.938 1 98.25 229 SER B C 1
ATOM 6132 O O . SER B 1 229 ? -10.305 4.871 7.031 1 98.25 229 SER B O 1
ATOM 6134 N N . ALA B 1 230 ? -11.117 6.934 6.688 1 98.69 230 ALA B N 1
ATOM 6135 C CA . ALA B 1 230 ? -12.438 6.398 6.359 1 98.69 230 ALA B CA 1
ATOM 6136 C C . ALA B 1 230 ? -12.375 5.512 5.117 1 98.69 230 ALA B C 1
ATOM 6138 O O . ALA B 1 230 ? -12.969 4.43 5.094 1 98.69 230 ALA B O 1
ATOM 6139 N N . ILE B 1 231 ? -11.688 5.977 4.117 1 98.69 231 ILE B N 1
ATOM 6140 C CA . ILE B 1 231 ? -11.539 5.207 2.887 1 98.69 231 ILE B CA 1
ATOM 6141 C C . ILE B 1 231 ? -10.789 3.908 3.18 1 98.69 231 ILE B C 1
ATOM 6143 O O . ILE B 1 231 ? -11.148 2.846 2.666 1 98.69 231 ILE B O 1
ATOM 6147 N N . ALA B 1 232 ? -9.734 4.016 3.984 1 98.38 232 ALA B N 1
ATOM 6148 C CA . ALA B 1 232 ? -8.992 2.814 4.367 1 98.38 232 ALA B CA 1
ATOM 6149 C C . ALA B 1 232 ? -9.914 1.789 5.023 1 98.38 232 ALA B C 1
ATOM 6151 O O . ALA B 1 232 ? -9.867 0.603 4.688 1 98.38 232 ALA B O 1
ATOM 6152 N N . MET B 1 233 ? -10.758 2.221 5.922 1 98.19 233 MET B N 1
ATOM 6153 C CA . MET B 1 233 ? -11.672 1.323 6.625 1 98.19 233 MET B CA 1
ATOM 6154 C C . MET B 1 233 ? -12.688 0.709 5.664 1 98.19 233 MET B C 1
ATOM 6156 O O . MET B 1 233 ? -13.047 -0.46 5.805 1 98.19 233 MET B O 1
ATOM 6160 N N . LEU B 1 234 ? -13.141 1.523 4.723 1 98.19 234 LEU B N 1
ATOM 6161 C CA . LEU B 1 234 ? -14.047 1 3.703 1 98.19 234 LEU B CA 1
ATOM 6162 C C . LEU B 1 234 ? -13.367 -0.086 2.879 1 98.19 234 LEU B C 1
ATOM 6164 O O . LEU B 1 234 ? -13.945 -1.15 2.648 1 98.19 234 LEU B O 1
ATOM 6168 N N . MET B 1 235 ? -12.156 0.155 2.48 1 97.06 235 MET B N 1
ATOM 6169 C CA . MET B 1 235 ? -11.422 -0.783 1.637 1 97.06 235 MET B CA 1
ATOM 6170 C C . MET B 1 235 ? -11.133 -2.078 2.389 1 97.06 235 MET B C 1
ATOM 6172 O O . MET B 1 235 ? -11.039 -3.146 1.782 1 97.06 235 MET B O 1
ATOM 6176 N N . LEU B 1 236 ? -11.031 -1.983 3.695 1 96.12 236 LEU B N 1
ATOM 6177 C CA . LEU B 1 236 ? -10.766 -3.143 4.539 1 96.12 236 LEU B CA 1
ATOM 6178 C C . LEU B 1 236 ? -12.055 -3.875 4.887 1 96.12 236 LEU B C 1
ATOM 6180 O O . LEU B 1 236 ? -12.023 -5.016 5.355 1 96.12 236 LEU B O 1
ATOM 6184 N N . GLY B 1 237 ? -13.172 -3.211 4.684 1 95.19 237 GLY B N 1
ATOM 6185 C CA . GLY B 1 237 ? -14.445 -3.768 5.117 1 95.19 237 GLY B CA 1
ATOM 6186 C C . GLY B 1 237 ? -14.625 -3.736 6.625 1 95.19 237 GLY B C 1
ATOM 6187 O O . GLY B 1 237 ? -15.305 -4.594 7.191 1 95.19 237 GLY B O 1
ATOM 6188 N N . ALA B 1 238 ? -14 -2.801 7.273 1 96.5 238 ALA B N 1
ATOM 6189 C CA . ALA B 1 238 ? -14.102 -2.676 8.727 1 96.5 238 ALA B CA 1
ATOM 6190 C C . ALA B 1 238 ? -15.391 -1.955 9.125 1 96.5 238 ALA B C 1
ATOM 6192 O O . ALA B 1 238 ? -16.109 -1.447 8.266 1 96.5 238 ALA B O 1
ATOM 6193 N N . ARG B 1 239 ? -15.648 -1.922 10.43 1 97.12 239 ARG B N 1
ATOM 6194 C CA . ARG B 1 239 ? -16.875 -1.308 10.945 1 97.12 239 ARG B CA 1
ATOM 6195 C C . ARG B 1 239 ? -16.672 0.177 11.219 1 97.12 239 ARG B C 1
ATOM 6197 O O . ARG B 1 239 ? -15.602 0.583 11.695 1 97.12 239 ARG B O 1
ATOM 6204 N N . HIS B 1 240 ? -17.734 0.939 10.945 1 98.69 240 HIS B N 1
ATOM 6205 C CA . HIS B 1 240 ? -17.672 2.389 11.094 1 98.69 240 HIS B CA 1
ATOM 6206 C C . HIS B 1 240 ? -18.625 2.863 12.188 1 98.69 240 HIS B C 1
ATOM 6208 O O . HIS B 1 240 ? -19.828 2.67 12.094 1 98.69 240 HIS B O 1
ATOM 6214 N N . ILE B 1 241 ? -18.078 3.412 13.203 1 98.81 241 ILE B N 1
ATOM 6215 C CA . ILE B 1 241 ? -18.859 4.137 14.195 1 98.81 241 ILE B CA 1
ATOM 6216 C C . ILE B 1 241 ? -18.781 5.637 13.922 1 98.81 241 ILE B C 1
ATOM 6218 O O . ILE B 1 241 ? -17.703 6.23 14 1 98.81 241 ILE B O 1
ATOM 6222 N N . LEU B 1 242 ? -19.953 6.273 13.664 1 98.31 242 LEU B N 1
ATOM 6223 C CA . LEU B 1 242 ? -19.938 7.668 13.234 1 98.31 242 LEU B CA 1
ATOM 6224 C C . LEU B 1 242 ? -20.609 8.562 14.281 1 98.31 242 LEU B C 1
ATOM 6226 O O . LEU B 1 242 ? -21.766 8.344 14.648 1 98.31 242 LEU B O 1
ATOM 6230 N N . ILE B 1 243 ? -19.891 9.508 14.75 1 97.25 243 ILE B N 1
ATOM 6231 C CA . ILE B 1 243 ? -20.422 10.641 15.492 1 97.25 243 ILE B CA 1
ATOM 6232 C C . ILE B 1 243 ? -20.312 11.906 14.648 1 97.25 243 ILE B C 1
ATOM 6234 O O . ILE B 1 243 ? -19.328 12.086 13.914 1 97.25 243 ILE B O 1
ATOM 6238 N N . PRO B 1 244 ? -21.203 12.773 14.664 1 94.62 244 PRO B N 1
ATOM 6239 C CA . PRO B 1 244 ? -21.266 13.898 13.719 1 94.62 244 PRO B CA 1
ATOM 6240 C C . PRO B 1 244 ? -20.047 14.82 13.844 1 94.62 244 PRO B C 1
ATOM 6242 O O . PRO B 1 244 ? -19.547 15.328 12.836 1 94.62 244 PRO B O 1
ATOM 6245 N N . LYS B 1 245 ? -19.703 15.125 15.039 1 92 245 LYS B N 1
ATOM 6246 C CA . LYS B 1 245 ? -18.516 15.93 15.344 1 92 245 LYS B CA 1
ATOM 6247 C C . LYS B 1 245 ? -17.844 15.445 16.625 1 92 245 LYS B C 1
ATOM 6249 O O . LYS B 1 245 ? -18.453 14.742 17.422 1 92 245 LYS B O 1
ATOM 6254 N N . PHE B 1 246 ? -16.625 15.812 16.797 1 93.12 246 PHE B N 1
ATOM 6255 C CA . PHE B 1 246 ? -15.914 15.406 18 1 93.12 246 PHE B CA 1
ATOM 6256 C C . PHE B 1 246 ? -16.438 16.156 19.219 1 93.12 246 PHE B C 1
ATOM 6258 O O . PHE B 1 246 ? -16.391 17.391 19.281 1 93.12 246 PHE B O 1
ATOM 6265 N N . GLU B 1 247 ? -17.016 15.5 20 1 92.69 247 GLU B N 1
ATOM 6266 C CA . GLU B 1 247 ? -17.328 15.844 21.375 1 92.69 247 GLU B CA 1
ATOM 6267 C C . GLU B 1 247 ? -16.781 14.789 22.344 1 92.69 247 GLU B C 1
ATOM 6269 O O . GLU B 1 247 ? -17.141 13.609 22.25 1 92.69 247 GLU B O 1
ATOM 6274 N N . VAL B 1 248 ? -15.969 15.227 23.203 1 93.81 248 VAL B N 1
ATOM 6275 C CA . VAL B 1 248 ? -15.148 14.297 23.969 1 93.81 248 VAL B CA 1
ATOM 6276 C C . VAL B 1 248 ? -16.047 13.32 24.719 1 93.81 248 VAL B C 1
ATOM 6278 O O . VAL B 1 248 ? -15.734 12.133 24.828 1 93.81 248 VAL B O 1
ATOM 6281 N N . LYS B 1 249 ? -17.172 13.766 25.312 1 94.69 249 LYS B N 1
ATOM 6282 C CA . LYS B 1 249 ? -18.062 12.883 26.031 1 94.69 249 LYS B CA 1
ATOM 6283 C C . LYS B 1 249 ? -18.656 11.82 25.109 1 94.69 249 LYS B C 1
ATOM 6285 O O . LYS B 1 249 ? -18.688 10.633 25.469 1 94.69 249 LYS B O 1
ATOM 6290 N N . SER B 1 250 ? -19.078 12.289 23.953 1 95.69 250 SER B N 1
ATOM 6291 C CA . SER B 1 250 ? -19.656 11.375 22.969 1 95.69 250 SER B CA 1
ATOM 6292 C C . SER B 1 250 ? -18.609 10.359 22.5 1 95.69 250 SER B C 1
ATOM 6294 O O . SER B 1 250 ? -18.938 9.195 22.266 1 95.69 250 SER B O 1
ATOM 6296 N N . ALA B 1 251 ? -17.438 10.789 22.344 1 97.06 251 ALA B N 1
ATOM 6297 C CA . ALA B 1 251 ? -16.359 9.906 21.906 1 97.06 251 ALA B CA 1
ATOM 6298 C C . ALA B 1 251 ? -16.078 8.82 22.922 1 97.06 251 ALA B C 1
ATOM 6300 O O . ALA B 1 251 ? -15.992 7.637 22.594 1 97.06 251 ALA B O 1
ATOM 6301 N N . VAL B 1 252 ? -15.961 9.219 24.188 1 96.19 252 VAL B N 1
ATOM 6302 C CA . VAL B 1 252 ? -15.664 8.266 25.25 1 96.19 252 VAL B CA 1
ATOM 6303 C C . VAL B 1 252 ? -16.828 7.281 25.406 1 96.19 252 VAL B C 1
ATOM 6305 O O . VAL B 1 252 ? -16.609 6.082 25.578 1 96.19 252 VAL B O 1
ATOM 6308 N N . GLU B 1 253 ? -18.016 7.789 25.328 1 95.62 253 GLU B N 1
ATOM 6309 C CA . GLU B 1 253 ? -19.188 6.926 25.406 1 95.62 253 GLU B CA 1
ATOM 6310 C C . GLU B 1 253 ? -19.203 5.918 24.266 1 95.62 253 GLU B C 1
ATOM 6312 O O . GLU B 1 253 ? -19.516 4.746 24.469 1 95.62 253 GLU B O 1
ATOM 6317 N N . ALA B 1 254 ? -18.906 6.344 23.078 1 97.38 254 ALA B N 1
ATOM 6318 C CA . ALA B 1 254 ? -18.859 5.461 21.922 1 97.38 254 ALA B CA 1
ATOM 6319 C C . ALA B 1 254 ? -17.781 4.387 22.078 1 97.38 254 ALA B C 1
ATOM 6321 O O . ALA B 1 254 ? -18 3.23 21.703 1 97.38 254 ALA B O 1
ATOM 6322 N N . ILE B 1 255 ? -16.625 4.754 22.547 1 97.5 255 ILE B N 1
ATOM 6323 C CA . ILE B 1 255 ? -15.539 3.809 22.781 1 97.5 255 ILE B CA 1
ATOM 6324 C C . ILE B 1 255 ? -16.031 2.67 23.672 1 97.5 255 ILE B C 1
ATOM 6326 O O . ILE B 1 255 ? -15.812 1.495 23.359 1 97.5 255 ILE B O 1
ATOM 6330 N N . ASP B 1 256 ? -16.719 3.029 24.734 1 95.94 256 ASP B N 1
ATOM 6331 C CA . ASP B 1 256 ? -17.172 2.043 25.703 1 95.94 256 ASP B CA 1
ATOM 6332 C C . ASP B 1 256 ? -18.344 1.226 25.156 1 95.94 256 ASP B C 1
ATOM 6334 O O . ASP B 1 256 ? -18.359 -0.001 25.281 1 95.94 256 ASP B O 1
ATOM 6338 N N . LEU B 1 257 ? -19.266 1.86 24.547 1 96.69 257 LEU B N 1
ATOM 6339 C CA . LEU B 1 257 ? -20.5 1.237 24.125 1 96.69 257 LEU B CA 1
ATOM 6340 C C . LEU B 1 257 ? -20.25 0.256 22.984 1 96.69 257 LEU B C 1
ATOM 6342 O O . LEU B 1 257 ? -20.906 -0.793 22.906 1 96.69 257 LEU B O 1
ATOM 6346 N N . TYR B 1 258 ? -19.297 0.575 22.078 1 97.5 258 TYR B N 1
ATOM 6347 C CA . TYR B 1 258 ? -19.172 -0.21 20.859 1 97.5 258 TYR B CA 1
ATOM 6348 C C . TYR B 1 258 ? -17.875 -0.99 20.828 1 97.5 258 TYR B C 1
ATOM 6350 O O . TYR B 1 258 ? -17.594 -1.711 19.875 1 97.5 258 TYR B O 1
ATOM 6358 N N . GLY B 1 259 ? -17.094 -0.832 21.812 1 97.88 259 GLY B N 1
ATOM 6359 C CA . GLY B 1 259 ? -15.805 -1.507 21.812 1 97.88 259 GLY B CA 1
ATOM 6360 C C . GLY B 1 259 ? -14.891 -1.039 20.688 1 97.88 259 GLY B C 1
ATOM 6361 O O . GLY B 1 259 ? -14.344 -1.855 19.938 1 97.88 259 GLY B O 1
ATOM 6362 N N . VAL B 1 260 ? -14.758 0.264 20.594 1 98.62 260 VAL B N 1
ATOM 6363 C CA . VAL B 1 260 ? -13.945 0.873 19.547 1 98.62 260 VAL B CA 1
ATOM 6364 C C . VAL B 1 260 ? -12.508 0.366 19.656 1 98.62 260 VAL B C 1
ATOM 6366 O O . VAL B 1 260 ? -11.953 0.271 20.75 1 98.62 260 VAL B O 1
ATOM 6369 N N . THR B 1 261 ? -11.93 -0.001 18.5 1 98.56 261 THR B N 1
ATOM 6370 C CA . THR B 1 261 ? -10.57 -0.535 18.5 1 98.56 261 THR B CA 1
ATOM 6371 C C . THR B 1 261 ? -9.594 0.464 17.906 1 98.56 261 THR B C 1
ATOM 6373 O O . THR B 1 261 ? -8.383 0.367 18.125 1 98.56 261 THR B O 1
ATOM 6376 N N . SER B 1 262 ? -10.062 1.356 17.094 1 98.69 262 SER B N 1
ATOM 6377 C CA . SER B 1 262 ? -9.172 2.281 16.391 1 98.69 262 SER B CA 1
ATOM 6378 C C . SER B 1 262 ? -9.812 3.656 16.234 1 98.69 262 SER B C 1
ATOM 6380 O O . SER B 1 262 ? -11.031 3.762 16.062 1 98.69 262 SER B O 1
ATOM 6382 N N . LEU B 1 263 ? -9.023 4.668 16.281 1 98.56 263 LEU B N 1
ATOM 6383 C CA . LEU B 1 263 ? -9.461 6.035 16.016 1 98.56 263 LEU B CA 1
ATOM 6384 C C . LEU B 1 263 ? -8.281 6.93 15.672 1 98.56 263 LEU B C 1
ATOM 6386 O O . LEU B 1 263 ? -7.125 6.543 15.875 1 98.56 263 LEU B O 1
ATOM 6390 N N . ILE B 1 264 ? -8.57 8.07 15.141 1 97.88 264 ILE B N 1
ATOM 6391 C CA . ILE B 1 264 ? -7.559 9.078 14.867 1 97.88 264 ILE B CA 1
ATOM 6392 C C . ILE B 1 264 ? -7.727 10.25 15.836 1 97.88 264 ILE B C 1
ATOM 6394 O O . ILE B 1 264 ? -8.836 10.539 16.281 1 97.88 264 ILE B O 1
ATOM 6398 N N . THR B 1 265 ? -6.645 10.875 16.156 1 95.44 265 THR B N 1
ATOM 6399 C CA . THR B 1 265 ? -6.68 12.055 17.016 1 95.44 265 THR B CA 1
ATOM 6400 C C . THR B 1 265 ? -5.766 13.148 16.469 1 95.44 265 THR B C 1
ATOM 6402 O O . THR B 1 265 ? -4.949 12.891 15.578 1 95.44 265 THR B O 1
ATOM 6405 N N . VAL B 1 266 ? -6.043 14.312 16.875 1 90.19 266 VAL B N 1
ATOM 6406 C CA . VAL B 1 266 ? -5.07 15.398 16.906 1 90.19 266 VAL B CA 1
ATOM 6407 C C . VAL B 1 266 ? -4.719 15.734 18.359 1 90.19 266 VAL B C 1
ATOM 6409 O O . VAL B 1 266 ? -5.406 15.305 19.281 1 90.19 266 VAL B O 1
ATOM 6412 N N . PRO B 1 267 ? -3.66 16.438 18.594 1 85.56 267 PRO B N 1
ATOM 6413 C CA . PRO B 1 267 ? -3.223 16.672 19.984 1 85.56 267 PRO B CA 1
ATOM 6414 C C . PRO B 1 267 ? -4.332 17.234 20.859 1 85.56 267 PRO B C 1
ATOM 6416 O O . PRO B 1 267 ? -4.504 16.812 22 1 85.56 267 PRO B O 1
ATOM 6419 N N . ALA B 1 268 ? -5.121 18.109 20.312 1 83.12 268 ALA B N 1
ATOM 6420 C CA . ALA B 1 268 ? -6.207 18.703 21.094 1 83.12 268 ALA B CA 1
ATOM 6421 C C . ALA B 1 268 ? -7.238 17.641 21.484 1 83.12 268 ALA B C 1
ATOM 6423 O O . ALA B 1 268 ? -7.734 17.641 22.609 1 83.12 268 ALA B O 1
ATOM 6424 N N . MET B 1 269 ? -7.555 16.766 20.578 1 91.5 269 MET B N 1
ATOM 6425 C CA . MET B 1 269 ? -8.492 15.688 20.859 1 91.5 269 MET B CA 1
ATOM 6426 C C . MET B 1 269 ? -7.941 14.742 21.922 1 91.5 269 MET B C 1
ATOM 6428 O O . MET B 1 269 ? -8.664 14.328 22.828 1 91.5 269 MET B O 1
ATOM 6432 N N . MET B 1 270 ? -6.664 14.406 21.766 1 93.06 270 MET B N 1
ATOM 6433 C CA . MET B 1 270 ? -6.031 13.523 22.734 1 93.06 270 MET B CA 1
ATOM 6434 C C . MET B 1 270 ? -6.051 14.141 24.125 1 93.06 270 MET B C 1
ATOM 6436 O O . MET B 1 270 ? -6.355 13.461 25.109 1 93.06 270 MET B O 1
ATOM 6440 N N . ALA B 1 271 ? -5.738 15.414 24.234 1 87.44 271 ALA B N 1
ATOM 6441 C CA . ALA B 1 271 ? -5.77 16.125 25.516 1 87.44 271 ALA B CA 1
ATOM 6442 C C . ALA B 1 271 ? -7.16 16.078 26.141 1 87.44 271 ALA B C 1
ATOM 6444 O O . ALA B 1 271 ? -7.305 15.844 27.344 1 87.44 271 ALA B O 1
ATOM 6445 N N . ASP B 1 272 ? -8.164 16.297 25.297 1 90.75 272 ASP B N 1
ATOM 6446 C CA . ASP B 1 272 ? -9.539 16.25 25.766 1 90.75 272 ASP B CA 1
ATOM 6447 C C . ASP B 1 272 ? -9.906 14.867 26.281 1 90.75 272 ASP B C 1
ATOM 6449 O O . ASP B 1 272 ? -10.539 14.734 27.328 1 90.75 272 ASP B O 1
ATOM 6453 N N . LEU B 1 273 ? -9.539 13.852 25.547 1 94.81 273 LEU B N 1
ATOM 6454 C CA . LEU B 1 273 ? -9.82 12.477 25.938 1 94.81 273 LEU B CA 1
ATOM 6455 C C . LEU B 1 273 ? -9.164 12.148 27.281 1 94.81 273 LEU B C 1
ATOM 6457 O O . LEU B 1 273 ? -9.812 11.625 28.188 1 94.81 273 LEU B O 1
ATOM 6461 N N . VAL B 1 274 ? -7.926 12.492 27.391 1 93 274 VAL B N 1
ATOM 6462 C CA . VAL B 1 274 ? -7.152 12.203 28.594 1 93 274 VAL B CA 1
ATOM 6463 C C . VAL B 1 274 ? -7.766 12.922 29.797 1 93 274 VAL B C 1
ATOM 6465 O O . VAL B 1 274 ? -7.941 12.336 30.859 1 93 274 VAL B O 1
ATOM 6468 N N . SER B 1 275 ? -8.062 14.164 29.578 1 88.56 275 SER B N 1
ATOM 6469 C CA . SER B 1 275 ? -8.625 14.977 30.656 1 88.56 275 SER B CA 1
ATOM 6470 C C . SER B 1 275 ? -9.945 14.398 31.141 1 88.56 275 SER B C 1
ATOM 6472 O O . SER B 1 275 ? -10.164 14.266 32.344 1 88.56 275 SER B O 1
ATOM 6474 N N . LEU B 1 276 ? -10.797 14.094 30.234 1 91.44 276 LEU B N 1
ATOM 6475 C CA . LEU B 1 276 ? -12.102 13.562 30.609 1 91.44 276 LEU B CA 1
ATOM 6476 C C . LEU B 1 276 ? -11.953 12.211 31.312 1 91.44 276 LEU B C 1
ATOM 6478 O O . LEU B 1 276 ? -12.625 11.953 32.312 1 91.44 276 LEU B O 1
ATOM 6482 N N . ILE B 1 277 ? -11.148 11.391 30.781 1 92.75 277 ILE B N 1
ATOM 6483 C CA . ILE B 1 277 ? -10.984 10.055 31.344 1 92.75 277 ILE B CA 1
ATOM 6484 C C . ILE B 1 277 ? -10.398 10.156 32.75 1 92.75 277 ILE B C 1
ATOM 6486 O O . ILE B 1 277 ? -10.812 9.422 33.656 1 92.75 277 ILE B O 1
ATOM 6490 N N . ARG B 1 278 ? -9.477 11.023 32.969 1 89.25 278 ARG B N 1
ATOM 6491 C CA . ARG B 1 278 ? -8.867 11.242 34.281 1 89.25 278 ARG B CA 1
ATOM 6492 C C . ARG B 1 278 ? -9.914 11.695 35.281 1 89.25 278 ARG B C 1
ATOM 6494 O O . ARG B 1 278 ? -9.938 11.211 36.438 1 89.25 278 ARG B O 1
ATOM 6501 N N . GLU B 1 279 ? -10.695 12.531 34.938 1 87.56 279 GLU B N 1
ATOM 6502 C CA . GLU B 1 279 ? -11.664 13.148 35.844 1 87.56 279 GLU B CA 1
ATOM 6503 C C . GLU B 1 279 ? -12.844 12.211 36.125 1 87.56 279 GLU B C 1
ATOM 6505 O O . GLU B 1 279 ? -13.273 12.047 37.25 1 87.56 279 GLU B O 1
ATOM 6510 N N . ARG B 1 280 ? -13.422 11.797 35.125 1 76.81 280 ARG B N 1
ATOM 6511 C CA . ARG B 1 280 ? -14.703 11.102 35.25 1 76.81 280 ARG B CA 1
ATOM 6512 C C . ARG B 1 280 ? -14.5 9.633 35.594 1 76.81 280 ARG B C 1
ATOM 6514 O O . ARG B 1 280 ? -15.312 9.039 36.281 1 76.81 280 ARG B O 1
ATOM 6521 N N . ASP B 1 281 ? -13.539 9.086 35.031 1 70.06 281 ASP B N 1
ATOM 6522 C CA . ASP B 1 281 ? -13.57 7.629 35.031 1 70.06 281 ASP B CA 1
ATOM 6523 C C . ASP B 1 281 ? -12.484 7.055 35.938 1 70.06 281 ASP B C 1
ATOM 6525 O O . ASP B 1 281 ? -12.078 5.902 35.781 1 70.06 281 ASP B O 1
ATOM 6529 N N . ASN B 1 282 ? -12.172 7.957 36.938 1 72.06 282 ASN B N 1
ATOM 6530 C CA . ASN B 1 282 ? -11.141 7.543 37.875 1 72.06 282 ASN B CA 1
ATOM 6531 C C . ASN B 1 282 ? -9.992 6.828 37.156 1 72.06 282 ASN B C 1
ATOM 6533 O O . ASN B 1 282 ? -9.469 5.836 37.656 1 72.06 282 ASN B O 1
ATOM 6537 N N . GLY B 1 283 ? -9.898 7.168 35.875 1 74.44 283 GLY B N 1
ATOM 6538 C CA . GLY B 1 283 ? -8.758 6.645 35.156 1 74.44 283 GLY B CA 1
ATOM 6539 C C . GLY B 1 283 ? -8.992 5.258 34.562 1 74.44 283 GLY B C 1
ATOM 6540 O O . GLY B 1 283 ? -8.055 4.469 34.438 1 74.44 283 GLY B O 1
ATOM 6541 N N . LYS B 1 284 ? -10.234 4.988 34.25 1 85.81 284 LYS B N 1
ATOM 6542 C CA . LYS B 1 284 ? -10.539 3.674 33.688 1 85.81 284 LYS B CA 1
ATOM 6543 C C . LYS B 1 284 ? -9.766 3.436 32.406 1 85.81 284 LYS B C 1
ATOM 6545 O O . LYS B 1 284 ? -9.75 4.297 31.516 1 85.81 284 LYS B O 1
ATOM 6550 N N . ARG B 1 285 ? -9.203 2.309 32.281 1 90.25 285 ARG B N 1
ATOM 6551 C CA . ARG B 1 285 ? -8.43 1.9 31.125 1 90.25 285 ARG B CA 1
ATOM 6552 C C . ARG B 1 285 ? -9.344 1.368 30.031 1 90.25 285 ARG B C 1
ATOM 6554 O O . ARG B 1 285 ? -10.312 0.65 30.297 1 90.25 285 ARG B O 1
ATOM 6561 N N . ARG B 1 286 ? -9.125 1.833 28.906 1 94.19 286 ARG B N 1
ATOM 6562 C CA . ARG B 1 286 ? -9.883 1.358 27.75 1 94.19 286 ARG B CA 1
ATOM 6563 C C . ARG B 1 286 ? -9.07 0.358 26.938 1 94.19 286 ARG B C 1
ATOM 6565 O O . ARG B 1 286 ? -8.383 0.737 25.984 1 94.19 286 ARG B O 1
ATOM 6572 N N . GLU B 1 287 ? -9.359 -0.857 27.172 1 94.62 287 GLU B N 1
ATOM 6573 C CA . GLU B 1 287 ? -8.555 -1.943 26.609 1 94.62 287 GLU B CA 1
ATOM 6574 C C . GLU B 1 287 ? -9.008 -2.291 25.188 1 94.62 287 GLU B C 1
ATOM 6576 O O . GLU B 1 287 ? -8.289 -2.967 24.453 1 94.62 287 GLU B O 1
ATOM 6581 N N . SER B 1 288 ? -10.172 -1.826 24.844 1 97.12 288 SER B N 1
ATOM 6582 C CA . SER B 1 288 ? -10.664 -2.15 23.5 1 97.12 288 SER B CA 1
ATOM 6583 C C . SER B 1 288 ? -9.867 -1.434 22.422 1 97.12 288 SER B C 1
ATOM 6585 O O . SER B 1 288 ? -9.719 -1.942 21.312 1 97.12 288 SER B O 1
ATOM 6587 N N . VAL B 1 289 ? -9.375 -0.247 22.781 1 97.94 289 VAL B N 1
ATOM 6588 C CA . VAL B 1 289 ? -8.641 0.552 21.797 1 97.94 289 VAL B CA 1
ATOM 6589 C C . VAL B 1 289 ? -7.246 -0.042 21.594 1 97.94 289 VAL B C 1
ATOM 6591 O O . VAL B 1 289 ? -6.457 -0.137 22.531 1 97.94 289 VAL B O 1
ATOM 6594 N N . LYS B 1 290 ? -7.023 -0.354 20.344 1 97 290 LYS B N 1
ATOM 6595 C CA . LYS B 1 290 ? -5.773 -1.034 20.031 1 97 290 LYS B CA 1
ATOM 6596 C C . LYS B 1 290 ? -4.875 -0.163 19.156 1 97 290 LYS B C 1
ATOM 6598 O O . LYS B 1 290 ? -3.672 -0.406 19.047 1 97 290 LYS B O 1
ATOM 6603 N N . LYS B 1 291 ? -5.445 0.799 18.469 1 97.88 291 LYS B N 1
ATOM 6604 C CA . LYS B 1 291 ? -4.699 1.637 17.531 1 97.88 291 LYS B CA 1
ATOM 6605 C C . LYS B 1 291 ? -5.145 3.094 17.625 1 97.88 291 LYS B C 1
ATOM 6607 O O . LYS B 1 291 ? -6.324 3.4 17.453 1 97.88 291 LYS B O 1
ATOM 6612 N N . ILE B 1 292 ? -4.262 3.994 17.797 1 98.12 292 ILE B N 1
ATOM 6613 C CA . ILE B 1 292 ? -4.508 5.43 17.766 1 98.12 292 ILE B CA 1
ATOM 6614 C C . ILE B 1 292 ? -3.516 6.102 16.828 1 98.12 292 ILE B C 1
ATOM 6616 O O . ILE B 1 292 ? -2.303 6.004 17.016 1 98.12 292 ILE B O 1
ATOM 6620 N N . LEU B 1 293 ? -4.008 6.668 15.805 1 98.25 293 LEU B N 1
ATOM 6621 C CA . LEU B 1 293 ? -3.207 7.449 14.867 1 98.25 293 LEU B CA 1
ATOM 6622 C C . LEU B 1 293 ? -3.336 8.945 15.148 1 98.25 293 LEU B C 1
ATOM 6624 O O . LEU B 1 293 ? -4.43 9.5 15.055 1 98.25 293 LEU B O 1
ATOM 6628 N N . ASN B 1 294 ? -2.271 9.539 15.477 1 95.5 294 ASN B N 1
ATOM 6629 C CA . ASN B 1 294 ? -2.266 10.977 15.727 1 95.5 294 ASN B CA 1
ATOM 6630 C C . ASN B 1 294 ? -1.693 11.75 14.547 1 95.5 294 ASN B C 1
ATOM 6632 O O . ASN B 1 294 ? -0.683 11.352 13.969 1 95.5 294 ASN B O 1
ATOM 6636 N N . GLY B 1 295 ? -2.424 12.734 14.148 1 92.62 295 GLY B N 1
ATOM 6637 C CA . GLY B 1 295 ? -1.954 13.641 13.117 1 92.62 295 GLY B CA 1
ATOM 6638 C C . GLY B 1 295 ? -2.182 15.102 13.453 1 92.62 295 GLY B C 1
ATOM 6639 O O . GLY B 1 295 ? -2.723 15.422 14.516 1 92.62 295 GLY B O 1
ATOM 6640 N N . GLY B 1 296 ? -1.674 15.992 12.602 1 85.31 296 GLY B N 1
ATOM 6641 C CA . GLY B 1 296 ? -1.921 17.422 12.75 1 85.31 296 GLY B CA 1
ATOM 6642 C C . GLY B 1 296 ? -0.98 18.094 13.734 1 85.31 296 GLY B C 1
ATOM 6643 O O . GLY B 1 296 ? -1.055 19.297 13.945 1 85.31 296 GLY B O 1
ATOM 6644 N N . GLY B 1 297 ? -0.196 17.344 14.352 1 81.75 297 GLY B N 1
ATOM 6645 C CA . GLY B 1 297 ? 0.766 17.875 15.312 1 81.75 297 GLY B CA 1
ATOM 6646 C C . GLY B 1 297 ? 1.389 16.797 16.188 1 81.75 297 GLY B C 1
ATOM 6647 O O . GLY B 1 297 ? 0.859 15.688 16.281 1 81.75 297 GLY B O 1
ATOM 6648 N N . GLY B 1 298 ? 2.479 17.156 16.766 1 82.56 298 GLY B N 1
ATOM 6649 C CA . GLY B 1 298 ? 3.127 16.219 17.688 1 82.56 298 GLY B CA 1
ATOM 6650 C C . GLY B 1 298 ? 2.443 16.156 19.047 1 82.56 298 GLY B C 1
ATOM 6651 O O . GLY B 1 298 ? 1.748 17.078 19.453 1 82.56 298 GLY B O 1
ATOM 6652 N N . LEU B 1 299 ? 2.646 15.055 19.688 1 82.38 299 LEU B N 1
ATOM 6653 C CA . LEU B 1 299 ? 2.123 14.875 21.047 1 82.38 299 LEU B CA 1
ATOM 6654 C C . LEU B 1 299 ? 3.189 15.195 22.094 1 82.38 299 LEU B C 1
ATOM 6656 O O . LEU B 1 299 ? 4.301 14.664 22.031 1 82.38 299 LEU B O 1
ATOM 6660 N N . PRO B 1 300 ? 2.789 16.078 23.016 1 75.94 300 PRO B N 1
ATOM 6661 C CA . PRO B 1 300 ? 3.715 16.234 24.141 1 75.94 300 PRO B CA 1
ATOM 6662 C C . PRO B 1 300 ? 3.943 14.938 24.922 1 75.94 300 PRO B C 1
ATOM 6664 O O . PRO B 1 300 ? 3.066 14.07 24.938 1 75.94 300 PRO B O 1
ATOM 6667 N N . LEU B 1 301 ? 5.07 14.82 25.531 1 78.5 301 LEU B N 1
ATOM 6668 C CA . LEU B 1 301 ? 5.477 13.609 26.25 1 78.5 301 LEU B CA 1
ATOM 6669 C C . LEU B 1 301 ? 4.453 13.227 27.312 1 78.5 301 LEU B C 1
ATOM 6671 O O . LEU B 1 301 ? 4.137 12.047 27.469 1 78.5 301 LEU B O 1
ATOM 6675 N N . GLU B 1 302 ? 3.99 14.227 28 1 79.5 302 GLU B N 1
ATOM 6676 C CA . GLU B 1 302 ? 3.021 13.961 29.062 1 79.5 302 GLU B CA 1
ATOM 6677 C C . GLU B 1 302 ? 1.74 13.352 28.5 1 79.5 302 GLU B C 1
ATOM 6679 O O . GLU B 1 302 ? 1.135 12.477 29.109 1 79.5 302 GLU B O 1
ATOM 6684 N N . LEU B 1 303 ? 1.325 13.805 27.359 1 85.69 303 LEU B N 1
ATOM 6685 C CA . LEU B 1 303 ? 0.123 13.273 26.734 1 85.69 303 LEU B CA 1
ATOM 6686 C C . LEU B 1 303 ? 0.35 11.852 26.234 1 85.69 303 LEU B C 1
ATOM 6688 O O . LEU B 1 303 ? -0.57 11.031 26.25 1 85.69 303 LEU B O 1
ATOM 6692 N N . ILE B 1 304 ? 1.556 11.57 25.734 1 89.62 304 ILE B N 1
ATOM 6693 C CA . ILE B 1 304 ? 1.91 10.219 25.312 1 89.62 304 ILE B CA 1
ATOM 6694 C C . ILE B 1 304 ? 1.812 9.258 26.484 1 89.62 304 ILE B C 1
ATOM 6696 O O . ILE B 1 304 ? 1.205 8.195 26.391 1 89.62 304 ILE B O 1
ATOM 6700 N N . LYS B 1 305 ? 2.361 9.664 27.609 1 87.38 305 LYS B N 1
ATOM 6701 C CA . LYS B 1 305 ? 2.332 8.844 28.812 1 87.38 305 LYS B CA 1
ATOM 6702 C C . LYS B 1 305 ? 0.899 8.57 29.266 1 87.38 305 LYS B C 1
ATOM 6704 O O . LYS B 1 305 ? 0.555 7.438 29.609 1 87.38 305 LYS B O 1
ATOM 6709 N N . ASP B 1 306 ? 0.143 9.641 29.281 1 90.5 306 ASP B N 1
ATOM 6710 C CA . ASP B 1 306 ? -1.254 9.5 29.688 1 90.5 306 ASP B CA 1
ATOM 6711 C C . ASP B 1 306 ? -2.01 8.586 28.719 1 90.5 306 ASP B C 1
ATOM 6713 O O . ASP B 1 306 ? -2.814 7.758 29.141 1 90.5 306 ASP B O 1
ATOM 6717 N N . ALA B 1 307 ? -1.798 8.789 27.422 1 93.19 307 ALA B N 1
ATOM 6718 C CA . ALA B 1 307 ? -2.447 7.945 26.438 1 93.19 307 ALA B CA 1
ATOM 6719 C C . ALA B 1 307 ? -2.117 6.477 26.656 1 93.19 307 ALA B C 1
ATOM 6721 O O . ALA B 1 307 ? -2.992 5.613 26.562 1 93.19 307 ALA B O 1
ATOM 6722 N N . MET B 1 308 ? -0.911 6.18 26.969 1 91.81 308 MET B N 1
ATOM 6723 C CA . MET B 1 308 ? -0.477 4.805 27.219 1 91.81 308 MET B CA 1
ATOM 6724 C C . MET B 1 308 ? -1.165 4.23 28.453 1 91.81 308 MET B C 1
ATOM 6726 O O . MET B 1 308 ? -1.455 3.035 28.516 1 91.81 308 MET B O 1
ATOM 6730 N N . LYS B 1 309 ? -1.336 5.062 29.391 1 92.25 309 LYS B N 1
ATOM 6731 C CA . LYS B 1 309 ? -1.987 4.648 30.625 1 92.25 309 LYS B CA 1
ATOM 6732 C C . LYS B 1 309 ? -3.461 4.324 30.391 1 92.25 309 LYS B C 1
ATOM 6734 O O . LYS B 1 309 ? -3.953 3.289 30.844 1 92.25 309 LYS B O 1
ATOM 6739 N N . PHE B 1 310 ? -4.145 5.176 29.703 1 94.88 310 PHE B N 1
ATOM 6740 C CA . PHE B 1 310 ? -5.59 5.062 29.562 1 94.88 310 PHE B CA 1
ATOM 6741 C C . PHE B 1 310 ? -5.957 4.113 28.438 1 94.88 310 PHE B C 1
ATOM 6743 O O . PHE B 1 310 ? -7.062 3.564 28.406 1 94.88 310 PHE B O 1
ATOM 6750 N N . PHE B 1 311 ? -5.078 3.951 27.469 1 96.38 311 PHE B N 1
ATOM 6751 C CA . PHE B 1 311 ? -5.23 3.01 26.359 1 96.38 311 PHE B CA 1
ATOM 6752 C C . PHE B 1 311 ? -4.055 2.037 26.312 1 96.38 311 PHE B C 1
ATOM 6754 O O . PHE B 1 311 ? -3.293 2.023 25.344 1 96.38 311 PHE B O 1
ATOM 6761 N N . PRO B 1 312 ? -3.975 1.115 27.188 1 94.12 312 PRO B N 1
ATOM 6762 C CA . PRO B 1 312 ? -2.758 0.328 27.406 1 94.12 312 PRO B CA 1
ATOM 6763 C C . PRO B 1 312 ? -2.492 -0.671 26.281 1 94.12 312 PRO B C 1
ATOM 6765 O O . PRO B 1 312 ? -1.368 -1.158 26.125 1 94.12 312 PRO B O 1
ATOM 6768 N N . ARG B 1 313 ? -3.463 -0.976 25.5 1 94.56 313 ARG B N 1
ATOM 6769 C CA . ARG B 1 313 ? -3.27 -1.954 24.438 1 94.56 313 ARG B CA 1
ATOM 6770 C C . ARG B 1 313 ? -3.084 -1.267 23.078 1 94.56 313 ARG B C 1
ATOM 6772 O O . ARG B 1 313 ? -2.898 -1.931 22.062 1 94.56 313 ARG B O 1
ATOM 6779 N N . ALA B 1 314 ? -3.111 0.02 23.094 1 95.94 314 ALA B N 1
ATOM 6780 C CA . ALA B 1 314 ? -3.123 0.761 21.844 1 95.94 314 ALA B CA 1
ATOM 6781 C C . ALA B 1 314 ? -1.703 1.011 21.328 1 95.94 314 ALA B C 1
ATOM 6783 O O . ALA B 1 314 ? -0.839 1.459 22.094 1 95.94 314 ALA B O 1
ATOM 6784 N N . LYS B 1 315 ? -1.511 0.658 20.094 1 94.81 315 LYS B N 1
ATOM 6785 C CA . LYS B 1 315 ? -0.398 1.268 19.375 1 94.81 315 LYS B CA 1
ATOM 6786 C C . LYS B 1 315 ? -0.633 2.76 19.156 1 94.81 315 LYS B C 1
ATOM 6788 O O . LYS B 1 315 ? -1.701 3.166 18.688 1 94.81 315 LYS B O 1
ATOM 6793 N N . LEU B 1 316 ? 0.29 3.559 19.594 1 95.19 316 LEU B N 1
ATOM 6794 C CA . LEU B 1 316 ? 0.222 4.996 19.344 1 95.19 316 LEU B CA 1
ATOM 6795 C C . LEU B 1 316 ? 1.191 5.406 18.25 1 95.19 316 LEU B C 1
ATOM 6797 O O . LEU B 1 316 ? 2.408 5.309 18.406 1 95.19 316 LEU B O 1
ATOM 6801 N N . VAL B 1 317 ? 0.648 5.848 17.109 1 96.31 317 VAL B N 1
ATOM 6802 C CA . VAL B 1 317 ? 1.441 6.223 15.945 1 96.31 317 VAL B CA 1
ATOM 6803 C C . VAL B 1 317 ? 1.215 7.695 15.617 1 96.31 317 VAL B C 1
ATOM 6805 O O . VAL B 1 317 ? 0.08 8.18 15.656 1 96.31 317 VAL B O 1
ATOM 6808 N N . SER B 1 318 ? 2.279 8.406 15.383 1 94.31 318 SER B N 1
ATOM 6809 C CA . SER B 1 318 ? 2.189 9.781 14.891 1 94.31 318 SER B CA 1
ATOM 6810 C C . SER B 1 318 ? 2.51 9.852 13.406 1 94.31 318 SER B C 1
ATOM 6812 O O . SER B 1 318 ? 3.457 9.219 12.938 1 94.31 318 SER B O 1
ATOM 6814 N N . ALA B 1 319 ? 1.688 10.562 12.703 1 96.94 319 ALA B N 1
ATOM 6815 C CA . ALA B 1 319 ? 1.921 10.734 11.273 1 96.94 319 ALA B CA 1
ATOM 6816 C C . ALA B 1 319 ? 2.133 12.203 10.922 1 96.94 319 ALA B C 1
ATOM 6818 O O . ALA B 1 319 ? 1.469 13.086 11.477 1 96.94 319 ALA B O 1
ATOM 6819 N N . TYR B 1 320 ? 3.137 12.445 10.078 1 96.56 320 TYR B N 1
ATOM 6820 C CA . TYR B 1 320 ? 3.336 13.734 9.414 1 96.56 320 TYR B CA 1
ATOM 6821 C C . TYR B 1 320 ? 2.873 13.672 7.961 1 96.56 320 TYR B C 1
ATOM 6823 O O . TYR B 1 320 ? 3.143 12.695 7.258 1 96.56 320 TYR B O 1
ATOM 6831 N N . GLY B 1 321 ? 2.119 14.664 7.551 1 96.5 321 GLY B N 1
ATOM 6832 C CA . GLY B 1 321 ? 1.612 14.75 6.188 1 96.5 321 GLY B CA 1
ATOM 6833 C C . GLY B 1 321 ? 0.799 16 5.934 1 96.5 321 GLY B C 1
ATOM 6834 O O . GLY B 1 321 ? 0.839 16.953 6.727 1 96.5 321 GLY B O 1
ATOM 6835 N N . MET B 1 322 ? 0.136 16.047 4.859 1 94.62 322 MET B N 1
ATOM 6836 C CA . MET B 1 322 ? -0.67 17.188 4.43 1 94.62 322 MET B CA 1
ATOM 6837 C C . MET B 1 322 ? -1.674 16.781 3.359 1 94.62 322 MET B C 1
ATOM 6839 O O . MET B 1 322 ? -1.638 15.641 2.877 1 94.62 322 MET B O 1
ATOM 6843 N N . THR B 1 323 ? -2.578 17.656 3.039 1 95.25 323 THR B N 1
ATOM 6844 C CA . THR B 1 323 ? -3.615 17.359 2.059 1 95.25 323 THR B CA 1
ATOM 6845 C C . THR B 1 323 ? -2.998 17.016 0.706 1 95.25 323 THR B C 1
ATOM 6847 O O . THR B 1 323 ? -3.428 16.078 0.043 1 95.25 323 THR B O 1
ATOM 6850 N N . GLU B 1 324 ? -1.926 17.75 0.309 1 95.69 324 GLU B N 1
ATOM 6851 C CA . GLU B 1 324 ? -1.266 17.578 -0.983 1 95.69 324 GLU B CA 1
ATOM 6852 C C . GLU B 1 324 ? -0.642 16.203 -1.118 1 95.69 324 GLU B C 1
ATOM 6854 O O . GLU B 1 324 ? -0.344 15.75 -2.229 1 95.69 324 GLU B O 1
ATOM 6859 N N . THR B 1 325 ? -0.42 15.484 -0.024 1 97.62 325 THR B N 1
ATOM 6860 C CA . THR B 1 325 ? 0.212 14.172 -0.051 1 97.62 325 THR B CA 1
ATOM 6861 C C . THR B 1 325 ? -0.803 13.078 0.26 1 97.62 325 THR B C 1
ATOM 6863 O O . THR B 1 325 ? -0.429 11.969 0.651 1 97.62 325 THR B O 1
ATOM 6866 N N . CYS B 1 326 ? -2.062 13.445 0.155 1 98 326 CYS B N 1
ATOM 6867 C CA . CYS B 1 326 ? -3.146 12.516 0.431 1 98 326 CYS B CA 1
ATOM 6868 C C . CYS B 1 326 ? -3.059 11.984 1.856 1 98 326 CYS B C 1
ATOM 6870 O O . CYS B 1 326 ? -3.201 10.781 2.086 1 98 326 CYS B O 1
ATOM 6872 N N . SER B 1 327 ? -2.668 12.844 2.818 1 96.31 327 SER B N 1
ATOM 6873 C CA . SER B 1 327 ? -2.592 12.594 4.254 1 96.31 327 SER B CA 1
ATOM 6874 C C . SER B 1 327 ? -1.164 12.273 4.684 1 96.31 327 SER B C 1
ATOM 6876 O O . SER B 1 327 ? -0.295 13.148 4.664 1 96.31 327 SER B O 1
ATOM 6878 N N . SER B 1 328 ? -0.688 11.078 4.91 1 97.12 328 SER B N 1
ATOM 6879 C CA . SER B 1 328 ? 0.525 10.766 5.66 1 97.12 328 SER B CA 1
ATOM 6880 C C . SER B 1 328 ? 1.721 10.594 4.73 1 97.12 328 SER B C 1
ATOM 6882 O O . SER B 1 328 ? 1.62 9.922 3.699 1 97.12 328 SER B O 1
ATOM 6884 N N . LEU B 1 329 ? 2.855 11.195 5.117 1 97.31 329 LEU B N 1
ATOM 6885 C CA . LEU B 1 329 ? 4.16 11.008 4.496 1 97.31 329 LEU B CA 1
ATOM 6886 C C . LEU B 1 329 ? 5.023 10.055 5.32 1 97.31 329 LEU B C 1
ATOM 6888 O O . LEU B 1 329 ? 5.613 9.117 4.785 1 97.31 329 LEU B O 1
ATOM 6892 N N . THR B 1 330 ? 5.098 10.438 6.574 1 97.44 330 THR B N 1
ATOM 6893 C CA . THR B 1 330 ? 5.93 9.656 7.48 1 97.44 330 THR B CA 1
ATOM 6894 C C . THR B 1 330 ? 5.109 9.133 8.656 1 97.44 330 THR B C 1
ATOM 6896 O O . THR B 1 330 ? 4.02 9.641 8.938 1 97.44 330 THR B O 1
ATOM 6899 N N . PHE B 1 331 ? 5.566 8.117 9.289 1 96.25 331 PHE B N 1
ATOM 6900 C CA . PHE B 1 331 ? 4.98 7.516 10.477 1 96.25 331 PHE B CA 1
ATOM 6901 C C . PHE B 1 331 ? 6.031 7.34 11.57 1 96.25 331 PHE B C 1
ATOM 6903 O O . PHE B 1 331 ? 7.172 6.969 11.281 1 96.25 331 PHE B O 1
ATOM 6910 N N . LEU B 1 332 ? 5.668 7.656 12.75 1 94.19 332 LEU B N 1
ATOM 6911 C CA . LEU B 1 332 ? 6.508 7.469 13.93 1 94.19 332 LEU B CA 1
ATOM 6912 C C . LEU B 1 332 ? 5.777 6.648 14.984 1 94.19 332 LEU B C 1
ATOM 6914 O O . LEU B 1 332 ? 4.734 7.07 15.5 1 94.19 332 LEU B O 1
ATOM 6918 N N . MET B 1 333 ? 6.258 5.457 15.281 1 92.75 333 MET B N 1
ATOM 6919 C CA . MET B 1 333 ? 5.703 4.652 16.359 1 92.75 333 MET B CA 1
ATOM 6920 C C . MET B 1 333 ? 6.094 5.223 17.719 1 92.75 333 MET B C 1
ATOM 6922 O O . MET B 1 333 ? 7.27 5.215 18.094 1 92.75 333 MET B O 1
ATOM 6926 N N . LEU B 1 334 ? 5.152 5.699 18.406 1 90.75 334 LEU B N 1
ATOM 6927 C CA . LEU B 1 334 ? 5.414 6.293 19.703 1 90.75 334 LEU B CA 1
ATOM 6928 C C . LEU B 1 334 ? 5.363 5.234 20.812 1 90.75 334 LEU B C 1
ATOM 6930 O O . LEU B 1 334 ? 6.121 5.301 21.781 1 90.75 334 LEU B O 1
ATOM 6934 N N . CYS B 1 335 ? 4.418 4.336 20.578 1 88.06 335 CYS B N 1
ATOM 6935 C CA . CYS B 1 335 ? 4.238 3.238 21.531 1 88.06 335 CYS B CA 1
ATOM 6936 C C . CYS B 1 335 ? 3.705 1.995 20.828 1 88.06 335 CYS B C 1
ATOM 6938 O O . CYS B 1 335 ? 2.844 2.094 19.953 1 88.06 335 CYS B O 1
ATOM 6940 N N . ASP B 1 336 ? 4.328 0.835 21.172 1 85.12 336 ASP B N 1
ATOM 6941 C CA . ASP B 1 336 ? 3.84 -0.465 20.719 1 85.12 336 ASP B CA 1
ATOM 6942 C C . ASP B 1 336 ? 3.805 -1.464 21.875 1 85.12 336 ASP B C 1
ATOM 6944 O O . ASP B 1 336 ? 4.848 -1.965 22.312 1 85.12 336 ASP B O 1
ATOM 6948 N N . PRO B 1 337 ? 2.672 -1.689 22.359 1 79.5 337 PRO B N 1
ATOM 6949 C CA . PRO B 1 337 ? 2.574 -2.559 23.531 1 79.5 337 PRO B CA 1
ATOM 6950 C C . PRO B 1 337 ? 3.047 -3.982 23.25 1 79.5 337 PRO B C 1
ATOM 6952 O O . PRO B 1 337 ? 3.359 -4.727 24.188 1 79.5 337 PRO B O 1
ATOM 6955 N N . THR B 1 338 ? 2.975 -4.449 21.969 1 69 338 THR B N 1
ATOM 6956 C CA . THR B 1 338 ? 3.369 -5.82 21.656 1 69 338 THR B CA 1
ATOM 6957 C C . THR B 1 338 ? 4.887 -5.965 21.703 1 69 338 THR B C 1
ATOM 6959 O O . THR B 1 338 ? 5.406 -7.078 21.766 1 69 338 THR B O 1
ATOM 6962 N N . GLY B 1 339 ? 5.617 -4.914 21.906 1 62.28 339 GLY B N 1
ATOM 6963 C CA . GLY B 1 339 ? 7.066 -4.93 22.016 1 62.28 339 GLY B CA 1
ATOM 6964 C C . GLY B 1 339 ? 7.758 -5.195 20.688 1 62.28 339 GLY B C 1
ATOM 6965 O O . GLY B 1 339 ? 8.961 -5.461 20.656 1 62.28 339 GLY B O 1
ATOM 6966 N N . GLU B 1 340 ? 7.086 -5.445 19.641 1 51.72 340 GLU B N 1
ATOM 6967 C CA . GLU B 1 340 ? 7.715 -5.836 18.391 1 51.72 340 GLU B CA 1
ATOM 6968 C C . GLU B 1 340 ? 8.555 -4.699 17.812 1 51.72 340 GLU B C 1
ATOM 6970 O O . GLU B 1 340 ? 9.492 -4.938 17.047 1 51.72 340 GLU B O 1
ATOM 6975 N N . THR B 1 341 ? 8.133 -3.467 17.953 1 50.75 341 THR B N 1
ATOM 6976 C CA . THR B 1 341 ? 8.906 -2.408 17.312 1 50.75 341 THR B CA 1
ATOM 6977 C C . THR B 1 341 ? 10.031 -1.935 18.234 1 50.75 341 THR B C 1
ATOM 6979 O O . THR B 1 341 ? 9.844 -1.798 19.438 1 50.75 341 THR B O 1
ATOM 6982 N N . SER B 1 342 ? 11.242 -2.141 17.75 1 41.41 342 SER B N 1
ATOM 6983 C CA . SER B 1 342 ? 12.492 -1.721 18.391 1 41.41 342 SER B CA 1
ATOM 6984 C C . SER B 1 342 ? 12.445 -0.244 18.766 1 41.41 342 SER B C 1
ATOM 6986 O O . SER B 1 342 ? 13.484 0.356 19.062 1 41.41 342 SER B O 1
ATOM 6988 N N . ILE B 1 343 ? 11.414 0.462 18.453 1 42.59 343 ILE B N 1
ATOM 6989 C CA . ILE B 1 343 ? 11.633 1.842 18.859 1 42.59 343 ILE B CA 1
ATOM 6990 C C . ILE B 1 343 ? 11.938 1.885 20.359 1 42.59 343 ILE B C 1
ATOM 6992 O O . ILE B 1 343 ? 11.242 1.25 21.156 1 42.59 343 ILE B O 1
ATOM 6996 N N . PRO B 1 344 ? 13.117 2.182 20.719 1 40.62 344 PRO B N 1
ATOM 6997 C CA . PRO B 1 344 ? 13.336 2.371 22.156 1 40.62 344 PRO B CA 1
ATOM 6998 C C . PRO B 1 344 ? 12.07 2.826 22.891 1 40.62 344 PRO B C 1
ATOM 7000 O O . PRO B 1 344 ? 11.398 3.758 22.438 1 40.62 344 PRO B O 1
ATOM 7003 N N . HIS B 1 345 ? 11.359 1.924 23.391 1 38.91 345 HIS B N 1
ATOM 7004 C CA . HIS B 1 345 ? 10.312 2.262 24.344 1 38.91 345 HIS B CA 1
ATOM 7005 C C . HIS B 1 345 ? 10.562 3.627 24.984 1 38.91 345 HIS B C 1
ATOM 7007 O O . HIS B 1 345 ? 11.719 4.051 25.125 1 38.91 345 HIS B O 1
ATOM 7013 N N . PHE B 1 346 ? 9.562 4.391 25 1 39.69 346 PHE B N 1
ATOM 7014 C CA . PHE B 1 346 ? 9.609 5.586 25.844 1 39.69 346 PHE B CA 1
ATOM 7015 C C . PHE B 1 346 ? 10.516 5.363 27.047 1 39.69 346 PHE B C 1
ATOM 7017 O O . PHE B 1 346 ? 11.188 6.289 27.5 1 39.69 346 PHE B O 1
ATOM 7024 N N . GLN B 1 347 ? 10.453 4.207 27.484 1 39.69 347 GLN B N 1
ATOM 7025 C CA . GLN B 1 347 ? 11.336 4.004 28.625 1 39.69 347 GLN B CA 1
ATOM 7026 C C . GLN B 1 347 ? 12.805 4.145 28.219 1 39.69 347 GLN B C 1
ATOM 7028 O O . GLN B 1 347 ? 13.617 4.66 28.984 1 39.69 347 GLN B O 1
ATOM 7033 N N . SER B 1 348 ? 13.133 3.461 27.188 1 38.25 348 SER B N 1
ATOM 7034 C CA . SER B 1 348 ? 14.5 3.713 26.734 1 38.25 348 SER B CA 1
ATOM 7035 C C . SER B 1 348 ? 14.648 5.125 26.188 1 38.25 348 SER B C 1
ATOM 7037 O O . SER B 1 348 ? 15.766 5.613 26 1 38.25 348 SER B O 1
ATOM 7039 N N . TYR B 1 349 ? 13.695 5.645 25.547 1 36.47 349 TYR B N 1
ATOM 7040 C CA . TYR B 1 349 ? 13.742 7.062 25.219 1 36.47 349 TYR B CA 1
ATOM 7041 C C . TYR B 1 349 ? 14.016 7.91 26.453 1 36.47 349 TYR B C 1
ATOM 7043 O O . TYR B 1 349 ? 14.68 8.945 26.375 1 36.47 349 TYR B O 1
ATOM 7051 N N . ALA B 1 350 ? 13.508 7.586 27.641 1 35.84 350 ALA B N 1
ATOM 7052 C CA . ALA B 1 350 ? 13.836 8.289 28.875 1 35.84 350 ALA B CA 1
ATOM 7053 C C . ALA B 1 350 ? 15.281 8.039 29.281 1 35.84 350 ALA B C 1
ATOM 7055 O O . ALA B 1 350 ? 15.945 8.922 29.828 1 35.84 350 ALA B O 1
ATOM 7056 N N . GLN B 1 351 ? 15.68 6.801 29.359 1 36.59 351 GLN B N 1
ATOM 7057 C CA . GLN B 1 351 ? 17 6.543 29.922 1 36.59 351 GLN B CA 1
ATOM 7058 C C . GLN B 1 351 ? 18.094 6.789 28.891 1 36.59 351 GLN B C 1
ATOM 7060 O O . GLN B 1 351 ? 19.25 6.996 29.25 1 36.59 351 GLN B O 1
ATOM 7065 N N . SER B 1 352 ? 18.062 5.969 27.75 1 35 352 SER B N 1
ATOM 7066 C CA . SER B 1 352 ? 19.219 6.121 26.875 1 35 352 SER B CA 1
ATOM 7067 C C . SER B 1 352 ? 19.281 7.523 26.281 1 35 352 SER B C 1
ATOM 7069 O O . SER B 1 352 ? 18.266 8.195 26.156 1 35 352 SER B O 1
ATOM 7071 N N . ASN B 1 353 ? 20.422 8.156 26.188 1 36.31 353 ASN B N 1
ATOM 7072 C CA . ASN B 1 353 ? 20.688 9.328 25.359 1 36.31 353 ASN B CA 1
ATOM 7073 C C . ASN B 1 353 ? 19.859 9.305 24.078 1 36.31 353 ASN B C 1
ATOM 7075 O O . ASN B 1 353 ? 20.312 9.75 23.016 1 36.31 353 ASN B O 1
ATOM 7079 N N . CYS B 1 354 ? 19.109 8.289 23.797 1 40.75 354 CYS B N 1
ATOM 7080 C CA . CYS B 1 354 ? 18.234 8.156 22.625 1 40.75 354 CYS B CA 1
ATOM 7081 C C . CYS B 1 354 ? 17.375 9.398 22.438 1 40.75 354 CYS B C 1
ATOM 7083 O O . CYS B 1 354 ? 16.734 9.859 23.375 1 40.75 354 CYS B O 1
ATOM 7085 N N . HIS B 1 355 ? 17.656 10.125 21.438 1 49.78 355 HIS B N 1
ATOM 7086 C CA . HIS B 1 355 ? 17.25 11.422 20.906 1 49.78 355 HIS B CA 1
ATOM 7087 C C . HIS B 1 355 ? 15.742 11.594 20.969 1 49.78 355 HIS B C 1
ATOM 7089 O O . HIS B 1 355 ? 15 10.766 20.438 1 49.78 355 HIS B O 1
ATOM 7095 N N . SER B 1 356 ? 15.32 12.273 21.953 1 63 356 SER B N 1
ATOM 7096 C CA . SER B 1 356 ? 13.977 12.82 22.156 1 63 356 SER B CA 1
ATOM 7097 C C . SER B 1 356 ? 13.312 13.172 20.828 1 63 356 SER B C 1
ATOM 7099 O O . SER B 1 356 ? 13.992 13.555 19.875 1 63 356 SER B O 1
ATOM 7101 N N . ILE B 1 357 ? 12.18 12.539 20.672 1 70.25 357 ILE B N 1
ATOM 7102 C CA . ILE B 1 357 ? 11.398 12.914 19.5 1 70.25 357 ILE B CA 1
ATOM 7103 C C . ILE B 1 357 ? 11.266 14.438 19.438 1 70.25 357 ILE B C 1
ATOM 7105 O O . ILE B 1 357 ? 10.875 14.984 18.406 1 70.25 357 ILE B O 1
ATOM 7109 N N . TYR B 1 358 ? 11.773 15.008 20.578 1 66.44 358 TYR B N 1
ATOM 7110 C CA . TYR B 1 358 ? 11.812 16.469 20.609 1 66.44 358 TYR B CA 1
ATOM 7111 C C . TYR B 1 358 ? 13.211 16.969 20.938 1 66.44 358 TYR B C 1
ATOM 7113 O O . TYR B 1 358 ? 13.766 16.656 21.984 1 66.44 358 TYR B O 1
ATOM 7121 N N . GLN B 1 359 ? 13.852 17.484 19.922 1 69.06 359 GLN B N 1
ATOM 7122 C CA . GLN B 1 359 ? 15.164 18.109 20.094 1 69.06 359 GLN B CA 1
ATOM 7123 C C . GLN B 1 359 ? 15.117 19.594 19.719 1 69.06 359 GLN B C 1
ATOM 7125 O O . GLN B 1 359 ? 14.242 20.016 18.969 1 69.06 359 GLN B O 1
ATOM 7130 N N . PRO B 1 360 ? 15.914 20.328 20.359 1 62.59 360 PRO B N 1
ATOM 7131 C CA . PRO B 1 360 ? 15.938 21.75 20.031 1 62.59 360 PRO B CA 1
ATOM 7132 C C . PRO B 1 360 ? 16.078 22 18.531 1 62.59 360 PRO B C 1
ATOM 7134 O O . PRO B 1 360 ? 15.539 22.984 18.016 1 62.59 360 PRO B O 1
ATOM 7137 N N . GLU B 1 361 ? 16.656 21.031 17.906 1 69.44 361 GLU B N 1
ATOM 7138 C CA . GLU B 1 361 ? 16.938 21.234 16.484 1 69.44 361 GLU B CA 1
ATOM 7139 C C . GLU B 1 361 ? 15.75 20.812 15.625 1 69.44 361 GLU B C 1
ATOM 7141 O O . GLU B 1 361 ? 15.711 21.109 14.43 1 69.44 361 GLU B O 1
ATOM 7146 N N . GLY B 1 362 ? 14.836 20.125 16.328 1 82 362 GLY B N 1
ATOM 7147 C CA . GLY B 1 362 ? 13.695 19.719 15.523 1 82 362 GLY B CA 1
ATOM 7148 C C . GLY B 1 362 ? 12.828 18.672 16.203 1 82 362 GLY B C 1
ATOM 7149 O O . GLY B 1 362 ? 13.133 18.219 17.297 1 82 362 GLY B O 1
ATOM 7150 N N . VAL B 1 363 ? 11.719 18.422 15.531 1 85.75 363 VAL B N 1
ATOM 7151 C CA . VAL B 1 363 ? 10.805 17.391 15.992 1 85.75 363 VAL B CA 1
ATOM 7152 C C . VAL B 1 363 ? 10.852 16.188 15.047 1 85.75 363 VAL B C 1
ATOM 7154 O O . VAL B 1 363 ? 10.711 16.344 13.836 1 85.75 363 VAL B O 1
ATOM 7157 N N . CYS B 1 364 ? 11.094 15.047 15.656 1 90.88 364 CYS B N 1
ATOM 7158 C CA . CYS B 1 364 ? 11.125 13.836 14.844 1 90.88 364 CYS B CA 1
ATOM 7159 C C . CYS B 1 364 ? 9.719 13.43 14.422 1 90.88 364 CYS B C 1
ATOM 7161 O O . CYS B 1 364 ? 8.812 13.336 15.25 1 90.88 364 CYS B O 1
ATOM 7163 N N . VAL B 1 365 ? 9.562 13.219 13.156 1 94.44 365 VAL B N 1
ATOM 7164 C CA . VAL B 1 365 ? 8.227 12.852 12.688 1 94.44 365 VAL B CA 1
ATOM 7165 C C . VAL B 1 365 ? 8.273 11.477 12.016 1 94.44 365 VAL B C 1
ATOM 7167 O O . VAL B 1 365 ? 7.336 11.086 11.328 1 94.44 365 VAL B O 1
ATOM 7170 N N . GLY B 1 366 ? 9.32 10.781 12.188 1 94.12 366 GLY B N 1
ATOM 7171 C CA . GLY B 1 366 ? 9.375 9.383 11.789 1 94.12 366 GLY B CA 1
ATOM 7172 C C . GLY B 1 366 ? 9.93 9.18 10.391 1 94.12 366 GLY B C 1
ATOM 7173 O O . GLY B 1 366 ? 10.703 10 9.898 1 94.12 366 GLY B O 1
ATOM 7174 N N . LYS B 1 367 ? 9.688 8.047 9.82 1 93.94 367 LYS B N 1
ATOM 7175 C CA . LYS B 1 367 ? 10.258 7.629 8.547 1 93.94 367 LYS B CA 1
ATOM 7176 C C . LYS B 1 367 ? 9.188 7.594 7.453 1 93.94 367 LYS B C 1
ATOM 7178 O O . LYS B 1 367 ? 8.023 7.305 7.727 1 93.94 367 LYS B O 1
ATOM 7183 N N . PRO B 1 368 ? 9.609 7.906 6.219 1 96.25 368 PRO B N 1
ATOM 7184 C CA . PRO B 1 368 ? 8.648 7.82 5.117 1 96.25 368 PRO B CA 1
ATOM 7185 C C . PRO B 1 368 ? 8.172 6.391 4.859 1 96.25 368 PRO B C 1
ATOM 7187 O O . PRO B 1 368 ? 8.945 5.441 5.016 1 96.25 368 PRO B O 1
ATOM 7190 N N . ALA B 1 369 ? 6.91 6.266 4.496 1 95.94 369 ALA B N 1
ATOM 7191 C CA . ALA B 1 369 ? 6.441 4.984 3.975 1 95.94 369 ALA B CA 1
ATOM 7192 C C . ALA B 1 369 ? 7.238 4.566 2.742 1 95.94 369 ALA B C 1
ATOM 7194 O O . ALA B 1 369 ? 7.859 5.406 2.084 1 95.94 369 ALA B O 1
ATOM 7195 N N . PRO B 1 370 ? 7.211 3.293 2.371 1 92.75 370 PRO B N 1
ATOM 7196 C CA . PRO B 1 370 ? 8.086 2.785 1.312 1 92.75 370 PRO B CA 1
ATOM 7197 C C . PRO B 1 370 ? 7.852 3.473 -0.031 1 92.75 370 PRO B C 1
ATOM 7199 O O . PRO B 1 370 ? 8.781 3.615 -0.828 1 92.75 370 PRO B O 1
ATOM 7202 N N . HIS B 1 371 ? 6.629 3.852 -0.29 1 95.5 371 HIS B N 1
ATOM 7203 C CA . HIS B 1 371 ? 6.305 4.418 -1.595 1 95.5 371 HIS B CA 1
ATOM 7204 C C . HIS B 1 371 ? 6.641 5.902 -1.649 1 95.5 371 HIS B C 1
ATOM 7206 O O . HIS B 1 371 ? 6.508 6.535 -2.701 1 95.5 371 HIS B O 1
ATOM 7212 N N . VAL B 1 372 ? 7.086 6.48 -0.533 1 97.12 372 VAL B N 1
ATOM 7213 C CA . VAL B 1 372 ? 7.359 7.91 -0.422 1 97.12 372 VAL B CA 1
ATOM 7214 C C . VAL B 1 372 ? 8.852 8.164 -0.604 1 97.12 372 VAL B C 1
ATOM 7216 O O . VAL B 1 372 ? 9.672 7.648 0.157 1 97.12 372 VAL B O 1
ATOM 7219 N N . GLU B 1 373 ? 9.156 8.898 -1.593 1 96.25 373 GLU B N 1
ATOM 7220 C CA . GLU B 1 373 ? 10.523 9.383 -1.747 1 96.25 373 GLU B CA 1
ATOM 7221 C C . GLU B 1 373 ? 10.68 10.789 -1.184 1 96.25 373 GLU B C 1
ATOM 7223 O O . GLU B 1 373 ? 9.836 11.656 -1.424 1 96.25 373 GLU B O 1
ATOM 7228 N N . MET B 1 374 ? 11.711 10.992 -0.407 1 94.12 374 MET B N 1
ATOM 7229 C CA . MET B 1 374 ? 11.984 12.297 0.186 1 94.12 374 MET B CA 1
ATOM 7230 C C . MET B 1 374 ? 13.414 12.742 -0.099 1 94.12 374 MET B C 1
ATOM 7232 O O . MET B 1 374 ? 14.32 11.906 -0.198 1 94.12 374 MET B O 1
ATOM 7236 N N . LYS B 1 375 ? 13.523 14.031 -0.208 1 90.94 375 LYS B N 1
ATOM 7237 C CA . LYS B 1 375 ? 14.828 14.664 -0.405 1 90.94 375 LYS B CA 1
ATOM 7238 C C . LYS B 1 375 ? 14.906 16 0.326 1 90.94 375 LYS B C 1
ATOM 7240 O O . LYS B 1 375 ? 13.914 16.719 0.413 1 90.94 375 LYS B O 1
ATOM 7245 N N . ILE B 1 376 ? 16.125 16.25 0.896 1 91.88 376 ILE B N 1
ATOM 7246 C CA . ILE B 1 376 ? 16.359 17.547 1.528 1 91.88 376 ILE B CA 1
ATOM 7247 C C . ILE B 1 376 ? 17.141 18.453 0.574 1 91.88 376 ILE B C 1
ATOM 7249 O O . ILE B 1 376 ? 18.234 18.109 0.136 1 91.88 376 ILE B O 1
ATOM 7253 N N . CYS B 1 377 ? 16.516 19.516 0.177 1 90 377 CYS B N 1
ATOM 7254 C CA . CYS B 1 377 ? 17.203 20.516 -0.638 1 90 377 CYS B CA 1
ATOM 7255 C C . CYS B 1 377 ? 17.906 21.562 0.238 1 90 377 CYS B C 1
ATOM 7257 O O . CYS B 1 377 ? 17.25 22.438 0.808 1 90 377 CYS B O 1
ATOM 7259 N N . LEU B 1 378 ? 19.219 21.453 0.205 1 86.25 378 LEU B N 1
ATOM 7260 C CA . LEU B 1 378 ? 20 22.297 1.092 1 86.25 378 LEU B CA 1
ATOM 7261 C C . LEU B 1 378 ? 20.266 23.656 0.456 1 86.25 378 LEU B C 1
ATOM 7263 O O . LEU B 1 378 ? 20.5 23.75 -0.752 1 86.25 378 LEU B O 1
ATOM 7267 N N . ASP B 1 379 ? 19.938 24.75 0.924 1 69.75 379 ASP B N 1
ATOM 7268 C CA . ASP B 1 379 ? 20.312 26.047 0.388 1 69.75 379 ASP B CA 1
ATOM 7269 C C . ASP B 1 379 ? 21.719 26.453 0.833 1 69.75 379 ASP B C 1
ATOM 7271 O O . ASP B 1 379 ? 22.484 27 0.048 1 69.75 379 ASP B O 1
ATOM 7275 N N . ASP B 1 380 ? 22.031 26.531 2.131 1 61.72 380 ASP B N 1
ATOM 7276 C CA . ASP B 1 380 ? 23.297 27.031 2.652 1 61.72 380 ASP B CA 1
ATOM 7277 C C . ASP B 1 380 ? 24.016 25.938 3.447 1 61.72 380 ASP B C 1
ATOM 7279 O O . ASP B 1 380 ? 23.703 24.766 3.32 1 61.72 380 ASP B O 1
ATOM 7283 N N . SER B 1 381 ? 25.125 26.266 4.121 1 57.62 381 SER B N 1
ATOM 7284 C CA . SER B 1 381 ? 26.031 25.453 4.934 1 57.62 381 SER B CA 1
ATOM 7285 C C . SER B 1 381 ? 25.266 24.719 6.031 1 57.62 381 SER B C 1
ATOM 7287 O O . SER B 1 381 ? 25.875 24 6.836 1 57.62 381 SER B O 1
ATOM 7289 N N . SER B 1 382 ? 23.859 24.734 5.836 1 66.56 382 SER B N 1
ATOM 7290 C CA . SER B 1 382 ? 23.094 24.156 6.926 1 66.56 382 SER B CA 1
ATOM 7291 C C . SER B 1 382 ? 22.766 22.688 6.652 1 66.56 382 SER B C 1
ATOM 7293 O O . SER B 1 382 ? 22.766 22.25 5.5 1 66.56 382 SER B O 1
ATOM 7295 N N . HIS B 1 383 ? 22.719 21.875 7.719 1 78.94 383 HIS B N 1
ATOM 7296 C CA . HIS B 1 383 ? 22.297 20.484 7.629 1 78.94 383 HIS B CA 1
ATOM 7297 C C . HIS B 1 383 ? 20.797 20.375 7.453 1 78.94 383 HIS B C 1
ATOM 7299 O O . HIS B 1 383 ? 20.266 19.281 7.301 1 78.94 383 HIS B O 1
ATOM 7305 N N . VAL B 1 384 ? 20.125 21.562 7.469 1 87.56 384 VAL B N 1
ATOM 7306 C CA . VAL B 1 384 ? 18.688 21.594 7.305 1 87.56 384 VAL B CA 1
ATOM 7307 C C . VAL B 1 384 ? 18.328 22.25 5.977 1 87.56 384 VAL B C 1
ATOM 7309 O O . VAL B 1 384 ? 19.062 23.125 5.492 1 87.56 384 VAL B O 1
ATOM 7312 N N . GLY B 1 385 ? 17.25 21.844 5.336 1 91.31 385 GLY B N 1
ATOM 7313 C CA . GLY B 1 385 ? 16.797 22.391 4.066 1 91.31 385 GLY B CA 1
ATOM 7314 C C . GLY B 1 385 ? 15.328 22.094 3.783 1 91.31 385 GLY B C 1
ATOM 7315 O O . GLY B 1 385 ? 14.602 21.625 4.66 1 91.31 385 GLY B O 1
ATOM 7316 N N . ARG B 1 386 ? 14.883 22.516 2.617 1 93.31 386 ARG B N 1
ATOM 7317 C CA . ARG B 1 386 ? 13.508 22.281 2.191 1 93.31 386 ARG B CA 1
ATOM 7318 C C . ARG B 1 386 ? 13.242 20.781 2.023 1 93.31 386 ARG B C 1
ATOM 7320 O O . ARG B 1 386 ? 14.062 20.062 1.46 1 93.31 386 ARG B O 1
ATOM 7327 N N . ILE B 1 387 ? 12.141 20.344 2.533 1 94.44 387 ILE B N 1
ATOM 7328 C CA . ILE B 1 387 ? 11.734 18.953 2.395 1 94.44 387 ILE B CA 1
ATOM 7329 C C . ILE B 1 387 ? 10.961 18.766 1.091 1 94.44 387 ILE B C 1
ATOM 7331 O O . ILE B 1 387 ? 9.883 19.328 0.916 1 94.44 387 ILE B O 1
ATOM 7335 N N . LEU B 1 388 ? 11.492 18.016 0.177 1 94.44 388 LEU B N 1
ATOM 7336 C CA . LEU B 1 388 ? 10.852 17.688 -1.091 1 94.44 388 LEU B CA 1
ATOM 7337 C C . LEU B 1 388 ? 10.398 16.234 -1.116 1 94.44 388 LEU B C 1
ATOM 7339 O O . LEU B 1 388 ? 10.992 15.391 -0.44 1 94.44 388 LEU B O 1
ATOM 7343 N N . THR B 1 389 ? 9.336 15.984 -1.833 1 96.19 389 THR B N 1
ATOM 7344 C CA . THR B 1 389 ? 8.859 14.609 -1.923 1 96.19 389 THR B CA 1
ATOM 7345 C C . THR B 1 389 ? 8.328 14.312 -3.322 1 96.19 389 THR B C 1
ATOM 7347 O O . THR B 1 389 ? 8 15.227 -4.078 1 96.19 389 THR B O 1
ATOM 7350 N N . ARG B 1 390 ? 8.352 13.047 -3.664 1 95.25 390 ARG B N 1
ATOM 7351 C CA . ARG B 1 390 ? 7.828 12.523 -4.918 1 95.25 390 ARG B CA 1
ATOM 7352 C C . ARG B 1 390 ? 7.285 11.109 -4.738 1 95.25 390 ARG B C 1
ATOM 7354 O O . ARG B 1 390 ? 7.777 10.352 -3.893 1 95.25 390 ARG B O 1
ATOM 7361 N N . GLY B 1 391 ? 6.188 10.797 -5.465 1 95.56 391 GLY B N 1
ATOM 7362 C CA . GLY B 1 391 ? 5.633 9.453 -5.402 1 95.56 391 GLY B CA 1
ATOM 7363 C C . GLY B 1 391 ? 4.133 9.422 -5.602 1 95.56 391 GLY B C 1
ATOM 7364 O O . GLY B 1 391 ? 3.492 10.469 -5.734 1 95.56 391 GLY B O 1
ATOM 7365 N N . PRO B 1 392 ? 3.58 8.227 -5.594 1 96.12 392 PRO B N 1
ATOM 7366 C CA . PRO B 1 392 ? 2.168 8.039 -5.938 1 96.12 392 PRO B CA 1
ATOM 7367 C C . PRO B 1 392 ? 1.225 8.555 -4.852 1 96.12 392 PRO B C 1
ATOM 7369 O O . PRO B 1 392 ? 0.009 8.602 -5.059 1 96.12 392 PRO B O 1
ATOM 7372 N N . HIS B 1 393 ? 1.715 8.992 -3.752 1 97.25 393 HIS B N 1
ATOM 7373 C CA . HIS B 1 393 ? 0.907 9.547 -2.668 1 97.25 393 HIS B CA 1
ATOM 7374 C C . HIS B 1 393 ? 0.521 10.992 -2.949 1 97.25 393 HIS B C 1
ATOM 7376 O O . HIS B 1 393 ? -0.344 11.555 -2.271 1 97.25 393 HIS B O 1
ATOM 7382 N N . LEU B 1 394 ? 1.081 11.625 -3.961 1 96.81 394 LEU B N 1
ATOM 7383 C CA . LEU B 1 394 ? 0.944 13.062 -4.172 1 96.81 394 LEU B CA 1
ATOM 7384 C C . LEU B 1 394 ? -0.308 13.375 -4.98 1 96.81 394 LEU B C 1
ATOM 7386 O O . LEU B 1 394 ? -0.766 12.547 -5.77 1 96.81 394 LEU B O 1
ATOM 7390 N N . MET B 1 395 ? -0.761 14.547 -4.773 1 95.81 395 MET B N 1
ATOM 7391 C CA . MET B 1 395 ? -1.877 15.102 -5.531 1 95.81 395 MET B CA 1
ATOM 7392 C C . MET B 1 395 ? -1.533 15.195 -7.016 1 95.81 395 MET B C 1
ATOM 7394 O O . MET B 1 395 ? -0.36 15.148 -7.391 1 95.81 395 MET B O 1
ATOM 7398 N N . LEU B 1 396 ? -2.613 15.328 -7.762 1 93.25 396 LEU B N 1
ATOM 7399 C CA . LEU B 1 396 ? -2.404 15.633 -9.172 1 93.25 396 LEU B CA 1
ATOM 7400 C C . LEU B 1 396 ? -1.944 17.078 -9.352 1 93.25 396 LEU B C 1
ATOM 7402 O O . LEU B 1 396 ? -0.965 17.344 -10.055 1 93.25 396 LEU B O 1
ATOM 7406 N N . ARG B 1 397 ? -2.768 17.953 -8.734 1 91.56 397 ARG B N 1
ATOM 7407 C CA . ARG B 1 397 ? -2.557 19.391 -8.836 1 91.56 397 ARG B CA 1
ATOM 7408 C C . ARG B 1 397 ? -3.549 20.156 -7.969 1 91.56 397 ARG B C 1
ATOM 7410 O O . ARG B 1 397 ? -4.5 19.562 -7.441 1 91.56 397 ARG B O 1
ATOM 7417 N N . TYR B 1 398 ? -3.303 21.469 -7.805 1 90.56 398 TYR B N 1
ATOM 7418 C CA . TYR B 1 398 ? -4.359 22.344 -7.301 1 90.56 398 TYR B CA 1
ATOM 7419 C C . TYR B 1 398 ? -5.422 22.578 -8.367 1 90.56 398 TYR B C 1
ATOM 7421 O O . TYR B 1 398 ? -5.102 22.703 -9.555 1 90.56 398 TYR B O 1
ATOM 7429 N N . TYR B 1 399 ? -6.684 22.453 -7.988 1 86.19 399 TYR B N 1
ATOM 7430 C CA . TYR B 1 399 ? -7.781 22.516 -8.945 1 86.19 399 TYR B CA 1
ATOM 7431 C C . TYR B 1 399 ? -7.805 23.859 -9.672 1 86.19 399 TYR B C 1
ATOM 7433 O O . TYR B 1 399 ? -8.047 23.906 -10.875 1 86.19 399 TYR B O 1
ATOM 7441 N N . ASP B 1 400 ? -8.172 25.094 -8.961 1 68.25 400 ASP B N 1
ATOM 7442 C CA . ASP B 1 400 ? -8.328 26.422 -9.547 1 68.25 400 ASP B CA 1
ATOM 7443 C C . ASP B 1 400 ? -7.055 26.844 -10.289 1 68.25 400 ASP B C 1
ATOM 7445 O O . ASP B 1 400 ? -7 27.938 -10.867 1 68.25 400 ASP B O 1
ATOM 7449 N N . LYS B 1 401 ? -6.023 26.641 -9.672 1 51.72 401 LYS B N 1
ATOM 7450 C CA . LYS B 1 401 ? -4.922 27.406 -10.242 1 51.72 401 LYS B CA 1
ATOM 7451 C C . LYS B 1 401 ? -4.855 27.234 -11.758 1 51.72 401 LYS B C 1
ATOM 7453 O O . LYS B 1 401 ? -4.512 26.156 -12.242 1 51.72 401 LYS B O 1
ATOM 7458 N N . ILE B 1 402 ? -5.945 27.766 -12.367 1 43.5 402 ILE B N 1
ATOM 7459 C CA . ILE B 1 402 ? -5.629 28.234 -13.711 1 43.5 402 ILE B CA 1
ATOM 7460 C C . ILE B 1 402 ? -4.121 28.438 -13.852 1 43.5 402 ILE B C 1
ATOM 7462 O O . ILE B 1 402 ? -3.605 29.516 -13.586 1 43.5 402 ILE B O 1
ATOM 7466 N N . SER B 1 403 ? -3.633 28.172 -12.906 1 37.31 403 SER B N 1
ATOM 7467 C CA . SER B 1 403 ? -2.252 28.578 -13.156 1 37.31 403 SER B CA 1
ATOM 7468 C C . SER B 1 403 ? -1.791 28.141 -14.539 1 37.31 403 SER B C 1
ATOM 7470 O O . SER B 1 403 ? -2.121 27.047 -14.992 1 37.31 403 SER B O 1
ATOM 7472 N N . PRO B 1 404 ? -1.554 29.328 -15.375 1 36.53 404 PRO B N 1
ATOM 7473 C CA . PRO B 1 404 ? -0.944 28.984 -16.672 1 36.53 404 PRO B CA 1
ATOM 7474 C C . PRO B 1 404 ? -0.215 27.641 -16.641 1 36.53 404 PRO B C 1
ATOM 7476 O O . PRO B 1 404 ? -0.771 26.625 -17.062 1 36.53 404 PRO B O 1
ATOM 7479 N N . ARG B 1 405 ? 1.084 27.891 -17.047 1 33.06 405 ARG B N 1
ATOM 7480 C CA . ARG B 1 405 ? 2.109 26.922 -17.438 1 33.06 405 ARG B CA 1
ATOM 7481 C C . ARG B 1 405 ? 2.463 26 -16.266 1 33.06 405 ARG B C 1
ATOM 7483 O O . ARG B 1 405 ? 2.602 26.453 -15.133 1 33.06 405 ARG B O 1
ATOM 7490 N N . PRO B 1 406 ? 1.963 24.781 -16.297 1 38.38 406 PRO B N 1
ATOM 7491 C CA . PRO B 1 406 ? 2.879 24.016 -15.438 1 38.38 406 PRO B CA 1
ATOM 7492 C C . PRO B 1 406 ? 4.145 24.797 -15.086 1 38.38 406 PRO B C 1
ATOM 7494 O O . PRO B 1 406 ? 4.73 25.453 -15.953 1 38.38 406 PRO B O 1
ATOM 7497 N N . SER B 1 407 ? 4.207 25.625 -14.102 1 33.47 407 SER B N 1
ATOM 7498 C CA . SER B 1 407 ? 5.555 26.172 -13.992 1 33.47 407 SER B CA 1
ATOM 7499 C C . SER B 1 407 ? 6.566 25.297 -14.734 1 33.47 407 SER B C 1
ATOM 7501 O O . SER B 1 407 ? 6.531 24.078 -14.625 1 33.47 407 SER B O 1
ATOM 7503 N N . ASN B 1 408 ? 6.973 25.688 -15.906 1 34.78 408 ASN B N 1
ATOM 7504 C CA . ASN B 1 408 ? 8.016 25.25 -16.812 1 34.78 408 ASN B CA 1
ATOM 7505 C C . ASN B 1 408 ? 9.125 24.5 -16.078 1 34.78 408 ASN B C 1
ATOM 7507 O O . ASN B 1 408 ? 10.156 24.156 -16.672 1 34.78 408 ASN B O 1
ATOM 7511 N N . ASP B 1 409 ? 9.492 24.859 -14.812 1 37.19 409 ASP B N 1
ATOM 7512 C CA . ASP B 1 409 ? 10.875 24.484 -14.547 1 37.19 409 ASP B CA 1
ATOM 7513 C C . ASP B 1 409 ? 11.055 22.969 -14.648 1 37.19 409 ASP B C 1
ATOM 7515 O O . ASP B 1 409 ? 10.305 22.203 -14.031 1 37.19 409 ASP B O 1
ATOM 7519 N N . VAL B 1 410 ? 11.578 22.484 -15.68 1 41.56 410 VAL B N 1
ATOM 7520 C CA . VAL B 1 410 ? 12.305 21.25 -16.016 1 41.56 410 VAL B CA 1
ATOM 7521 C C . VAL B 1 410 ? 12.656 20.5 -14.734 1 41.56 410 VAL B C 1
ATOM 7523 O O . VAL B 1 410 ? 12.836 19.281 -14.75 1 41.56 410 VAL B O 1
ATOM 7526 N N . ASN B 1 411 ? 12.852 21.188 -13.531 1 51.16 411 ASN B N 1
ATOM 7527 C CA . ASN B 1 411 ? 13.297 20.656 -12.242 1 51.16 411 ASN B CA 1
ATOM 7528 C C . ASN B 1 411 ? 12.125 20.188 -11.383 1 51.16 411 ASN B C 1
ATOM 7530 O O . ASN B 1 411 ? 12.281 19.969 -10.188 1 51.16 411 ASN B O 1
ATOM 7534 N N . GLU B 1 412 ? 10.875 20.047 -11.852 1 68.81 412 GLU B N 1
ATOM 7535 C CA . GLU B 1 412 ? 9.602 19.844 -11.164 1 68.81 412 GLU B CA 1
ATOM 7536 C C . GLU B 1 412 ? 9.312 18.375 -10.945 1 68.81 412 GLU B C 1
ATOM 7538 O O . GLU B 1 412 ? 8.156 17.938 -11.008 1 68.81 412 GLU B O 1
ATOM 7543 N N . VAL B 1 413 ? 10.125 17.781 -10.719 1 85.5 413 VAL B N 1
ATOM 7544 C CA . VAL B 1 413 ? 9.891 16.359 -10.461 1 85.5 413 VAL B CA 1
ATOM 7545 C C . VAL B 1 413 ? 9.727 16.125 -8.961 1 85.5 413 VAL B C 1
ATOM 7547 O O . VAL B 1 413 ? 9.352 15.031 -8.539 1 85.5 413 VAL B O 1
ATOM 7550 N N . TRP B 1 414 ? 9.891 17.219 -8.266 1 91.81 414 TRP B N 1
ATOM 7551 C CA . TRP B 1 414 ? 9.719 17.141 -6.82 1 91.81 414 TRP B CA 1
ATOM 7552 C C . TRP B 1 414 ? 8.625 18.094 -6.348 1 91.81 414 TRP B C 1
ATOM 7554 O O . TRP B 1 414 ? 8.516 19.219 -6.848 1 91.81 414 TRP B O 1
ATOM 7564 N N . PHE B 1 415 ? 7.898 17.703 -5.477 1 94.5 415 PHE B N 1
ATOM 7565 C CA . PHE B 1 415 ? 6.949 18.578 -4.793 1 94.5 415 PHE B CA 1
ATOM 7566 C C . PHE B 1 415 ? 7.582 19.203 -3.557 1 94.5 415 PHE B C 1
ATOM 7568 O O . PHE B 1 415 ? 8.148 18.5 -2.719 1 94.5 415 PHE B O 1
ATOM 7575 N N . ASP B 1 416 ? 7.465 20.453 -3.49 1 93.88 416 ASP B N 1
ATOM 7576 C CA . ASP B 1 416 ? 7.941 21.172 -2.32 1 93.88 416 ASP B CA 1
ATOM 7577 C C . ASP B 1 416 ? 6.875 21.219 -1.229 1 93.88 416 ASP B C 1
ATOM 7579 O O . ASP B 1 416 ? 5.828 21.844 -1.4 1 93.88 416 ASP B O 1
ATOM 7583 N N . THR B 1 417 ? 7.168 20.625 -0.066 1 93.81 417 THR B N 1
ATOM 7584 C CA . THR B 1 417 ? 6.176 20.531 1.001 1 93.81 417 THR B CA 1
ATOM 7585 C C . THR B 1 417 ? 5.969 21.891 1.666 1 93.81 417 THR B C 1
ATOM 7587 O O . THR B 1 417 ? 4.98 22.094 2.377 1 93.81 417 THR B O 1
ATOM 7590 N N . GLY B 1 418 ? 6.93 22.781 1.509 1 91.94 418 GLY B N 1
ATOM 7591 C CA . GLY B 1 418 ? 6.906 24.062 2.215 1 91.94 418 GLY B CA 1
ATOM 7592 C C . GLY B 1 418 ? 7.465 23.969 3.621 1 91.94 418 GLY B C 1
ATOM 7593 O O . GLY B 1 418 ? 7.555 24.969 4.324 1 91.94 418 GLY B O 1
ATOM 7594 N N . ASP B 1 419 ? 7.926 22.812 4.035 1 91.38 419 ASP B N 1
ATOM 7595 C CA . ASP B 1 419 ? 8.508 22.594 5.355 1 91.38 419 ASP B CA 1
ATOM 7596 C C . ASP B 1 419 ? 10.023 22.484 5.273 1 91.38 419 ASP B C 1
ATOM 7598 O O . ASP B 1 419 ? 10.578 22.156 4.223 1 91.38 419 ASP B O 1
ATOM 7602 N N . ILE B 1 420 ? 10.641 22.781 6.379 1 91.94 420 ILE B N 1
ATOM 7603 C CA . ILE B 1 420 ? 12.094 22.75 6.508 1 91.94 420 ILE B CA 1
ATOM 7604 C C . ILE B 1 420 ? 12.492 21.672 7.516 1 91.94 420 ILE B C 1
ATOM 7606 O O . ILE B 1 420 ? 11.883 21.547 8.578 1 91.94 420 ILE B O 1
ATOM 7610 N N . GLY B 1 421 ? 13.453 20.891 7.145 1 92.75 421 GLY B N 1
ATOM 7611 C CA . GLY B 1 421 ? 13.898 19.844 8.062 1 92.75 421 GLY B CA 1
ATOM 7612 C C . GLY B 1 421 ? 15.148 19.125 7.582 1 92.75 421 GLY B C 1
ATOM 7613 O O . GLY B 1 421 ? 15.914 19.672 6.785 1 92.75 421 GLY B O 1
ATOM 7614 N N . SER B 1 422 ? 15.422 18.016 8.219 1 91.56 422 SER B N 1
ATOM 7615 C CA . SER B 1 422 ? 16.547 17.156 7.898 1 91.56 422 SER B CA 1
ATOM 7616 C C . SER B 1 422 ? 16.203 15.688 8.07 1 91.56 422 SER B C 1
ATOM 7618 O O . SER B 1 422 ? 15.172 15.352 8.672 1 91.56 422 SER B O 1
ATOM 7620 N N . ILE B 1 423 ? 16.969 14.805 7.453 1 91 423 ILE B N 1
ATOM 7621 C CA . ILE B 1 423 ? 16.859 13.367 7.648 1 91 423 ILE B CA 1
ATOM 7622 C C . ILE B 1 423 ? 18.109 12.844 8.359 1 91 423 ILE B C 1
ATOM 7624 O O . ILE B 1 423 ? 19.234 13.125 7.938 1 91 423 ILE B O 1
ATOM 7628 N N . ASP B 1 424 ? 17.906 12.156 9.438 1 87.5 424 ASP B N 1
ATOM 7629 C CA . ASP B 1 424 ? 19.062 11.68 10.195 1 87.5 424 ASP B CA 1
ATOM 7630 C C . ASP B 1 424 ? 19.594 10.359 9.625 1 87.5 424 ASP B C 1
ATOM 7632 O O . ASP B 1 424 ? 19.078 9.867 8.617 1 87.5 424 ASP B O 1
ATOM 7636 N N . ASP B 1 425 ? 20.578 9.742 10.266 1 82.62 425 ASP B N 1
ATOM 7637 C CA . ASP B 1 425 ? 21.281 8.578 9.742 1 82.62 425 ASP B CA 1
ATOM 7638 C C . ASP B 1 425 ? 20.406 7.324 9.828 1 82.62 425 ASP B C 1
ATOM 7640 O O . ASP B 1 425 ? 20.703 6.312 9.188 1 82.62 425 ASP B O 1
ATOM 7644 N N . ASN B 1 426 ? 19.391 7.465 10.602 1 84.06 426 ASN B N 1
ATOM 7645 C CA . ASN B 1 426 ? 18.469 6.336 10.703 1 84.06 426 ASN B CA 1
ATOM 7646 C C . ASN B 1 426 ? 17.297 6.48 9.734 1 84.06 426 ASN B C 1
ATOM 7648 O O . ASN B 1 426 ? 16.438 5.609 9.664 1 84.06 426 ASN B O 1
ATOM 7652 N N . GLY B 1 427 ? 17.281 7.566 9.016 1 88 427 GLY B N 1
ATOM 7653 C CA . GLY B 1 427 ? 16.25 7.789 8.023 1 88 427 GLY B CA 1
ATOM 7654 C C . GLY B 1 427 ? 15.031 8.516 8.57 1 88 427 GLY B C 1
ATOM 7655 O O . GLY B 1 427 ? 14.031 8.672 7.875 1 88 427 GLY B O 1
ATOM 7656 N N . ASN B 1 428 ? 15.125 8.969 9.82 1 91.06 428 ASN B N 1
ATOM 7657 C CA . ASN B 1 428 ? 14.023 9.727 10.398 1 91.06 428 ASN B CA 1
ATOM 7658 C C . ASN B 1 428 ? 14.016 11.164 9.891 1 91.06 428 ASN B C 1
ATOM 7660 O O . ASN B 1 428 ? 15.062 11.805 9.781 1 91.06 428 ASN B O 1
ATOM 7664 N N . LEU B 1 429 ? 12.812 11.594 9.633 1 93.94 429 LEU B N 1
ATOM 7665 C CA . LEU B 1 429 ? 12.625 12.992 9.258 1 93.94 429 LEU B CA 1
ATOM 7666 C C . LEU B 1 429 ? 12.445 13.867 10.492 1 93.94 429 LEU B C 1
ATOM 7668 O O . LEU B 1 429 ? 11.711 13.508 11.414 1 93.94 429 LEU B O 1
ATOM 7672 N N . TRP B 1 430 ? 13.172 14.961 10.5 1 91.62 430 TRP B N 1
ATOM 7673 C CA . TRP B 1 430 ? 13.078 15.961 11.555 1 91.62 430 TRP B CA 1
ATOM 7674 C C . TRP B 1 430 ? 12.562 17.281 11.008 1 91.62 430 TRP B C 1
ATOM 7676 O O . TRP B 1 430 ? 13.125 17.828 10.055 1 91.62 430 TRP B O 1
ATOM 7686 N N . LEU B 1 431 ? 11.508 17.797 11.625 1 91.62 431 LEU B N 1
ATOM 7687 C CA . LEU B 1 431 ? 10.93 19.078 11.211 1 91.62 431 LEU B CA 1
ATOM 7688 C C . LEU B 1 431 ? 11.5 20.219 12.031 1 91.62 431 LEU B C 1
ATOM 7690 O O . LEU B 1 431 ? 11.609 20.125 13.258 1 91.62 431 LEU B O 1
ATOM 7694 N N . VAL B 1 432 ? 11.805 21.234 11.375 1 88.06 432 VAL B N 1
ATOM 7695 C CA . VAL B 1 432 ? 12.359 22.406 12.039 1 88.06 432 VAL B CA 1
ATOM 7696 C C . VAL B 1 432 ? 11.367 23.562 11.969 1 88.06 432 VAL B C 1
ATOM 7698 O O . VAL B 1 432 ? 11.203 24.312 12.93 1 88.06 432 VAL B O 1
ATOM 7701 N N . GLY B 1 433 ? 10.742 23.766 10.812 1 87.75 433 GLY B N 1
ATOM 7702 C CA . GLY B 1 433 ? 9.797 24.844 10.625 1 87.75 433 GLY B CA 1
ATOM 7703 C C . GLY B 1 433 ? 9.25 24.922 9.211 1 87.75 433 GLY B C 1
ATOM 7704 O O . GLY B 1 433 ? 9.227 23.922 8.5 1 87.75 433 GLY B O 1
ATOM 7705 N N . ARG B 1 434 ? 8.703 26.094 8.867 1 85.69 434 ARG B N 1
ATOM 7706 C CA . ARG B 1 434 ? 8.141 26.328 7.543 1 85.69 434 ARG B CA 1
ATOM 7707 C C . ARG B 1 434 ? 8.992 27.328 6.75 1 85.69 434 ARG B C 1
ATOM 7709 O O . ARG B 1 434 ? 9.547 28.266 7.316 1 85.69 434 ARG B O 1
ATOM 7716 N N . SER B 1 435 ? 8.977 27.109 5.465 1 83.88 435 SER B N 1
ATOM 7717 C CA . SER B 1 435 ? 9.75 28 4.594 1 83.88 435 SER B CA 1
ATOM 7718 C C . SER B 1 435 ? 9.156 29.391 4.551 1 83.88 435 SER B C 1
ATOM 7720 O O . SER B 1 435 ? 9.891 30.391 4.594 1 83.88 435 SER B O 1
ATOM 7722 N N . ASN B 1 436 ? 7.867 29.469 4.438 1 78.19 436 ASN B N 1
ATOM 7723 C CA . ASN B 1 436 ? 7.203 30.766 4.293 1 78.19 436 ASN B CA 1
ATOM 7724 C C . ASN B 1 436 ? 7.102 31.484 5.633 1 78.19 436 ASN B C 1
ATOM 7726 O O . ASN B 1 436 ? 6.785 32.688 5.676 1 78.19 436 ASN B O 1
ATOM 7730 N N . GLY B 1 437 ? 7.512 30.969 6.695 1 77.94 437 GLY B N 1
ATOM 7731 C CA . GLY B 1 437 ? 7.414 31.594 8 1 77.94 437 GLY B CA 1
ATOM 7732 C C . GLY B 1 437 ? 8.766 31.953 8.594 1 77.94 437 GLY B C 1
ATOM 7733 O O . GLY B 1 437 ? 8.844 32.469 9.711 1 77.94 437 GLY B O 1
ATOM 7734 N N . ARG B 1 438 ? 9.75 31.891 7.758 1 83.12 438 ARG B N 1
ATOM 7735 C CA . ARG B 1 438 ? 11.094 32.125 8.281 1 83.12 438 ARG B CA 1
ATOM 7736 C C . ARG B 1 438 ? 11.336 33.625 8.5 1 83.12 438 ARG B C 1
ATOM 7738 O O . ARG B 1 438 ? 10.844 34.469 7.734 1 83.12 438 ARG B O 1
ATOM 7745 N N . ILE B 1 439 ? 12.023 33.938 9.57 1 87.31 439 ILE B N 1
ATOM 7746 C CA . ILE B 1 439 ? 12.422 35.312 9.914 1 87.31 439 ILE B CA 1
ATOM 7747 C C . ILE B 1 439 ? 13.859 35.531 9.469 1 87.31 439 ILE B C 1
ATOM 7749 O O . ILE B 1 439 ? 14.773 34.812 9.844 1 87.31 439 ILE B O 1
ATOM 7753 N N . LYS B 1 440 ? 14.016 36.469 8.594 1 86.56 440 LYS B N 1
ATOM 7754 C CA . LYS B 1 440 ? 15.359 36.844 8.164 1 86.56 440 LYS B CA 1
ATOM 7755 C C . LYS B 1 440 ? 15.922 37.969 9.031 1 86.56 440 LYS B C 1
ATOM 7757 O O . LYS B 1 440 ? 15.586 39.125 8.844 1 86.56 440 LYS B O 1
ATOM 7762 N N . SER B 1 441 ? 16.797 37.625 9.938 1 88.56 441 SER B N 1
ATOM 7763 C CA . SER B 1 441 ? 17.375 38.562 10.883 1 88.56 441 SER B CA 1
ATOM 7764 C C . SER B 1 441 ? 18.875 38.688 10.711 1 88.56 441 SER B C 1
ATOM 7766 O O . SER B 1 441 ? 19.609 37.75 10.984 1 88.56 441 SER B O 1
ATOM 7768 N N . GLY B 1 442 ? 19.406 39.781 10.25 1 83.25 442 GLY B N 1
ATOM 7769 C CA . GLY B 1 442 ? 20.828 40 10.07 1 83.25 442 GLY B CA 1
ATOM 7770 C C . GLY B 1 442 ? 21.453 39.031 9.078 1 83.25 442 GLY B C 1
ATOM 7771 O O . GLY B 1 442 ? 22.562 38.531 9.312 1 83.25 442 GLY B O 1
ATOM 7772 N N . GLY B 1 443 ? 20.75 38.656 8.133 1 77.25 443 GLY B N 1
ATOM 7773 C CA . GLY B 1 443 ? 21.25 37.75 7.117 1 77.25 443 GLY B CA 1
ATOM 7774 C C . GLY B 1 443 ? 21.109 36.281 7.492 1 77.25 443 GLY B C 1
ATOM 7775 O O . GLY B 1 443 ? 21.469 35.375 6.711 1 77.25 443 GLY B O 1
ATOM 7776 N N . GLU B 1 444 ? 20.609 36.031 8.711 1 84.19 444 GLU B N 1
ATOM 7777 C CA . GLU B 1 444 ? 20.438 34.656 9.195 1 84.19 444 GLU B CA 1
ATOM 7778 C C . GLU B 1 444 ? 18.953 34.281 9.203 1 84.19 444 GLU B C 1
ATOM 7780 O O . GLU B 1 444 ? 18.078 35.156 9.305 1 84.19 444 GLU B O 1
ATOM 7785 N N . ASN B 1 445 ? 18.734 33 9.039 1 84.56 445 ASN B N 1
ATOM 7786 C CA . ASN B 1 445 ? 17.359 32.5 9.062 1 84.56 445 ASN B CA 1
ATOM 7787 C C . ASN B 1 445 ? 16.984 31.984 10.445 1 84.56 445 ASN B C 1
ATOM 7789 O O . ASN B 1 445 ? 17.719 31.234 11.062 1 84.56 445 ASN B O 1
ATOM 7793 N N . ILE B 1 446 ? 15.859 32.531 10.945 1 87.75 446 ILE B N 1
ATOM 7794 C CA . ILE B 1 446 ? 15.266 32.062 12.188 1 87.75 446 ILE B CA 1
ATOM 7795 C C . ILE B 1 446 ? 13.922 31.391 11.898 1 87.75 446 ILE B C 1
ATOM 7797 O O . ILE B 1 446 ? 13.039 31.984 11.273 1 87.75 446 ILE B O 1
ATOM 7801 N N . TYR B 1 447 ? 13.812 30.172 12.297 1 87.44 447 TYR B N 1
ATOM 7802 C CA . TYR B 1 447 ? 12.523 29.5 12.195 1 87.44 447 TYR B CA 1
ATOM 7803 C C . TYR B 1 447 ? 11.734 29.625 13.492 1 87.44 447 TYR B C 1
ATOM 7805 O O . TYR B 1 447 ? 12.125 29.078 14.523 1 87.44 447 TYR B O 1
ATOM 7813 N N . PRO B 1 448 ? 10.547 30.281 13.398 1 91 448 PRO B N 1
ATOM 7814 C CA . PRO B 1 448 ? 9.781 30.562 14.617 1 91 448 PRO B CA 1
ATOM 7815 C C . PRO B 1 448 ? 9.461 29.312 15.414 1 91 448 PRO B C 1
ATOM 7817 O O . PRO B 1 448 ? 9.508 29.328 16.641 1 91 448 PRO B O 1
ATOM 7820 N N . GLU B 1 449 ? 9.203 28.234 14.711 1 87.81 449 GLU B N 1
ATOM 7821 C CA . GLU B 1 449 ? 8.797 27 15.367 1 87.81 449 GLU B CA 1
ATOM 7822 C C . GLU B 1 449 ? 9.914 26.453 16.234 1 87.81 449 GLU B C 1
ATOM 7824 O O . GLU B 1 449 ? 9.656 25.859 17.297 1 87.81 449 GLU B O 1
ATOM 7829 N N . GLU B 1 450 ? 11.07 26.594 15.828 1 85.44 450 GLU B N 1
ATOM 7830 C CA . GLU B 1 450 ? 12.219 26.156 16.625 1 85.44 450 GLU B CA 1
ATOM 7831 C C . GLU B 1 450 ? 12.289 26.922 17.938 1 85.44 450 GLU B C 1
ATOM 7833 O O . GLU B 1 450 ? 12.477 26.328 19 1 85.44 450 GLU B O 1
ATOM 7838 N N . VAL B 1 451 ? 12.133 28.188 17.891 1 90.44 451 VAL B N 1
ATOM 7839 C CA . VAL B 1 451 ? 12.195 29.062 19.062 1 90.44 451 VAL B CA 1
ATOM 7840 C C . VAL B 1 451 ? 11.008 28.766 19.984 1 90.44 451 VAL B C 1
ATOM 7842 O O . VAL B 1 451 ? 11.172 28.703 21.203 1 90.44 451 VAL B O 1
ATOM 7845 N N . GLU B 1 452 ? 9.875 28.625 19.359 1 91.25 452 GLU B N 1
ATOM 7846 C CA . GLU B 1 452 ? 8.672 28.328 20.125 1 91.25 452 GLU B CA 1
ATOM 7847 C C . GLU B 1 452 ? 8.812 27.031 20.922 1 91.25 452 GLU B C 1
ATOM 7849 O O . GLU B 1 452 ? 8.43 26.969 22.094 1 91.25 452 GLU B O 1
ATOM 7854 N N . ARG B 1 453 ? 9.359 26.031 20.328 1 86.06 453 ARG B N 1
ATOM 7855 C CA . ARG B 1 453 ? 9.555 24.75 20.984 1 86.06 453 ARG B CA 1
ATOM 7856 C C . ARG B 1 453 ? 10.445 24.906 22.219 1 86.06 453 ARG B C 1
ATOM 7858 O O . ARG B 1 453 ? 10.188 24.281 23.25 1 86.06 453 ARG B O 1
ATOM 7865 N N . ILE B 1 454 ? 11.461 25.672 22.125 1 86.56 454 ILE B N 1
ATOM 7866 C CA . ILE B 1 454 ? 12.391 25.891 23.234 1 86.56 454 ILE B CA 1
ATOM 7867 C C . ILE B 1 454 ? 11.688 26.656 24.344 1 86.56 454 ILE B C 1
ATOM 7869 O O . ILE B 1 454 ? 11.781 26.266 25.516 1 86.56 454 ILE B O 1
ATOM 7873 N N . LEU B 1 455 ? 10.984 27.656 24 1 90.69 455 LEU B N 1
ATOM 7874 C CA . LEU B 1 455 ? 10.305 28.469 24.984 1 90.69 455 LEU B CA 1
ATOM 7875 C C . LEU B 1 455 ? 9.227 27.672 25.719 1 90.69 455 LEU B C 1
ATOM 7877 O O . LEU B 1 455 ? 9.008 27.859 26.906 1 90.69 455 LEU B O 1
ATOM 7881 N N . LEU B 1 456 ? 8.586 26.781 25 1 87.75 456 LEU B N 1
ATOM 7882 C CA . LEU B 1 456 ? 7.492 25.984 25.547 1 87.75 456 LEU B CA 1
ATOM 7883 C C . LEU B 1 456 ? 8.016 24.969 26.562 1 87.75 456 LEU B C 1
ATOM 7885 O O . LEU B 1 456 ? 7.238 24.406 27.344 1 87.75 456 LEU B O 1
ATOM 7889 N N . GLN B 1 457 ? 9.297 24.766 26.547 1 83.69 457 GLN B N 1
ATOM 7890 C CA . GLN B 1 457 ? 9.891 23.859 27.531 1 83.69 457 GLN B CA 1
ATOM 7891 C C . GLN B 1 457 ? 9.969 24.5 28.906 1 83.69 457 GLN B C 1
ATOM 7893 O O . GLN B 1 457 ? 10.148 23.812 29.906 1 83.69 457 GLN B O 1
ATOM 7898 N N . HIS B 1 458 ? 9.883 25.781 29 1 88.31 458 HIS B N 1
ATOM 7899 C CA . HIS B 1 458 ? 9.898 26.453 30.297 1 88.31 458 HIS B CA 1
ATOM 7900 C C . HIS B 1 458 ? 8.609 26.188 31.062 1 88.31 458 HIS B C 1
ATOM 7902 O O . HIS B 1 458 ? 7.516 26.375 30.516 1 88.31 458 HIS B O 1
ATOM 7908 N N . PRO B 1 459 ? 8.664 25.891 32.25 1 86.88 459 PRO B N 1
ATOM 7909 C CA . PRO B 1 459 ? 7.484 25.531 33.031 1 86.88 459 PRO B CA 1
ATOM 7910 C C . PRO B 1 459 ? 6.48 26.672 33.156 1 86.88 459 PRO B C 1
ATOM 7912 O O . PRO B 1 459 ? 5.285 26.422 33.344 1 86.88 459 PRO B O 1
ATOM 7915 N N . GLY B 1 460 ? 6.934 27.859 33 1 88.62 460 GLY B N 1
ATOM 7916 C CA . GLY B 1 460 ? 6.051 29 33.156 1 88.62 460 GLY B CA 1
ATOM 7917 C C . GLY B 1 460 ? 5.359 29.406 31.859 1 88.62 460 GLY B C 1
ATOM 7918 O O . GLY B 1 460 ? 4.512 30.297 31.844 1 88.62 460 GLY B O 1
ATOM 7919 N N . VAL B 1 461 ? 5.695 28.797 30.812 1 91.06 461 VAL B N 1
ATOM 7920 C CA . VAL B 1 461 ? 5.156 29.156 29.5 1 91.06 461 VAL B CA 1
ATOM 7921 C C . VAL B 1 461 ? 4.078 28.156 29.094 1 91.06 461 VAL B C 1
ATOM 7923 O O . VAL B 1 461 ? 4.355 26.969 28.922 1 91.06 461 VAL B O 1
ATOM 7926 N N . LYS B 1 462 ? 2.9 28.641 28.906 1 87.25 462 LYS B N 1
ATOM 7927 C CA . LYS B 1 462 ? 1.754 27.844 28.484 1 87.25 462 LYS B CA 1
ATOM 7928 C C . LYS B 1 462 ? 1.646 27.797 26.969 1 87.25 462 LYS B C 1
ATOM 7930 O O . LYS B 1 462 ? 1.271 26.781 26.391 1 87.25 462 LYS B O 1
ATOM 7935 N N . GLY B 1 463 ? 1.882 28.859 26.344 1 89.81 463 GLY B N 1
ATOM 7936 C CA . GLY B 1 463 ? 1.825 29.031 24.891 1 89.81 463 GLY B CA 1
ATOM 7937 C C . GLY B 1 463 ? 2.793 30.078 24.375 1 89.81 463 GLY B C 1
ATOM 7938 O O . GLY B 1 463 ? 3.207 30.969 25.125 1 89.81 463 GLY B O 1
ATOM 7939 N N . CYS B 1 464 ? 3.166 29.953 23.203 1 92.38 464 CYS B N 1
ATOM 7940 C CA . CYS B 1 464 ? 4.129 30.906 22.656 1 92.38 464 CYS B CA 1
ATOM 7941 C C . CYS B 1 464 ? 3.969 31.031 21.141 1 92.38 464 CYS B C 1
ATOM 7943 O O . CYS B 1 464 ? 3.688 30.031 20.469 1 92.38 464 CYS B O 1
ATOM 7945 N N . ALA B 1 465 ? 4.008 32.156 20.641 1 93.62 465 ALA B N 1
ATOM 7946 C CA . ALA B 1 465 ? 4.074 32.438 19.203 1 93.62 465 ALA B CA 1
ATOM 7947 C C . ALA B 1 465 ? 5.203 33.438 18.906 1 93.62 465 ALA B C 1
ATOM 7949 O O . ALA B 1 465 ? 5.324 34.469 19.547 1 93.62 465 ALA B O 1
ATOM 7950 N N . VAL B 1 466 ? 6.043 33.094 17.984 1 93.56 466 VAL B N 1
ATOM 7951 C CA . VAL B 1 466 ? 7.145 33.938 17.562 1 93.56 466 VAL B CA 1
ATOM 7952 C C . VAL B 1 466 ? 6.836 34.562 16.203 1 93.56 466 VAL B C 1
ATOM 7954 O O . VAL B 1 466 ? 6.445 33.844 15.273 1 93.56 466 VAL B O 1
ATOM 7957 N N . VAL B 1 467 ? 6.977 35.812 16.094 1 93.19 467 VAL B N 1
ATOM 7958 C CA . VAL B 1 467 ? 6.641 36.5 14.859 1 93.19 467 VAL B CA 1
ATOM 7959 C C . VAL B 1 467 ? 7.797 37.406 14.445 1 93.19 467 VAL B C 1
ATOM 7961 O O . VAL B 1 467 ? 8.641 37.75 15.266 1 93.19 467 VAL B O 1
ATOM 7964 N N . ALA B 1 468 ? 7.812 37.75 13.156 1 91.19 468 ALA B N 1
ATOM 7965 C CA . ALA B 1 468 ? 8.797 38.656 12.609 1 91.19 468 ALA B CA 1
ATOM 7966 C C . ALA B 1 468 ? 8.281 40.094 12.633 1 91.19 468 ALA B C 1
ATOM 7968 O O . ALA B 1 468 ? 7.148 40.375 12.219 1 91.19 468 ALA B O 1
ATOM 7969 N N . ILE B 1 469 ? 9.109 40.938 13.148 1 90.06 469 ILE B N 1
ATOM 7970 C CA . ILE B 1 469 ? 8.812 42.375 13.102 1 90.06 469 ILE B CA 1
ATOM 7971 C C . ILE B 1 469 ? 9.914 43.094 12.344 1 90.06 469 ILE B C 1
ATOM 7973 O O . ILE B 1 469 ? 11.094 42.781 12.484 1 90.06 469 ILE B O 1
ATOM 7977 N N . PRO B 1 470 ? 9.492 44.094 11.562 1 87.88 470 PRO B N 1
ATOM 7978 C CA . PRO B 1 470 ? 10.523 44.875 10.852 1 87.88 470 PRO B CA 1
ATOM 7979 C C . PRO B 1 470 ? 11.516 45.531 11.789 1 87.88 470 PRO B C 1
ATOM 7981 O O . PRO B 1 470 ? 11.125 46.062 12.844 1 87.88 470 PRO B O 1
ATOM 7984 N N . ASP B 1 471 ? 12.766 45.469 11.375 1 86.5 471 ASP B N 1
ATOM 7985 C CA . ASP B 1 471 ? 13.852 46.094 12.133 1 86.5 471 ASP B CA 1
ATOM 7986 C C . ASP B 1 471 ? 14.82 46.812 11.203 1 86.5 471 ASP B C 1
ATOM 7988 O O . ASP B 1 471 ? 15.211 46.281 10.164 1 86.5 471 ASP B O 1
ATOM 7992 N N . SER B 1 472 ? 15.148 48 11.562 1 81.5 472 SER B N 1
ATOM 7993 C CA . SER B 1 472 ? 15.969 48.844 10.711 1 81.5 472 SER B CA 1
ATOM 7994 C C . SER B 1 472 ? 17.375 48.25 10.547 1 81.5 472 SER B C 1
ATOM 7996 O O . SER B 1 472 ? 17.984 48.375 9.484 1 81.5 472 SER B O 1
ATOM 7998 N N . ARG B 1 473 ? 17.875 47.625 11.539 1 82.94 473 ARG B N 1
ATOM 7999 C CA . ARG B 1 473 ? 19.25 47.125 11.523 1 82.94 473 ARG B CA 1
ATOM 8000 C C . ARG B 1 473 ? 19.281 45.688 10.984 1 82.94 473 ARG B C 1
ATOM 8002 O O . ARG B 1 473 ? 20.156 45.344 10.188 1 82.94 473 ARG B O 1
ATOM 8009 N N . LEU B 1 474 ? 18.375 44.906 11.375 1 86.81 474 LEU B N 1
ATOM 8010 C CA . LEU B 1 474 ? 18.422 43.469 11.102 1 86.81 474 LEU B CA 1
ATOM 8011 C C . LEU B 1 474 ? 17.5 43.094 9.953 1 86.81 474 LEU B C 1
ATOM 8013 O O . LEU B 1 474 ? 17.406 41.938 9.57 1 86.81 474 LEU B O 1
ATOM 8017 N N . THR B 1 475 ? 16.766 44.031 9.367 1 83.62 475 THR B N 1
ATOM 8018 C CA . THR B 1 475 ? 15.695 43.812 8.398 1 83.62 475 THR B CA 1
ATOM 8019 C C . THR B 1 475 ? 14.43 43.312 9.102 1 83.62 475 THR B C 1
ATOM 8021 O O . THR B 1 475 ? 13.375 43.906 8.984 1 83.62 475 THR B O 1
ATOM 8024 N N . GLU B 1 476 ? 14.586 42.094 9.859 1 90.38 476 GLU B N 1
ATOM 8025 C CA . GLU B 1 476 ? 13.539 41.594 10.742 1 90.38 476 GLU B CA 1
ATOM 8026 C C . GLU B 1 476 ? 14.117 41.125 12.078 1 90.38 476 GLU B C 1
ATOM 8028 O O . GLU B 1 476 ? 15.281 40.719 12.148 1 90.38 476 GLU B O 1
ATOM 8033 N N . LYS B 1 477 ? 13.344 41.312 13.055 1 91 477 LYS B N 1
ATOM 8034 C CA . LYS B 1 477 ? 13.711 40.719 14.344 1 91 477 LYS B CA 1
ATOM 8035 C C . LYS B 1 477 ? 12.609 39.781 14.859 1 91 477 LYS B C 1
ATOM 8037 O O . LYS B 1 477 ? 11.43 40 14.562 1 91 477 LYS B O 1
ATOM 8042 N N . ALA B 1 478 ? 13.008 38.812 15.617 1 93.94 478 ALA B N 1
ATOM 8043 C CA . ALA B 1 478 ? 12.07 37.844 16.219 1 93.94 478 ALA B CA 1
ATOM 8044 C C . ALA B 1 478 ? 11.492 38.406 17.516 1 93.94 478 ALA B C 1
ATOM 8046 O O . ALA B 1 478 ? 12.234 38.906 18.359 1 93.94 478 ALA B O 1
ATOM 8047 N N . VAL B 1 479 ? 10.219 38.344 17.625 1 94.06 479 VAL B N 1
ATOM 8048 C CA . VAL B 1 479 ? 9.516 38.719 18.844 1 94.06 479 VAL B CA 1
ATOM 8049 C C . VAL B 1 479 ? 8.672 37.531 19.344 1 94.06 479 VAL B C 1
ATOM 8051 O O . VAL B 1 479 ? 7.965 36.906 18.562 1 94.06 479 VAL B O 1
ATOM 8054 N N . ALA B 1 480 ? 8.773 37.25 20.641 1 95.5 480 ALA B N 1
ATOM 8055 C CA . ALA B 1 480 ? 8.016 36.125 21.219 1 95.5 480 ALA B CA 1
ATOM 8056 C C . ALA B 1 480 ? 6.82 36.625 22.016 1 95.5 480 ALA B C 1
ATOM 8058 O O . ALA B 1 480 ? 6.965 37.469 22.906 1 95.5 480 ALA B O 1
ATOM 8059 N N . CYS B 1 481 ? 5.699 36.188 21.641 1 94.44 481 CYS B N 1
ATOM 8060 C CA . CYS B 1 481 ? 4.484 36.375 22.438 1 94.44 481 CYS B CA 1
ATOM 8061 C C . CYS B 1 481 ? 4.227 35.156 23.328 1 94.44 481 CYS B C 1
ATOM 8063 O O . CYS B 1 481 ? 4.031 34.062 22.828 1 94.44 481 CYS B O 1
ATOM 8065 N N . VAL B 1 482 ? 4.168 35.406 24.656 1 94.06 482 VAL B N 1
ATOM 8066 C CA . VAL B 1 482 ? 4.172 34.281 25.578 1 94.06 482 VAL B CA 1
ATOM 8067 C C . VAL B 1 482 ? 2.902 34.312 26.438 1 94.06 482 VAL B C 1
ATOM 8069 O O . VAL B 1 482 ? 2.477 35.375 26.891 1 94.06 482 VAL B O 1
ATOM 8072 N N . GLN B 1 483 ? 2.279 33.188 26.516 1 92.5 483 GLN B N 1
ATOM 8073 C CA . GLN B 1 483 ? 1.205 32.969 27.484 1 92.5 483 GLN B CA 1
ATOM 8074 C C . GLN B 1 483 ? 1.724 32.25 28.734 1 92.5 483 GLN B C 1
ATOM 8076 O O . GLN B 1 483 ? 2.52 31.312 28.641 1 92.5 483 GLN B O 1
ATOM 8081 N N . LEU B 1 484 ? 1.268 32.719 29.875 1 90.19 484 LEU B N 1
ATOM 8082 C CA . LEU B 1 484 ? 1.803 32.219 31.141 1 90.19 484 LEU B CA 1
ATOM 8083 C C . LEU B 1 484 ? 0.911 31.125 31.719 1 90.19 484 LEU B C 1
ATOM 8085 O O . LEU B 1 484 ? -0.305 31.141 31.5 1 90.19 484 LEU B O 1
ATOM 8089 N N . GLU B 1 485 ? 1.605 30.25 32.375 1 88.06 485 GLU B N 1
ATOM 8090 C CA . GLU B 1 485 ? 0.868 29.281 33.188 1 88.06 485 GLU B CA 1
ATOM 8091 C C . GLU B 1 485 ? 0.132 29.969 34.312 1 88.06 485 GLU B C 1
ATOM 8093 O O . GLU B 1 485 ? 0.535 31.031 34.781 1 88.06 485 GLU B O 1
ATOM 8098 N N . GLU B 1 486 ? -0.938 29.406 34.812 1 82.19 486 GLU B N 1
ATOM 8099 C CA . GLU B 1 486 ? -1.854 30.016 35.781 1 82.19 486 GLU B CA 1
ATOM 8100 C C . GLU B 1 486 ? -1.112 30.484 37.031 1 82.19 486 GLU B C 1
ATOM 8102 O O . GLU B 1 486 ? -1.403 31.562 37.562 1 82.19 486 GLU B O 1
ATOM 8107 N N . ASP B 1 487 ? -0.116 29.875 37.469 1 82.25 487 ASP B N 1
ATOM 8108 C CA . ASP B 1 487 ? 0.535 30.188 38.75 1 82.25 487 ASP B CA 1
ATOM 8109 C C . ASP B 1 487 ? 1.76 31.078 38.531 1 82.25 487 ASP B C 1
ATOM 8111 O O . ASP B 1 487 ? 2.51 31.344 39.469 1 82.25 487 ASP B O 1
ATOM 8115 N N . TRP B 1 488 ? 1.825 31.578 37.344 1 86.88 488 TRP B N 1
ATOM 8116 C CA . TRP B 1 488 ? 2.994 32.406 37.031 1 86.88 488 TRP B CA 1
ATOM 8117 C C . TRP B 1 488 ? 2.59 33.844 36.75 1 86.88 488 TRP B C 1
ATOM 8119 O O . TRP B 1 488 ? 1.483 34.094 36.281 1 86.88 488 TRP B O 1
ATOM 8129 N N . GLN B 1 489 ? 3.428 34.75 37.125 1 86.19 489 GLN B N 1
ATOM 8130 C CA . GLN B 1 489 ? 3.197 36.188 36.875 1 86.19 489 GLN B CA 1
ATOM 8131 C C . GLN B 1 489 ? 4.312 36.781 36.031 1 86.19 489 GLN B C 1
ATOM 8133 O O . GLN B 1 489 ? 5.469 36.375 36.125 1 86.19 489 GLN B O 1
ATOM 8138 N N . TRP B 1 490 ? 3.854 37.656 35.156 1 85.88 490 TRP B N 1
ATOM 8139 C CA . TRP B 1 490 ? 4.812 38.344 34.312 1 85.88 490 TRP B CA 1
ATOM 8140 C C . TRP B 1 490 ? 5.344 39.625 34.969 1 85.88 490 TRP B C 1
ATOM 8142 O O . TRP B 1 490 ? 4.57 40.406 35.5 1 85.88 490 TRP B O 1
ATOM 8152 N N . HIS B 1 491 ? 6.637 39.781 35.062 1 76.69 491 HIS B N 1
ATOM 8153 C CA . HIS B 1 491 ? 7.199 41 35.594 1 76.69 491 HIS B CA 1
ATOM 8154 C C . HIS B 1 491 ? 8.094 41.719 34.594 1 76.69 491 HIS B C 1
ATOM 8156 O O . HIS B 1 491 ? 8.812 41.062 33.844 1 76.69 491 HIS B O 1
ATOM 8162 N N . GLU B 1 492 ? 7.902 42.969 34.344 1 62.25 492 GLU B N 1
ATOM 8163 C CA . GLU B 1 492 ? 8.727 43.719 33.406 1 62.25 492 GLU B CA 1
ATOM 8164 C C . GLU B 1 492 ? 10.125 43.969 33.969 1 62.25 492 GLU B C 1
ATOM 8166 O O . GLU B 1 492 ? 11.109 43.969 33.219 1 62.25 492 GLU B O 1
ATOM 8171 N N . THR B 1 493 ? 10.281 44.5 35.312 1 55.53 493 THR B N 1
ATOM 8172 C CA . THR B 1 493 ? 11.555 44.875 35.938 1 55.53 493 THR B CA 1
ATOM 8173 C C . THR B 1 493 ? 11.859 43.938 37.125 1 55.53 493 THR B C 1
ATOM 8175 O O . THR B 1 493 ? 10.953 43.375 37.719 1 55.53 493 THR B O 1
ATOM 8178 N N . SER B 1 494 ? 13.188 43.438 37.25 1 49.5 494 SER B N 1
ATOM 8179 C CA . SER B 1 494 ? 13.695 42.625 38.344 1 49.5 494 SER B CA 1
ATOM 8180 C C . SER B 1 494 ? 13.164 43.094 39.688 1 49.5 494 SER B C 1
ATOM 8182 O O . SER B 1 494 ? 13.375 42.438 40.688 1 49.5 494 SER B O 1
ATOM 8184 N N . ARG B 1 495 ? 12.797 44.344 39.812 1 50.47 495 ARG B N 1
ATOM 8185 C CA . ARG B 1 495 ? 12.68 44.906 41.156 1 50.47 495 ARG B CA 1
ATOM 8186 C C . ARG B 1 495 ? 11.539 44.25 41.938 1 50.47 495 ARG B C 1
ATOM 8188 O O . ARG B 1 495 ? 11.477 44.375 43.156 1 50.47 495 ARG B O 1
ATOM 8195 N N . GLU B 1 496 ? 10.625 43.875 41.312 1 48.03 496 GLU B N 1
ATOM 8196 C CA . GLU B 1 496 ? 9.508 43.5 42.156 1 48.03 496 GLU B CA 1
ATOM 8197 C C . GLU B 1 496 ? 9.719 42.156 42.812 1 48.03 496 GLU B C 1
ATOM 8199 O O . GLU B 1 496 ? 8.789 41.562 43.375 1 48.03 496 GLU B O 1
ATOM 8204 N N . LEU B 1 497 ? 10.789 41.594 42.594 1 47.25 497 LEU B N 1
ATOM 8205 C CA . LEU B 1 497 ? 11.023 40.281 43.188 1 47.25 497 LEU B CA 1
ATOM 8206 C C . LEU B 1 497 ? 10.922 40.344 44.719 1 47.25 497 LEU B C 1
ATOM 8208 O O . LEU B 1 497 ? 11.109 39.312 45.406 1 47.25 497 LEU B O 1
ATOM 8212 N N . LEU B 1 498 ? 11.016 41.562 45.344 1 42.22 498 LEU B N 1
ATOM 8213 C CA . LEU B 1 498 ? 11.312 41.594 46.75 1 42.22 498 LEU B CA 1
ATOM 8214 C C . LEU B 1 498 ? 10.133 41.094 47.562 1 42.22 498 LEU B C 1
ATOM 8216 O O . LEU B 1 498 ? 10.211 41 48.812 1 42.22 498 LEU B O 1
ATOM 8220 N N . ASP B 1 499 ? 8.938 41.406 47.219 1 43.78 499 ASP B N 1
ATOM 8221 C CA . ASP B 1 499 ? 7.98 41.312 48.312 1 43.78 499 ASP B CA 1
ATOM 8222 C C . ASP B 1 499 ? 7.57 39.844 48.562 1 43.78 499 ASP B C 1
ATOM 8224 O O . ASP B 1 499 ? 7.102 39.156 47.656 1 43.78 499 ASP B O 1
ATOM 8228 N N . GLY B 1 500 ? 8.164 38.906 49.281 1 46.44 500 GLY B N 1
ATOM 8229 C CA . GLY B 1 500 ? 8.125 37.656 50.031 1 46.44 500 GLY B CA 1
ATOM 8230 C C . GLY B 1 500 ? 7.215 36.625 49.438 1 46.44 500 GLY B C 1
ATOM 8231 O O . GLY B 1 500 ? 7.148 35.5 49.906 1 46.44 500 GLY B O 1
ATOM 8232 N N . LYS B 1 501 ? 5.977 36.844 49.062 1 47.53 501 LYS B N 1
ATOM 8233 C CA . LYS B 1 501 ? 5.105 35.75 48.625 1 47.53 501 LYS B CA 1
ATOM 8234 C C . LYS B 1 501 ? 5.504 35.25 47.25 1 47.53 501 LYS B C 1
ATOM 8236 O O . LYS B 1 501 ? 5.531 36.031 46.281 1 47.53 501 LYS B O 1
ATOM 8241 N N . ILE B 1 502 ? 6.32 34.156 46.969 1 48.69 502 ILE B N 1
ATOM 8242 C CA . ILE B 1 502 ? 7.09 33.562 45.906 1 48.69 502 ILE B CA 1
ATOM 8243 C C . ILE B 1 502 ? 6.164 33.281 44.719 1 48.69 502 ILE B C 1
ATOM 8245 O O . ILE B 1 502 ? 5.52 32.219 44.688 1 48.69 502 ILE B O 1
ATOM 8249 N N . LYS B 1 503 ? 5.23 34 44.281 1 57.31 503 LYS B N 1
ATOM 8250 C CA . LYS B 1 503 ? 4.637 33.625 43 1 57.31 503 LYS B CA 1
ATOM 8251 C C . LYS B 1 503 ? 5.707 33.469 41.938 1 57.31 503 LYS B C 1
ATOM 8253 O O . LYS B 1 503 ? 6.703 34.188 41.938 1 57.31 503 LYS B O 1
ATOM 8258 N N . GLN B 1 504 ? 5.84 32.188 41.219 1 74.56 504 GLN B N 1
ATOM 8259 C CA . GLN B 1 504 ? 6.777 31.938 40.125 1 74.56 504 GLN B CA 1
ATOM 8260 C C . GLN B 1 504 ? 6.715 33.031 39.062 1 74.56 504 GLN B C 1
ATOM 8262 O O . GLN B 1 504 ? 5.629 33.531 38.75 1 74.56 504 GLN B O 1
ATOM 8267 N N . HIS B 1 505 ? 7.734 33.719 38.906 1 80.62 505 HIS B N 1
ATOM 8268 C CA . HIS B 1 505 ? 7.77 34.875 38.031 1 80.62 505 HIS B CA 1
ATOM 8269 C C . HIS B 1 505 ? 8.5 34.562 36.75 1 80.62 505 HIS B C 1
ATOM 8271 O O . HIS B 1 505 ? 9.414 33.719 36.719 1 80.62 505 HIS B O 1
ATOM 8277 N N . LEU B 1 506 ? 7.859 35.062 35.688 1 86.69 506 LEU B N 1
ATOM 8278 C CA . LEU B 1 506 ? 8.484 35 34.375 1 86.69 506 LEU B CA 1
ATOM 8279 C C . LEU B 1 506 ? 8.766 36.406 33.844 1 86.69 506 LEU B C 1
ATOM 8281 O O . LEU B 1 506 ? 7.941 37.312 34 1 86.69 506 LEU B O 1
ATOM 8285 N N . TYR B 1 507 ? 9.891 36.719 33.438 1 83.19 507 TYR B N 1
ATOM 8286 C CA . TYR B 1 507 ? 10.18 37.938 32.719 1 83.19 507 TYR B CA 1
ATOM 8287 C C . TYR B 1 507 ? 11.227 37.75 31.641 1 83.19 507 TYR B C 1
ATOM 8289 O O . TYR B 1 507 ? 11.758 36.625 31.484 1 83.19 507 TYR B O 1
ATOM 8297 N N . THR B 1 508 ? 11.508 38.75 30.906 1 88.31 508 THR B N 1
ATOM 8298 C CA . THR B 1 508 ? 12.297 38.688 29.672 1 88.31 508 THR B CA 1
ATOM 8299 C C . THR B 1 508 ? 13.656 38.062 29.938 1 88.31 508 THR B C 1
ATOM 8301 O O . THR B 1 508 ? 14.086 37.188 29.188 1 88.31 508 THR B O 1
ATOM 8304 N N . ALA B 1 509 ? 14.273 38.438 30.984 1 88.31 509 ALA B N 1
ATOM 8305 C CA . ALA B 1 509 ? 15.617 37.938 31.266 1 88.31 509 ALA B CA 1
ATOM 8306 C C . ALA B 1 509 ? 15.594 36.438 31.547 1 88.31 509 ALA B C 1
ATOM 8308 O O . ALA B 1 509 ? 16.531 35.719 31.203 1 88.31 509 ALA B O 1
ATOM 8309 N N . ILE B 1 510 ? 14.602 36 32.188 1 90.19 510 ILE B N 1
ATOM 8310 C CA . ILE B 1 510 ? 14.477 34.562 32.531 1 90.19 510 ILE 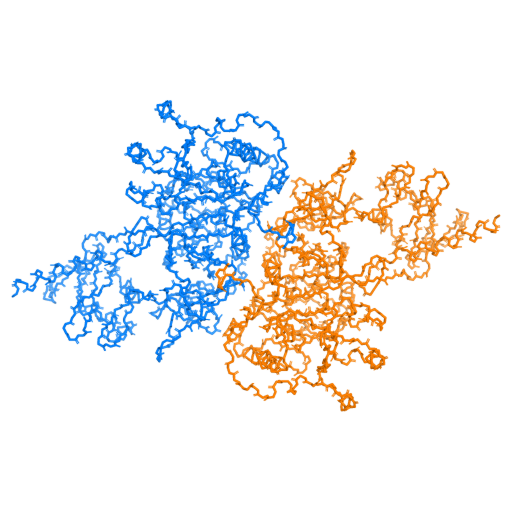B CA 1
ATOM 8311 C C . ILE B 1 510 ? 14.297 33.781 31.234 1 90.19 510 ILE B C 1
ATOM 8313 O O . ILE B 1 510 ? 14.906 32.719 31.078 1 90.19 510 ILE B O 1
ATOM 8317 N N . LEU B 1 511 ? 13.484 34.281 30.359 1 93.56 511 LEU B N 1
ATOM 8318 C CA . LEU B 1 511 ? 13.211 33.562 29.109 1 93.56 511 LEU B CA 1
ATOM 8319 C C . LEU B 1 511 ? 14.438 33.594 28.203 1 93.56 511 LEU B C 1
ATOM 8321 O O . LEU B 1 511 ? 14.719 32.594 27.516 1 93.56 511 LEU B O 1
ATOM 8325 N N . ARG B 1 512 ? 15.148 34.688 28.188 1 92.62 512 ARG B N 1
ATOM 8326 C CA . ARG B 1 512 ? 16.391 34.75 27.422 1 92.62 512 ARG B CA 1
ATOM 8327 C C . ARG B 1 512 ? 17.406 33.75 27.953 1 92.62 512 ARG B C 1
ATOM 8329 O O . ARG B 1 512 ? 18.078 33.062 27.172 1 92.62 512 ARG B O 1
ATOM 8336 N N . LYS B 1 513 ? 17.531 33.719 29.219 1 92 513 LYS B N 1
ATOM 8337 C CA . LYS B 1 513 ? 18.438 32.75 29.844 1 92 513 LYS B CA 1
ATOM 8338 C C . LYS B 1 513 ? 18.031 31.328 29.516 1 92 513 LYS B C 1
ATOM 8340 O O . LYS B 1 513 ? 18.891 30.484 29.25 1 92 513 LYS B O 1
ATOM 8345 N N . HIS B 1 514 ? 16.781 31.156 29.562 1 92.75 514 HIS B N 1
ATOM 8346 C CA . HIS B 1 514 ? 16.281 29.828 29.219 1 92.75 514 HIS B CA 1
ATOM 8347 C C . HIS B 1 514 ? 16.672 29.438 27.812 1 92.75 514 HIS B C 1
ATOM 8349 O O . HIS B 1 514 ? 17.094 28.297 27.562 1 92.75 514 HIS B O 1
ATOM 8355 N N . CYS B 1 515 ? 16.531 30.312 26.859 1 92.81 515 CYS B N 1
ATOM 8356 C CA . CYS B 1 515 ? 16.938 30.062 25.484 1 92.81 515 CYS B CA 1
ATOM 8357 C C . CYS B 1 515 ? 18.406 29.719 25.406 1 92.81 515 CYS B C 1
ATOM 8359 O O . CYS B 1 515 ? 18.797 28.797 24.688 1 92.81 515 CYS B O 1
ATOM 8361 N N . ASN B 1 516 ? 19.188 30.438 26.172 1 89.88 516 ASN B N 1
ATOM 8362 C CA . ASN B 1 516 ? 20.625 30.188 26.203 1 89.88 516 ASN B CA 1
ATOM 8363 C C . ASN B 1 516 ? 20.938 28.828 26.812 1 89.88 516 ASN B C 1
ATOM 8365 O O . ASN B 1 516 ? 21.781 28.094 26.297 1 89.88 516 ASN B O 1
ATOM 8369 N N . ASP B 1 517 ? 20.281 28.547 27.812 1 90.25 517 ASP B N 1
ATOM 8370 C CA . ASP B 1 517 ? 20.5 27.281 28.516 1 90.25 517 ASP B CA 1
ATOM 8371 C C . ASP B 1 517 ? 20.141 26.094 27.609 1 90.25 517 ASP B C 1
ATOM 8373 O O . ASP B 1 517 ? 20.719 25.016 27.734 1 90.25 517 ASP B O 1
ATOM 8377 N N . CYS B 1 518 ? 19.219 26.359 26.734 1 87.31 518 CYS B N 1
ATOM 8378 C CA . CYS B 1 518 ? 18.797 25.312 25.812 1 87.31 518 CYS B CA 1
ATOM 8379 C C . CYS B 1 518 ? 19.625 25.328 24.547 1 87.31 518 CYS B C 1
ATOM 8381 O O . CYS B 1 518 ? 19.266 24.703 23.547 1 87.31 518 CYS B O 1
ATOM 8383 N N . ASN B 1 519 ? 20.672 26.141 24.562 1 82.44 519 ASN B N 1
ATOM 8384 C CA . ASN B 1 519 ? 21.688 26.219 23.516 1 82.44 519 ASN B CA 1
ATOM 8385 C C . ASN B 1 519 ? 21.109 26.75 22.203 1 82.44 519 ASN B C 1
ATOM 8387 O O . ASN B 1 519 ? 21.453 26.266 21.125 1 82.44 519 ASN B O 1
ATOM 8391 N N . LEU B 1 520 ? 20.141 27.547 22.312 1 88.25 520 LEU B N 1
ATOM 8392 C CA . LEU B 1 520 ? 19.672 28.266 21.141 1 88.25 520 LEU B CA 1
ATOM 8393 C C . LEU B 1 520 ? 20.703 29.281 20.688 1 88.25 520 LEU B C 1
ATOM 8395 O O . LEU B 1 520 ? 21.203 30.062 21.5 1 88.25 520 LEU B O 1
ATOM 8399 N N . THR B 1 521 ? 21.062 29.234 19.453 1 85.38 521 THR B N 1
ATOM 8400 C CA . THR B 1 521 ? 22.062 30.172 18.922 1 85.38 521 THR B CA 1
ATOM 8401 C C . THR B 1 521 ? 21.641 31.609 19.188 1 85.38 521 THR B C 1
ATOM 8403 O O . THR B 1 521 ? 20.469 31.953 19.078 1 85.38 521 THR B O 1
ATOM 8406 N N . GLY B 1 522 ? 22.484 32.469 19.5 1 86.88 522 GLY B N 1
ATOM 8407 C CA . GLY B 1 522 ? 22.266 33.844 19.953 1 86.88 522 GLY B CA 1
ATOM 8408 C C . GLY B 1 522 ? 21.344 34.625 19.031 1 86.88 522 GLY B C 1
ATOM 8409 O O . GLY B 1 522 ? 20.391 35.25 19.5 1 86.88 522 GLY B O 1
ATOM 8410 N N . PHE B 1 523 ? 21.625 34.562 17.766 1 87.56 523 PHE B N 1
ATOM 8411 C CA . PHE B 1 523 ? 20.844 35.375 16.828 1 87.56 523 PHE B CA 1
ATOM 8412 C C . PHE B 1 523 ? 19.406 34.875 16.75 1 87.56 523 PHE B C 1
ATOM 8414 O O . PHE B 1 523 ? 18.516 35.594 16.281 1 87.56 523 PHE B O 1
ATOM 8421 N N . LYS B 1 524 ? 19.094 33.656 17.219 1 91.19 524 LYS B N 1
ATOM 8422 C CA . LYS B 1 524 ? 17.766 33.062 17.156 1 91.19 524 LYS B CA 1
ATOM 8423 C C . LYS B 1 524 ? 16.922 33.5 18.344 1 91.19 524 LYS B C 1
ATOM 8425 O O . LYS B 1 524 ? 15.695 33.344 18.344 1 91.19 524 LYS B O 1
ATOM 8430 N N . ILE B 1 525 ? 17.562 33.969 19.359 1 93.31 525 ILE B N 1
ATOM 8431 C CA . ILE B 1 525 ? 16.859 34.375 20.578 1 93.31 525 ILE B CA 1
ATOM 8432 C C . ILE B 1 525 ? 16.031 35.625 20.297 1 93.31 525 ILE B C 1
ATOM 8434 O O . ILE B 1 525 ? 16.547 36.594 19.75 1 93.31 525 ILE B O 1
ATOM 8438 N N . PRO B 1 526 ? 14.75 35.531 20.625 1 95.25 526 PRO B N 1
ATOM 8439 C CA . PRO B 1 526 ? 13.914 36.719 20.391 1 95.25 526 PRO B CA 1
ATOM 8440 C C . PRO B 1 526 ? 14.477 38 21.016 1 95.25 526 PRO B C 1
ATOM 8442 O O . PRO B 1 526 ? 15 37.938 22.141 1 95.25 526 PRO B O 1
ATOM 8445 N N . LYS B 1 527 ? 14.367 39.062 20.344 1 90.44 527 LYS B N 1
ATOM 8446 C CA . LYS B 1 527 ? 14.883 40.312 20.844 1 90.44 527 LYS B CA 1
ATOM 8447 C C . LYS B 1 527 ? 13.93 40.938 21.859 1 90.44 527 LYS B C 1
ATOM 8449 O O . LYS B 1 527 ? 14.352 41.719 22.703 1 90.44 527 LYS B O 1
ATOM 8454 N N . GLU B 1 528 ? 12.719 40.594 21.688 1 91.06 528 GLU B N 1
ATOM 8455 C CA . GLU B 1 528 ? 11.688 41.062 22.594 1 91.06 528 GLU B CA 1
ATOM 8456 C C . GLU B 1 528 ? 10.711 39.938 22.969 1 91.06 528 GLU B C 1
ATOM 8458 O O . GLU B 1 528 ? 10.484 39.031 22.172 1 91.06 528 GLU B O 1
ATOM 8463 N N . PHE B 1 529 ? 10.172 40.062 24.188 1 92.88 529 PHE B N 1
ATOM 8464 C CA . PHE B 1 529 ? 9.164 39.156 24.703 1 92.88 529 PHE B CA 1
ATOM 8465 C C . PHE B 1 529 ? 7.934 39.906 25.188 1 92.88 529 PHE B C 1
ATOM 8467 O O . PHE B 1 529 ? 8.062 40.938 25.844 1 92.88 529 PHE B O 1
ATOM 8474 N N . PHE B 1 530 ? 6.809 39.438 24.75 1 88.69 530 PHE B N 1
ATOM 8475 C CA . PHE B 1 530 ? 5.547 40.062 25.141 1 88.69 530 PHE B CA 1
ATOM 8476 C C . PHE B 1 530 ? 4.633 39.062 25.828 1 88.69 530 PHE B C 1
ATOM 8478 O O . PHE B 1 530 ? 4.547 37.906 25.406 1 88.69 530 PHE B O 1
ATOM 8485 N N . LYS B 1 531 ? 4 39.562 26.891 1 89.5 531 LYS B N 1
ATOM 8486 C CA . LYS B 1 531 ? 2.93 38.75 27.469 1 89.5 531 LYS B CA 1
ATOM 8487 C C . LYS B 1 531 ? 1.68 38.781 26.594 1 89.5 531 LYS B C 1
ATOM 8489 O O . LYS B 1 531 ? 1.225 39.844 26.188 1 89.5 531 LYS B O 1
ATOM 8494 N N . TRP B 1 532 ? 1.255 37.688 26.266 1 90.88 532 TRP B N 1
ATOM 8495 C CA . TRP B 1 532 ? 0.018 37.531 25.516 1 90.88 532 TRP B CA 1
ATOM 8496 C C . TRP B 1 532 ? -1.114 37.031 26.406 1 90.88 532 TRP B C 1
ATOM 8498 O O . TRP B 1 532 ? -1.108 35.875 26.828 1 90.88 532 TRP B O 1
ATOM 8508 N N . GLY B 1 533 ? -2.127 37.781 26.703 1 86.12 533 GLY B N 1
ATOM 8509 C CA . GLY B 1 533 ? -3.119 37.5 27.734 1 86.12 533 GLY B CA 1
ATOM 8510 C C . GLY B 1 533 ? -4.383 36.875 27.188 1 86.12 533 GLY B C 1
ATOM 8511 O O . GLY B 1 533 ? -5.352 36.688 27.922 1 86.12 533 GLY B O 1
ATOM 8512 N N . LYS B 1 534 ? -4.504 36.625 25.984 1 89.06 534 LYS B N 1
ATOM 8513 C CA . LYS B 1 534 ? -5.684 36.031 25.359 1 89.06 534 LYS B CA 1
ATOM 8514 C C . LYS B 1 534 ? -5.297 34.844 24.5 1 89.06 534 LYS B C 1
ATOM 8516 O O . LYS B 1 534 ? -4.117 34.625 24.234 1 89.06 534 LYS B O 1
ATOM 8521 N N . PRO B 1 535 ? -6.281 34.031 24.156 1 88.31 535 PRO B N 1
ATOM 8522 C CA . PRO B 1 535 ? -5.961 32.906 23.281 1 88.31 535 PRO B CA 1
ATOM 8523 C C . PRO B 1 535 ? -5.387 33.312 21.938 1 88.31 535 PRO B C 1
ATOM 8525 O O . PRO B 1 535 ? -5.82 34.344 21.375 1 88.31 535 PRO B O 1
ATOM 8528 N N . PHE B 1 536 ? -4.434 32.594 21.5 1 90.25 536 PHE B N 1
ATOM 8529 C CA . PHE B 1 536 ? -3.877 32.906 20.172 1 90.25 536 PHE B CA 1
ATOM 8530 C C . PHE B 1 536 ? -4.914 32.656 19.094 1 90.25 536 PHE B C 1
ATOM 8532 O O . PHE B 1 536 ? -5.695 31.719 19.156 1 90.25 536 PHE B O 1
ATOM 8539 N N . PRO B 1 537 ? -4.938 33.5 18.109 1 88 537 PRO B N 1
ATOM 8540 C CA . PRO B 1 537 ? -5.824 33.25 16.969 1 88 537 PRO B CA 1
ATOM 8541 C C . PRO B 1 537 ? -5.422 32.031 16.156 1 88 537 PRO B C 1
ATOM 8543 O O . PRO B 1 537 ? -4.25 31.875 15.805 1 88 537 PRO B O 1
ATOM 8546 N N . VAL B 1 538 ? -6.391 31.141 15.891 1 81 538 VAL B N 1
ATOM 8547 C CA . VAL B 1 538 ? -6.133 29.922 15.141 1 81 538 VAL B CA 1
ATOM 8548 C C . VAL B 1 538 ? -7.16 29.766 14.016 1 81 538 VAL B C 1
ATOM 8550 O O . VAL B 1 538 ? -8.242 30.359 14.078 1 81 538 VAL B O 1
ATOM 8553 N N . THR B 1 539 ? -6.754 29.031 13.023 1 73.5 539 THR B N 1
ATOM 8554 C CA . THR B 1 539 ? -7.688 28.688 11.961 1 73.5 539 THR B CA 1
ATOM 8555 C C . THR B 1 539 ? -8.727 27.688 12.453 1 73.5 539 THR B C 1
ATOM 8557 O O . THR B 1 539 ? -8.664 27.234 13.602 1 73.5 539 THR B O 1
ATOM 8560 N N . THR B 1 540 ? -9.656 27.375 11.508 1 66 540 THR B N 1
ATOM 8561 C CA . THR B 1 540 ? -10.703 26.422 11.859 1 66 540 THR B CA 1
ATOM 8562 C C . THR B 1 540 ? -10.125 25.031 12.094 1 66 540 THR B C 1
ATOM 8564 O O . THR B 1 540 ? -10.742 24.203 12.766 1 66 540 THR B O 1
ATOM 8567 N N . THR B 1 541 ? -8.906 24.875 11.562 1 65.94 541 THR B N 1
ATOM 8568 C CA . THR B 1 541 ? -8.273 23.578 11.758 1 65.94 541 THR B CA 1
ATOM 8569 C C . THR B 1 541 ? -7.305 23.609 12.93 1 65.94 541 THR B C 1
ATOM 8571 O O . THR B 1 541 ? -6.609 22.625 13.203 1 65.94 541 THR B O 1
ATOM 8574 N N . GLY B 1 542 ? -7.219 24.781 13.57 1 67.75 542 GLY B N 1
ATOM 8575 C CA . GLY B 1 542 ? -6.418 24.875 14.781 1 67.75 542 GLY B CA 1
ATOM 8576 C C . GLY B 1 542 ? -5.008 25.359 14.523 1 67.75 542 GLY B C 1
ATOM 8577 O O . GLY B 1 542 ? -4.184 25.406 15.438 1 67.75 542 GLY B O 1
ATOM 8578 N N . LYS B 1 543 ? -4.785 25.703 13.32 1 73.44 543 LYS B N 1
ATOM 8579 C CA . LYS B 1 543 ? -3.455 26.203 12.992 1 73.44 543 LYS B CA 1
ATOM 8580 C C . LYS B 1 543 ? -3.293 27.656 13.422 1 73.44 543 LYS B C 1
ATOM 8582 O O . LYS B 1 543 ? -4.223 28.469 13.281 1 73.44 543 LYS B O 1
ATOM 8587 N N . LEU B 1 544 ? -2.135 28.078 13.945 1 80.69 544 LEU B N 1
ATOM 8588 C CA . LEU B 1 544 ? -1.833 29.422 14.406 1 80.69 544 LEU B CA 1
ATOM 8589 C C . LEU B 1 544 ? -1.901 30.422 13.258 1 80.69 544 LEU B C 1
ATOM 8591 O O . LEU B 1 544 ? -1.323 30.203 12.195 1 80.69 544 LEU B O 1
ATOM 8595 N N . LYS B 1 545 ? -2.658 31.484 13.461 1 84.62 545 LYS B N 1
ATOM 8596 C CA . LYS B 1 545 ? -2.658 32.625 12.523 1 84.62 545 LYS B CA 1
ATOM 8597 C C . LYS B 1 545 ? -1.542 33.594 12.852 1 84.62 545 LYS B C 1
ATOM 8599 O O . LYS B 1 545 ? -1.79 34.656 13.438 1 84.62 545 LYS B O 1
ATOM 8604 N N . ARG B 1 546 ? -0.41 33.344 12.398 1 87 546 ARG B N 1
ATOM 8605 C CA . ARG B 1 546 ? 0.786 34.094 12.758 1 87 546 ARG B CA 1
ATOM 8606 C C . ARG B 1 546 ? 0.693 35.531 12.273 1 87 546 ARG B C 1
ATOM 8608 O O . ARG B 1 546 ? 1.174 36.469 12.938 1 87 546 ARG B O 1
ATOM 8615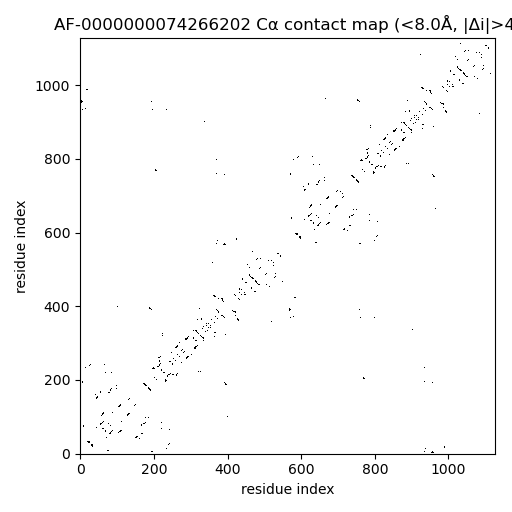 N N . ASP B 1 547 ? 0.071 35.75 11.164 1 85.5 547 ASP B N 1
ATOM 8616 C CA . ASP B 1 547 ? -0.056 37.094 10.609 1 85.5 547 ASP B CA 1
ATOM 8617 C C . ASP B 1 547 ? -0.914 38 11.508 1 85.5 547 ASP B C 1
ATOM 8619 O O . ASP B 1 547 ? -0.62 39.188 11.68 1 85.5 547 ASP B O 1
ATOM 8623 N N . ALA B 1 548 ? -1.931 37.375 11.953 1 87.69 548 ALA B N 1
ATOM 8624 C CA . ALA B 1 548 ? -2.793 38.125 12.859 1 87.69 548 ALA B CA 1
ATOM 8625 C C . ALA B 1 548 ? -2.035 38.531 14.125 1 87.69 548 ALA B C 1
ATOM 8627 O O . ALA B 1 548 ? -2.193 39.656 14.609 1 87.69 548 ALA B O 1
ATOM 8628 N N . ILE B 1 549 ? -1.234 37.719 14.602 1 90.19 549 ILE B N 1
ATOM 8629 C CA . ILE B 1 549 ? -0.435 38 15.789 1 90.19 549 ILE B CA 1
ATOM 8630 C C . ILE B 1 549 ? 0.592 39.094 15.477 1 90.19 549 ILE B C 1
ATOM 8632 O O . ILE B 1 549 ? 0.764 40.031 16.25 1 90.19 549 ILE B O 1
ATOM 8636 N N . ARG B 1 550 ? 1.202 38.938 14.367 1 90 550 ARG B N 1
ATOM 8637 C CA . ARG B 1 550 ? 2.199 39.906 13.914 1 90 550 ARG B CA 1
ATOM 8638 C C . ARG B 1 550 ? 1.608 41.312 13.828 1 90 550 ARG B C 1
ATOM 8640 O O . ARG B 1 550 ? 2.209 42.281 14.312 1 90 550 ARG B O 1
ATOM 8647 N N . ASN B 1 551 ? 0.449 41.375 13.227 1 89.56 551 ASN B N 1
ATOM 8648 C CA . ASN B 1 551 ? -0.214 42.656 13.062 1 89.56 551 ASN B CA 1
ATOM 8649 C C . ASN B 1 551 ? -0.543 43.312 14.414 1 89.56 551 ASN B C 1
ATOM 8651 O O . ASN B 1 551 ? -0.407 44.5 14.586 1 89.56 551 ASN B O 1
ATOM 8655 N N . GLU B 1 552 ? -0.929 42.5 15.258 1 89.56 552 GLU B N 1
ATOM 8656 C CA . GLU B 1 552 ? -1.232 43 16.594 1 89.56 552 GLU B CA 1
ATOM 8657 C C . GLU B 1 552 ? 0.031 43.469 17.312 1 89.56 552 GLU B C 1
ATOM 8659 O O . GLU B 1 552 ? 0.017 44.5 17.984 1 89.56 552 GLU B O 1
ATOM 8664 N N . VAL B 1 553 ? 1.074 42.781 17.172 1 89.5 553 VAL B N 1
ATOM 8665 C CA . VAL B 1 553 ? 2.34 43.125 17.797 1 89.5 553 VAL B CA 1
ATOM 8666 C C . VAL B 1 553 ? 2.863 44.438 17.203 1 89.5 553 VAL B C 1
ATOM 8668 O O . VAL B 1 553 ? 3.348 45.312 17.922 1 89.5 553 VAL B O 1
ATOM 8671 N N . ILE B 1 554 ? 2.754 44.594 15.938 1 87 554 ILE B N 1
ATOM 8672 C CA . ILE B 1 554 ? 3.205 45.781 15.25 1 87 554 ILE B CA 1
ATOM 8673 C C . ILE B 1 554 ? 2.398 47 15.734 1 87 554 ILE B C 1
ATOM 8675 O O . ILE B 1 554 ? 2.955 48.062 15.969 1 87 554 ILE B O 1
ATOM 8679 N N . SER B 1 555 ? 1.134 46.688 15.828 1 83.62 555 SER B N 1
ATOM 8680 C CA . SER B 1 555 ? 0.275 47.781 16.328 1 83.62 555 SER B CA 1
ATOM 8681 C C . SER B 1 555 ? 0.665 48.188 17.734 1 83.62 555 SER B C 1
ATOM 8683 O O . SER B 1 555 ? 0.63 49.375 18.078 1 83.62 555 SER B O 1
ATOM 8685 N N . GLN B 1 556 ? 1.035 47.25 18.484 1 78.06 556 GLN B N 1
ATOM 8686 C CA . GLN B 1 556 ? 1.461 47.531 19.844 1 78.06 556 GLN B CA 1
ATOM 8687 C C . GLN B 1 556 ? 2.82 48.219 19.859 1 78.06 556 GLN B C 1
ATOM 8689 O O . GLN B 1 556 ? 3.061 49.094 20.688 1 78.06 556 GLN B O 1
ATOM 8694 N N . PHE B 1 557 ? 3.709 47.781 18.969 1 69.31 557 PHE B N 1
ATOM 8695 C CA . PHE B 1 557 ? 5.023 48.406 18.844 1 69.31 557 PHE B CA 1
ATOM 8696 C C . PHE B 1 557 ? 4.91 49.812 18.297 1 69.31 557 PHE B C 1
ATOM 8698 O O . PHE B 1 557 ? 5.656 50.688 18.703 1 69.31 557 PHE B O 1
ATOM 8705 N N . GLY B 1 558 ? 4.148 49.969 17.188 1 57.34 558 GLY B N 1
ATOM 8706 C CA . GLY B 1 558 ? 3.904 51.281 16.672 1 57.34 558 GLY B CA 1
ATOM 8707 C C . GLY B 1 558 ? 3.328 52.25 17.703 1 57.34 558 GLY B C 1
ATOM 8708 O O . GLY B 1 558 ? 3.697 53.406 17.75 1 57.34 558 GLY B O 1
ATOM 8709 N N . LEU B 1 559 ? 2.439 51.656 18.422 1 50.06 559 LEU B N 1
ATOM 8710 C CA . LEU B 1 559 ? 1.893 52.469 19.5 1 50.06 559 LEU B CA 1
ATOM 8711 C C . LEU B 1 559 ? 2.969 52.781 20.531 1 50.06 559 LEU B C 1
ATOM 8713 O O . LEU B 1 559 ? 2.984 53.875 21.094 1 50.06 559 LEU B O 1
ATOM 8717 N N . LEU B 1 560 ? 3.748 51.844 20.719 1 47.47 560 LEU B N 1
ATOM 8718 C CA . LEU B 1 560 ? 4.797 52.094 21.703 1 47.47 560 LEU B CA 1
ATOM 8719 C C . LEU B 1 560 ? 5.832 53.062 21.156 1 47.47 560 LEU B C 1
ATOM 8721 O O . LEU B 1 560 ? 6.379 53.875 21.891 1 47.47 560 LEU B O 1
ATOM 8725 N N . ARG B 1 561 ? 6.094 53.094 19.891 1 48.69 561 ARG B N 1
ATOM 8726 C CA . ARG B 1 561 ? 7.031 54.062 19.328 1 48.69 561 ARG B CA 1
ATOM 8727 C C . ARG B 1 561 ? 6.395 55.438 19.203 1 48.69 561 ARG B C 1
ATOM 8729 O O . ARG B 1 561 ? 7.086 56.469 19.266 1 48.69 561 ARG B O 1
ATOM 8736 N N . SER B 1 562 ? 5.121 55.406 18.875 1 44.91 562 SER B N 1
ATOM 8737 C CA . SER B 1 562 ? 4.504 56.719 18.812 1 44.91 562 SER B CA 1
ATOM 8738 C C . SER B 1 562 ? 4.461 57.375 20.203 1 44.91 562 SER B C 1
ATOM 8740 O O . SER B 1 562 ? 4.355 58.594 20.312 1 44.91 562 SER B O 1
ATOM 8742 N N . THR B 1 563 ? 4.336 56.594 21.203 1 39.34 563 THR B N 1
ATOM 8743 C CA . THR B 1 563 ? 4.312 57.219 22.531 1 39.34 563 THR B CA 1
ATOM 8744 C C . THR B 1 563 ? 5.73 57.469 23.031 1 39.34 563 THR B C 1
ATOM 8746 O O . THR B 1 563 ? 5.922 58 24.125 1 39.34 563 THR B O 1
ATOM 8749 N N . LEU B 1 564 ? 6.688 56.875 22.5 1 34.34 564 LEU B N 1
ATOM 8750 C CA . LEU B 1 564 ? 8.023 57.344 22.875 1 34.34 564 LEU B CA 1
ATOM 8751 C C . LEU B 1 564 ? 8.43 58.531 22.047 1 34.34 564 LEU B C 1
ATOM 8753 O O . LEU B 1 564 ? 8.148 58.594 20.844 1 34.34 564 LEU B O 1
#

Foldseek 3Di:
DPPPPDFALLVLLVVLCPVFVPPWAEDEPPDTDTSNRLSLLLVLLLQLCVVVPDAAAAEEEEQFFWDSVVVSVLSSCQQANHAYEYDDLPDDLVQVVLVCLLQLHQEYEYEPSNVVNVVVVVVPDRPNHNAYEYEDPDDPVVPPDDHHHYSCNSRPPDPDDDDSRGDHHVVQFRYWAWDCDLVRHTWTFTAHSQLLVVLLVLCCVFQVDAQAFEEEQADTCSFLQSVSVVSSNSSRSHHYYYDRYHDLVVVVVCCVVPLGAEYEEEQVSLVSNLVCCVPPVVLAARASHQTYEYEPDDHDPVSLVSCCSRHVNYFYKYFDDHVQLSGGFFIDGQDHNVPPDPPCHVVCVVVPPNDPCDALQFHWRHAGGPQKDWDFDDDDPDQKHWIKIAGSSGTPDTRNCCPPDVPPDPPPRIDTPQWMWHADPVRITTTRAGNVQWEQFQNDTAHQSSLQSLLCPDPFFPGKGWHWDQDPRGRTFIEIETETDPQEEEDADPPVCPDPPCRHYDYDVVSQVSCVVSVPDPRNRGPYYHYDHDDADADPSRHGSRVVVRVVVVVVVVVVVVVD/DPPPPDFALLVLLVVLCPVFVPPWAEDEPPDTDTSNRLSLLLVLLLQLCVVVPDAAAAEEEEQFFWDSVVVSVLSSCQQRNHAYEYDDLPDDLVQVVLVCLLQLHQEYEYEPSNVVNVVVVVVPDRPNHNAYEYEDPDDPVVPPDDHHHYSCNSRPPDSDDDDSRGDHHPVQFRYWAWDCDLVRHTWTFTAHSQLLVVLLVLCCVFQVDAQAFEEEQADTCSFLASVSVVSSNSSRSHHYYYDRYHDLVVVVVCCVVPLGAEYEEEQVSLVSNLVCCVPPVVLAARASHQTYEYEPDDHDPVSLVSCCSRHVNYFYKYFDDHVQLSGGFFIDGQDHNVPPDPPCHVVCVVPPPNDPCDALQFHWRHAGGPQKDWDFDDDDPDQKHWIKIAGSSGTPDTRNCPVPDPPPDPPPRIDTPQWMWHADPVRITTTRAGNVQWEQFQNDTAHQSSLQSLLCPDPFFPGKGWHWDQDPRGRTFIEIETETDPQEEEDADPPVCPDPPCRHYDYDVVSQVSCVVSVPDPRNRGPYYHYDHDDADADPSRHGSRVVVRVVVVVVVVVVVVVD

InterPro domains:
  IPR000873 AMP-dependent synthetase/ligase domain [PF00501] (27-399)
  IPR020845 AMP-binding, conserved site [PS00455] (176-187)
  IPR025110 AMP-binding enzyme, C-terminal domain [PF13193] (450-543)
  IPR042099 ANL, N-terminal domain [G3DSA:3.40.50.12780] (1-434)
  IPR045851 AMP-binding enzyme domain superfamily [G3DSA:3.30.300.30] (438-557)

Nearest PDB structures (foldseek):
  4wv3-assembly2_B  TM=8.552E-01  e=3.717E-40  Stigmatella aurantiaca
  6q2m-assembly1_A  TM=8.328E-01  e=4.268E-37  Photinus pyralis
  5kyv-assembly2_B  TM=8.317E-01  e=3.831E-36  Photinus pyralis
  5bsr-assembly1_A  TM=7.088E-01  e=5.297E-39  Nicotiana tabacum
  8ivi-assembly1_B  TM=8.495E-01  e=2.420E-28  Mycobacterium tuberculosis H37Rv